Protein AF-A0A226NKY6-F1 (afdb_monomer_lite)

InterPro domains:
  IPR000241 Ribosomal RNA large subunit methyltransferase K/L-like, methyltransferase domain [PF01170] (828-969)
  IPR002044 Carbohydrate binding module family 20 [PF00686] (3-59)
  IPR002044 Carbohydrate binding module family 20 [PS51166] (1-97)
  IPR002044 Carbohydrate binding module family 20 [SM01065] (2-92)
  IPR004114 THUMP domain [PF02926] (753-811)
  IPR004114 THUMP domain [PS51165] (695-820)
  IPR004114 THUMP domain [SM00981] (722-820)
  IPR013783 Immunoglobulin-like fold [G3DSA:2.60.40.10] (1-107)
  IPR013784 Carbohydrate-binding-like fold [SSF49452] (3-95)
  IPR017946 PLC-like phosphodiesterase, TIM beta/alpha-barrel domain superfamily [G3DSA:3.20.20.190] (286-602)
  IPR017946 PLC-like phosphodiesterase, TIM beta/alpha-barrel domain superfamily [SSF51695] (305-598)
  IPR029063 S-adenosyl-L-methionine-dependent methyltransferase superfamily [G3DSA:3.40.50.150] (826-990)
  IPR029063 S-adenosyl-L-methionine-dependent methyltransferase superfamily [SSF53335] (840-967)
  IPR030395 Glycerophosphodiester phosphodiesterase domain [PF03009] (310-598)
  IPR030395 Glycerophosphodiester phosphodiesterase domain [PS51704] (305-605)
  IPR034839 Glycerophosphocholine phosphodiesterase GPCPD1, CBM20 domain [cd05814] (2-109)
  IPR051578 Glycerophosphodiester Phosphodiesterase [PTHR22958] (15-603)
  IPR057506 GPCPD1-like, C2 domain [PF25329] (174-286)

Sequence (1057 aa):
MKGEVFAICGSCSALGSWNPQAAVVLQTDDCELWKATIELPRGVPVKYRYFKGYFLEPKTIDGPCEVIVHTWETHLQPRSITPLESEMTIDDGYFGIHNGVETVDAGWLTCQTEIRLRLHYSEKSPVMISKKKFKTSRFRVKLTLEGLEKDDDDEEGQEKTSPTVPQKMANTVEFSLISNNEYKCRHSQPDCGYALQSDRWLEYTIQTMEPDNLELIFDFFEEDLSEKVVQDDEHPGHVGSACLLSSTIAESGKSAGILTLAIMGRNPRKTIGKVRVDYIIIKPIQGYTCDMKASYAKYWKPRTTLDVGHRGAGNSTTTAKLAKVQENTIASLRNAASHGAAYVEFDVHLSKDHVPIVYHDLTCCMAMKKKLDTEPLELFEIAVKELTFDQLQLLKLAHVTALKVKDHNASFKEEENSEYETQPFPSLQRVLDSVSEDVGFNIEIKWICQQKDGQWDGNLSTYFDMNLFLDIILKTVLMNAGRRRIVFSSFNADICTMVRHKQNKYPVLFLTQGESKLYPELMDLRSRTTPIAITFAQFENLLGVNVHSEDLLRNPSYIKRAISKGLVIFSWGDDANDPDNRKKLREYGVHGLIYDRIYDSNPEQPNIFQVEQLERLKKELPELKSCVCPTVSHFKSISPWKMLHEIKTLLTEEPESCLDVITTWRKLRSHEGKKDEVSQENPLPCKRKPEEEINIASKRQKTEQVREIVSEECQAGAEENCVVSKENNQNCQTESTASLEASPISSIEKPIENEKQNFSFRVSCRCSGAIAKILTSQEIGRAVGIALRKQFGWRADLRAPDLEIFLHLNDIHSVVGIPLFRLPLANREYIKTAGLRSTVAWAMASLAEISVGAFVLDPMCGLGTILLEAAKEWPEACYWGTDTSDSQLEGASMNIKTAGLNDKIELFKASVKALPLPSESFDAVISDIPFGKKFKITKDIHLLPDILQEMERVLRVGGIIVLLLNRDLRKRMDGIAKNVENESLNAIADGAGETASVKALNNGGNSSSLGTGVEEPVPSCGQMCFGSLVPDGIYEVSLGKTDAFIYKYRKISTAGN

Secondary structure (DSSP, 8-state):
-TT-EEEEEESSGGGGGG-GGGPEEPEE-SSS-EE------TTS-EEEEEEEEEEEPPSSTTPPPEEEEEEEE--SS-EEE---SSS------STTEETTEE-EEE---SS-EEEEEEEE-SSS-SEEE-SGGGSS-EEEEEEEEEE--------------S-PPPSSPPPEEEEEEEETTEEEEES---TT-EEP-TTEEEEEEEEES-TTSEEEEEEEEEE-SSS---TT--PPEEEEEEEEETHHHHHTT-SEEEEEEEEEESSTT-EEEEEEEEEEEE-PPTT-PPPSS---TT-----SPEEEETTTT--SSSSSS--SS-TTSHHHHHHHHHBT-SEEEEEEEE-TT--EEE-S-SEEEEEPPPSSTTS---EEEEEGGGS-HHHHHHHHHHHHHHHTTT--S--PPPPTT-TTTS-SS-BHHHHHHHS-TTSEEEEEE----BBTTS-BGGG-S----HHHHHHHHHHHHHHH-TT--EEEEES-HHHHHHHHHH-SSS-EEEEE--S-SSSPPBS-TTTSSHHHHHHHHHHTT-SEEEEEHHHHHH-THHHHHHHHTT-EEEEESGGGGSHHHHHHHHHHT-SEEEES-HHHH--SB--HHHHHHHHHHHHHSGGGGG---------SS--HHHHHHHHHHHTTS-HHHHHHHHHHHHHHHHHHT-S--------PPPP---------------S----------------------------------------------------TT--EEEEEEEE-SSGGGTS-HHHHHHHHHHHHHHHH-PEE-SSS-SEEEEEEE-SS-EEEE--SSSS-TT--TT-SS--S-HHHHHHHHHTTT--TT-EEEETT-TTSHHHHHHHHH-TTSEEEEEES-HHHHHHHHHHHHHHT-TTTEEEEE-BTTB-SS-TT-EEEEEEE---STTS--SSGGGGHHHHHHHHHHHEEEEEEEEEEEEHHHHHHHHHHHHHHHHHHHHHHHTTS-------------------------PPP-------SEEEEEEEEEE-SSSEEEEEEEEEPP----

Organism: Callipepla squamata (NCBI:txid9009)

Structure (mmCIF, N/CA/C/O backbone):
data_AF-A0A226NKY6-F1
#
_entry.id   AF-A0A226NKY6-F1
#
loop_
_atom_site.group_PDB
_atom_site.id
_atom_site.type_symbol
_atom_site.label_atom_id
_atom_site.label_alt_id
_atom_site.label_comp_id
_atom_site.label_asym_id
_atom_site.label_entity_id
_atom_site.label_seq_id
_atom_site.pdbx_PDB_ins_code
_atom_site.Cartn_x
_atom_site.Cartn_y
_atom_site.Cartn_z
_atom_site.occupancy
_atom_site.B_iso_or_equiv
_atom_site.auth_seq_id
_atom_site.auth_comp_id
_atom_site.auth_asym_id
_atom_site.auth_atom_id
_atom_site.pdbx_PDB_model_num
ATOM 1 N N . MET A 1 1 ? 6.068 -28.151 -2.945 1.00 40.41 1 MET A N 1
ATOM 2 C CA . MET A 1 1 ? 7.336 -28.840 -3.335 1.00 40.41 1 MET A CA 1
ATOM 3 C C . MET A 1 1 ? 7.748 -29.789 -2.200 1.00 40.41 1 MET A C 1
ATOM 5 O O . MET A 1 1 ? 6.986 -29.885 -1.245 1.00 40.41 1 MET A O 1
ATOM 9 N N . LYS A 1 2 ? 8.884 -30.514 -2.252 1.00 53.28 2 LYS A N 1
ATOM 10 C CA . LYS A 1 2 ? 9.376 -31.218 -1.041 1.00 53.28 2 LYS A CA 1
ATOM 11 C C . LYS A 1 2 ? 9.669 -30.171 0.049 1.00 53.28 2 LYS A C 1
ATOM 13 O O . LYS A 1 2 ? 10.303 -29.168 -0.258 1.00 53.28 2 LYS A O 1
ATOM 18 N N . GLY A 1 3 ? 9.205 -30.397 1.280 1.00 70.50 3 GLY A N 1
ATOM 19 C CA . GLY A 1 3 ? 9.465 -29.512 2.428 1.00 70.50 3 GLY A CA 1
ATOM 20 C C . GLY A 1 3 ? 8.519 -28.314 2.610 1.00 70.50 3 GLY A C 1
ATOM 21 O O . GLY A 1 3 ? 8.715 -27.537 3.537 1.00 70.50 3 GLY A O 1
ATOM 22 N N . GLU A 1 4 ? 7.502 -28.155 1.761 1.00 85.50 4 GLU A N 1
ATOM 23 C CA . GLU A 1 4 ? 6.451 -27.143 1.949 1.00 85.50 4 GLU A CA 1
ATOM 24 C C . GLU A 1 4 ? 5.393 -27.661 2.936 1.00 85.50 4 GLU A C 1
ATOM 26 O O . GLU A 1 4 ? 4.903 -28.782 2.779 1.00 85.50 4 GLU A O 1
ATOM 31 N N . VAL A 1 5 ? 5.032 -26.856 3.937 1.00 91.00 5 VAL A N 1
ATOM 32 C CA . VAL A 1 5 ? 4.112 -27.236 5.025 1.00 91.00 5 VAL A CA 1
ATOM 33 C C . VAL A 1 5 ? 2.949 -26.258 5.151 1.00 91.00 5 VAL A C 1
ATOM 35 O O . VAL A 1 5 ? 3.047 -25.095 4.753 1.00 91.00 5 VAL A O 1
ATOM 38 N N . PHE A 1 6 ? 1.842 -26.722 5.733 1.00 94.06 6 PHE A N 1
ATOM 39 C CA . PHE A 1 6 ? 0.767 -25.839 6.183 1.00 94.06 6 PHE A CA 1
ATOM 40 C C . PHE A 1 6 ? 1.046 -25.338 7.601 1.00 94.06 6 PHE A C 1
ATOM 42 O O . PHE A 1 6 ? 1.567 -26.071 8.440 1.00 94.06 6 PHE A O 1
ATOM 49 N N . ALA A 1 7 ? 0.642 -24.105 7.882 1.00 95.94 7 ALA A N 1
ATOM 50 C CA . ALA A 1 7 ? 0.742 -23.494 9.198 1.00 95.94 7 ALA A CA 1
ATOM 51 C C . ALA A 1 7 ? -0.476 -22.611 9.501 1.00 95.94 7 ALA A C 1
ATOM 53 O O . ALA A 1 7 ? -1.198 -22.179 8.597 1.00 95.94 7 ALA A O 1
ATOM 54 N N . ILE A 1 8 ? -0.694 -22.344 10.787 1.00 96.56 8 ILE A N 1
ATOM 55 C CA . ILE A 1 8 ? -1.767 -21.502 11.321 1.00 96.56 8 ILE A CA 1
ATOM 56 C C . ILE A 1 8 ? -1.178 -20.307 12.080 1.00 96.56 8 ILE A C 1
ATOM 58 O O . ILE A 1 8 ? -0.275 -20.450 12.904 1.00 96.56 8 ILE A O 1
ATOM 62 N N . CYS A 1 9 ? -1.707 -19.114 11.805 1.00 96.88 9 CYS A N 1
ATOM 63 C CA . CYS A 1 9 ? -1.326 -17.867 12.464 1.00 96.88 9 CYS A CA 1
ATOM 64 C C . CYS A 1 9 ? -2.582 -17.084 12.879 1.00 96.88 9 CYS A C 1
ATOM 66 O O . CYS A 1 9 ? -3.593 -17.103 12.172 1.00 96.88 9 CYS A O 1
ATOM 68 N N . GLY A 1 10 ? -2.552 -16.408 14.027 1.00 97.06 10 GLY A N 1
ATOM 69 C CA . GLY A 1 10 ? -3.757 -15.850 14.639 1.00 97.06 10 GLY A CA 1
ATOM 70 C C . GLY A 1 10 ? -3.524 -14.864 15.779 1.00 97.06 10 GLY A C 1
ATOM 71 O O . GLY A 1 10 ? -2.403 -14.495 16.100 1.00 97.06 10 GLY A O 1
ATOM 72 N N . SER A 1 11 ? -4.615 -14.399 16.384 1.00 96.56 11 SER A N 1
ATOM 73 C CA . SER A 1 11 ? -4.660 -13.195 17.221 1.00 96.56 11 SER A CA 1
ATOM 74 C C . SER A 1 11 ? -4.133 -13.331 18.649 1.00 96.56 11 SER A C 1
ATOM 76 O O . SER A 1 11 ? -4.123 -12.333 19.366 1.00 96.56 11 SER A O 1
ATOM 78 N N . CYS A 1 12 ? -3.762 -14.532 19.088 1.00 94.62 12 CYS A N 1
ATOM 79 C CA . CYS A 1 12 ? -3.210 -14.796 20.417 1.00 94.62 12 CYS A CA 1
ATOM 80 C C . CYS A 1 12 ? -1.746 -15.243 20.325 1.00 94.62 12 CYS A C 1
ATOM 82 O O . CYS A 1 12 ? -1.301 -15.714 19.278 1.00 94.62 12 CYS A O 1
ATOM 84 N N . SER A 1 13 ? -1.021 -15.162 21.443 1.00 93.62 13 SER A N 1
ATOM 85 C CA . SER A 1 13 ? 0.386 -15.576 21.550 1.00 93.62 13 SER A CA 1
ATOM 86 C C . SER A 1 13 ? 0.625 -17.019 21.095 1.00 93.62 13 SER A C 1
ATOM 88 O O . SER A 1 13 ? 1.558 -17.261 20.340 1.00 93.62 13 SER A O 1
ATOM 90 N N . ALA A 1 14 ? -0.267 -17.948 21.455 1.00 93.50 14 ALA A N 1
ATOM 91 C CA . ALA A 1 14 ? -0.220 -19.353 21.030 1.00 93.50 14 ALA A CA 1
ATOM 92 C C . ALA A 1 14 ? -0.371 -19.577 19.507 1.00 93.50 14 ALA A C 1
ATOM 94 O O . ALA A 1 14 ? -0.163 -20.685 19.028 1.00 93.50 14 ALA A O 1
ATOM 95 N N . LEU A 1 15 ? -0.738 -18.538 18.745 1.00 95.56 15 LEU A N 1
ATOM 96 C CA . LEU A 1 15 ? -0.822 -18.534 17.279 1.00 95.56 15 LEU A CA 1
ATOM 97 C C . LEU A 1 15 ? 0.067 -17.436 16.658 1.00 95.56 15 LEU A C 1
ATOM 99 O O . LEU A 1 15 ? -0.188 -16.983 15.540 1.00 95.56 15 LEU A O 1
ATOM 103 N N . GLY A 1 16 ? 1.067 -16.950 17.396 1.00 93.19 16 GLY A N 1
ATOM 104 C CA . GLY A 1 16 ? 2.049 -15.981 16.907 1.00 93.19 16 GLY A CA 1
ATOM 105 C C . GLY A 1 16 ? 1.588 -14.525 16.818 1.00 93.19 16 GLY A C 1
ATOM 106 O O . GLY A 1 16 ? 2.314 -13.702 16.267 1.00 93.19 16 GLY A O 1
ATOM 107 N N . SER A 1 17 ? 0.410 -14.164 17.339 1.00 95.88 17 SER A N 1
ATOM 108 C CA . SER A 1 17 ? -0.103 -12.778 17.337 1.00 95.88 17 SER A CA 1
ATOM 109 C C . SER A 1 17 ? -0.091 -12.097 15.950 1.00 95.88 17 SER A C 1
ATOM 111 O O . SER A 1 17 ? 0.237 -10.918 15.830 1.00 95.88 17 SER A O 1
ATOM 113 N N . TRP A 1 18 ? -0.471 -12.839 14.904 1.00 96.81 18 TRP A N 1
ATOM 114 C CA . TRP A 1 18 ? -0.418 -12.485 13.474 1.00 96.81 18 TRP A CA 1
ATOM 115 C C . TRP A 1 18 ? 0.978 -12.386 12.832 1.00 96.81 18 TRP A C 1
ATOM 117 O O . TRP A 1 18 ? 1.052 -12.084 11.639 1.00 96.81 18 TRP A O 1
ATOM 127 N N . ASN A 1 19 ? 2.066 -12.664 13.558 1.00 94.94 19 ASN A N 1
ATOM 128 C CA . ASN A 1 19 ? 3.405 -12.773 12.978 1.00 94.94 19 ASN A CA 1
ATOM 129 C C . ASN A 1 19 ? 3.619 -14.180 12.373 1.00 94.94 19 ASN A C 1
ATOM 131 O O . ASN A 1 19 ? 3.607 -15.157 13.129 1.00 94.94 19 ASN A O 1
ATOM 135 N N . PRO A 1 20 ? 3.876 -14.319 11.054 1.00 94.06 20 PRO A N 1
ATOM 136 C CA . PRO A 1 20 ? 4.133 -15.623 10.437 1.00 94.06 20 PRO A CA 1
ATOM 137 C C . PRO A 1 20 ? 5.380 -16.330 10.993 1.00 94.06 20 PRO A C 1
ATOM 139 O O . PRO A 1 20 ? 5.411 -17.555 10.999 1.00 94.06 20 PRO A O 1
ATOM 142 N N . GLN A 1 21 ? 6.373 -15.597 11.515 1.00 91.38 21 GLN A N 1
ATOM 143 C CA . GLN A 1 21 ? 7.577 -16.183 12.133 1.00 91.38 21 GLN A CA 1
ATOM 144 C C . GLN A 1 21 ? 7.291 -16.930 13.446 1.00 91.38 21 GLN A C 1
ATOM 146 O O . GLN A 1 21 ? 8.103 -17.737 13.884 1.00 91.38 21 GLN A O 1
ATOM 151 N N . ALA A 1 22 ? 6.142 -16.664 14.075 1.00 92.19 22 ALA A N 1
ATOM 152 C CA . ALA A 1 22 ? 5.687 -17.314 15.304 1.00 92.19 22 ALA A CA 1
ATOM 153 C C . ALA A 1 22 ? 4.430 -18.181 15.070 1.00 92.19 22 ALA A C 1
ATOM 155 O O . ALA A 1 22 ? 3.682 -18.472 16.003 1.00 92.19 22 ALA A O 1
ATOM 156 N N . ALA A 1 23 ? 4.163 -18.554 13.815 1.00 94.38 23 ALA A N 1
ATOM 157 C CA . ALA A 1 23 ? 3.050 -19.420 13.448 1.00 94.38 23 ALA A CA 1
ATOM 158 C C . ALA A 1 23 ? 3.286 -20.884 13.855 1.00 94.38 23 ALA A C 1
ATOM 160 O O . ALA A 1 23 ? 4.422 -21.347 13.946 1.00 94.38 23 ALA A O 1
ATOM 161 N N . VAL A 1 24 ? 2.198 -21.633 14.039 1.00 94.69 24 VAL A N 1
ATOM 162 C CA . VAL A 1 24 ? 2.250 -23.058 14.392 1.00 94.69 24 VAL A CA 1
ATOM 163 C C . VAL A 1 24 ? 2.199 -23.901 13.120 1.00 94.69 24 VAL A C 1
ATOM 165 O O . VAL A 1 24 ? 1.262 -23.780 12.330 1.00 94.69 24 VAL A O 1
ATOM 168 N N . VAL A 1 25 ? 3.194 -24.767 12.924 1.00 94.00 25 VAL A N 1
ATOM 169 C CA . VAL A 1 25 ? 3.234 -25.739 11.819 1.00 94.00 25 VAL A CA 1
ATOM 170 C C . VAL A 1 25 ? 2.232 -26.867 12.079 1.00 94.00 25 VAL A C 1
ATOM 172 O O . VAL A 1 25 ? 2.164 -27.399 13.186 1.00 94.00 25 VAL A O 1
ATOM 175 N N . LEU A 1 26 ? 1.461 -27.244 11.059 1.00 93.50 26 LEU A N 1
ATOM 176 C CA . LEU A 1 26 ? 0.563 -28.397 11.116 1.00 93.50 26 LEU A CA 1
ATOM 177 C C . LEU A 1 26 ? 1.324 -29.694 10.793 1.00 93.50 26 LEU A C 1
ATOM 179 O O . LEU A 1 26 ? 2.216 -29.714 9.947 1.00 93.50 26 LEU A O 1
ATOM 183 N N . GLN A 1 27 ? 0.931 -30.790 11.434 1.00 89.88 27 GLN A N 1
ATOM 184 C CA . GLN A 1 27 ? 1.417 -32.146 11.174 1.00 89.88 27 GLN A CA 1
ATOM 185 C C . GLN A 1 27 ? 0.464 -32.876 10.217 1.00 89.88 27 GLN A C 1
ATOM 187 O O . GLN A 1 27 ? -0.728 -32.570 10.191 1.00 89.88 27 GLN A O 1
ATOM 192 N N . THR A 1 28 ? 0.980 -33.831 9.439 1.00 83.56 28 THR A N 1
ATOM 193 C CA . THR A 1 28 ? 0.213 -34.626 8.464 1.00 83.56 28 THR A CA 1
ATOM 194 C C . THR A 1 28 ? 0.317 -36.121 8.771 1.00 83.56 28 THR A C 1
ATOM 196 O O . THR A 1 28 ? 1.412 -36.618 9.031 1.00 83.56 28 THR A O 1
ATOM 199 N N . ASP A 1 29 ? -0.815 -36.828 8.727 1.00 71.62 29 ASP A N 1
ATOM 200 C CA . ASP A 1 29 ? -0.941 -38.256 9.067 1.00 71.62 29 ASP A CA 1
ATOM 201 C C . ASP A 1 29 ? -1.181 -39.111 7.801 1.00 71.62 29 ASP A C 1
ATOM 203 O O . ASP A 1 29 ? -2.256 -39.688 7.644 1.00 71.62 29 ASP A O 1
ATOM 207 N N . ASP A 1 30 ? -0.222 -39.153 6.864 1.00 63.16 30 ASP A N 1
ATOM 208 C CA . ASP A 1 30 ? -0.178 -40.000 5.640 1.00 63.16 30 ASP A CA 1
ATOM 209 C C . ASP A 1 30 ? -1.401 -39.983 4.677 1.00 63.16 30 ASP A C 1
ATOM 211 O O . ASP A 1 30 ? -1.358 -40.575 3.599 1.00 63.16 30 ASP A O 1
ATOM 215 N N . CYS A 1 31 ? -2.481 -39.278 5.020 1.00 59.66 31 CYS A N 1
ATOM 216 C CA . CYS A 1 31 ? -3.810 -39.341 4.398 1.00 59.66 31 CYS A CA 1
ATOM 217 C C . CYS A 1 31 ? -4.321 -37.947 3.980 1.00 59.66 31 CYS A C 1
ATOM 219 O O . CYS A 1 31 ? -5.515 -37.668 4.065 1.00 59.66 31 CYS A O 1
ATOM 221 N N . GLU A 1 32 ? -3.409 -37.048 3.600 1.00 73.94 32 GLU A N 1
ATOM 222 C CA . GLU A 1 32 ? -3.655 -35.647 3.189 1.00 73.94 32 GLU A CA 1
ATOM 223 C C . GLU A 1 32 ? -4.285 -34.709 4.249 1.00 73.94 32 GLU A C 1
ATOM 225 O O . GLU A 1 32 ? -4.421 -33.510 3.999 1.00 73.94 32 GLU A O 1
ATOM 230 N N . LEU A 1 33 ? -4.611 -35.206 5.448 1.00 86.56 33 LEU A N 1
ATOM 231 C CA . LEU A 1 33 ? -5.153 -34.418 6.560 1.00 86.56 33 LEU A CA 1
ATOM 232 C C . LEU A 1 33 ? -4.040 -33.714 7.356 1.00 86.56 33 LEU A C 1
ATOM 234 O O . LEU A 1 33 ? -3.151 -34.375 7.890 1.00 86.56 33 LEU A O 1
ATOM 238 N N . TRP A 1 34 ? -4.147 -32.389 7.508 1.00 91.38 34 TRP A N 1
ATOM 239 C CA . TRP A 1 34 ? -3.229 -31.566 8.306 1.00 91.38 34 TRP A CA 1
ATOM 240 C C . TRP A 1 34 ? -3.887 -31.098 9.610 1.00 91.38 34 TRP A C 1
ATOM 242 O O . TRP A 1 34 ? -4.998 -30.572 9.584 1.00 91.38 34 TRP A O 1
ATOM 252 N N . LYS A 1 35 ? -3.204 -31.254 10.750 1.00 92.81 35 LYS A N 1
ATOM 253 C CA . LYS A 1 35 ? -3.735 -30.941 12.092 1.00 92.81 35 LYS A CA 1
ATOM 254 C C . LYS A 1 35 ? -2.660 -30.439 13.062 1.00 92.81 35 LYS A C 1
ATOM 256 O O . LYS A 1 35 ? -1.475 -30.690 12.874 1.00 92.81 35 LYS A O 1
ATOM 261 N N . ALA A 1 36 ? -3.080 -29.770 14.132 1.00 92.94 36 ALA A N 1
ATOM 262 C CA . ALA A 1 36 ? -2.240 -29.443 15.286 1.00 92.94 36 ALA A CA 1
ATOM 263 C C . ALA A 1 36 ? -3.099 -29.334 16.555 1.00 92.94 36 ALA A C 1
ATOM 265 O O . ALA A 1 36 ? -4.268 -28.958 16.478 1.00 92.94 36 ALA A O 1
ATOM 266 N N . THR A 1 37 ? -2.506 -29.619 17.715 1.00 93.38 37 THR A N 1
ATOM 267 C CA . THR A 1 37 ? -3.121 -29.398 19.034 1.00 93.38 37 THR A CA 1
ATOM 268 C C . THR A 1 37 ? -2.517 -28.140 19.645 1.00 93.38 37 THR A C 1
ATOM 270 O O . THR A 1 37 ? -1.296 -28.037 19.745 1.00 93.38 37 THR A O 1
ATOM 273 N N . ILE A 1 38 ? -3.354 -27.164 20.006 1.00 93.75 38 ILE A N 1
ATOM 274 C CA . ILE A 1 38 ? -2.921 -25.816 20.405 1.00 93.75 38 ILE A CA 1
ATOM 275 C C . ILE A 1 38 ? -3.704 -25.385 21.647 1.00 93.75 38 ILE A C 1
ATOM 277 O O . ILE A 1 38 ? -4.934 -25.441 21.662 1.00 93.75 38 ILE A O 1
ATOM 281 N N . GLU A 1 39 ? -3.001 -24.918 22.678 1.00 92.88 39 GLU A N 1
ATOM 282 C CA . GLU A 1 39 ? -3.622 -24.363 23.883 1.00 92.88 39 GLU A CA 1
ATOM 283 C C . GLU A 1 39 ? -4.125 -22.936 23.619 1.00 92.88 39 GLU A C 1
ATOM 285 O O . GLU A 1 39 ? -3.361 -22.051 23.232 1.00 92.88 39 GLU A O 1
ATOM 290 N N . LEU A 1 40 ? -5.424 -22.697 23.823 1.00 92.69 40 LEU A N 1
ATOM 291 C CA . LEU A 1 40 ? -6.075 -21.414 23.539 1.00 92.69 40 LEU A CA 1
ATOM 292 C C . LEU A 1 40 ? -6.760 -20.825 24.787 1.00 92.69 40 LEU A C 1
ATOM 294 O O . LEU A 1 40 ? -7.286 -21.571 25.616 1.00 92.69 40 LEU A O 1
ATOM 298 N N . PRO A 1 41 ? -6.817 -19.485 24.926 1.00 88.31 41 PRO A N 1
ATOM 299 C CA . PRO A 1 41 ? -7.471 -18.835 26.059 1.00 88.31 41 PRO A CA 1
ATOM 300 C C . PRO A 1 41 ? -8.986 -19.091 26.066 1.00 88.31 41 PRO A C 1
ATOM 302 O O . PRO A 1 41 ? -9.713 -18.703 25.148 1.00 88.31 41 PRO A O 1
ATOM 305 N N . ARG A 1 42 ? -9.478 -19.714 27.142 1.00 90.38 42 ARG A N 1
ATOM 306 C CA . ARG A 1 42 ? -10.900 -20.040 27.320 1.00 90.38 42 ARG A CA 1
ATOM 307 C C . ARG A 1 42 ? -11.769 -18.779 27.399 1.00 90.38 42 ARG A C 1
ATOM 309 O O . ARG A 1 42 ? -11.437 -17.824 28.094 1.00 90.38 42 ARG A O 1
ATOM 316 N N . GLY A 1 43 ? -12.911 -18.799 26.716 1.00 88.25 43 GLY A N 1
ATOM 317 C CA . GLY A 1 43 ? -13.913 -17.728 26.710 1.00 88.25 43 GLY A CA 1
ATOM 318 C C . GLY A 1 43 ? -13.561 -16.506 25.855 1.00 88.25 43 GLY A C 1
ATOM 319 O O . GLY A 1 43 ? -14.392 -15.609 25.725 1.00 88.25 43 GLY A O 1
ATOM 320 N N . VAL A 1 44 ? -12.372 -16.462 25.246 1.00 89.56 44 VAL A N 1
ATOM 321 C CA . VAL A 1 44 ? -11.923 -15.346 24.403 1.00 89.56 44 VAL A CA 1
ATOM 322 C C . VAL A 1 44 ? -12.072 -15.721 22.923 1.00 89.56 44 VAL A C 1
ATOM 324 O O . VAL A 1 44 ? -11.567 -16.768 22.519 1.00 89.56 44 VAL A O 1
ATOM 327 N N . PRO A 1 45 ? -12.718 -14.889 22.082 1.00 92.94 45 PRO A N 1
ATOM 328 C CA . PRO A 1 45 ? -12.730 -15.100 20.639 1.00 92.94 45 PRO A CA 1
ATOM 329 C C . PRO A 1 45 ? -11.320 -14.959 20.046 1.00 92.94 45 PRO A C 1
ATOM 331 O O . PRO A 1 45 ? -10.762 -13.862 19.986 1.00 92.94 45 PRO A O 1
ATOM 334 N N . VAL A 1 46 ? -10.756 -16.068 19.578 1.00 95.69 46 VAL A N 1
ATOM 335 C CA . VAL A 1 46 ? -9.488 -16.124 18.846 1.00 95.69 46 VAL A CA 1
ATOM 336 C C . VAL A 1 46 ? -9.787 -16.104 17.350 1.00 95.69 46 VAL A C 1
ATOM 338 O O . VAL A 1 46 ? -10.695 -16.785 16.874 1.00 95.69 46 VAL A O 1
ATOM 341 N N . LYS A 1 47 ? -9.024 -15.315 16.592 1.00 97.25 47 LYS A N 1
ATOM 342 C CA . LYS A 1 47 ? -9.107 -15.241 15.128 1.00 97.25 47 LYS A CA 1
ATOM 343 C C . LYS A 1 47 ? -7.832 -15.771 14.497 1.00 97.25 47 LYS A C 1
ATOM 345 O O . LYS A 1 47 ? -6.761 -15.529 15.041 1.00 97.25 47 LYS A O 1
ATOM 350 N N . TYR A 1 48 ? -7.932 -16.453 13.362 1.00 97.12 48 TYR A N 1
ATOM 351 C CA . TYR A 1 48 ? -6.792 -17.108 12.717 1.00 97.12 48 TYR A CA 1
ATOM 352 C C . TYR A 1 48 ? -6.972 -17.264 11.204 1.00 97.12 48 TYR A C 1
ATOM 354 O O . TYR A 1 48 ? -8.039 -16.991 10.648 1.00 97.12 48 TYR A O 1
ATOM 362 N N . ARG A 1 49 ? -5.883 -17.658 10.545 1.00 97.31 49 ARG A N 1
ATOM 363 C CA . ARG A 1 49 ? -5.771 -17.966 9.116 1.00 97.31 49 ARG A CA 1
ATOM 364 C C . ARG A 1 49 ? -4.771 -19.093 8.919 1.00 97.31 49 ARG A C 1
ATOM 366 O O . ARG A 1 49 ? -3.800 -19.192 9.672 1.00 97.31 49 ARG A O 1
ATOM 373 N N . TYR A 1 50 ? -4.962 -19.853 7.852 1.00 97.12 50 TYR A N 1
ATOM 374 C CA . TYR A 1 50 ? -3.963 -20.797 7.370 1.00 97.12 50 TYR A CA 1
ATOM 375 C C . TYR A 1 50 ? -3.061 -20.185 6.288 1.00 97.12 50 TYR A C 1
ATOM 377 O O . TYR A 1 50 ? -3.443 -19.252 5.570 1.00 97.12 50 TYR A O 1
ATOM 385 N N . PHE A 1 51 ? -1.862 -20.744 6.139 1.00 97.38 51 PHE A N 1
ATOM 386 C CA . PHE A 1 51 ? -0.969 -20.508 5.005 1.00 97.38 51 PHE A CA 1
ATOM 387 C C . PHE A 1 51 ? -0.135 -21.745 4.670 1.00 97.38 51 PHE A C 1
ATOM 389 O O . PHE A 1 51 ? 0.002 -22.654 5.486 1.00 97.38 51 PHE A O 1
ATOM 396 N N . LYS A 1 52 ? 0.419 -21.761 3.457 1.00 95.25 52 LYS A N 1
ATOM 397 C CA . LYS A 1 52 ? 1.466 -22.682 3.011 1.00 95.25 52 LYS A CA 1
ATOM 398 C C . LYS A 1 52 ? 2.793 -21.944 2.957 1.00 95.25 52 LYS A C 1
ATOM 400 O O . LYS A 1 52 ? 2.848 -20.801 2.485 1.00 95.25 52 LYS A O 1
ATOM 405 N N . GLY A 1 53 ? 3.854 -22.595 3.406 1.00 93.44 53 GLY A N 1
ATOM 406 C CA . GLY A 1 53 ? 5.160 -21.968 3.496 1.00 93.44 53 GLY A CA 1
ATOM 407 C C . GLY A 1 53 ? 6.300 -22.931 3.781 1.00 93.44 53 GLY A C 1
ATOM 408 O O . GLY A 1 53 ? 6.115 -24.146 3.855 1.00 93.44 53 GLY A O 1
ATOM 409 N N . TYR A 1 54 ? 7.481 -22.350 3.962 1.00 89.88 54 TYR A N 1
ATOM 410 C CA . TYR A 1 54 ? 8.680 -23.043 4.422 1.00 89.88 54 TYR A CA 1
ATOM 411 C C . TYR A 1 54 ? 9.103 -22.447 5.759 1.00 89.88 54 TYR A C 1
ATOM 413 O O . TYR A 1 54 ? 9.107 -21.228 5.919 1.00 89.88 54 TYR A O 1
ATOM 421 N N . PHE A 1 55 ? 9.465 -23.307 6.699 1.00 88.94 55 PHE A N 1
ATOM 422 C CA . PHE A 1 55 ? 10.076 -22.934 7.968 1.00 88.94 55 PHE A CA 1
ATOM 423 C C . PHE A 1 55 ? 11.535 -23.365 7.861 1.00 88.94 55 PHE A C 1
ATOM 425 O O . PHE A 1 55 ? 11.793 -24.517 7.520 1.00 88.94 55 PHE A O 1
ATOM 432 N N . LEU A 1 56 ? 12.468 -22.437 8.056 1.00 84.19 56 LEU A N 1
ATOM 433 C CA . LEU A 1 56 ? 13.902 -22.696 7.946 1.00 84.19 56 LEU A CA 1
ATOM 434 C C . LEU A 1 56 ? 14.525 -22.802 9.338 1.00 84.19 56 LEU A C 1
ATOM 436 O O . LEU A 1 56 ? 14.104 -22.103 10.266 1.00 84.19 56 LEU A O 1
ATOM 440 N N . GLU A 1 57 ? 15.539 -23.655 9.482 1.00 73.00 57 GLU A N 1
ATOM 441 C CA . GLU A 1 57 ? 16.283 -23.763 10.739 1.00 73.00 57 GLU A CA 1
ATOM 442 C C . GLU A 1 57 ? 16.933 -22.409 11.102 1.00 73.00 57 GLU A C 1
ATOM 444 O O . GLU A 1 57 ? 17.495 -21.738 10.228 1.00 73.00 57 GLU A O 1
ATOM 449 N N . PRO A 1 58 ? 16.852 -21.968 12.371 1.00 70.25 58 PRO A N 1
ATOM 450 C CA . PRO A 1 58 ? 17.541 -20.769 12.830 1.00 70.25 58 PRO A CA 1
ATOM 451 C C . PRO A 1 58 ? 19.049 -20.802 12.549 1.00 70.25 58 PRO A C 1
ATOM 453 O O . PRO A 1 58 ? 19.729 -21.789 12.820 1.00 70.25 58 PRO A O 1
ATOM 456 N N . LYS A 1 59 ? 19.604 -19.675 12.084 1.00 65.81 59 LYS A N 1
ATOM 457 C CA . LYS A 1 59 ? 21.055 -19.508 11.838 1.00 65.81 59 LYS A CA 1
ATOM 458 C C . LYS A 1 59 ? 21.911 -19.575 13.114 1.00 65.81 59 LYS A C 1
ATOM 460 O O . LYS A 1 59 ? 23.131 -19.683 13.029 1.00 65.81 59 LYS A O 1
ATOM 465 N N . THR A 1 60 ? 21.286 -19.479 14.284 1.00 66.44 60 THR A N 1
ATOM 466 C CA . THR A 1 60 ? 21.893 -19.589 15.615 1.00 66.44 60 THR A CA 1
ATOM 467 C C . THR A 1 60 ? 20.959 -20.387 16.523 1.00 66.44 60 THR A C 1
ATOM 469 O O . THR A 1 60 ? 19.750 -20.359 16.323 1.00 66.44 60 THR A O 1
ATOM 472 N N . ILE A 1 61 ? 21.501 -21.069 17.539 1.00 62.31 61 ILE A N 1
ATOM 473 C CA . ILE A 1 61 ? 20.738 -21.976 18.424 1.00 62.31 61 ILE A CA 1
ATOM 474 C C . ILE A 1 61 ? 19.535 -21.276 19.091 1.00 62.31 61 ILE A C 1
ATOM 476 O O . ILE A 1 61 ? 18.472 -21.878 19.208 1.00 62.31 61 ILE A O 1
ATOM 480 N N . ASP A 1 62 ? 19.681 -19.994 19.442 1.00 57.62 62 ASP A N 1
ATOM 481 C CA . ASP A 1 62 ? 18.632 -19.154 20.045 1.00 57.62 62 ASP A CA 1
ATOM 482 C C . ASP A 1 62 ? 17.985 -18.165 19.044 1.00 57.62 62 ASP A C 1
ATOM 484 O O . ASP A 1 62 ? 17.344 -17.188 19.434 1.00 57.62 62 ASP A O 1
ATOM 488 N N . GLY A 1 63 ? 18.199 -18.358 17.739 1.00 60.59 63 GLY A N 1
ATOM 489 C CA . GLY A 1 63 ? 17.698 -17.468 16.689 1.00 60.59 63 GLY A CA 1
ATOM 490 C C . GLY A 1 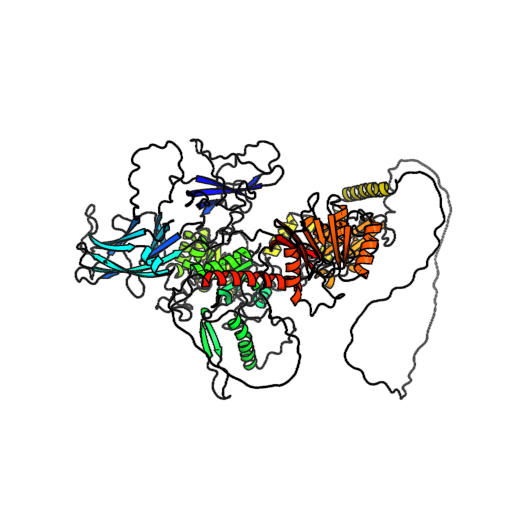63 ? 16.209 -17.674 16.366 1.00 60.59 63 GLY A C 1
ATOM 491 O O . GLY A 1 63 ? 15.674 -18.769 16.548 1.00 60.59 63 GLY A O 1
ATOM 492 N N . PRO A 1 64 ? 15.511 -16.654 15.830 1.00 68.56 64 PRO A N 1
ATOM 493 C CA . PRO A 1 64 ? 14.156 -16.829 15.319 1.00 68.56 64 PRO A CA 1
ATOM 494 C C . PRO A 1 64 ? 14.147 -17.723 14.068 1.00 68.56 64 PRO A C 1
ATOM 496 O O . PRO A 1 64 ? 15.045 -17.650 13.227 1.00 68.56 64 PRO A O 1
ATOM 499 N N . CYS A 1 65 ? 13.094 -18.528 13.913 1.00 78.12 65 CYS A N 1
ATOM 500 C CA . CYS A 1 65 ? 12.845 -19.283 12.686 1.00 78.12 65 CYS A CA 1
ATOM 501 C C . CYS A 1 65 ? 12.539 -18.322 11.524 1.00 78.12 65 CYS A C 1
ATOM 503 O O . CYS A 1 65 ? 11.669 -17.450 11.623 1.00 78.12 65 CYS A O 1
ATOM 505 N N . GLU A 1 66 ? 13.245 -18.485 10.404 1.00 88.06 66 GLU A N 1
ATOM 506 C CA . GLU A 1 66 ? 12.966 -17.742 9.176 1.00 88.06 66 GLU A CA 1
ATOM 507 C C . GLU A 1 66 ? 11.824 -18.431 8.414 1.00 88.06 66 GLU A C 1
ATOM 509 O O . GLU A 1 66 ? 11.967 -19.556 7.936 1.00 88.06 66 GLU A O 1
ATOM 514 N N . VAL A 1 67 ? 10.672 -17.758 8.310 1.00 91.50 67 VAL A N 1
ATOM 515 C CA . VAL A 1 67 ? 9.449 -18.316 7.706 1.00 91.50 67 VAL A CA 1
ATOM 516 C C . VAL A 1 67 ? 9.137 -17.652 6.371 1.00 91.50 67 VAL A C 1
ATOM 518 O O . VAL A 1 67 ? 8.965 -16.437 6.292 1.00 91.50 67 VAL A O 1
ATOM 521 N N . ILE A 1 68 ? 9.002 -18.480 5.337 1.00 93.12 68 ILE A N 1
ATOM 522 C CA . ILE A 1 68 ? 8.624 -18.110 3.973 1.00 93.12 68 ILE A CA 1
ATOM 523 C C . ILE A 1 68 ? 7.121 -18.320 3.798 1.00 93.12 68 ILE A C 1
ATOM 525 O O . ILE A 1 68 ? 6.659 -19.459 3.812 1.00 93.12 68 ILE A O 1
ATOM 529 N N . VAL A 1 69 ? 6.352 -17.254 3.574 1.00 95.06 69 VAL A N 1
ATOM 530 C CA . VAL A 1 69 ? 4.925 -17.361 3.220 1.00 95.06 69 VAL A CA 1
ATOM 531 C C . VAL A 1 69 ? 4.795 -17.474 1.701 1.00 95.06 69 VAL A C 1
ATOM 533 O O . VAL A 1 69 ? 5.092 -16.518 0.991 1.00 95.06 69 VAL A O 1
ATOM 536 N N . HIS A 1 70 ? 4.327 -18.618 1.194 1.00 92.81 70 HIS A N 1
ATOM 537 C CA . HIS A 1 70 ? 4.147 -18.844 -0.245 1.00 92.81 70 HIS A CA 1
ATOM 538 C C . HIS A 1 70 ? 2.717 -18.512 -0.699 1.00 92.81 70 HIS A C 1
ATOM 540 O O . HIS A 1 70 ? 2.530 -17.709 -1.613 1.00 92.81 70 HIS A O 1
ATOM 546 N N . THR A 1 71 ? 1.697 -19.066 -0.035 1.00 95.50 71 THR A N 1
ATOM 547 C CA . THR A 1 71 ? 0.276 -18.741 -0.282 1.00 95.50 71 THR A CA 1
ATOM 548 C C . THR A 1 71 ? -0.513 -18.721 1.023 1.00 95.50 71 THR A C 1
ATOM 550 O O . THR A 1 71 ? -0.219 -19.499 1.926 1.00 95.50 71 THR A O 1
ATOM 553 N N . TRP A 1 72 ? -1.509 -17.842 1.160 1.00 97.19 72 TRP A N 1
ATOM 554 C CA . TRP A 1 72 ? -2.233 -17.655 2.428 1.00 97.19 72 TRP A CA 1
ATOM 555 C C . TRP A 1 72 ? -3.695 -17.229 2.256 1.00 97.19 72 TRP A C 1
ATOM 557 O O . TRP A 1 72 ? -4.076 -16.687 1.220 1.00 97.19 72 TRP A O 1
ATOM 567 N N . GLU A 1 73 ? -4.518 -17.475 3.280 1.00 97.19 73 GLU A N 1
ATOM 568 C CA . GLU A 1 73 ? -5.954 -17.155 3.282 1.00 97.19 73 GLU A CA 1
ATOM 569 C C . GLU A 1 73 ? -6.227 -15.652 3.438 1.00 97.19 73 GLU A C 1
ATOM 571 O O . GLU A 1 73 ? -5.978 -15.071 4.496 1.00 97.19 73 GLU A O 1
ATOM 576 N N . THR A 1 74 ? -6.825 -15.013 2.431 1.00 95.75 74 THR A N 1
ATOM 577 C CA . THR A 1 74 ? -7.020 -13.549 2.386 1.00 95.75 74 THR A CA 1
ATOM 578 C C . THR A 1 74 ? -8.458 -13.076 2.619 1.00 95.75 74 THR A C 1
ATOM 580 O O . THR A 1 74 ? -8.772 -11.908 2.383 1.00 95.75 74 THR A O 1
ATOM 583 N N . HIS A 1 75 ? -9.337 -13.928 3.165 1.00 94.12 75 HIS A N 1
ATOM 584 C CA . HIS A 1 75 ? -10.732 -13.574 3.467 1.00 94.12 75 HIS A CA 1
ATOM 585 C C . HIS A 1 75 ? -10.821 -12.298 4.318 1.00 94.12 75 HIS A C 1
ATOM 587 O O . HIS A 1 75 ? -10.091 -12.151 5.305 1.00 94.12 75 HIS A O 1
ATOM 593 N N . LEU A 1 76 ? -11.744 -11.384 3.989 1.00 90.69 76 LEU A N 1
ATOM 594 C CA . LEU A 1 76 ? -11.911 -10.112 4.717 1.00 90.69 76 LEU A CA 1
ATOM 595 C C . LEU A 1 76 ? -12.140 -10.294 6.222 1.00 90.69 76 LEU A C 1
ATOM 597 O O . LEU A 1 76 ? -11.712 -9.462 7.020 1.00 90.69 76 LEU A O 1
ATOM 601 N N . GLN A 1 77 ? -12.859 -11.350 6.600 1.00 91.19 77 GLN A N 1
ATOM 602 C CA . GLN A 1 77 ? -12.942 -11.812 7.978 1.00 91.19 77 GLN A CA 1
ATOM 603 C C . GLN A 1 77 ? -12.063 -13.061 8.104 1.00 91.19 77 GLN A C 1
ATOM 605 O O . GLN A 1 77 ? -12.284 -13.999 7.339 1.00 91.19 77 GLN A O 1
ATOM 610 N N . PRO A 1 78 ? -11.082 -13.083 9.026 1.00 94.38 78 PRO A N 1
ATOM 611 C CA . PRO A 1 78 ? -10.388 -14.315 9.384 1.00 94.38 78 PRO A CA 1
ATOM 612 C C . PRO A 1 78 ? -11.360 -15.354 9.958 1.00 94.38 78 PRO A C 1
ATOM 614 O O . PRO A 1 78 ? -12.434 -14.990 10.452 1.00 94.38 78 PRO A O 1
ATOM 617 N N . ARG A 1 79 ? -10.927 -16.619 9.992 1.00 95.00 79 ARG A N 1
ATOM 618 C CA . ARG A 1 79 ? -11.594 -17.681 10.757 1.00 95.00 79 ARG A CA 1
ATOM 619 C C . ARG A 1 79 ? -11.633 -17.292 12.239 1.00 95.00 79 ARG A C 1
ATOM 621 O O . ARG A 1 79 ? -10.793 -16.515 12.703 1.00 95.00 79 ARG A O 1
ATOM 628 N N . SER A 1 80 ? -12.624 -17.781 12.983 1.00 94.44 80 SER A N 1
ATOM 629 C CA . SER A 1 80 ? -12.830 -17.399 14.385 1.00 94.44 80 SER A CA 1
ATOM 630 C C . SER A 1 80 ? -13.357 -18.564 15.214 1.00 94.44 80 SER A C 1
ATOM 632 O O . SER A 1 80 ? -14.262 -19.274 14.790 1.00 94.44 80 SER A O 1
ATOM 634 N N . ILE A 1 81 ? -12.823 -18.703 16.423 1.00 93.38 81 ILE A N 1
ATOM 635 C CA . ILE A 1 81 ? -13.148 -19.729 17.418 1.00 93.38 81 ILE A CA 1
ATOM 636 C C . ILE A 1 81 ? -13.334 -19.047 18.778 1.00 93.38 81 ILE A C 1
ATOM 638 O O . ILE A 1 81 ? -12.611 -18.107 19.094 1.00 93.38 81 ILE A O 1
ATOM 642 N N . THR A 1 82 ? -14.266 -19.523 19.602 1.00 93.88 82 THR A N 1
ATOM 643 C CA . THR A 1 82 ? -14.367 -19.124 21.016 1.00 93.88 82 THR A CA 1
ATOM 644 C C . THR A 1 82 ? -14.311 -20.398 21.861 1.00 93.88 82 THR A C 1
ATOM 646 O O . THR A 1 82 ? -15.323 -21.093 21.942 1.00 93.88 82 THR A O 1
ATOM 649 N N . PRO A 1 83 ? -13.159 -20.759 22.456 1.00 89.19 83 PRO A N 1
ATOM 650 C CA . PRO A 1 83 ? -13.030 -22.003 23.214 1.00 89.19 83 PRO A CA 1
ATOM 651 C C . PRO A 1 83 ? -13.866 -21.951 24.501 1.00 89.19 83 PRO A C 1
ATOM 653 O O . PRO A 1 83 ? -13.572 -21.168 25.404 1.00 89.19 83 PRO A O 1
ATOM 656 N N . LEU A 1 84 ? -14.927 -22.757 24.592 1.00 88.50 84 LEU A N 1
ATOM 657 C CA . LEU A 1 84 ? -15.801 -22.830 25.776 1.00 88.50 84 LEU A CA 1
ATOM 658 C C . LEU A 1 84 ? -15.568 -24.095 26.612 1.00 88.50 84 LEU A C 1
ATOM 660 O O . LEU A 1 84 ? -15.720 -24.060 27.837 1.00 88.50 84 LEU A O 1
ATOM 664 N N . GLU A 1 85 ? -15.175 -25.187 25.965 1.00 86.44 85 GLU A N 1
ATOM 665 C CA . GLU A 1 85 ? -14.913 -26.497 26.568 1.00 86.44 85 GLU A CA 1
ATOM 666 C C . GLU A 1 85 ? -13.417 -26.671 26.889 1.00 86.44 85 GLU A C 1
ATOM 668 O O . GLU A 1 85 ? -12.600 -25.817 26.543 1.00 86.44 85 GLU A O 1
ATOM 673 N N . SER A 1 86 ? -13.061 -27.727 27.625 1.00 81.75 86 SER A N 1
ATOM 674 C CA . SER A 1 86 ? -11.667 -28.019 28.009 1.00 81.75 86 SER A CA 1
ATOM 675 C C . SER A 1 86 ? -10.845 -28.653 26.886 1.00 81.75 86 SER A C 1
ATOM 677 O O . SER A 1 86 ? -9.632 -28.492 26.856 1.00 81.75 86 SER A O 1
ATOM 679 N N . GLU A 1 87 ? -11.507 -29.361 25.976 1.00 88.00 87 GLU A N 1
ATOM 680 C CA . GLU A 1 87 ? -10.937 -29.963 24.775 1.00 88.00 87 GLU A CA 1
ATOM 681 C C . GLU A 1 87 ? -11.990 -29.830 23.672 1.00 88.00 87 GLU A C 1
ATOM 683 O O . GLU A 1 87 ? -13.181 -29.967 23.943 1.00 88.00 87 GLU A O 1
ATOM 688 N N . MET A 1 88 ? -11.578 -29.500 22.448 1.00 87.44 88 MET A N 1
ATOM 689 C CA . MET A 1 88 ? -12.492 -29.326 21.321 1.00 87.44 88 MET A CA 1
ATOM 690 C C . MET A 1 88 ? -11.755 -29.607 20.014 1.00 87.44 88 MET A C 1
ATOM 692 O O . MET A 1 88 ? -10.687 -29.049 19.766 1.00 87.44 88 MET A O 1
ATOM 696 N N . THR A 1 89 ? -12.341 -30.445 19.163 1.00 89.12 89 THR A N 1
ATOM 697 C CA . THR A 1 89 ? -11.833 -30.731 17.816 1.00 89.12 89 THR A CA 1
ATOM 698 C C . THR A 1 89 ? -12.606 -29.903 16.796 1.00 89.12 89 THR A C 1
ATOM 700 O O . THR A 1 89 ? -13.836 -29.883 16.826 1.00 89.12 89 THR A O 1
ATOM 703 N N . ILE A 1 90 ? -11.896 -29.233 15.888 1.00 89.75 90 ILE A N 1
ATOM 704 C CA . ILE A 1 90 ? -12.484 -28.478 14.777 1.00 89.75 90 ILE A CA 1
ATOM 705 C C . ILE A 1 90 ? -11.937 -29.033 13.467 1.00 89.75 90 ILE A C 1
ATOM 707 O O . ILE A 1 90 ? -10.729 -29.199 13.316 1.00 89.75 90 ILE A O 1
ATOM 711 N N . ASP A 1 91 ? -12.847 -29.289 12.532 1.00 90.56 91 ASP A N 1
ATOM 712 C CA . ASP A 1 91 ? -12.541 -29.489 11.121 1.00 90.56 91 ASP A CA 1
ATOM 713 C C . ASP A 1 91 ? -12.865 -28.184 10.379 1.00 90.56 91 ASP A C 1
ATOM 715 O O . ASP A 1 91 ? -14.026 -27.780 10.273 1.00 90.56 91 ASP A O 1
ATOM 719 N N . ASP A 1 92 ? -11.823 -27.495 9.916 1.00 91.06 92 ASP A N 1
ATOM 720 C CA . ASP A 1 92 ? -11.925 -26.245 9.156 1.00 91.06 92 ASP A CA 1
ATOM 721 C C . ASP A 1 92 ? -12.100 -26.467 7.640 1.00 91.06 92 ASP A C 1
ATOM 723 O O . ASP A 1 92 ? -12.220 -25.498 6.874 1.00 91.06 92 ASP A O 1
ATOM 727 N N . GLY A 1 93 ? -12.134 -27.731 7.205 1.00 91.62 93 GLY A N 1
ATOM 728 C CA . GLY A 1 93 ? -12.247 -28.146 5.817 1.00 91.62 93 GLY A CA 1
ATOM 729 C C . GLY A 1 93 ? -11.005 -27.818 4.988 1.00 91.62 93 GLY A C 1
ATOM 730 O O . GLY A 1 93 ? -9.862 -27.948 5.423 1.00 91.62 93 GLY A O 1
ATOM 731 N N . TYR A 1 94 ? -11.230 -27.404 3.742 1.00 92.56 94 TYR A N 1
ATOM 732 C CA . TYR A 1 94 ? -10.155 -27.147 2.788 1.00 92.56 94 TYR A CA 1
ATOM 733 C C . TYR A 1 94 ? -9.519 -25.765 2.983 1.00 92.56 94 TYR A C 1
ATOM 735 O O . TYR A 1 94 ? -10.204 -24.740 3.037 1.00 92.56 94 TYR A O 1
ATOM 743 N N . PHE A 1 95 ? -8.184 -25.737 2.993 1.00 94.06 95 PHE A N 1
ATOM 744 C CA . PHE A 1 95 ? -7.384 -24.512 2.937 1.00 94.06 95 PHE A CA 1
ATOM 745 C C . PHE A 1 95 ? -7.861 -23.567 1.831 1.00 94.06 95 PHE A C 1
ATOM 747 O O . PHE A 1 95 ? -8.054 -23.985 0.690 1.00 94.06 95 PHE A O 1
ATOM 754 N N . GLY A 1 96 ? -8.015 -22.285 2.162 1.00 94.00 96 GLY A N 1
ATOM 755 C CA . GLY A 1 96 ? -8.464 -21.272 1.213 1.00 94.00 96 GLY A CA 1
ATOM 756 C C . GLY A 1 96 ? -9.979 -21.149 1.105 1.00 94.00 96 GLY A C 1
ATOM 757 O O . GLY A 1 96 ? -10.454 -20.079 0.728 1.00 94.00 96 GLY A O 1
ATOM 758 N N . ILE A 1 97 ? -10.746 -22.175 1.488 1.00 94.31 97 ILE A N 1
ATOM 759 C CA . ILE A 1 97 ? -12.210 -22.178 1.427 1.00 94.31 97 ILE A CA 1
ATOM 760 C C . ILE A 1 97 ? -12.781 -21.906 2.821 1.00 94.31 97 ILE A C 1
ATOM 762 O O . ILE A 1 97 ? -12.675 -22.727 3.728 1.00 94.31 97 ILE A O 1
ATOM 766 N N . HIS A 1 98 ? -13.445 -20.761 2.984 1.00 90.56 98 HIS A N 1
ATOM 767 C CA . HIS A 1 98 ? -14.138 -20.396 4.221 1.00 90.56 98 HIS A CA 1
ATOM 768 C C . HIS A 1 98 ? -15.541 -19.874 3.892 1.00 90.56 98 HIS A C 1
ATOM 770 O O . HIS A 1 98 ? -15.716 -19.049 2.996 1.00 90.56 98 HIS A O 1
ATOM 776 N N . ASN A 1 99 ? -16.563 -20.390 4.586 1.00 86.88 99 ASN A N 1
ATOM 777 C CA . ASN A 1 99 ? -17.986 -20.125 4.311 1.00 86.88 99 ASN A CA 1
ATOM 778 C C . ASN A 1 99 ? -18.388 -20.325 2.831 1.00 86.88 99 ASN A C 1
ATOM 780 O O . ASN A 1 99 ? -19.191 -19.569 2.287 1.00 86.88 99 ASN A O 1
ATOM 784 N N . GLY A 1 100 ? -17.804 -21.331 2.168 1.00 88.00 100 GLY A N 1
ATOM 785 C CA . GLY A 1 100 ? -18.058 -21.641 0.755 1.00 88.00 100 GLY A CA 1
ATOM 786 C C . GLY A 1 100 ? -17.397 -20.694 -0.254 1.00 88.00 100 GLY A C 1
ATOM 787 O O . GLY A 1 100 ? -17.677 -20.806 -1.444 1.00 88.00 100 GLY A O 1
ATOM 788 N N . VAL A 1 101 ? -16.529 -19.776 0.189 1.00 89.25 101 VAL A N 1
ATOM 789 C CA . VAL A 1 101 ? -15.782 -18.861 -0.684 1.00 89.25 101 VAL A CA 1
ATOM 790 C C . VAL A 1 101 ? -14.292 -19.184 -0.623 1.00 89.25 101 VAL A C 1
ATOM 792 O O . VAL A 1 101 ? -13.682 -19.164 0.450 1.00 89.25 101 VAL A O 1
ATOM 795 N N . GLU A 1 102 ? -13.702 -19.450 -1.786 1.00 93.88 102 GLU A N 1
ATOM 796 C CA . GLU A 1 102 ? -12.257 -19.588 -1.943 1.00 93.88 102 GLU A CA 1
ATOM 797 C C . GLU A 1 102 ? -11.603 -18.201 -2.063 1.00 93.88 102 GLU A C 1
ATOM 799 O O . GLU A 1 102 ? -11.888 -17.462 -3.006 1.00 93.88 102 GLU A O 1
ATOM 804 N N . THR A 1 103 ? -10.731 -17.831 -1.120 1.00 92.75 103 THR A N 1
ATOM 805 C CA . THR A 1 103 ? -9.826 -16.679 -1.282 1.00 92.75 103 THR A CA 1
ATOM 806 C C . THR A 1 103 ? -8.455 -16.982 -0.696 1.00 92.75 103 THR A C 1
ATOM 808 O O . THR A 1 103 ? -8.261 -16.973 0.523 1.00 92.75 103 THR A O 1
ATOM 811 N N . VAL A 1 104 ? -7.495 -17.197 -1.589 1.00 94.94 104 VAL A N 1
ATOM 812 C CA . VAL A 1 104 ? -6.065 -17.264 -1.288 1.00 94.94 104 VAL A CA 1
ATOM 813 C C . VAL A 1 104 ? -5.327 -16.213 -2.104 1.00 94.94 104 VAL A C 1
ATOM 815 O O . VAL A 1 104 ? -5.781 -15.827 -3.181 1.00 94.94 104 VAL A O 1
ATOM 818 N N . ASP A 1 105 ? -4.193 -15.745 -1.598 1.00 95.25 105 ASP A N 1
ATOM 819 C CA . ASP A 1 105 ? -3.268 -14.911 -2.364 1.00 95.25 105 ASP A CA 1
ATOM 820 C C . ASP A 1 105 ? -1.829 -15.418 -2.214 1.00 95.25 105 ASP A C 1
ATOM 822 O O . ASP A 1 105 ? -1.495 -16.118 -1.252 1.00 95.25 105 ASP A O 1
ATOM 826 N N . ALA A 1 106 ? -0.974 -15.049 -3.166 1.00 93.75 106 ALA A N 1
ATOM 827 C CA . ALA A 1 106 ? 0.464 -15.229 -3.043 1.00 93.75 106 ALA A CA 1
ATOM 828 C C . ALA A 1 106 ? 1.001 -14.421 -1.850 1.00 93.75 106 ALA A C 1
ATOM 830 O O . ALA A 1 106 ? 0.465 -13.362 -1.497 1.00 93.75 106 ALA A O 1
ATOM 831 N N . GLY A 1 107 ? 2.070 -14.917 -1.234 1.00 94.31 107 GLY A N 1
ATOM 832 C CA . GLY A 1 107 ? 2.761 -14.246 -0.141 1.00 94.31 107 GLY A CA 1
ATOM 833 C C . GLY A 1 107 ? 3.507 -12.978 -0.566 1.00 94.31 107 GLY A C 1
ATOM 834 O O . GLY A 1 107 ? 3.131 -12.272 -1.505 1.00 94.31 107 GLY A O 1
ATOM 835 N N . TRP A 1 108 ? 4.557 -12.667 0.181 1.00 95.75 108 TRP A N 1
ATOM 836 C CA . TRP A 1 108 ? 5.433 -11.515 -0.012 1.00 95.75 108 TRP A CA 1
ATOM 837 C C . TRP A 1 108 ? 6.840 -11.891 0.476 1.00 95.75 108 TRP A C 1
ATOM 839 O O . TRP A 1 108 ? 7.001 -12.891 1.184 1.00 95.75 108 TRP A O 1
ATOM 849 N N . LEU A 1 109 ? 7.853 -11.097 0.127 1.00 95.12 109 LEU A N 1
ATOM 850 C CA . LEU A 1 109 ? 9.224 -11.327 0.576 1.00 95.12 109 LEU A CA 1
ATOM 851 C C . LEU A 1 109 ? 9.304 -11.109 2.090 1.00 95.12 109 LEU A C 1
ATOM 853 O O . LEU A 1 109 ? 9.164 -9.994 2.593 1.00 95.12 109 LEU A O 1
ATOM 857 N N . THR A 1 110 ? 9.509 -12.205 2.812 1.00 93.69 110 THR A N 1
ATOM 858 C CA . THR A 1 110 ? 9.546 -12.261 4.284 1.00 93.69 110 THR A CA 1
ATOM 859 C C . THR A 1 110 ? 10.985 -12.231 4.785 1.00 93.69 110 THR A C 1
ATOM 861 O O . THR A 1 110 ? 11.329 -11.402 5.623 1.00 93.69 110 THR A O 1
ATOM 864 N N . CYS A 1 111 ? 11.837 -13.083 4.216 1.00 90.69 111 CYS A N 1
ATOM 865 C CA . CYS A 1 111 ? 13.287 -13.112 4.440 1.00 90.69 111 CYS A CA 1
ATOM 866 C C . CYS A 1 111 ? 14.103 -13.355 3.153 1.00 90.69 111 CYS A C 1
ATOM 868 O O . CYS A 1 111 ? 15.324 -13.226 3.170 1.00 90.69 111 CYS A O 1
ATOM 870 N N . GLN A 1 112 ? 13.444 -13.670 2.032 1.00 92.19 112 GLN A N 1
ATOM 871 C CA . GLN A 1 112 ? 14.086 -13.958 0.746 1.00 92.19 112 GLN A CA 1
ATOM 872 C C . GLN A 1 112 ? 14.498 -12.659 0.052 1.00 92.19 112 GLN A C 1
ATOM 874 O O . GLN A 1 112 ? 13.842 -11.627 0.198 1.00 92.19 112 GLN A O 1
ATOM 879 N N . THR A 1 113 ? 15.536 -12.731 -0.776 1.00 94.00 113 THR A N 1
ATOM 880 C CA . THR A 1 113 ? 15.856 -11.692 -1.758 1.00 94.00 113 THR A CA 1
ATOM 881 C C . THR A 1 113 ? 15.450 -12.168 -3.150 1.00 94.00 113 THR A C 1
ATOM 883 O O . THR A 1 113 ? 15.773 -13.292 -3.535 1.00 94.00 113 THR A O 1
ATOM 886 N N . GLU A 1 114 ? 14.768 -11.311 -3.911 1.00 96.00 114 GLU A N 1
ATOM 887 C CA . GLU A 1 114 ? 14.490 -11.534 -5.332 1.00 96.00 114 GLU A CA 1
ATOM 888 C C . GLU A 1 114 ? 15.484 -10.733 -6.184 1.00 96.00 114 GLU A C 1
ATOM 890 O O . GLU A 1 114 ? 15.646 -9.528 -6.000 1.00 96.00 114 GLU A O 1
ATOM 895 N N . ILE A 1 115 ? 16.154 -11.398 -7.120 1.00 95.38 115 ILE A N 1
ATOM 896 C CA . ILE A 1 115 ? 17.064 -10.798 -8.096 1.00 95.38 115 ILE A CA 1
ATOM 897 C C . ILE A 1 115 ? 16.426 -10.969 -9.472 1.00 95.38 115 ILE A C 1
ATOM 899 O O . ILE A 1 115 ? 16.167 -12.096 -9.895 1.00 95.38 115 ILE A O 1
ATOM 903 N N . ARG A 1 116 ? 16.198 -9.870 -10.195 1.00 95.75 116 ARG A N 1
ATOM 904 C CA . ARG A 1 116 ? 15.782 -9.920 -11.603 1.00 95.75 116 ARG A CA 1
ATOM 905 C C . ARG A 1 116 ? 16.916 -9.478 -12.509 1.00 95.75 116 ARG A C 1
ATOM 907 O O . ARG A 1 116 ? 17.536 -8.449 -12.257 1.00 95.75 116 ARG A O 1
ATOM 914 N N . LEU A 1 117 ? 17.168 -10.248 -13.564 1.00 95.81 117 LEU A N 1
ATOM 915 C CA . LEU A 1 117 ? 18.221 -10.024 -14.558 1.00 95.81 117 LEU A CA 1
ATOM 916 C C . LEU A 1 117 ? 17.587 -9.913 -15.944 1.00 95.81 117 LEU A C 1
ATOM 918 O O . LEU A 1 117 ? 16.788 -10.765 -16.326 1.00 95.81 117 LEU A O 1
ATOM 922 N N . ARG A 1 118 ? 17.939 -8.890 -16.721 1.00 94.56 118 ARG A N 1
ATOM 923 C CA . ARG A 1 118 ? 17.283 -8.564 -17.993 1.00 94.56 118 ARG A CA 1
ATOM 924 C C . ARG A 1 118 ? 18.276 -8.441 -19.134 1.00 94.56 118 ARG A C 1
ATOM 926 O O . ARG A 1 118 ? 19.246 -7.684 -19.078 1.00 94.56 118 ARG A O 1
ATOM 933 N N . LEU A 1 119 ? 17.963 -9.138 -20.220 1.00 94.44 119 LEU A N 1
ATOM 934 C CA . LEU A 1 119 ? 18.617 -9.010 -21.514 1.00 94.44 119 LEU A CA 1
ATOM 935 C C . LEU A 1 119 ? 17.634 -8.358 -22.483 1.00 94.44 119 LEU A C 1
ATOM 937 O O . LEU A 1 119 ? 16.651 -8.970 -22.907 1.00 94.44 119 LEU A O 1
ATOM 941 N N . HIS A 1 120 ? 17.900 -7.101 -22.831 1.00 90.44 120 HIS A N 1
ATOM 942 C CA . HIS A 1 120 ? 17.037 -6.336 -23.718 1.00 90.44 120 HIS A CA 1
ATOM 943 C C . HIS A 1 120 ? 17.787 -5.345 -24.605 1.00 90.44 120 HIS A C 1
ATOM 945 O O . HIS A 1 120 ? 18.896 -4.894 -24.310 1.00 90.44 120 HIS A O 1
ATOM 951 N N . TYR A 1 121 ? 17.140 -4.981 -25.708 1.00 84.75 121 TYR A N 1
ATOM 952 C CA . TYR A 1 121 ? 17.611 -3.931 -26.595 1.00 84.75 121 TYR A CA 1
ATOM 953 C C . TYR A 1 121 ? 17.229 -2.561 -26.018 1.00 84.75 121 TYR A C 1
ATOM 955 O O . TYR A 1 121 ? 16.107 -2.337 -25.565 1.00 84.75 121 TYR A O 1
ATOM 963 N N . SER A 1 122 ? 18.209 -1.662 -26.013 1.00 77.38 122 SER A N 1
ATOM 964 C CA . SER A 1 122 ? 18.098 -0.229 -25.693 1.00 77.38 122 SER A CA 1
ATOM 965 C C . SER A 1 122 ? 18.717 0.550 -26.863 1.00 77.38 122 SER A C 1
ATOM 967 O O . SER A 1 122 ? 18.723 0.030 -27.979 1.00 77.38 122 SER A O 1
ATOM 969 N N . GLU A 1 123 ? 19.325 1.723 -26.651 1.00 71.50 123 GLU A N 1
ATOM 970 C CA . GLU A 1 123 ? 20.214 2.344 -27.658 1.00 71.50 123 GLU A CA 1
ATOM 971 C C . GLU A 1 123 ? 21.274 1.369 -28.209 1.00 71.50 123 GLU A C 1
ATOM 973 O O . GLU A 1 123 ? 21.782 1.522 -29.319 1.00 71.50 123 GLU A O 1
ATOM 978 N N . LYS A 1 124 ? 21.655 0.374 -27.397 1.00 79.19 124 LYS A N 1
ATOM 979 C CA . LYS A 1 124 ? 22.674 -0.630 -27.704 1.00 79.19 124 LYS A CA 1
ATOM 980 C C . LYS A 1 124 ? 22.077 -2.023 -27.521 1.00 79.19 124 LYS A C 1
ATOM 982 O O . LYS A 1 124 ? 21.326 -2.267 -26.574 1.00 79.19 124 LYS A O 1
ATOM 987 N N . SER A 1 125 ? 22.471 -2.941 -28.402 1.00 86.75 125 SER A N 1
ATOM 988 C CA . SER A 1 125 ? 22.201 -4.380 -28.274 1.00 86.75 125 SER A CA 1
ATOM 989 C C . SER A 1 125 ? 22.649 -4.906 -26.897 1.00 86.75 125 SER A C 1
ATOM 991 O O . SER A 1 125 ? 23.696 -4.461 -26.407 1.00 86.75 125 SER A O 1
ATOM 993 N N . PRO A 1 126 ? 21.924 -5.863 -26.282 1.00 91.25 126 PRO A N 1
ATOM 994 C CA . PRO A 1 126 ? 22.376 -6.512 -25.054 1.00 91.25 126 PRO A CA 1
ATOM 995 C C . PRO A 1 126 ? 23.662 -7.312 -25.291 1.00 91.25 126 PRO A C 1
ATOM 997 O O . PRO A 1 126 ? 24.494 -7.400 -24.399 1.00 91.25 126 PRO A O 1
ATOM 1000 N N . VAL A 1 127 ? 23.880 -7.837 -26.502 1.00 91.38 127 VAL A N 1
ATOM 1001 C CA . VAL A 1 127 ? 25.100 -8.567 -26.881 1.00 91.38 127 VAL A CA 1
ATOM 1002 C C . VAL A 1 127 ? 25.885 -7.784 -27.930 1.00 91.38 127 VAL A C 1
ATOM 1004 O O . VAL A 1 127 ? 25.346 -7.388 -28.965 1.00 91.38 127 VAL A O 1
ATOM 1007 N N . MET A 1 128 ? 27.179 -7.582 -27.679 1.00 90.25 128 MET A N 1
ATOM 1008 C CA . MET A 1 128 ? 28.113 -6.894 -28.574 1.00 90.25 128 MET A CA 1
ATOM 1009 C C . MET A 1 128 ? 29.295 -7.806 -28.909 1.00 90.25 128 MET A C 1
ATOM 1011 O O . MET A 1 128 ? 30.162 -8.052 -28.070 1.00 90.25 128 MET A O 1
ATOM 1015 N N . ILE A 1 129 ? 29.355 -8.290 -30.149 1.00 88.81 129 ILE A N 1
ATOM 1016 C CA . ILE A 1 129 ? 30.403 -9.202 -30.624 1.00 88.81 129 ILE A CA 1
ATOM 1017 C C . ILE A 1 129 ? 31.588 -8.434 -31.217 1.00 88.81 129 ILE A C 1
ATOM 1019 O O . ILE A 1 129 ? 31.421 -7.574 -32.082 1.00 88.81 129 ILE A O 1
ATOM 1023 N N . SER A 1 130 ? 32.806 -8.794 -30.802 1.00 85.50 130 SER A N 1
ATOM 1024 C CA . SER A 1 130 ? 34.055 -8.244 -31.349 1.00 85.50 130 SER A CA 1
ATOM 1025 C C . SER A 1 130 ? 34.703 -9.148 -32.407 1.00 85.50 130 SER A C 1
ATOM 1027 O O . SER A 1 130 ? 35.398 -8.659 -33.301 1.00 85.50 130 SER A O 1
ATOM 1029 N N . LYS A 1 131 ? 34.475 -10.470 -32.356 1.00 79.56 131 LYS A N 1
ATOM 1030 C CA . LYS A 1 131 ? 35.034 -11.416 -33.337 1.00 79.56 131 LYS A CA 1
ATOM 1031 C C . LYS A 1 131 ? 34.288 -11.369 -34.671 1.00 79.56 131 LYS A C 1
ATOM 1033 O O . LYS A 1 131 ? 33.102 -11.669 -34.733 1.00 79.56 131 LYS A O 1
ATOM 1038 N N . LYS A 1 132 ? 35.029 -11.122 -35.761 1.00 78.44 132 LYS A N 1
ATOM 1039 C CA . LYS A 1 132 ? 34.501 -11.056 -37.139 1.00 78.44 132 LYS A CA 1
ATOM 1040 C C . LYS A 1 132 ? 33.621 -12.252 -37.537 1.00 78.44 132 LYS A C 1
ATOM 1042 O O . LYS A 1 132 ? 32.625 -12.007 -38.202 1.00 78.44 132 LYS A O 1
ATOM 1047 N N . LYS A 1 133 ? 33.954 -13.490 -37.120 1.00 77.12 133 LYS A N 1
ATOM 1048 C CA . LYS A 1 133 ? 33.162 -14.700 -37.444 1.00 77.12 133 LYS A CA 1
ATOM 1049 C C . LYS A 1 133 ? 31.688 -14.521 -37.068 1.00 77.12 133 LYS A C 1
ATOM 1051 O O . LYS A 1 133 ? 30.830 -14.763 -37.897 1.00 77.12 133 LYS A O 1
ATOM 1056 N N . PHE A 1 134 ? 31.422 -14.075 -35.842 1.00 78.12 134 PHE A N 1
ATOM 1057 C CA . PHE A 1 134 ? 30.076 -14.077 -35.269 1.00 78.12 134 PHE A CA 1
ATOM 1058 C C . PHE A 1 134 ? 29.374 -12.710 -35.371 1.00 78.12 134 PHE A C 1
ATOM 1060 O O . PHE A 1 134 ? 28.437 -12.428 -34.630 1.00 78.12 134 PHE A O 1
ATOM 1067 N N . LYS A 1 135 ? 29.872 -11.798 -36.223 1.00 76.31 135 LYS A N 1
ATOM 1068 C CA . LYS A 1 135 ? 29.410 -10.397 -36.258 1.00 76.31 135 LYS A CA 1
ATOM 1069 C C . LYS A 1 135 ? 28.012 -10.236 -36.879 1.00 76.31 135 LYS A C 1
ATOM 1071 O O . LYS A 1 135 ? 27.353 -9.233 -36.623 1.00 76.31 135 LYS A O 1
ATOM 1076 N N . THR A 1 136 ? 27.584 -11.200 -37.689 1.00 74.38 136 THR A N 1
ATOM 1077 C CA . THR A 1 136 ? 26.261 -11.256 -38.338 1.00 74.38 136 THR A CA 1
ATOM 1078 C C . THR A 1 136 ? 25.343 -12.326 -37.743 1.00 74.38 136 THR A C 1
ATOM 1080 O O . THR A 1 136 ? 24.194 -12.430 -38.162 1.00 74.38 136 THR A O 1
ATOM 1083 N N . SER A 1 137 ? 25.840 -13.123 -36.795 1.00 77.00 137 SER A N 1
ATOM 1084 C CA . SER A 1 137 ? 25.109 -14.231 -36.180 1.00 77.00 137 SER A CA 1
ATOM 1085 C C . SER A 1 137 ? 24.039 -13.725 -35.213 1.00 77.00 137 SER A C 1
ATOM 1087 O O . SER A 1 137 ? 24.213 -12.690 -34.562 1.00 77.00 137 SER A O 1
ATOM 1089 N N . ARG A 1 138 ? 22.944 -14.479 -35.079 1.00 82.12 138 ARG A N 1
ATOM 1090 C CA . ARG A 1 138 ? 21.984 -14.305 -33.981 1.00 82.12 138 ARG A CA 1
ATOM 1091 C C . ARG A 1 138 ? 22.344 -15.241 -32.834 1.00 82.12 138 ARG A C 1
ATOM 1093 O O . ARG A 1 138 ? 22.977 -16.275 -33.050 1.00 82.12 138 ARG A O 1
ATOM 1100 N N . PHE A 1 139 ? 21.933 -14.871 -31.625 1.00 87.06 139 PHE A N 1
ATOM 1101 C CA . PHE A 1 139 ? 22.258 -15.618 -30.415 1.00 87.06 139 PHE A CA 1
ATOM 1102 C C . PHE A 1 139 ? 21.012 -16.018 -29.647 1.00 87.06 139 PHE A C 1
ATOM 1104 O O . PHE A 1 139 ? 20.072 -15.233 -29.493 1.00 87.06 139 PHE A O 1
ATOM 1111 N N . ARG A 1 140 ? 21.065 -17.229 -29.105 1.00 90.69 140 ARG A N 1
ATOM 1112 C CA . ARG A 1 140 ? 20.179 -17.697 -28.045 1.00 90.69 140 ARG A CA 1
ATOM 1113 C C . ARG A 1 140 ? 20.939 -17.686 -26.728 1.00 90.69 140 ARG A C 1
ATOM 1115 O O . ARG A 1 140 ? 22.144 -17.942 -26.737 1.00 90.69 140 ARG A O 1
ATOM 1122 N N . VAL A 1 141 ? 20.254 -17.379 -25.630 1.00 92.38 141 VAL A N 1
ATOM 1123 C CA . VAL A 1 141 ? 20.848 -17.324 -24.291 1.00 92.38 141 VAL A CA 1
ATOM 1124 C C . VAL A 1 141 ? 20.110 -18.244 -23.336 1.00 92.38 141 VAL A C 1
ATOM 1126 O O . VAL A 1 141 ? 18.884 -18.175 -23.208 1.00 92.38 141 VAL A O 1
ATOM 1129 N N . LYS A 1 142 ? 20.885 -19.090 -22.662 1.00 92.56 142 LYS A N 1
ATOM 1130 C CA . LYS A 1 142 ? 20.478 -19.906 -21.518 1.00 92.56 142 LYS A CA 1
ATOM 1131 C C . LYS A 1 142 ? 21.122 -19.314 -20.266 1.00 92.56 142 LYS A C 1
ATOM 1133 O O . LYS A 1 142 ? 22.296 -18.962 -20.321 1.00 92.56 142 LYS A O 1
ATOM 1138 N N . LEU A 1 143 ? 20.380 -19.217 -19.165 1.00 94.19 143 LEU A N 1
ATOM 1139 C CA . LEU A 1 143 ? 20.960 -18.930 -17.847 1.00 94.19 143 LEU A CA 1
ATOM 1140 C C . LEU A 1 143 ? 20.994 -20.215 -17.023 1.00 94.19 143 LEU A C 1
ATOM 1142 O O . LEU A 1 143 ? 19.941 -20.800 -16.777 1.00 94.19 143 LEU A O 1
ATOM 1146 N N . THR A 1 144 ? 22.174 -20.630 -16.588 1.00 91.88 144 THR A N 1
ATOM 1147 C CA . THR A 1 144 ? 22.353 -21.689 -15.592 1.00 91.88 144 THR A CA 1
ATOM 1148 C C . THR A 1 144 ? 22.658 -21.027 -14.248 1.00 91.88 144 THR A C 1
ATOM 1150 O O . THR A 1 144 ? 23.444 -20.081 -14.193 1.00 91.88 144 THR A O 1
ATOM 1153 N N . LEU A 1 145 ? 21.996 -21.488 -13.187 1.00 89.06 145 LEU A N 1
ATOM 1154 C CA . LEU A 1 145 ? 22.277 -21.089 -11.810 1.00 89.06 145 LEU A CA 1
ATOM 1155 C C . LEU A 1 145 ? 23.023 -22.237 -11.136 1.00 89.06 145 LEU A C 1
ATOM 1157 O O . LEU A 1 145 ? 22.470 -23.330 -11.019 1.00 89.06 145 LEU A O 1
ATOM 1161 N N . GLU A 1 146 ? 24.238 -21.967 -10.683 1.00 81.25 146 GLU A N 1
ATOM 1162 C CA . GLU A 1 146 ? 25.048 -22.887 -9.892 1.00 81.25 146 GLU A CA 1
ATOM 1163 C C . GLU A 1 146 ? 25.201 -22.296 -8.483 1.00 81.25 146 GLU A C 1
ATOM 1165 O O . GLU A 1 146 ? 25.359 -21.085 -8.292 1.00 81.25 146 GLU A O 1
ATOM 1170 N N . GLY A 1 147 ? 25.043 -23.146 -7.470 1.00 64.06 147 GLY A N 1
ATOM 1171 C CA . GLY A 1 147 ? 25.348 -22.769 -6.096 1.00 64.06 147 GLY A CA 1
ATOM 1172 C C . GLY A 1 147 ? 26.843 -22.925 -5.874 1.00 64.06 147 GLY A C 1
ATOM 1173 O O . GLY A 1 147 ? 27.409 -23.927 -6.301 1.00 64.06 147 GLY A O 1
ATOM 1174 N N . LEU A 1 148 ? 27.467 -21.974 -5.181 1.00 54.91 148 LEU A N 1
ATOM 1175 C CA . LEU A 1 148 ? 28.790 -22.216 -4.618 1.00 54.91 148 LEU A CA 1
ATOM 1176 C C . LEU A 1 148 ? 28.624 -23.279 -3.528 1.00 54.91 148 LEU A C 1
ATOM 1178 O O . LEU A 1 148 ? 28.105 -22.988 -2.444 1.00 54.91 148 LEU A O 1
ATOM 1182 N N . GLU A 1 149 ? 28.986 -24.519 -3.863 1.00 48.09 149 GLU A N 1
ATOM 1183 C CA . GLU A 1 149 ? 29.072 -25.619 -2.907 1.00 48.09 149 GLU A CA 1
ATOM 1184 C C . GLU A 1 149 ? 30.005 -25.176 -1.776 1.00 48.09 149 GLU A C 1
ATOM 1186 O O . GLU A 1 149 ? 31.124 -24.714 -2.008 1.00 48.09 149 GLU A O 1
ATOM 1191 N N . LYS A 1 150 ? 29.508 -25.253 -0.540 1.00 45.97 150 LYS A N 1
ATOM 1192 C CA . LYS A 1 150 ? 30.403 -25.294 0.610 1.00 45.97 150 LYS A CA 1
ATOM 1193 C C . LYS A 1 150 ? 30.944 -26.713 0.646 1.00 45.97 150 LYS A C 1
ATOM 1195 O O . LYS A 1 150 ? 30.157 -27.648 0.503 1.00 45.97 150 LYS A O 1
ATOM 1200 N N . ASP A 1 151 ? 32.251 -26.843 0.837 1.00 35.44 151 ASP A N 1
ATOM 1201 C CA . ASP A 1 151 ? 32.900 -28.115 1.144 1.00 35.44 151 ASP A CA 1
ATOM 1202 C C . ASP A 1 151 ? 32.434 -28.582 2.541 1.00 35.44 151 ASP A C 1
ATOM 1204 O O . ASP A 1 151 ? 33.146 -28.448 3.536 1.00 35.44 151 ASP A O 1
ATOM 1208 N N . ASP A 1 152 ? 31.192 -29.062 2.633 1.00 38.31 152 ASP A N 1
ATOM 1209 C CA . ASP A 1 152 ? 30.675 -29.779 3.795 1.00 38.31 152 ASP A CA 1
ATOM 1210 C C . ASP A 1 152 ? 31.228 -31.215 3.718 1.00 38.31 152 ASP A C 1
ATOM 1212 O O . ASP A 1 152 ? 30.569 -32.138 3.234 1.00 38.31 152 ASP A O 1
ATOM 1216 N N . ASP A 1 153 ? 32.489 -31.366 4.141 1.00 38.75 153 ASP A N 1
ATOM 1217 C CA . ASP A 1 153 ? 33.184 -32.651 4.261 1.00 38.75 153 ASP A CA 1
ATOM 1218 C C . ASP A 1 153 ? 32.352 -33.659 5.094 1.00 38.75 153 ASP A C 1
ATOM 1220 O O . ASP A 1 153 ? 32.005 -33.403 6.248 1.00 38.75 153 ASP A O 1
ATOM 1224 N N . ASP A 1 154 ? 32.117 -34.844 4.519 1.00 44.38 154 ASP A N 1
ATOM 1225 C CA . ASP A 1 154 ? 31.797 -36.116 5.191 1.00 44.38 154 ASP A CA 1
ATOM 1226 C C . ASP A 1 154 ? 30.574 -36.213 6.152 1.00 44.38 154 ASP A C 1
ATOM 1228 O O . ASP A 1 154 ? 30.733 -36.443 7.351 1.00 44.38 154 ASP A O 1
ATOM 1232 N N . GLU A 1 155 ? 29.342 -36.294 5.619 1.00 39.50 155 GLU A N 1
ATOM 1233 C CA . GLU A 1 155 ? 28.260 -37.122 6.224 1.00 39.50 155 GLU A CA 1
ATOM 1234 C C . GLU A 1 155 ? 27.478 -37.977 5.186 1.00 39.50 155 GLU A C 1
ATOM 1236 O O . GLU A 1 155 ? 26.245 -38.056 5.187 1.00 39.50 155 GLU A O 1
ATOM 1241 N N . GLU A 1 156 ? 28.179 -38.720 4.315 1.00 38.91 156 GLU A N 1
ATOM 1242 C CA . GLU A 1 156 ? 27.554 -39.875 3.641 1.00 38.91 156 GLU A CA 1
ATOM 1243 C C . GLU A 1 156 ? 27.295 -41.013 4.650 1.00 38.91 156 GLU A C 1
ATOM 1245 O O . GLU A 1 156 ? 28.171 -41.835 4.924 1.00 38.91 156 GLU A O 1
ATOM 1250 N N . GLY A 1 157 ? 26.061 -41.122 5.162 1.00 40.97 157 GLY A N 1
ATOM 1251 C CA . GLY A 1 157 ? 25.570 -42.397 5.707 1.00 40.97 157 GLY A CA 1
ATOM 1252 C C . GLY A 1 157 ? 24.721 -42.368 6.977 1.00 40.97 157 GLY A C 1
ATOM 1253 O O . GLY A 1 157 ? 25.058 -43.051 7.944 1.00 40.97 157 GLY A O 1
ATOM 1254 N N . GLN A 1 158 ? 23.561 -41.702 6.963 1.00 33.00 158 GLN A N 1
ATOM 1255 C CA . GLN A 1 158 ? 22.477 -42.024 7.904 1.00 33.00 158 GLN A CA 1
ATOM 1256 C C . GLN A 1 158 ? 21.084 -41.748 7.311 1.00 33.00 158 GLN A C 1
ATOM 1258 O O . GLN A 1 158 ? 20.682 -40.600 7.130 1.00 33.00 158 GLN A O 1
ATOM 1263 N N . GLU A 1 159 ? 20.308 -42.810 7.060 1.00 39.81 159 GLU A N 1
ATOM 1264 C CA . GLU A 1 159 ? 18.872 -42.707 6.764 1.00 39.81 159 GLU A CA 1
ATOM 1265 C C . GLU A 1 159 ? 18.116 -42.210 8.010 1.00 39.81 159 GLU A C 1
ATOM 1267 O O . GLU A 1 159 ? 17.684 -42.994 8.857 1.00 39.81 159 GLU A O 1
ATOM 1272 N N . LYS A 1 160 ? 17.942 -40.890 8.144 1.00 33.09 160 LYS A N 1
ATOM 1273 C CA . LYS A 1 160 ? 17.091 -40.300 9.188 1.00 33.09 160 LYS A CA 1
ATOM 1274 C C . LYS A 1 160 ? 15.616 -40.426 8.797 1.00 33.09 160 LYS A C 1
ATOM 1276 O O . LYS A 1 160 ? 15.077 -39.611 8.053 1.00 33.09 160 LYS A O 1
ATOM 1281 N N . THR A 1 161 ? 14.951 -41.452 9.326 1.00 31.41 161 THR A N 1
ATOM 1282 C CA . THR A 1 161 ? 13.498 -41.654 9.220 1.00 31.41 161 THR A CA 1
ATOM 1283 C C . THR A 1 161 ? 12.734 -40.685 10.132 1.00 31.41 161 THR A C 1
ATOM 1285 O O . THR A 1 161 ? 12.266 -41.055 11.209 1.00 31.41 161 THR A O 1
ATOM 1288 N N . SER A 1 162 ? 12.617 -39.432 9.699 1.00 32.22 162 SER A N 1
ATOM 1289 C CA . SER A 1 162 ? 11.802 -38.376 10.315 1.00 32.22 162 SER A CA 1
ATOM 1290 C C . SER A 1 162 ? 11.542 -37.264 9.289 1.00 32.22 162 SER A C 1
ATOM 1292 O O . SER A 1 162 ? 12.390 -37.062 8.419 1.00 32.22 162 SER A O 1
ATOM 1294 N N . PRO A 1 163 ? 10.429 -36.508 9.362 1.00 37.69 163 PRO A N 1
ATOM 1295 C CA . PRO A 1 163 ? 10.217 -35.338 8.511 1.00 37.69 163 PRO A CA 1
ATOM 1296 C C . PRO A 1 163 ? 11.114 -34.179 8.975 1.00 37.69 163 PRO A C 1
ATOM 1298 O O . PRO A 1 163 ? 10.673 -33.262 9.664 1.00 37.69 163 PRO A O 1
ATOM 1301 N N . THR A 1 164 ? 12.401 -34.254 8.638 1.00 40.94 164 THR A N 1
ATOM 1302 C CA . THR A 1 164 ? 13.396 -33.232 8.977 1.00 40.94 164 THR A CA 1
ATOM 1303 C C . THR A 1 164 ? 13.063 -31.928 8.253 1.00 40.94 164 THR A C 1
ATOM 1305 O O . THR A 1 164 ? 12.783 -31.929 7.050 1.00 40.94 164 THR A O 1
ATOM 1308 N N . VAL A 1 165 ? 13.085 -30.816 8.989 1.00 46.97 165 VAL A N 1
ATOM 1309 C CA . VAL A 1 165 ? 12.871 -29.471 8.442 1.00 46.97 165 VAL A CA 1
ATOM 1310 C C . VAL A 1 165 ? 13.933 -29.194 7.363 1.00 46.97 165 VAL A C 1
ATOM 1312 O O . VAL A 1 165 ? 15.101 -29.524 7.576 1.00 46.97 165 VAL A O 1
ATOM 1315 N N . PRO A 1 166 ? 13.584 -28.622 6.193 1.00 50.09 166 PRO A N 1
ATOM 1316 C CA . PRO A 1 166 ? 14.585 -28.288 5.186 1.00 50.09 166 PRO A CA 1
ATOM 1317 C C . PRO A 1 166 ? 15.560 -27.238 5.726 1.00 50.09 166 PRO A C 1
ATOM 1319 O O . PRO A 1 166 ? 15.168 -26.105 6.000 1.00 50.09 166 PRO A O 1
ATOM 1322 N N . GLN A 1 167 ? 16.845 -27.585 5.813 1.00 51.50 167 GLN A N 1
ATOM 1323 C CA . GLN A 1 167 ? 17.887 -26.673 6.309 1.00 51.50 167 GLN A CA 1
ATOM 1324 C C . GLN A 1 167 ? 18.072 -25.426 5.425 1.00 51.50 167 GLN A C 1
ATOM 1326 O O . GLN A 1 167 ? 18.650 -24.430 5.854 1.00 51.50 167 GLN A O 1
ATOM 1331 N N . LYS A 1 168 ? 17.590 -25.462 4.173 1.00 59.31 168 LYS A N 1
ATOM 1332 C CA . LYS A 1 168 ? 17.741 -24.379 3.197 1.00 59.31 168 LYS A CA 1
ATOM 1333 C C . LYS A 1 168 ? 16.617 -24.403 2.158 1.00 59.31 168 LYS A C 1
ATOM 1335 O O . LYS A 1 168 ? 16.232 -25.467 1.674 1.00 59.31 168 LYS A O 1
ATOM 1340 N N . MET A 1 169 ? 16.119 -23.227 1.774 1.00 71.56 169 MET A N 1
ATOM 1341 C CA . MET A 1 169 ? 15.262 -23.078 0.593 1.00 71.56 169 MET A CA 1
ATOM 1342 C C . MET A 1 169 ? 16.099 -23.324 -0.672 1.00 71.56 169 MET A C 1
ATOM 1344 O O . MET A 1 169 ? 17.166 -22.729 -0.829 1.00 71.56 169 MET A O 1
ATOM 1348 N N . ALA A 1 170 ? 15.610 -24.154 -1.594 1.00 74.25 170 ALA A N 1
ATOM 1349 C CA . ALA A 1 170 ? 16.208 -24.265 -2.922 1.00 74.25 170 ALA A CA 1
ATOM 1350 C C . ALA A 1 170 ? 15.984 -22.966 -3.714 1.00 74.25 170 ALA A C 1
ATOM 1352 O O . ALA A 1 170 ? 14.862 -22.458 -3.760 1.00 74.25 170 ALA A O 1
ATOM 1353 N N . ASN A 1 171 ? 17.033 -22.449 -4.359 1.00 83.44 171 ASN A N 1
ATOM 1354 C CA . ASN A 1 171 ? 16.917 -21.268 -5.214 1.00 83.44 171 ASN A CA 1
ATOM 1355 C C . ASN A 1 171 ? 15.926 -21.537 -6.359 1.00 83.44 171 ASN A C 1
ATOM 1357 O O . ASN A 1 171 ? 16.028 -22.559 -7.042 1.00 83.44 171 ASN A O 1
ATOM 1361 N N . THR A 1 172 ? 14.995 -20.616 -6.601 1.00 86.38 172 THR A N 1
ATOM 1362 C CA . THR A 1 172 ? 14.067 -20.701 -7.740 1.00 86.38 172 THR A CA 1
ATOM 1363 C C . THR A 1 172 ? 14.576 -19.860 -8.905 1.00 86.38 172 THR A C 1
ATOM 1365 O O . THR A 1 172 ? 15.248 -18.852 -8.695 1.00 86.38 172 THR A O 1
ATOM 1368 N N . VAL A 1 173 ? 14.264 -20.269 -10.140 1.00 89.12 173 VAL A N 1
ATOM 1369 C CA . VAL A 1 173 ? 14.545 -19.489 -11.356 1.00 89.12 173 VAL A CA 1
ATOM 1370 C C . VAL A 1 173 ? 13.337 -19.545 -12.287 1.00 89.12 173 VAL A C 1
ATOM 1372 O O . VAL A 1 173 ? 12.925 -20.620 -12.726 1.00 89.12 173 VAL A O 1
ATOM 1375 N N . GLU A 1 174 ? 12.792 -18.380 -12.611 1.00 91.56 174 GLU A N 1
ATOM 1376 C CA . GLU A 1 174 ? 11.698 -18.188 -13.562 1.00 91.56 174 GLU A CA 1
ATOM 1377 C C . GLU A 1 174 ? 12.156 -17.394 -14.792 1.00 91.56 174 GLU A C 1
ATOM 1379 O O . GLU A 1 174 ? 13.057 -16.557 -14.718 1.00 91.56 174 GLU A O 1
ATOM 1384 N N . PHE A 1 175 ? 11.525 -17.661 -15.938 1.00 90.88 175 PHE A N 1
ATOM 1385 C CA . PHE A 1 175 ? 11.915 -17.141 -17.249 1.00 90.88 175 PHE A CA 1
ATOM 1386 C C . PHE A 1 175 ? 10.757 -16.379 -17.900 1.00 90.88 175 PHE A C 1
ATOM 1388 O O . PHE A 1 175 ? 9.789 -16.989 -18.363 1.00 90.88 175 PHE A O 1
ATOM 1395 N N . SER A 1 176 ? 10.883 -15.058 -18.008 1.00 93.06 176 SER A N 1
ATOM 1396 C CA . SER A 1 176 ? 9.866 -14.168 -18.568 1.00 93.06 176 SER A CA 1
ATOM 1397 C C . SER A 1 176 ? 10.251 -13.618 -19.942 1.00 93.06 176 SER A C 1
ATOM 1399 O O . SER A 1 176 ? 11.286 -12.981 -20.129 1.00 93.06 176 SER A O 1
ATOM 1401 N N . LEU A 1 177 ? 9.371 -13.831 -20.924 1.00 91.88 177 LEU A N 1
ATOM 1402 C CA . LEU A 1 177 ? 9.442 -13.247 -22.264 1.00 91.88 177 LEU A CA 1
ATOM 1403 C C . LEU A 1 177 ? 8.438 -12.098 -22.377 1.00 91.88 177 LEU A C 1
ATOM 1405 O O . LEU A 1 177 ? 7.226 -12.326 -22.422 1.00 91.88 177 LEU A O 1
ATOM 1409 N N . ILE A 1 178 ? 8.947 -10.871 -22.470 1.00 92.75 178 ILE A N 1
ATOM 1410 C CA . ILE A 1 178 ? 8.153 -9.634 -22.457 1.00 92.75 178 ILE A CA 1
ATOM 1411 C C . ILE A 1 178 ? 8.216 -8.976 -23.838 1.00 92.75 178 ILE A C 1
ATOM 1413 O O . ILE A 1 178 ? 9.253 -8.990 -24.490 1.00 92.75 178 ILE A O 1
ATOM 1417 N N . SER A 1 179 ? 7.105 -8.424 -24.315 1.00 90.94 179 SER A N 1
ATOM 1418 C CA . SER A 1 179 ? 6.964 -7.748 -25.614 1.00 90.94 179 SER A CA 1
ATOM 1419 C C . SER A 1 179 ? 5.794 -6.761 -25.563 1.00 90.94 179 SER A C 1
ATOM 1421 O O . SER A 1 179 ? 4.958 -6.872 -24.670 1.00 90.94 179 SER A O 1
ATOM 1423 N N . ASN A 1 180 ? 5.648 -5.870 -26.552 1.00 84.25 180 ASN A N 1
ATOM 1424 C CA . ASN A 1 180 ? 4.546 -4.886 -26.614 1.00 84.25 180 ASN A CA 1
ATOM 1425 C C . ASN A 1 180 ? 3.116 -5.467 -26.503 1.00 84.25 180 ASN A C 1
ATOM 1427 O O . ASN A 1 180 ? 2.182 -4.712 -26.239 1.00 84.25 180 ASN A O 1
ATOM 1431 N N . ASN A 1 181 ? 2.926 -6.774 -26.733 1.00 80.19 181 ASN A N 1
ATOM 1432 C CA . ASN A 1 181 ? 1.612 -7.431 -26.770 1.00 80.19 181 ASN A CA 1
ATOM 1433 C C . ASN A 1 181 ? 1.457 -8.598 -25.779 1.00 80.19 181 ASN A C 1
ATOM 1435 O O . ASN A 1 181 ? 0.337 -9.066 -25.555 1.00 80.19 181 ASN A O 1
ATOM 1439 N N . GLU A 1 182 ? 2.560 -9.097 -25.219 1.00 82.56 182 GLU A N 1
ATOM 1440 C CA . GLU A 1 182 ? 2.621 -10.382 -24.522 1.00 82.56 182 GLU A CA 1
ATOM 1441 C C . GLU A 1 182 ? 3.705 -10.383 -23.435 1.00 82.56 182 GLU A C 1
ATOM 1443 O O . GLU A 1 182 ? 4.870 -10.107 -23.724 1.00 82.56 182 GLU A O 1
ATOM 1448 N N . TYR A 1 183 ? 3.306 -10.763 -22.217 1.00 88.69 183 TYR A N 1
ATOM 1449 C CA . TYR A 1 183 ? 4.172 -11.170 -21.109 1.00 88.69 183 TYR A CA 1
ATOM 1450 C C . TYR A 1 183 ? 3.917 -12.670 -20.875 1.00 88.69 183 TYR A C 1
ATOM 1452 O O . TYR A 1 183 ? 2.765 -13.067 -20.687 1.00 88.69 183 TYR A O 1
ATOM 1460 N N . LYS A 1 184 ? 4.959 -13.507 -20.918 1.00 86.44 184 LYS A N 1
ATOM 1461 C CA . LYS A 1 184 ? 4.884 -14.959 -20.663 1.00 86.44 184 LYS A CA 1
ATOM 1462 C C . LYS A 1 184 ? 5.995 -15.393 -19.712 1.00 86.44 184 LYS A C 1
ATOM 1464 O O . LYS A 1 184 ? 7.143 -15.424 -20.145 1.00 86.44 184 LYS A O 1
ATOM 1469 N N . CYS A 1 185 ? 5.646 -15.806 -18.495 1.00 85.12 185 CYS A N 1
ATOM 1470 C CA . CYS A 1 185 ? 6.559 -16.540 -17.617 1.00 85.12 185 CYS A CA 1
ATOM 1471 C C . CYS A 1 185 ? 6.519 -18.051 -17.902 1.00 85.12 185 CYS A C 1
ATOM 1473 O O . CYS A 1 185 ? 5.506 -18.590 -18.368 1.00 85.12 185 CYS A O 1
ATOM 1475 N N . ARG A 1 186 ? 7.637 -18.728 -17.640 1.00 82.44 186 ARG A N 1
ATOM 1476 C CA . ARG A 1 186 ? 7.830 -20.177 -17.680 1.00 82.44 186 ARG A CA 1
ATOM 1477 C C . ARG A 1 186 ? 8.793 -20.590 -16.568 1.00 82.44 186 ARG A C 1
ATOM 1479 O O . ARG A 1 186 ? 9.794 -19.921 -16.351 1.00 82.44 186 ARG A O 1
ATOM 1486 N N . HIS A 1 187 ? 8.561 -21.753 -15.968 1.00 80.56 187 HIS A N 1
ATOM 1487 C CA . HIS A 1 187 ? 9.478 -22.379 -14.999 1.00 80.56 187 HIS A CA 1
ATOM 1488 C C . HIS A 1 187 ? 10.627 -23.161 -15.671 1.00 80.56 187 HIS A C 1
ATOM 1490 O O . HIS A 1 187 ? 11.402 -23.838 -15.004 1.00 80.56 187 HIS A O 1
ATOM 1496 N N . SER A 1 188 ? 10.715 -23.129 -17.005 1.00 81.62 188 SER A N 1
ATOM 1497 C CA . SER A 1 188 ? 11.771 -23.791 -17.771 1.00 81.62 188 SER A CA 1
ATOM 1498 C C . SER A 1 188 ? 12.103 -23.054 -19.072 1.00 81.62 188 SER A C 1
ATOM 1500 O O . SER A 1 188 ? 11.294 -22.320 -19.660 1.00 81.62 188 SER A O 1
ATOM 1502 N N . GLN A 1 189 ? 13.331 -23.271 -19.532 1.00 84.31 189 GLN A N 1
ATOM 1503 C CA . GLN A 1 189 ? 13.881 -22.778 -20.793 1.00 84.31 189 GLN A CA 1
ATOM 1504 C C . GLN A 1 189 ? 14.287 -23.966 -21.686 1.00 84.31 189 GLN A C 1
ATOM 1506 O O . GLN A 1 189 ? 14.535 -25.048 -21.156 1.00 84.31 189 GLN A O 1
ATOM 1511 N N . PRO A 1 190 ? 14.369 -23.794 -23.020 1.00 85.75 190 PRO A N 1
ATOM 1512 C CA . PRO A 1 190 ? 14.943 -24.803 -23.910 1.00 85.75 190 PRO A CA 1
ATOM 1513 C C . PRO A 1 190 ? 16.407 -25.107 -23.564 1.00 85.75 190 PRO A C 1
ATOM 1515 O O . PRO A 1 190 ? 17.095 -24.252 -23.004 1.00 85.75 190 PRO A O 1
ATOM 1518 N N . ASP A 1 191 ? 16.922 -26.257 -23.999 1.00 82.06 191 ASP A N 1
ATOM 1519 C CA . ASP A 1 191 ? 18.308 -26.678 -23.724 1.00 82.06 191 ASP A CA 1
ATOM 1520 C C . ASP A 1 191 ? 19.364 -25.688 -24.241 1.00 82.06 191 ASP A C 1
ATOM 1522 O O . ASP A 1 191 ? 20.397 -25.488 -23.600 1.00 82.06 191 ASP A O 1
ATOM 1526 N N . CYS A 1 192 ? 19.061 -25.002 -25.349 1.00 85.19 192 CYS A N 1
ATOM 1527 C CA . CYS A 1 192 ? 19.853 -23.908 -25.926 1.00 85.19 192 CYS A CA 1
ATOM 1528 C C . CYS A 1 192 ? 19.246 -22.514 -25.663 1.00 85.19 192 CYS A C 1
ATOM 1530 O O . CYS A 1 192 ? 19.472 -21.574 -26.428 1.00 85.19 192 CYS A O 1
ATOM 1532 N N . GLY A 1 193 ? 18.411 -22.381 -24.630 1.00 87.62 193 GLY A N 1
ATOM 1533 C CA . GLY A 1 193 ? 17.822 -21.120 -24.189 1.00 87.62 193 GLY A CA 1
ATOM 1534 C C . GLY A 1 193 ? 16.891 -20.431 -25.197 1.00 87.62 193 GLY A C 1
ATOM 1535 O O . GLY A 1 193 ? 16.380 -21.035 -26.152 1.00 87.62 193 GLY A O 1
ATOM 1536 N N . TYR A 1 194 ? 16.656 -19.137 -24.974 1.00 89.00 194 TYR A N 1
ATOM 1537 C CA . TYR A 1 194 ? 15.757 -18.297 -25.774 1.00 89.00 194 TYR A CA 1
ATOM 1538 C C . TYR A 1 194 ? 16.524 -17.380 -26.732 1.00 89.00 194 TYR A C 1
ATOM 1540 O O . TYR A 1 194 ? 17.568 -16.837 -26.382 1.00 89.00 194 TYR A O 1
ATOM 1548 N N . ALA A 1 195 ? 15.999 -17.188 -27.946 1.00 87.75 195 ALA A N 1
ATOM 1549 C CA . ALA A 1 195 ? 16.570 -16.262 -28.924 1.00 87.75 195 ALA A CA 1
ATOM 1550 C C . ALA A 1 195 ? 16.460 -14.803 -28.445 1.00 87.75 195 ALA A C 1
ATOM 1552 O O . ALA A 1 195 ? 15.392 -14.374 -28.006 1.00 87.75 195 ALA A O 1
ATOM 1553 N N . LEU A 1 196 ? 17.540 -14.030 -28.580 1.00 88.56 196 LEU A N 1
ATOM 1554 C CA . LEU A 1 196 ? 17.512 -12.584 -28.356 1.00 88.56 196 LEU A CA 1
ATOM 1555 C C . LEU A 1 196 ? 16.856 -11.889 -29.556 1.00 88.56 196 LEU A C 1
ATOM 1557 O O . LEU A 1 196 ? 17.296 -12.051 -30.695 1.00 88.56 196 LEU A O 1
ATOM 1561 N N . GLN A 1 197 ? 15.806 -11.108 -29.298 1.00 86.88 197 GLN A N 1
ATOM 1562 C CA . GLN A 1 197 ? 15.015 -10.413 -30.318 1.00 86.88 197 GLN A CA 1
ATOM 1563 C C . GLN A 1 197 ? 14.884 -8.927 -29.965 1.00 86.88 197 GLN A C 1
ATOM 1565 O O . GLN A 1 197 ? 14.764 -8.576 -28.795 1.00 86.88 197 GLN A O 1
ATOM 1570 N N . SER A 1 198 ? 14.911 -8.042 -30.965 1.00 85.56 198 SER A N 1
ATOM 1571 C CA . SER A 1 198 ? 14.918 -6.583 -30.758 1.00 85.56 198 SER A CA 1
ATOM 1572 C C . SER A 1 198 ? 13.608 -6.004 -30.217 1.00 85.56 198 SER A C 1
ATOM 1574 O O . SER A 1 198 ? 13.598 -4.900 -29.682 1.00 85.56 198 SER A O 1
ATOM 1576 N N . ASP A 1 199 ? 12.509 -6.736 -30.373 1.00 86.31 199 ASP A N 1
ATOM 1577 C CA . ASP A 1 199 ? 11.148 -6.393 -29.956 1.00 86.31 199 ASP A CA 1
ATOM 1578 C C . ASP A 1 199 ? 10.732 -7.051 -28.626 1.00 86.31 199 ASP A C 1
ATOM 1580 O O . ASP A 1 199 ? 9.592 -6.878 -28.181 1.00 86.31 199 ASP A O 1
ATOM 1584 N N . ARG A 1 200 ? 11.642 -7.800 -27.983 1.00 89.06 200 ARG A N 1
ATOM 1585 C CA . ARG A 1 200 ? 11.372 -8.538 -26.743 1.00 89.06 200 ARG A CA 1
ATOM 1586 C C . ARG A 1 200 ? 12.450 -8.327 -25.683 1.00 89.06 200 ARG A C 1
ATOM 1588 O O . ARG A 1 200 ? 13.607 -8.049 -25.990 1.00 89.06 200 ARG A O 1
ATOM 1595 N N . TRP A 1 201 ? 12.063 -8.486 -24.423 1.00 92.00 201 TRP A N 1
ATOM 1596 C CA . TRP A 1 201 ? 12.983 -8.641 -23.297 1.00 92.00 201 TRP A CA 1
ATOM 1597 C C . TRP A 1 201 ? 12.961 -10.093 -22.829 1.00 92.00 201 TRP A C 1
ATOM 1599 O O . TRP A 1 201 ? 11.904 -10.732 -22.826 1.00 92.00 201 TRP A O 1
ATOM 1609 N N . LEU A 1 202 ? 14.125 -10.579 -22.409 1.00 93.12 202 LEU A N 1
ATOM 1610 C CA . LEU A 1 202 ? 14.279 -11.818 -21.660 1.00 93.12 202 LEU A CA 1
ATOM 1611 C C . LEU A 1 202 ? 14.641 -11.440 -20.220 1.00 93.12 202 LEU A C 1
ATOM 1613 O O . LEU A 1 202 ? 15.712 -10.884 -19.982 1.00 93.12 202 LEU A O 1
ATOM 1617 N N . GLU A 1 203 ? 13.717 -11.683 -19.296 1.00 94.69 203 GLU A N 1
ATOM 1618 C CA . GLU A 1 203 ? 13.868 -11.461 -17.857 1.00 94.69 203 GLU A CA 1
ATOM 1619 C C . GLU A 1 203 ? 14.023 -12.818 -17.157 1.00 94.69 203 GLU A C 1
ATOM 1621 O O . GLU A 1 203 ? 13.299 -13.767 -17.459 1.00 94.69 203 GLU A O 1
ATOM 1626 N N . TYR A 1 204 ? 14.977 -12.907 -16.237 1.00 94.94 204 TYR A N 1
ATOM 1627 C CA . TYR A 1 204 ? 15.170 -14.031 -15.330 1.00 94.94 204 TYR A CA 1
ATOM 1628 C C . TYR A 1 204 ? 14.864 -13.545 -13.916 1.00 94.94 204 TYR A C 1
ATOM 1630 O O . TYR A 1 204 ? 15.468 -12.563 -13.486 1.00 94.94 204 TYR A O 1
ATOM 1638 N N . THR A 1 205 ? 13.968 -14.220 -13.203 1.00 95.12 205 THR A N 1
ATOM 1639 C CA . THR A 1 205 ? 13.627 -13.907 -11.807 1.00 95.12 205 THR A CA 1
ATOM 1640 C C . THR A 1 205 ? 14.156 -15.019 -10.916 1.00 95.12 205 THR A C 1
ATOM 1642 O O . THR A 1 205 ? 13.842 -16.184 -11.143 1.00 95.12 205 THR A O 1
ATOM 1645 N N . ILE A 1 206 ? 14.973 -14.669 -9.926 1.00 94.06 206 ILE A N 1
ATOM 1646 C CA . ILE A 1 206 ? 15.643 -15.607 -9.022 1.00 94.06 206 ILE A CA 1
ATOM 1647 C C . ILE A 1 206 ? 15.253 -15.252 -7.591 1.00 94.06 206 ILE A C 1
ATOM 1649 O O . ILE A 1 206 ? 15.472 -14.112 -7.185 1.00 94.06 206 ILE A O 1
ATOM 1653 N N . GLN A 1 207 ? 14.729 -16.196 -6.807 1.00 92.75 207 GLN A N 1
ATOM 1654 C CA . GLN A 1 207 ? 14.558 -16.001 -5.360 1.00 92.75 207 GLN A CA 1
ATOM 1655 C C . GLN A 1 207 ? 15.549 -16.869 -4.587 1.00 92.75 207 GLN A C 1
ATOM 1657 O O . GLN A 1 207 ? 15.754 -18.042 -4.907 1.00 92.75 207 GLN A O 1
ATOM 1662 N N . THR A 1 208 ? 16.182 -16.274 -3.575 1.00 90.44 208 THR A N 1
ATOM 1663 C CA . THR A 1 208 ? 17.246 -16.913 -2.795 1.00 90.44 208 THR A CA 1
ATOM 1664 C C . THR A 1 208 ? 17.316 -16.389 -1.358 1.00 90.44 208 THR A C 1
ATOM 1666 O O . THR A 1 208 ? 16.898 -15.268 -1.058 1.00 90.44 208 THR A O 1
ATOM 1669 N N . MET A 1 209 ? 17.899 -17.206 -0.480 1.00 86.88 209 MET A N 1
ATOM 1670 C CA . MET A 1 209 ? 18.296 -16.838 0.884 1.00 86.88 209 MET A CA 1
ATOM 1671 C C . MET A 1 209 ? 19.748 -16.336 0.976 1.00 86.88 209 MET A C 1
ATOM 1673 O O . MET A 1 209 ? 20.131 -15.771 1.997 1.00 86.88 209 MET A O 1
ATOM 1677 N N . GLU A 1 210 ? 20.554 -16.524 -0.074 1.00 86.75 210 GLU A N 1
ATOM 1678 C CA . GLU A 1 210 ? 21.974 -16.152 -0.124 1.00 86.75 210 GLU A CA 1
ATOM 1679 C C . GLU A 1 210 ? 22.260 -15.309 -1.386 1.00 86.75 210 GLU A C 1
ATOM 1681 O O . GLU A 1 210 ? 22.928 -15.777 -2.311 1.00 86.75 210 GLU A O 1
ATOM 1686 N N . PRO A 1 211 ? 21.756 -14.060 -1.465 1.00 88.56 211 PRO A N 1
ATOM 1687 C CA . PRO A 1 211 ? 21.872 -13.227 -2.667 1.00 88.56 211 PRO A CA 1
ATOM 1688 C C . PRO A 1 211 ? 23.310 -12.949 -3.105 1.00 88.56 211 PRO A C 1
ATOM 1690 O O . PRO A 1 211 ? 23.527 -12.666 -4.279 1.00 88.56 211 PRO A O 1
ATOM 1693 N N . ASP A 1 212 ? 24.285 -13.084 -2.208 1.00 87.94 212 ASP A N 1
ATOM 1694 C CA . ASP A 1 212 ? 25.688 -12.747 -2.452 1.00 87.94 212 ASP A CA 1
ATOM 1695 C C . ASP A 1 212 ? 26.555 -13.994 -2.775 1.00 87.94 212 ASP A C 1
ATOM 1697 O O . ASP A 1 212 ? 27.754 -13.857 -3.008 1.00 87.94 212 ASP A O 1
ATOM 1701 N N . ASN A 1 213 ? 25.956 -15.200 -2.811 1.00 88.19 213 ASN A N 1
ATOM 1702 C CA . ASN A 1 213 ? 26.636 -16.503 -2.945 1.00 88.19 213 ASN A CA 1
ATOM 1703 C C . ASN A 1 213 ? 26.141 -17.341 -4.153 1.00 88.19 213 ASN A C 1
ATOM 1705 O O . ASN A 1 213 ? 25.987 -18.560 -4.054 1.00 88.19 213 ASN A O 1
ATOM 1709 N N . LEU A 1 214 ? 25.834 -16.701 -5.287 1.00 90.38 214 LEU A N 1
ATOM 1710 C CA . LEU A 1 214 ? 25.353 -17.373 -6.504 1.00 90.38 214 LEU A CA 1
ATOM 1711 C C . LEU A 1 214 ? 26.354 -17.249 -7.661 1.00 90.38 214 LEU A C 1
ATOM 1713 O O . LEU A 1 214 ? 26.858 -16.152 -7.925 1.00 90.38 214 LEU A O 1
ATOM 1717 N N . GLU A 1 215 ? 26.547 -18.333 -8.416 1.00 92.75 215 GLU A N 1
ATOM 1718 C CA . GLU A 1 215 ? 27.199 -18.304 -9.728 1.00 92.75 215 GLU A CA 1
ATOM 1719 C C . GLU A 1 215 ? 26.149 -18.391 -10.850 1.00 92.75 215 GLU A C 1
ATOM 1721 O O . GLU A 1 215 ? 25.305 -19.286 -10.904 1.00 92.75 215 GLU A O 1
ATOM 1726 N N . LEU A 1 216 ? 26.169 -17.403 -11.746 1.00 94.19 216 LEU A N 1
ATOM 1727 C CA . LEU A 1 216 ? 25.178 -17.212 -12.805 1.00 94.19 216 LEU A CA 1
ATOM 1728 C C . LEU A 1 216 ? 25.865 -17.272 -14.170 1.00 94.19 216 LEU A C 1
ATOM 1730 O O . LEU A 1 216 ? 26.563 -16.337 -14.572 1.00 94.19 216 LEU A O 1
ATOM 1734 N N . ILE A 1 217 ? 25.652 -18.363 -14.904 1.00 94.75 217 ILE A N 1
ATOM 1735 C CA . ILE A 1 217 ? 26.328 -18.636 -16.176 1.00 94.75 217 ILE A CA 1
ATOM 1736 C C . ILE A 1 217 ? 25.365 -18.398 -17.341 1.00 94.75 217 ILE A C 1
ATOM 1738 O O . ILE A 1 217 ? 24.406 -19.139 -17.550 1.00 94.75 217 ILE A O 1
ATOM 1742 N N . PHE A 1 218 ? 25.642 -17.368 -18.139 1.00 95.31 218 PHE A N 1
ATOM 1743 C CA . PHE A 1 218 ? 24.944 -17.094 -19.393 1.00 95.31 218 PHE A CA 1
ATOM 1744 C C . PHE A 1 218 ? 25.649 -17.807 -20.554 1.00 95.31 218 PHE A C 1
ATOM 1746 O O . PHE A 1 218 ? 26.712 -17.363 -20.993 1.00 95.31 218 PHE A O 1
ATOM 1753 N N . ASP A 1 219 ? 25.057 -18.876 -21.083 1.00 92.94 219 ASP A N 1
ATOM 1754 C CA . ASP A 1 219 ? 25.548 -19.590 -22.267 1.00 92.94 219 ASP A CA 1
ATOM 1755 C C . ASP A 1 219 ? 24.943 -19.033 -23.557 1.00 92.94 219 ASP A C 1
ATOM 1757 O O . ASP A 1 219 ? 23.725 -18.882 -23.673 1.00 92.94 219 ASP A O 1
ATOM 1761 N N . PHE A 1 220 ? 25.796 -18.780 -24.555 1.00 91.19 220 PHE A N 1
ATOM 1762 C CA . PHE A 1 220 ? 25.415 -18.225 -25.853 1.00 91.19 220 PHE A CA 1
ATOM 1763 C C . PHE A 1 220 ? 25.529 -19.278 -26.960 1.00 91.19 220 PHE A C 1
ATOM 1765 O O . PHE A 1 220 ? 26.606 -19.835 -27.191 1.00 91.19 220 PHE A O 1
ATOM 1772 N N . PHE A 1 221 ? 24.442 -19.491 -27.702 1.00 88.00 221 PHE A N 1
ATOM 1773 C CA . PHE A 1 221 ? 24.359 -20.430 -28.829 1.00 88.00 221 PHE A CA 1
ATOM 1774 C C . PHE A 1 221 ? 24.138 -19.671 -30.147 1.00 88.00 221 PHE A C 1
ATOM 1776 O O . PHE A 1 221 ? 23.335 -18.739 -30.191 1.00 88.00 221 PHE A O 1
ATOM 1783 N N . GLU A 1 222 ? 24.861 -20.047 -31.206 1.00 83.81 222 GLU A N 1
ATOM 1784 C CA . GLU A 1 222 ? 24.774 -19.456 -32.550 1.00 83.81 222 GLU A CA 1
ATOM 1785 C C . GLU A 1 222 ? 23.579 -20.052 -33.303 1.00 83.81 222 GLU A C 1
ATOM 1787 O O . GLU A 1 222 ? 23.465 -21.268 -33.443 1.00 83.81 222 GLU A O 1
ATOM 1792 N N . GLU A 1 223 ? 22.683 -19.187 -33.775 1.00 74.00 223 GLU A N 1
ATOM 1793 C CA . GLU A 1 223 ? 21.514 -19.565 -34.571 1.00 74.00 223 GLU A CA 1
ATOM 1794 C C . GLU A 1 223 ? 21.767 -19.200 -36.040 1.00 74.00 223 GLU A C 1
ATOM 1796 O O . GLU A 1 223 ? 21.769 -18.017 -36.401 1.00 74.00 223 GLU A O 1
ATOM 1801 N N . ASP A 1 224 ? 22.014 -20.214 -36.874 1.00 58.19 224 ASP A N 1
ATOM 1802 C CA . ASP A 1 224 ? 22.189 -20.055 -38.319 1.00 58.19 224 ASP A CA 1
ATOM 1803 C C . ASP A 1 224 ? 20.822 -19.955 -39.025 1.00 58.19 224 ASP A C 1
ATOM 1805 O O . ASP A 1 224 ? 19.849 -20.611 -38.653 1.00 58.19 224 ASP A O 1
ATOM 1809 N N . LEU A 1 225 ? 20.747 -19.096 -40.039 1.00 52.09 225 LEU A N 1
ATOM 1810 C CA . LEU A 1 225 ? 19.565 -18.857 -40.874 1.00 52.09 225 LEU A CA 1
ATOM 1811 C C . LEU A 1 225 ? 19.716 -19.416 -42.299 1.00 52.09 225 LEU A C 1
ATOM 1813 O O . LEU A 1 225 ? 18.792 -19.278 -43.102 1.00 52.09 225 LEU A O 1
ATOM 1817 N N . SER A 1 226 ? 20.886 -19.957 -42.647 1.00 48.22 226 SER A N 1
ATOM 1818 C CA . SER A 1 226 ? 21.248 -20.294 -44.027 1.00 48.22 226 SER A CA 1
ATOM 1819 C C . SER A 1 226 ? 20.893 -21.722 -44.449 1.00 48.22 226 SER A C 1
ATOM 1821 O O . SER A 1 226 ? 20.736 -21.964 -45.648 1.00 48.22 226 SER A O 1
ATOM 1823 N N . GLU A 1 227 ? 20.669 -22.636 -43.502 1.00 41.19 227 GLU A N 1
ATOM 1824 C CA . GLU A 1 227 ? 20.235 -24.007 -43.785 1.00 41.19 227 GLU A CA 1
ATOM 1825 C C . GLU A 1 227 ? 18.764 -24.234 -43.409 1.00 41.19 227 GLU A C 1
ATOM 1827 O O . GLU A 1 227 ? 18.246 -23.717 -42.417 1.00 41.19 227 GLU A O 1
ATOM 1832 N N . LYS A 1 228 ? 18.051 -25.008 -44.238 1.00 32.75 228 LYS A N 1
ATOM 1833 C CA . LYS A 1 228 ? 16.680 -25.421 -43.927 1.00 32.75 228 LYS A CA 1
ATOM 1834 C C . LYS A 1 228 ? 16.732 -26.459 -42.815 1.00 32.75 228 LYS A C 1
ATOM 1836 O O . LYS A 1 228 ? 17.223 -27.556 -43.058 1.00 32.75 228 LYS A O 1
ATOM 1841 N N . VAL A 1 229 ? 16.123 -26.154 -41.671 1.00 39.03 229 VAL A N 1
ATOM 1842 C CA . VAL A 1 229 ? 15.793 -27.161 -40.655 1.00 39.03 229 VAL A CA 1
ATOM 1843 C C . VAL A 1 229 ? 14.867 -28.201 -41.295 1.00 39.03 229 VAL A C 1
ATOM 1845 O O . VAL A 1 229 ? 13.679 -27.951 -41.513 1.00 39.03 229 VAL A O 1
ATOM 1848 N N . VAL A 1 230 ? 15.440 -29.345 -41.661 1.00 33.22 230 VAL A N 1
ATOM 1849 C CA . VAL A 1 230 ? 14.698 -30.573 -41.957 1.00 33.22 230 VAL A CA 1
ATOM 1850 C C . VAL A 1 230 ? 14.216 -31.133 -40.615 1.00 33.22 230 VAL A C 1
ATOM 1852 O O . VAL A 1 230 ? 14.826 -30.864 -39.581 1.00 33.22 230 VAL A O 1
ATOM 1855 N N . GLN A 1 231 ? 13.098 -31.862 -40.597 1.00 35.06 231 GLN A N 1
ATOM 1856 C CA . GLN A 1 231 ? 12.714 -32.578 -39.380 1.00 35.06 231 GLN A CA 1
ATOM 1857 C C . GLN A 1 231 ? 13.834 -33.558 -38.996 1.00 35.06 231 GLN A C 1
ATOM 1859 O O . GLN A 1 231 ? 14.284 -34.323 -39.846 1.00 35.06 231 GLN A O 1
ATOM 1864 N N . ASP A 1 232 ? 14.215 -33.505 -37.718 1.00 42.34 232 ASP A N 1
ATOM 1865 C CA . ASP A 1 232 ? 15.103 -34.434 -37.008 1.00 42.34 232 ASP A CA 1
ATOM 1866 C C . ASP A 1 232 ? 16.635 -34.217 -37.112 1.00 42.34 232 ASP A C 1
ATOM 1868 O O . ASP A 1 232 ? 17.366 -35.204 -37.092 1.00 42.34 232 ASP A O 1
ATOM 1872 N N . ASP A 1 233 ? 17.151 -32.970 -37.128 1.00 41.16 233 ASP A N 1
ATOM 1873 C CA . ASP A 1 233 ? 18.609 -32.739 -36.959 1.00 41.16 233 ASP A CA 1
ATOM 1874 C C . ASP A 1 233 ? 19.061 -31.546 -36.066 1.00 41.16 233 ASP A C 1
ATOM 1876 O O . ASP A 1 233 ? 18.287 -30.643 -35.744 1.00 41.16 233 ASP A O 1
ATOM 1880 N N . GLU A 1 234 ? 20.332 -31.631 -35.646 1.00 46.16 234 GLU A N 1
ATOM 1881 C CA . GLU A 1 234 ? 21.079 -31.058 -34.496 1.00 46.16 234 GLU A CA 1
ATOM 1882 C C . GLU A 1 234 ? 20.796 -29.650 -33.885 1.00 46.16 234 GLU A C 1
ATOM 1884 O O . GLU A 1 234 ? 20.370 -28.677 -34.505 1.00 46.16 234 GLU A O 1
ATOM 1889 N N . HIS A 1 235 ? 21.149 -29.537 -32.591 1.00 54.34 235 HIS A N 1
ATOM 1890 C CA . HIS A 1 235 ? 21.043 -28.343 -31.736 1.00 54.34 235 HIS A CA 1
ATOM 1891 C C . HIS A 1 235 ? 21.972 -27.178 -32.166 1.00 54.34 235 HIS A C 1
ATOM 1893 O O . HIS A 1 235 ? 23.113 -27.421 -32.566 1.00 54.34 235 HIS A O 1
ATOM 1899 N N . PRO A 1 236 ? 21.571 -25.898 -31.982 1.00 65.56 236 PRO A N 1
ATOM 1900 C CA . PRO A 1 236 ? 22.408 -24.741 -32.316 1.00 65.56 236 PRO A CA 1
ATOM 1901 C C . PRO A 1 236 ? 23.728 -24.712 -31.527 1.00 65.56 236 PRO A C 1
ATOM 1903 O O . PRO A 1 236 ? 23.778 -24.993 -30.329 1.00 65.56 236 PRO A O 1
ATOM 1906 N N . GLY A 1 237 ? 24.822 -24.343 -32.197 1.00 74.69 237 GLY A N 1
ATOM 1907 C CA . GLY A 1 237 ? 26.178 -24.528 -31.675 1.00 74.69 237 GLY A CA 1
ATOM 1908 C C . GLY A 1 237 ? 26.572 -23.557 -30.553 1.00 74.69 237 GLY A C 1
ATOM 1909 O O . GLY A 1 237 ? 26.537 -22.340 -30.729 1.00 74.69 237 GLY A O 1
ATOM 1910 N N . HIS A 1 238 ? 27.050 -24.084 -29.419 1.00 83.19 238 HIS A N 1
ATOM 1911 C CA . HIS A 1 238 ? 27.588 -23.278 -28.307 1.00 83.19 238 HIS A CA 1
ATOM 1912 C C . HIS A 1 238 ? 28.806 -22.440 -28.726 1.00 83.19 238 HIS A C 1
ATOM 1914 O O . HIS A 1 238 ? 29.772 -22.965 -29.294 1.00 83.19 238 HIS A O 1
ATOM 1920 N N . VAL A 1 239 ? 28.777 -21.141 -28.432 1.00 84.38 239 VAL A N 1
ATOM 1921 C CA . VAL A 1 239 ? 29.776 -20.151 -28.868 1.00 84.38 239 VAL A CA 1
ATOM 1922 C C . VAL A 1 239 ? 30.733 -19.779 -27.737 1.00 84.38 239 VAL A C 1
ATOM 1924 O O . VAL A 1 239 ? 31.939 -19.602 -27.957 1.00 84.38 239 VAL A O 1
ATOM 1927 N N . GLY A 1 240 ? 30.188 -19.639 -26.532 1.00 88.56 240 GLY A N 1
ATOM 1928 C CA . GLY A 1 240 ? 30.876 -19.157 -25.345 1.00 88.56 240 GLY A CA 1
ATOM 1929 C C . GLY A 1 240 ? 29.901 -18.779 -24.235 1.00 88.56 240 GLY A C 1
ATOM 1930 O O . GLY A 1 240 ? 28.690 -18.772 -24.448 1.00 88.56 240 GLY A O 1
ATOM 1931 N N . SER A 1 241 ? 30.452 -18.421 -23.081 1.00 93.00 241 SER A N 1
ATOM 1932 C CA . SER A 1 241 ? 29.701 -18.201 -21.842 1.00 93.00 241 SER A CA 1
ATOM 1933 C C . SER A 1 241 ? 30.152 -16.909 -21.156 1.00 93.00 241 SER A C 1
ATOM 1935 O O . SER A 1 241 ? 31.285 -16.461 -21.351 1.00 93.00 241 SER A O 1
ATOM 1937 N N . ALA A 1 242 ? 29.286 -16.294 -20.356 1.00 95.12 242 ALA A N 1
ATOM 1938 C CA . ALA A 1 242 ? 29.634 -15.194 -19.460 1.00 95.12 242 ALA A CA 1
ATOM 1939 C C . ALA A 1 242 ? 29.177 -15.542 -18.039 1.00 95.12 242 ALA A C 1
ATOM 1941 O O . ALA A 1 242 ? 27.996 -15.801 -17.835 1.00 95.12 242 ALA A O 1
ATOM 1942 N N . CYS A 1 243 ? 30.103 -15.544 -17.081 1.00 94.50 243 CYS A N 1
ATOM 1943 C CA . CYS A 1 243 ? 29.802 -15.756 -15.666 1.00 94.50 243 CYS A CA 1
ATOM 1944 C C . CYS A 1 243 ? 29.549 -14.411 -14.962 1.00 94.50 243 CYS A C 1
ATOM 1946 O O . CYS A 1 243 ? 30.199 -13.403 -15.266 1.00 94.50 243 CYS A O 1
ATOM 1948 N N . LEU A 1 244 ? 28.594 -14.417 -14.036 1.00 94.31 244 LEU A N 1
ATOM 1949 C CA . LEU A 1 244 ? 28.302 -13.378 -13.060 1.00 94.31 244 LEU A CA 1
ATOM 1950 C C . LEU A 1 244 ? 28.307 -14.018 -11.667 1.00 94.31 244 LEU A C 1
ATOM 1952 O O . LEU A 1 244 ? 27.442 -14.830 -11.358 1.00 94.31 244 LEU A O 1
ATOM 1956 N N . LEU A 1 245 ? 29.251 -13.612 -10.822 1.00 92.50 245 LEU A N 1
ATOM 1957 C CA . LEU A 1 245 ? 29.198 -13.893 -9.389 1.00 92.50 245 LEU A CA 1
ATOM 1958 C C . LEU A 1 245 ? 28.305 -12.843 -8.729 1.00 92.50 245 LEU A C 1
ATOM 1960 O O . LEU A 1 245 ? 28.520 -11.643 -8.922 1.00 92.50 245 LEU A O 1
ATOM 1964 N N . SER A 1 246 ? 27.295 -13.257 -7.967 1.00 88.75 246 SER A N 1
ATOM 1965 C CA . SER A 1 246 ? 26.342 -12.303 -7.387 1.00 88.75 246 SER A CA 1
ATOM 1966 C C . SER A 1 246 ? 26.966 -11.397 -6.315 1.00 88.75 246 SER A C 1
ATOM 1968 O O . SER A 1 246 ? 26.528 -10.256 -6.151 1.00 88.75 246 SER A O 1
ATOM 1970 N N . SER A 1 247 ? 28.077 -11.821 -5.703 1.00 87.88 247 SER A N 1
ATOM 1971 C CA . SER A 1 247 ? 28.958 -10.982 -4.878 1.00 87.88 247 SER A CA 1
ATOM 1972 C C . SER A 1 247 ? 29.410 -9.696 -5.584 1.00 87.88 247 SER A C 1
ATOM 1974 O O . SER A 1 247 ? 29.465 -8.644 -4.955 1.00 87.88 247 SER A O 1
ATOM 1976 N N . THR A 1 248 ? 29.621 -9.715 -6.908 1.00 88.25 248 THR A N 1
ATOM 1977 C CA . THR A 1 248 ? 29.946 -8.506 -7.697 1.00 88.25 248 THR A CA 1
ATOM 1978 C C . THR A 1 248 ? 28.819 -7.465 -7.648 1.00 88.25 248 THR A C 1
ATOM 1980 O O . THR A 1 248 ? 29.062 -6.264 -7.784 1.00 88.25 248 THR A O 1
ATOM 1983 N N . ILE A 1 249 ? 27.570 -7.902 -7.453 1.00 88.12 249 ILE A N 1
ATOM 1984 C CA . ILE A 1 249 ? 26.428 -7.002 -7.276 1.00 88.12 249 ILE A CA 1
ATOM 1985 C C . ILE A 1 249 ? 26.418 -6.438 -5.852 1.00 88.12 249 ILE A C 1
ATOM 1987 O O . ILE A 1 249 ? 26.256 -5.228 -5.686 1.00 88.12 249 ILE A O 1
ATOM 1991 N N . ALA A 1 250 ? 26.673 -7.279 -4.845 1.00 82.50 250 ALA A N 1
ATOM 1992 C CA . ALA A 1 250 ? 26.789 -6.875 -3.443 1.00 82.50 250 ALA A CA 1
ATOM 1993 C C . ALA A 1 250 ? 27.891 -5.819 -3.231 1.00 82.50 250 ALA A C 1
ATOM 1995 O O . ALA A 1 250 ? 27.630 -4.748 -2.682 1.00 82.50 250 ALA A O 1
ATOM 1996 N N . GLU A 1 251 ? 29.090 -6.069 -3.767 1.00 85.56 251 GLU A N 1
ATOM 1997 C CA . GLU A 1 251 ? 30.243 -5.154 -3.756 1.00 85.56 251 GLU A CA 1
ATOM 1998 C C . GLU A 1 251 ? 29.947 -3.796 -4.412 1.00 85.56 251 GLU A C 1
ATOM 2000 O O . GLU A 1 251 ? 30.548 -2.783 -4.055 1.00 85.56 251 GLU A O 1
ATOM 2005 N N . SER A 1 252 ? 29.006 -3.744 -5.364 1.00 83.06 252 SER A N 1
ATOM 2006 C CA . SER A 1 252 ? 28.626 -2.492 -6.025 1.00 83.06 252 SER A CA 1
ATOM 2007 C C . SER A 1 252 ? 27.838 -1.534 -5.122 1.00 83.06 252 SER A C 1
ATOM 2009 O O . SER A 1 252 ? 27.729 -0.348 -5.447 1.00 83.06 252 SER A O 1
ATOM 2011 N N . GLY A 1 253 ? 27.261 -2.042 -4.024 1.00 81.19 253 GLY A N 1
ATOM 2012 C CA . GLY A 1 253 ? 26.427 -1.288 -3.085 1.00 81.19 253 GLY A CA 1
ATOM 2013 C C . GLY A 1 253 ? 25.101 -0.769 -3.660 1.00 81.19 253 GLY A C 1
ATOM 2014 O O . GLY A 1 253 ? 24.453 0.056 -3.020 1.00 81.19 253 GLY A O 1
ATOM 2015 N N . LYS A 1 254 ? 24.696 -1.200 -4.864 1.00 86.12 254 LYS A N 1
ATOM 2016 C CA . LYS A 1 254 ? 23.498 -0.709 -5.565 1.00 86.12 254 LYS A CA 1
ATOM 2017 C C . LYS A 1 254 ? 22.444 -1.797 -5.704 1.00 86.12 254 LYS A C 1
ATOM 2019 O O . LYS A 1 254 ? 22.740 -2.886 -6.186 1.00 86.12 254 LYS A O 1
ATOM 2024 N N . SER A 1 255 ? 21.188 -1.472 -5.396 1.00 90.38 255 SER A N 1
ATOM 2025 C CA . SER A 1 255 ? 20.076 -2.402 -5.633 1.00 90.38 255 SER A CA 1
ATOM 2026 C C . SER A 1 255 ? 19.665 -2.524 -7.103 1.00 90.38 255 SER A C 1
ATOM 2028 O O . SER A 1 255 ? 18.878 -3.407 -7.415 1.00 90.38 255 SER A O 1
ATOM 2030 N N . ALA A 1 256 ? 20.132 -1.659 -8.008 1.00 92.06 256 ALA A N 1
ATOM 2031 C CA . ALA A 1 256 ? 19.796 -1.730 -9.431 1.00 92.06 256 ALA A CA 1
ATOM 2032 C C . ALA A 1 256 ? 20.890 -1.120 -10.321 1.00 92.06 256 ALA A C 1
ATOM 2034 O O . ALA A 1 256 ? 21.611 -0.204 -9.906 1.00 92.06 256 ALA A O 1
ATOM 2035 N N . GLY A 1 257 ? 20.993 -1.589 -11.567 1.00 90.19 257 GLY A N 1
ATOM 2036 C CA . GLY A 1 257 ? 21.918 -1.034 -12.554 1.00 90.19 257 GLY A CA 1
ATOM 2037 C C . GLY A 1 257 ? 22.206 -1.960 -13.735 1.00 90.19 257 GLY A C 1
ATOM 2038 O O . GLY A 1 257 ? 21.535 -2.959 -13.946 1.00 90.19 257 GLY A O 1
ATOM 2039 N N . ILE A 1 258 ? 23.246 -1.635 -14.511 1.00 91.12 258 ILE A N 1
ATOM 2040 C CA . ILE A 1 258 ? 23.629 -2.398 -15.709 1.00 91.12 258 ILE A CA 1
ATOM 2041 C C . ILE A 1 258 ? 25.059 -2.920 -15.562 1.00 91.12 258 ILE A C 1
ATOM 2043 O O . ILE A 1 258 ? 26.018 -2.146 -15.535 1.00 91.12 258 ILE A O 1
ATOM 2047 N N . LEU A 1 259 ? 25.206 -4.242 -15.539 1.00 93.06 259 LEU A N 1
ATOM 2048 C CA . LEU A 1 259 ? 26.486 -4.949 -15.553 1.00 93.06 259 LEU A CA 1
ATOM 2049 C C . LEU A 1 259 ? 26.942 -5.182 -16.996 1.00 93.06 259 LEU A C 1
ATOM 2051 O O . LEU A 1 259 ? 26.130 -5.291 -17.916 1.00 93.06 259 LEU A O 1
ATOM 2055 N N . THR A 1 260 ? 28.254 -5.260 -17.221 1.00 94.62 260 THR A N 1
ATOM 2056 C CA . THR A 1 260 ? 28.825 -5.605 -18.534 1.00 94.62 260 THR A CA 1
ATOM 2057 C C . THR A 1 260 ? 29.838 -6.731 -18.386 1.00 94.62 260 THR A C 1
ATOM 2059 O O . THR A 1 260 ? 30.977 -6.500 -17.987 1.00 94.62 260 THR A O 1
ATOM 2062 N N . LEU A 1 261 ? 29.426 -7.943 -18.749 1.00 95.19 261 LEU A N 1
ATOM 2063 C CA . LEU A 1 261 ? 30.210 -9.167 -18.602 1.00 95.19 261 LEU A CA 1
ATOM 2064 C C . LEU A 1 261 ? 30.960 -9.483 -19.902 1.00 95.19 261 LEU A C 1
ATOM 2066 O O . LEU A 1 261 ? 30.478 -9.205 -21.006 1.00 95.19 261 LEU A O 1
ATOM 2070 N N . ALA A 1 262 ? 32.147 -10.074 -19.791 1.00 94.38 262 ALA A N 1
ATOM 2071 C CA . ALA A 1 262 ? 32.902 -10.554 -20.944 1.00 94.38 262 ALA A CA 1
ATOM 2072 C C . ALA A 1 262 ? 32.379 -11.930 -21.377 1.00 94.38 262 ALA A C 1
ATOM 2074 O O . ALA A 1 262 ? 32.330 -12.850 -20.569 1.00 94.38 262 ALA A O 1
ATOM 2075 N N . ILE A 1 263 ? 32.038 -12.092 -22.659 1.00 93.50 263 ILE A N 1
ATOM 2076 C CA . ILE A 1 263 ? 31.661 -13.405 -23.194 1.00 93.50 263 ILE A CA 1
ATOM 2077 C C . ILE A 1 263 ? 32.946 -14.127 -23.600 1.00 93.50 263 ILE A C 1
ATOM 2079 O O . ILE A 1 263 ? 33.687 -13.664 -24.476 1.00 93.50 263 ILE A O 1
ATOM 2083 N N . MET A 1 264 ? 33.217 -15.257 -22.964 1.00 91.25 264 MET A N 1
ATOM 2084 C CA . MET A 1 264 ? 34.421 -16.063 -23.120 1.00 91.25 264 MET A CA 1
ATOM 2085 C C . MET A 1 264 ? 34.127 -17.228 -24.063 1.00 91.25 264 MET A C 1
ATOM 2087 O O . MET A 1 264 ? 33.198 -17.993 -23.845 1.00 91.25 264 MET A O 1
ATOM 2091 N N . GLY A 1 265 ? 34.886 -17.354 -25.153 1.00 82.44 265 GLY A N 1
ATOM 2092 C CA . GLY A 1 265 ? 34.703 -18.479 -26.080 1.00 82.44 265 GLY A CA 1
ATOM 2093 C C . GLY A 1 265 ? 35.293 -19.776 -25.524 1.00 82.44 265 GLY A C 1
ATOM 2094 O O . GLY A 1 265 ? 36.110 -19.723 -24.609 1.00 82.44 265 GLY A O 1
ATOM 2095 N N . ARG A 1 266 ? 34.989 -20.915 -26.169 1.00 71.19 266 ARG A N 1
ATOM 2096 C CA . ARG A 1 266 ? 35.475 -22.270 -25.798 1.00 71.19 266 ARG A CA 1
ATOM 2097 C C . ARG A 1 266 ? 36.974 -22.379 -25.450 1.00 71.19 266 ARG A C 1
ATOM 2099 O O . ARG A 1 266 ? 37.363 -23.259 -24.697 1.00 71.19 266 ARG A O 1
ATOM 2106 N N . ASN A 1 267 ? 37.817 -21.482 -25.973 1.00 70.00 267 ASN A N 1
ATOM 2107 C CA . ASN A 1 267 ? 39.182 -21.291 -25.477 1.00 70.00 267 ASN A CA 1
ATOM 2108 C C . ASN A 1 267 ? 39.197 -20.123 -24.464 1.00 70.00 267 ASN A C 1
ATOM 2110 O O . ASN A 1 267 ? 39.196 -18.967 -24.914 1.00 70.00 267 ASN A O 1
ATOM 2114 N N . PRO A 1 268 ? 39.311 -20.373 -23.141 1.00 62.12 268 PRO A N 1
ATOM 2115 C CA . PRO A 1 268 ? 39.078 -19.374 -22.081 1.00 62.12 268 PRO A CA 1
ATOM 2116 C C . PRO A 1 268 ? 40.082 -18.207 -22.039 1.00 62.12 268 PRO A C 1
ATOM 2118 O O . PRO A 1 268 ? 39.938 -17.284 -21.251 1.00 62.12 268 PRO A O 1
ATOM 2121 N N . ARG A 1 269 ? 41.084 -18.181 -22.925 1.00 68.44 269 ARG A N 1
ATOM 2122 C CA . ARG A 1 269 ? 42.007 -17.045 -23.115 1.00 68.44 269 ARG A CA 1
ATOM 2123 C C . ARG A 1 269 ? 41.582 -16.068 -24.229 1.00 68.44 269 ARG A C 1
ATOM 2125 O O . ARG A 1 269 ? 42.384 -15.226 -24.626 1.00 68.44 269 ARG A O 1
ATOM 2132 N N . LYS A 1 270 ? 40.372 -16.186 -24.805 1.00 77.56 270 LYS A N 1
ATOM 2133 C CA . LYS A 1 270 ? 39.907 -15.318 -25.914 1.00 77.56 270 LYS A CA 1
ATOM 2134 C C . LYS A 1 270 ? 38.428 -14.918 -25.821 1.00 77.56 270 LYS A C 1
ATOM 2136 O O . LYS A 1 270 ? 37.572 -15.591 -26.408 1.00 77.56 270 LYS A O 1
ATOM 2141 N N . THR A 1 271 ? 38.165 -13.748 -25.239 1.00 87.88 271 THR A N 1
ATOM 2142 C CA . THR A 1 271 ? 36.874 -13.034 -25.283 1.00 87.88 271 THR A CA 1
ATOM 2143 C C . THR A 1 271 ? 36.318 -12.938 -26.714 1.00 87.88 271 THR A C 1
ATOM 2145 O O . THR A 1 271 ? 37.065 -12.673 -27.661 1.00 87.88 271 THR A O 1
ATOM 2148 N N . ILE A 1 272 ? 35.015 -13.176 -26.894 1.00 88.00 272 ILE A N 1
ATOM 2149 C CA . ILE A 1 272 ? 34.304 -13.095 -28.188 1.00 88.00 272 ILE A CA 1
ATOM 2150 C C . ILE A 1 272 ? 33.476 -11.817 -28.346 1.00 88.00 272 ILE A C 1
ATOM 2152 O O . ILE A 1 272 ? 33.198 -11.393 -29.470 1.00 88.00 272 ILE A O 1
ATOM 2156 N N . GLY A 1 273 ? 33.099 -11.213 -27.222 1.00 91.06 273 GLY A N 1
ATOM 2157 C CA . GLY A 1 273 ? 32.197 -10.077 -27.131 1.00 91.06 273 GLY A CA 1
ATOM 2158 C C . GLY A 1 273 ? 31.928 -9.705 -25.675 1.00 91.06 273 GLY A C 1
ATOM 2159 O O . GLY A 1 273 ? 32.643 -10.142 -24.773 1.00 91.06 273 GLY A O 1
ATOM 2160 N N . LYS A 1 274 ? 30.892 -8.903 -25.453 1.00 94.12 274 LYS A N 1
ATOM 2161 C CA . LYS A 1 274 ? 30.383 -8.535 -24.128 1.00 94.12 274 LYS A CA 1
ATOM 2162 C C . LYS A 1 274 ? 28.862 -8.652 -24.107 1.00 94.12 274 LYS A C 1
ATOM 2164 O O . LYS A 1 274 ? 28.229 -8.373 -25.127 1.00 94.12 274 LYS A O 1
ATOM 2169 N N . VAL A 1 275 ? 28.298 -9.012 -22.958 1.00 95.06 275 VAL A N 1
ATOM 2170 C CA . VAL A 1 275 ? 26.856 -8.939 -22.687 1.00 95.06 275 VAL A CA 1
ATOM 2171 C C . VAL A 1 275 ? 26.586 -7.847 -21.654 1.00 95.06 275 VAL A C 1
ATOM 2173 O O . VAL A 1 275 ? 27.360 -7.671 -20.715 1.00 95.06 275 VAL A O 1
ATOM 2176 N N . ARG A 1 276 ? 25.512 -7.085 -21.855 1.00 95.19 276 ARG A N 1
ATOM 2177 C CA . ARG A 1 276 ? 24.951 -6.131 -20.899 1.00 95.19 276 ARG A CA 1
ATOM 2178 C C . ARG A 1 276 ? 23.760 -6.787 -20.216 1.00 95.19 276 ARG A C 1
ATOM 2180 O O . ARG A 1 276 ? 22.849 -7.230 -20.912 1.00 95.19 276 ARG A O 1
ATOM 2187 N N . VAL A 1 277 ? 23.785 -6.821 -18.890 1.00 94.94 277 VAL A N 1
ATOM 2188 C CA . VAL A 1 277 ? 22.716 -7.369 -18.049 1.00 94.94 277 VAL A CA 1
ATOM 2189 C C . VAL A 1 277 ? 22.195 -6.223 -17.193 1.00 94.94 277 VAL A C 1
ATOM 2191 O O . VAL A 1 277 ? 22.945 -5.686 -16.381 1.00 94.94 277 VAL A O 1
ATOM 2194 N N . ASP A 1 278 ? 20.954 -5.807 -17.421 1.00 93.94 278 ASP A N 1
ATOM 2195 C CA . ASP A 1 278 ? 20.241 -4.918 -16.497 1.00 93.94 278 ASP A CA 1
ATOM 2196 C C . ASP A 1 278 ? 19.759 -5.746 -15.296 1.00 93.94 278 ASP A C 1
ATOM 2198 O O . ASP A 1 278 ? 19.414 -6.917 -15.468 1.00 93.94 278 ASP A O 1
ATOM 2202 N N . TYR A 1 279 ? 19.800 -5.194 -14.086 1.00 94.38 279 TYR A N 1
ATOM 2203 C CA . TYR A 1 279 ? 19.439 -5.922 -12.871 1.00 94.38 279 TYR A CA 1
ATOM 2204 C C . TYR A 1 279 ? 18.712 -5.060 -11.844 1.00 94.38 279 TYR A C 1
ATOM 2206 O O . TYR A 1 279 ? 18.943 -3.855 -11.731 1.00 94.38 279 TYR A O 1
ATOM 2214 N N . ILE A 1 280 ? 17.900 -5.732 -11.029 1.00 95.56 280 ILE A N 1
ATOM 2215 C CA . ILE A 1 280 ? 17.313 -5.191 -9.804 1.00 95.56 280 ILE A CA 1
ATOM 2216 C C . ILE A 1 280 ? 17.296 -6.257 -8.699 1.00 95.56 280 ILE A C 1
ATOM 2218 O O . ILE A 1 280 ? 17.019 -7.428 -8.951 1.00 95.56 280 ILE A O 1
ATOM 2222 N N . ILE A 1 281 ? 17.599 -5.835 -7.474 1.00 96.00 281 ILE A N 1
ATOM 2223 C CA . ILE A 1 281 ? 17.535 -6.609 -6.236 1.00 96.00 281 ILE A CA 1
ATOM 2224 C C . ILE A 1 281 ? 16.380 -6.063 -5.395 1.00 96.00 281 ILE A C 1
ATOM 2226 O O . ILE A 1 281 ? 16.344 -4.878 -5.062 1.00 96.00 281 ILE A O 1
ATOM 2230 N N . ILE A 1 282 ? 15.464 -6.937 -4.995 1.00 97.12 282 ILE A N 1
ATOM 2231 C CA . ILE A 1 282 ? 14.312 -6.626 -4.153 1.00 97.12 282 ILE A CA 1
ATOM 2232 C C . ILE A 1 282 ? 14.482 -7.362 -2.826 1.00 97.12 282 ILE A C 1
ATOM 2234 O O . ILE A 1 282 ? 14.583 -8.588 -2.792 1.00 97.12 282 ILE A O 1
ATOM 2238 N N . LYS A 1 283 ? 14.517 -6.605 -1.728 1.00 95.69 283 LYS A N 1
ATOM 2239 C CA . LYS A 1 283 ? 14.629 -7.132 -0.359 1.00 95.69 283 LYS A CA 1
ATOM 2240 C C . LYS A 1 283 ? 13.319 -6.894 0.417 1.00 95.69 283 LYS A C 1
ATOM 2242 O O . LYS A 1 283 ? 12.560 -5.997 0.030 1.00 95.69 283 LYS A O 1
ATOM 2247 N N . PRO A 1 284 ? 13.042 -7.624 1.515 1.00 95.75 284 PRO A N 1
ATOM 2248 C CA . PRO A 1 284 ? 11.966 -7.287 2.452 1.00 95.75 284 PRO A CA 1
ATOM 2249 C C . PRO A 1 284 ? 12.124 -5.860 3.008 1.00 95.75 284 PRO A C 1
ATOM 2251 O O . PRO A 1 284 ? 13.182 -5.247 2.852 1.00 95.75 284 PRO A O 1
ATOM 2254 N N . ILE A 1 285 ? 11.092 -5.317 3.662 1.00 96.62 285 ILE A N 1
ATOM 2255 C CA . ILE A 1 285 ? 11.198 -3.999 4.311 1.00 96.62 285 ILE A CA 1
ATOM 2256 C C . ILE A 1 285 ? 12.107 -4.118 5.543 1.00 96.62 285 ILE A C 1
ATOM 2258 O O . ILE A 1 285 ? 11.784 -4.823 6.500 1.00 96.62 285 ILE A O 1
ATOM 2262 N N . GLN A 1 286 ? 13.232 -3.403 5.560 1.00 92.25 286 GLN A N 1
ATOM 2263 C CA . GLN A 1 286 ? 14.195 -3.480 6.659 1.00 92.25 286 GLN A CA 1
ATOM 2264 C C . GLN A 1 286 ? 13.569 -2.966 7.964 1.00 92.25 286 GLN A C 1
ATOM 2266 O O . GLN A 1 286 ? 13.189 -1.801 8.049 1.00 92.25 286 GLN A O 1
ATOM 2271 N N . GLY A 1 287 ? 13.487 -3.793 9.009 1.00 90.38 287 GLY A N 1
ATOM 2272 C CA . GLY A 1 287 ? 12.950 -3.369 10.311 1.00 90.38 287 GLY A CA 1
ATOM 2273 C C . GLY A 1 287 ? 11.436 -3.104 10.329 1.00 90.38 287 GLY A C 1
ATOM 2274 O O . GLY A 1 287 ? 10.967 -2.334 11.163 1.00 90.38 287 GLY A O 1
ATOM 2275 N N . TYR A 1 288 ? 10.666 -3.707 9.416 1.00 93.94 288 TYR A N 1
ATOM 2276 C CA . TYR A 1 288 ? 9.205 -3.766 9.513 1.00 93.94 288 TYR A CA 1
ATOM 2277 C C . TYR A 1 288 ? 8.691 -5.136 9.053 1.00 93.94 288 TYR A C 1
ATOM 2279 O O . TYR A 1 288 ? 8.846 -5.505 7.891 1.00 93.94 288 TYR A O 1
ATOM 2287 N N . THR A 1 289 ? 8.027 -5.867 9.949 1.00 91.50 289 THR A N 1
ATOM 2288 C CA . THR A 1 289 ? 7.420 -7.170 9.642 1.00 91.50 289 THR A CA 1
ATOM 2289 C C . THR A 1 289 ? 5.940 -6.989 9.309 1.00 91.50 289 THR A C 1
ATOM 2291 O O . THR A 1 289 ? 5.182 -6.456 10.118 1.00 91.50 289 THR A O 1
ATOM 2294 N N . CYS A 1 290 ? 5.509 -7.445 8.129 1.00 95.44 290 CYS A N 1
ATOM 2295 C CA . CYS A 1 290 ? 4.085 -7.471 7.778 1.00 95.44 290 CYS A CA 1
ATOM 2296 C C . CYS A 1 290 ? 3.353 -8.590 8.540 1.00 95.44 290 CYS A C 1
ATOM 2298 O O . CYS A 1 290 ? 3.846 -9.716 8.613 1.00 95.44 290 CYS A O 1
ATOM 2300 N N . ASP A 1 291 ? 2.166 -8.284 9.070 1.00 95.00 291 ASP A N 1
ATOM 2301 C CA . ASP A 1 291 ? 1.309 -9.247 9.770 1.00 95.00 291 ASP A CA 1
ATOM 2302 C C . ASP A 1 291 ? 0.336 -9.974 8.817 1.00 95.00 291 ASP A C 1
ATOM 2304 O O . ASP A 1 291 ? 0.147 -9.585 7.663 1.00 95.00 291 ASP A O 1
ATOM 2308 N N . MET A 1 292 ? -0.299 -11.046 9.297 1.00 96.44 292 MET A N 1
ATOM 2309 C CA . MET A 1 292 ? -1.335 -11.794 8.567 1.00 96.44 292 MET A CA 1
ATOM 2310 C C . MET A 1 292 ? -2.771 -11.359 8.916 1.00 96.44 292 MET A C 1
ATOM 2312 O O . MET A 1 292 ? -3.739 -12.041 8.582 1.00 96.44 292 MET A O 1
ATOM 2316 N N . LYS A 1 293 ? -2.973 -10.241 9.617 1.00 95.44 293 LYS A N 1
ATOM 2317 C CA . LYS A 1 293 ? -4.275 -9.878 10.202 1.00 95.44 293 LYS A CA 1
ATOM 2318 C C . LYS A 1 293 ? -5.319 -9.553 9.133 1.00 95.44 293 LYS A C 1
ATOM 2320 O O . LYS A 1 293 ? -6.450 -10.054 9.179 1.00 95.44 293 LYS A O 1
ATOM 2325 N N . ALA A 1 294 ? -4.951 -8.723 8.160 1.00 93.75 294 ALA A N 1
ATOM 2326 C CA . ALA A 1 294 ? -5.840 -8.283 7.089 1.00 93.75 294 ALA A CA 1
ATOM 2327 C C . ALA A 1 294 ? -5.078 -7.949 5.802 1.00 93.75 294 ALA A C 1
ATOM 2329 O O . ALA A 1 294 ? -4.092 -7.217 5.838 1.00 93.75 294 ALA A O 1
ATOM 2330 N N . SER A 1 295 ? -5.612 -8.395 4.664 1.00 95.00 295 SER A N 1
ATOM 2331 C CA . SER A 1 295 ? -5.180 -7.958 3.337 1.00 95.00 295 SER A CA 1
ATOM 2332 C C . SER A 1 295 ? -6.340 -7.366 2.550 1.00 95.00 295 SER A C 1
ATOM 2334 O O . SER A 1 295 ? -7.475 -7.838 2.615 1.00 95.00 295 SER A O 1
ATOM 2336 N N . TYR A 1 296 ? -6.017 -6.339 1.774 1.00 95.38 296 TYR A N 1
ATOM 2337 C CA . TYR A 1 296 ? -6.852 -5.765 0.730 1.00 95.38 296 TYR A CA 1
ATOM 2338 C C . TYR A 1 296 ? -6.148 -5.807 -0.638 1.00 95.38 296 TYR A C 1
ATOM 2340 O O . TYR A 1 296 ? -6.660 -5.224 -1.590 1.00 95.38 296 TYR A O 1
ATOM 2348 N N . ALA A 1 297 ? -4.999 -6.489 -0.758 1.00 94.19 297 ALA A N 1
ATOM 2349 C CA . ALA A 1 297 ? -4.121 -6.446 -1.935 1.00 94.19 297 ALA A CA 1
ATOM 2350 C C . ALA A 1 297 ? -4.830 -6.831 -3.247 1.00 94.19 297 ALA A C 1
ATOM 2352 O O . ALA A 1 297 ? -4.593 -6.221 -4.290 1.00 94.19 297 ALA A O 1
ATOM 2353 N N . LYS A 1 298 ? -5.757 -7.793 -3.169 1.00 93.38 298 LYS A N 1
ATOM 2354 C CA . LYS A 1 298 ? -6.621 -8.249 -4.272 1.00 93.38 298 LYS A CA 1
ATOM 2355 C C . LYS A 1 298 ? -8.103 -7.921 -4.065 1.00 93.38 298 LYS A C 1
ATOM 2357 O O . LYS A 1 298 ? -8.943 -8.332 -4.862 1.00 93.38 298 LYS A O 1
ATOM 2362 N N . TYR A 1 299 ? -8.454 -7.202 -2.998 1.00 91.56 299 TYR A N 1
ATOM 2363 C CA . TYR A 1 299 ? -9.851 -6.944 -2.666 1.00 91.56 299 TYR A CA 1
ATOM 2364 C C . TYR A 1 299 ? -10.415 -5.764 -3.457 1.00 91.56 299 TYR A C 1
ATOM 2366 O O . TYR A 1 299 ? -10.042 -4.608 -3.249 1.00 91.56 299 TYR A O 1
ATOM 2374 N N . TRP A 1 300 ? -11.421 -6.049 -4.282 1.00 91.56 300 TRP A N 1
ATOM 2375 C CA . TRP A 1 300 ? -12.295 -5.037 -4.857 1.00 91.56 300 TRP A CA 1
ATOM 2376 C C . TRP A 1 300 ? -13.759 -5.406 -4.637 1.00 91.56 300 TRP A C 1
ATOM 2378 O O . TRP A 1 300 ? -14.194 -6.506 -4.970 1.00 91.56 300 TRP A O 1
ATOM 2388 N N . LYS A 1 301 ? -14.544 -4.472 -4.094 1.00 89.25 301 LYS A N 1
ATOM 2389 C CA . LYS A 1 301 ? -16.000 -4.623 -3.987 1.00 89.25 301 LYS A CA 1
ATOM 2390 C C . LYS A 1 301 ? -16.646 -4.140 -5.290 1.00 89.25 301 LYS A C 1
ATOM 2392 O O . LYS A 1 301 ? -16.452 -2.968 -5.611 1.00 89.25 301 LYS A O 1
ATOM 2397 N N . PRO A 1 302 ? -17.442 -4.962 -6.000 1.00 85.12 302 PRO A N 1
ATOM 2398 C CA . PRO A 1 302 ? -18.223 -4.506 -7.148 1.00 85.12 302 PRO A CA 1
ATOM 2399 C C . PRO A 1 302 ? -19.172 -3.362 -6.762 1.00 85.12 302 PRO A C 1
ATOM 2401 O O . PRO A 1 302 ? -19.898 -3.455 -5.769 1.00 85.12 302 PRO A O 1
ATOM 2404 N N . ARG A 1 303 ? -19.135 -2.270 -7.531 1.00 88.62 303 ARG A N 1
ATOM 2405 C CA . ARG A 1 303 ? -19.902 -1.031 -7.314 1.00 88.62 303 ARG A CA 1
ATOM 2406 C C . ARG A 1 303 ? -19.904 -0.171 -8.583 1.00 88.62 303 ARG A C 1
ATOM 2408 O O . ARG A 1 303 ? -19.215 -0.496 -9.547 1.00 88.62 303 ARG A O 1
ATOM 2415 N N . THR A 1 304 ? -20.636 0.940 -8.561 1.00 89.88 304 THR A N 1
ATOM 2416 C CA . THR A 1 304 ? -20.519 2.008 -9.566 1.00 89.88 304 THR A CA 1
ATOM 2417 C C . THR A 1 304 ? -19.120 2.626 -9.569 1.00 89.88 304 THR A C 1
ATOM 2419 O O . THR A 1 304 ? -18.441 2.626 -8.541 1.00 89.88 304 THR A O 1
ATOM 2422 N N . THR A 1 305 ? -18.715 3.195 -10.708 1.00 95.00 305 THR A N 1
ATOM 2423 C CA . THR A 1 305 ? -17.440 3.906 -10.877 1.00 95.00 305 THR A CA 1
ATOM 2424 C C . THR A 1 305 ? -17.177 4.897 -9.745 1.00 95.00 305 THR A C 1
ATOM 2426 O O . THR A 1 305 ? -18.036 5.722 -9.4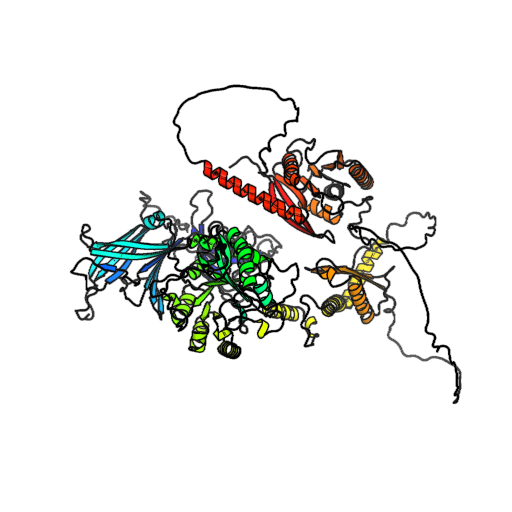33 1.00 95.00 305 THR A O 1
ATOM 2429 N N . LEU A 1 306 ? -15.986 4.828 -9.151 1.00 95.81 306 LEU A N 1
ATOM 2430 C CA . LEU A 1 306 ? -15.541 5.765 -8.124 1.00 95.81 306 LEU A CA 1
ATOM 2431 C C . LEU A 1 306 ? -15.055 7.083 -8.728 1.00 95.81 306 LEU A C 1
ATOM 2433 O O . LEU A 1 306 ? -14.278 7.075 -9.678 1.00 95.81 306 LEU A O 1
ATOM 2437 N N . ASP A 1 307 ? -15.434 8.200 -8.114 1.00 95.44 307 ASP A N 1
ATOM 2438 C CA . ASP A 1 307 ? -14.814 9.501 -8.364 1.00 95.44 307 ASP A CA 1
ATOM 2439 C C . ASP A 1 307 ? -13.574 9.679 -7.476 1.00 95.44 307 ASP A C 1
ATOM 2441 O O . ASP A 1 307 ? -13.624 9.438 -6.262 1.00 95.44 307 ASP A O 1
ATOM 2445 N N . VAL A 1 308 ? -12.462 10.096 -8.084 1.00 97.25 308 VAL A N 1
ATOM 2446 C CA . VAL A 1 308 ? -11.156 10.269 -7.440 1.00 97.25 308 VAL A CA 1
ATOM 2447 C C . VAL A 1 308 ? -10.596 11.650 -7.775 1.00 97.25 308 VAL A C 1
ATOM 2449 O O . VAL A 1 308 ? -10.487 12.010 -8.945 1.00 97.25 308 VAL A O 1
ATOM 2452 N N . GLY A 1 309 ? -10.253 12.434 -6.753 1.00 96.25 309 GLY A N 1
ATOM 2453 C CA . GLY A 1 309 ? -9.723 13.788 -6.946 1.00 96.25 309 GLY A CA 1
ATOM 2454 C C . GLY A 1 309 ? -8.241 13.772 -7.298 1.00 96.25 309 GLY A C 1
ATOM 2455 O O . GLY A 1 309 ? -7.439 13.434 -6.430 1.00 96.25 309 GLY A O 1
ATOM 2456 N N . HIS A 1 310 ? -7.895 14.129 -8.537 1.00 95.56 310 HIS A N 1
ATOM 2457 C CA . HIS A 1 310 ? -6.510 14.227 -9.017 1.00 95.56 310 HIS A CA 1
ATOM 2458 C C . HIS A 1 310 ? -5.758 15.332 -8.262 1.00 95.56 310 HIS A C 1
ATOM 2460 O O . HIS A 1 310 ? -6.215 16.477 -8.217 1.00 95.56 310 HIS A O 1
ATOM 2466 N N . ARG A 1 311 ? -4.640 14.990 -7.607 1.00 93.06 311 ARG A N 1
ATOM 2467 C CA . ARG A 1 311 ? -3.858 15.883 -6.720 1.00 93.06 311 ARG A CA 1
ATOM 2468 C C . ARG A 1 311 ? -4.726 16.623 -5.690 1.00 93.06 311 ARG A C 1
ATOM 2470 O O . ARG A 1 311 ? -4.442 17.765 -5.296 1.00 93.06 311 ARG A O 1
ATOM 2477 N N . GLY A 1 312 ? -5.842 15.997 -5.306 1.00 90.94 312 GLY A N 1
ATOM 2478 C CA . GLY A 1 312 ? -7.006 16.630 -4.687 1.00 90.94 312 GLY A CA 1
ATOM 2479 C C . GLY A 1 312 ? -7.937 17.317 -5.695 1.00 90.94 312 GLY A C 1
ATOM 2480 O O . GLY A 1 312 ? -8.753 16.670 -6.348 1.00 90.94 312 GLY A O 1
ATOM 2481 N N . ALA A 1 313 ? -7.896 18.646 -5.739 1.00 85.56 313 ALA A N 1
ATOM 2482 C CA . ALA A 1 313 ? -8.811 19.526 -6.462 1.00 85.56 313 ALA A CA 1
ATOM 2483 C C . ALA A 1 313 ? -8.457 19.733 -7.952 1.00 85.56 313 ALA A C 1
ATOM 2485 O O . ALA A 1 313 ? -9.212 20.402 -8.665 1.00 85.56 313 ALA A O 1
ATOM 2486 N N . GLY A 1 314 ? -7.357 19.146 -8.428 1.00 80.56 314 GLY A N 1
ATOM 2487 C CA . GLY A 1 314 ? -6.881 19.215 -9.808 1.00 80.56 314 GLY A CA 1
ATOM 2488 C C . GLY A 1 314 ? -5.665 20.111 -10.038 1.00 80.56 314 GLY A C 1
ATOM 2489 O O . GLY A 1 314 ? -5.207 20.821 -9.140 1.00 80.56 314 GLY A O 1
ATOM 2490 N N . ASN A 1 315 ? -5.146 20.085 -11.267 1.00 72.06 315 ASN A N 1
ATOM 2491 C CA . ASN A 1 315 ? -3.936 20.809 -11.640 1.00 72.06 315 ASN A CA 1
ATOM 2492 C C . ASN A 1 315 ? -4.138 22.343 -11.594 1.00 72.06 315 ASN A C 1
ATOM 2494 O O . ASN A 1 315 ? -5.139 22.900 -12.060 1.00 72.06 315 ASN A O 1
ATOM 2498 N N . SER A 1 316 ? -3.159 23.034 -11.010 1.00 58.84 316 SER A N 1
ATOM 2499 C CA . SER A 1 316 ? -3.167 24.475 -10.725 1.00 58.84 316 SER A CA 1
ATOM 2500 C C . SER A 1 316 ? -2.206 25.288 -11.604 1.00 58.84 316 SER A C 1
ATOM 2502 O O . SER A 1 316 ? -2.043 26.483 -11.371 1.00 58.84 316 SER A O 1
ATOM 2504 N N . THR A 1 317 ? -1.545 24.661 -12.582 1.00 50.03 317 THR A N 1
ATOM 2505 C CA . THR A 1 317 ? -0.380 25.224 -13.291 1.00 50.03 317 THR A CA 1
ATOM 2506 C C . THR A 1 317 ? -0.446 25.149 -14.822 1.00 50.03 317 THR A C 1
ATOM 2508 O O . THR A 1 317 ? 0.081 26.048 -15.476 1.00 50.03 317 THR A O 1
ATOM 2511 N N . THR A 1 318 ? -1.087 24.134 -15.414 1.00 43.41 318 THR A N 1
ATOM 2512 C CA . THR A 1 318 ? -0.990 23.842 -16.863 1.00 43.41 318 THR A CA 1
ATOM 2513 C C . THR A 1 318 ? -2.317 23.828 -17.628 1.00 43.41 318 THR A C 1
ATOM 2515 O O . THR A 1 318 ? -2.305 23.910 -18.856 1.00 43.41 318 THR A O 1
ATOM 2518 N N . THR A 1 319 ? -3.470 23.746 -16.956 1.00 47.56 319 THR A N 1
ATOM 2519 C CA . THR A 1 319 ? -4.772 23.612 -17.638 1.00 47.56 319 THR A CA 1
ATOM 2520 C C . THR A 1 319 ? -5.397 24.961 -18.016 1.00 47.56 319 THR A C 1
ATOM 2522 O O . THR A 1 319 ? -5.233 25.970 -17.334 1.00 47.56 319 THR A O 1
ATOM 2525 N N . ALA A 1 320 ? -6.211 24.990 -19.080 1.00 38.94 320 ALA A N 1
ATOM 2526 C CA . ALA A 1 320 ? -6.873 26.217 -19.559 1.00 38.94 320 ALA A CA 1
ATOM 2527 C C . ALA A 1 320 ? -7.911 26.819 -18.574 1.00 38.94 320 ALA A C 1
ATOM 2529 O O . ALA A 1 320 ? -8.464 27.891 -18.824 1.00 38.94 320 ALA A O 1
ATOM 2530 N N . LYS A 1 321 ? -8.201 26.115 -17.470 1.00 50.31 321 LYS A N 1
ATOM 2531 C CA . LYS A 1 321 ? -9.023 26.552 -16.332 1.00 50.31 321 LYS A CA 1
ATOM 2532 C C . LYS A 1 321 ? -8.395 26.024 -15.038 1.00 50.31 321 LYS A C 1
ATOM 2534 O O . LYS A 1 321 ? -8.769 24.949 -14.565 1.00 50.31 321 LYS A O 1
ATOM 2539 N N . LEU A 1 322 ? -7.447 26.783 -14.493 1.00 59.66 322 LEU A N 1
ATOM 2540 C CA . LEU A 1 322 ? -6.689 26.427 -13.289 1.00 59.66 322 LEU A CA 1
ATOM 2541 C C . LEU A 1 322 ? -7.609 26.092 -12.100 1.00 59.66 322 LEU A C 1
ATOM 2543 O O . LEU A 1 322 ? -8.662 26.715 -11.915 1.00 59.66 322 LEU A O 1
ATOM 2547 N N . ALA A 1 323 ? -7.211 25.115 -11.283 1.00 57.12 323 ALA A N 1
ATOM 2548 C CA . ALA A 1 323 ? -7.894 24.811 -10.029 1.00 57.12 323 ALA A CA 1
ATOM 2549 C C . ALA A 1 323 ? -7.816 25.989 -9.035 1.00 57.12 323 ALA A C 1
ATOM 2551 O O . ALA A 1 323 ? -6.831 26.723 -8.978 1.00 57.12 323 ALA A O 1
ATOM 2552 N N . LYS A 1 324 ? -8.864 26.170 -8.218 1.00 59.84 324 LYS A N 1
ATOM 2553 C CA . LYS A 1 324 ? -8.963 27.279 -7.240 1.00 59.84 324 LYS A CA 1
ATOM 2554 C C . LYS A 1 324 ? -8.060 27.116 -6.009 1.00 59.84 324 LYS A C 1
ATOM 2556 O O . LYS A 1 324 ? -7.920 28.056 -5.232 1.00 59.84 324 LYS A O 1
ATOM 2561 N N . VAL A 1 325 ? -7.526 25.918 -5.787 1.00 72.19 325 VAL A N 1
ATOM 2562 C CA . VAL A 1 325 ? -6.705 25.552 -4.629 1.00 72.19 325 VAL A CA 1
ATOM 2563 C C . VAL A 1 325 ? -5.488 24.813 -5.155 1.00 72.19 325 VAL A C 1
ATOM 2565 O O . VAL A 1 325 ? -5.652 23.903 -5.961 1.00 72.19 325 VAL A O 1
ATOM 2568 N N . GLN A 1 326 ? -4.299 25.196 -4.686 1.00 80.44 326 GLN A N 1
ATOM 2569 C CA . GLN A 1 326 ? -3.034 24.627 -5.145 1.00 80.44 326 GLN A CA 1
ATOM 2570 C C . GLN A 1 326 ? -3.006 23.099 -4.982 1.00 80.44 326 GLN A C 1
ATOM 2572 O O . GLN A 1 326 ? -3.228 22.581 -3.885 1.00 80.44 326 GLN A O 1
ATOM 2577 N N . GLU A 1 327 ? -2.707 22.402 -6.073 1.00 84.50 327 GLU A N 1
ATOM 2578 C CA . GLU A 1 327 ? -2.562 20.946 -6.156 1.00 84.50 327 GLU A CA 1
ATOM 2579 C C . GLU A 1 327 ? -1.605 20.364 -5.100 1.00 84.50 327 GLU A C 1
ATOM 2581 O O . GLU A 1 327 ? -0.691 21.043 -4.631 1.00 84.50 327 GLU A O 1
ATOM 2586 N N . ASN A 1 328 ? -1.810 19.098 -4.715 1.00 90.44 328 ASN A N 1
ATOM 2587 C CA . ASN A 1 328 ? -0.947 18.375 -3.768 1.00 90.44 328 ASN A CA 1
ATOM 2588 C C . ASN A 1 328 ? -0.791 19.052 -2.376 1.00 90.44 328 ASN A C 1
ATOM 2590 O O . ASN A 1 328 ? 0.115 18.737 -1.606 1.00 90.44 328 ASN A O 1
ATOM 2594 N N . THR A 1 329 ? -1.731 19.933 -2.000 1.00 91.38 329 THR A N 1
ATOM 2595 C CA . THR A 1 329 ? -1.849 20.530 -0.655 1.00 91.38 329 THR A CA 1
ATOM 2596 C C . THR A 1 329 ? -2.954 19.876 0.185 1.00 91.38 329 THR A C 1
ATOM 2598 O O . THR A 1 329 ? -3.929 19.336 -0.341 1.00 91.38 329 THR A O 1
ATOM 2601 N N . ILE A 1 330 ? -2.867 19.980 1.517 1.00 92.56 330 ILE A N 1
ATOM 2602 C CA . ILE A 1 330 ? -3.896 19.456 2.440 1.00 92.56 330 ILE A CA 1
ATOM 2603 C C . ILE A 1 330 ? -5.264 20.105 2.167 1.00 92.56 330 ILE A C 1
ATOM 2605 O O . ILE A 1 330 ? -6.288 19.420 2.202 1.00 92.56 330 ILE A O 1
ATOM 2609 N N . ALA A 1 331 ? -5.281 21.402 1.843 1.00 90.44 331 ALA A N 1
ATOM 2610 C CA . ALA A 1 331 ? -6.487 22.126 1.452 1.00 90.44 331 ALA A CA 1
ATOM 2611 C C . ALA A 1 331 ? -7.116 21.553 0.167 1.00 90.44 331 ALA A C 1
ATOM 2613 O O . ALA A 1 331 ? -8.325 21.324 0.130 1.00 90.44 331 ALA A O 1
ATOM 2614 N N . SER A 1 332 ? -6.304 21.259 -0.855 1.00 92.56 332 SER A N 1
ATOM 2615 C CA . SER A 1 332 ? -6.747 20.645 -2.117 1.00 92.56 332 SER A CA 1
ATOM 2616 C C . SER A 1 332 ? -7.366 19.258 -1.896 1.00 92.56 332 SER A C 1
ATOM 2618 O O . SER A 1 332 ? -8.483 18.982 -2.344 1.00 92.56 332 SER A O 1
ATOM 2620 N N . LEU A 1 333 ? -6.694 18.407 -1.115 1.00 95.19 333 LEU A N 1
ATOM 2621 C CA . LEU A 1 333 ? -7.172 17.063 -0.772 1.00 95.19 333 LEU A CA 1
ATOM 2622 C C . LEU A 1 333 ? -8.488 17.111 0.026 1.00 95.19 333 LEU A C 1
ATOM 2624 O O . LEU A 1 333 ? -9.439 16.388 -0.276 1.00 95.19 333 LEU A O 1
ATOM 2628 N N . ARG A 1 334 ? -8.588 18.000 1.022 1.00 93.00 334 ARG A N 1
ATOM 2629 C CA . ARG A 1 334 ? -9.825 18.196 1.796 1.00 93.00 334 ARG A CA 1
ATOM 2630 C C . ARG A 1 334 ? -10.970 18.747 0.948 1.00 93.00 334 ARG A C 1
ATOM 2632 O O . ARG A 1 334 ? -12.109 18.336 1.163 1.00 93.00 334 ARG A O 1
ATOM 2639 N N . ASN A 1 335 ? -10.682 19.631 -0.008 1.00 91.44 335 ASN A N 1
ATOM 2640 C CA . ASN A 1 335 ? -11.680 20.185 -0.918 1.00 91.44 335 ASN A CA 1
ATOM 2641 C C . ASN A 1 335 ? -12.291 19.093 -1.810 1.00 91.44 335 ASN A C 1
ATOM 2643 O O . ASN A 1 335 ? -13.510 18.939 -1.826 1.00 91.44 335 ASN A O 1
ATOM 2647 N N . ALA A 1 336 ? -11.485 18.260 -2.470 1.00 92.25 336 ALA A N 1
ATOM 2648 C CA . ALA A 1 336 ? -12.022 17.143 -3.254 1.00 92.25 336 ALA A CA 1
ATOM 2649 C C . ALA A 1 336 ? -12.848 16.169 -2.391 1.00 92.25 336 ALA A C 1
ATOM 2651 O O . ALA A 1 336 ? -13.951 15.766 -2.766 1.00 92.25 336 ALA A O 1
ATOM 2652 N N . ALA A 1 337 ? -12.369 15.871 -1.180 1.00 92.19 337 ALA A N 1
ATOM 2653 C CA . ALA A 1 337 ? -13.073 15.033 -0.213 1.00 92.19 337 ALA A CA 1
ATOM 2654 C C . ALA A 1 337 ? -14.384 15.635 0.346 1.00 92.19 337 ALA A C 1
ATOM 2656 O O . ALA A 1 337 ? -15.214 14.893 0.883 1.00 92.19 337 ALA A O 1
ATOM 2657 N N . SER A 1 338 ? -14.603 16.955 0.274 1.00 89.56 338 SER A N 1
ATOM 2658 C CA . SER A 1 338 ? -15.899 17.561 0.625 1.00 89.56 338 SER A CA 1
ATOM 2659 C C . SER A 1 338 ? -16.912 17.522 -0.523 1.00 89.56 338 SER A C 1
ATOM 2661 O O . SER A 1 338 ? -18.109 17.540 -0.250 1.00 89.56 338 SER A O 1
ATOM 2663 N N . HIS A 1 339 ? -16.460 17.348 -1.769 1.00 90.12 339 HIS A N 1
ATOM 2664 C CA . HIS A 1 339 ? -17.294 17.285 -2.980 1.00 90.12 339 HIS A CA 1
ATOM 2665 C C . HIS A 1 339 ? -17.511 15.841 -3.488 1.00 90.12 339 HIS A C 1
ATOM 2667 O O . HIS A 1 339 ? -17.723 15.596 -4.675 1.00 90.12 339 HIS A O 1
ATOM 2673 N N . GLY A 1 340 ? -17.482 14.862 -2.577 1.00 88.62 340 GLY A N 1
ATOM 2674 C CA . GLY A 1 340 ? -17.860 13.470 -2.849 1.00 88.62 340 GLY A CA 1
ATOM 2675 C C . GLY A 1 340 ? -16.749 12.532 -3.333 1.00 88.62 340 GLY A C 1
ATOM 2676 O O . GLY A 1 340 ? -17.041 11.357 -3.559 1.00 88.62 340 GLY A O 1
ATOM 2677 N N . ALA A 1 341 ? -15.494 12.985 -3.450 1.00 94.62 341 ALA A N 1
ATOM 2678 C CA . ALA A 1 341 ? -14.388 12.121 -3.871 1.00 94.62 341 ALA A CA 1
ATOM 2679 C C . ALA A 1 341 ? -14.217 10.915 -2.921 1.00 94.62 341 ALA A C 1
ATOM 2681 O O . ALA A 1 341 ? -14.067 11.064 -1.702 1.00 94.62 341 ALA A O 1
ATOM 2682 N N . ALA A 1 342 ? -14.263 9.704 -3.481 1.00 94.88 342 ALA A N 1
ATOM 2683 C CA . ALA A 1 342 ? -14.113 8.449 -2.742 1.00 94.88 342 ALA A CA 1
ATOM 2684 C C . ALA A 1 342 ? -12.653 8.220 -2.343 1.00 94.88 342 ALA A C 1
ATOM 2686 O O . ALA A 1 342 ? -12.355 7.850 -1.203 1.00 94.88 342 ALA A O 1
ATOM 2687 N N . TYR A 1 343 ? -11.760 8.502 -3.290 1.00 97.81 343 TYR A N 1
ATOM 2688 C CA . TYR A 1 343 ? -10.332 8.627 -3.065 1.00 97.81 343 TYR A CA 1
ATOM 2689 C C . TYR A 1 343 ? -9.877 10.050 -3.395 1.00 97.81 343 TYR A C 1
ATOM 2691 O O . TYR A 1 343 ? -10.467 10.721 -4.240 1.00 97.81 343 TYR A O 1
ATOM 2699 N N . VAL A 1 344 ? -8.791 10.486 -2.773 1.00 97.88 344 VAL A N 1
ATOM 2700 C CA . VAL A 1 344 ? -7.941 11.544 -3.322 1.00 97.88 344 VAL A CA 1
ATOM 2701 C C . VAL A 1 344 ? -6.650 10.911 -3.807 1.00 97.88 344 VAL A C 1
ATOM 2703 O O . VAL A 1 344 ? -6.105 10.022 -3.154 1.00 97.88 344 VAL A O 1
ATOM 2706 N N . GLU A 1 345 ? -6.222 11.318 -4.988 1.00 98.38 345 GLU A N 1
ATOM 2707 C CA . GLU A 1 345 ? -4.959 10.934 -5.593 1.00 98.38 345 GLU A CA 1
ATOM 2708 C C . GLU A 1 345 ? -3.925 12.035 -5.308 1.00 98.38 345 GLU A C 1
ATOM 2710 O O . GLU A 1 345 ? -4.300 13.204 -5.165 1.00 98.38 345 GLU A O 1
ATOM 2715 N N . PHE A 1 346 ? -2.663 11.641 -5.124 1.00 98.12 346 PHE A N 1
ATOM 2716 C CA . PHE A 1 346 ? -1.515 12.542 -5.056 1.00 98.12 346 PHE A CA 1
ATOM 2717 C C . PHE A 1 346 ? -0.179 11.796 -5.219 1.00 98.12 346 PHE A C 1
ATOM 2719 O O . PHE A 1 346 ? -0.030 10.639 -4.810 1.00 98.12 346 PHE A O 1
ATOM 2726 N N . ASP A 1 347 ? 0.819 12.519 -5.721 1.00 97.56 347 ASP A N 1
ATOM 2727 C CA . ASP A 1 347 ? 2.194 12.059 -5.919 1.00 97.56 347 ASP A CA 1
ATOM 2728 C C . ASP A 1 347 ? 3.033 12.070 -4.633 1.00 97.56 347 ASP A C 1
ATOM 2730 O O . ASP A 1 347 ? 2.946 13.004 -3.835 1.00 97.56 347 ASP A O 1
ATOM 2734 N N . VAL A 1 348 ? 3.916 11.083 -4.462 1.00 98.31 348 VAL A N 1
ATOM 2735 C CA . VAL A 1 348 ? 4.890 10.991 -3.366 1.00 98.31 348 VAL A CA 1
ATOM 2736 C C . VAL A 1 348 ? 6.282 10.642 -3.878 1.00 98.31 348 VAL A C 1
ATOM 2738 O O . VAL A 1 348 ? 6.470 9.678 -4.620 1.00 98.31 348 VAL A O 1
ATOM 2741 N N . HIS A 1 349 ? 7.275 11.364 -3.362 1.00 95.94 349 HIS A N 1
ATOM 2742 C CA . HIS A 1 349 ? 8.700 11.038 -3.455 1.00 95.94 349 HIS A CA 1
ATOM 2743 C C . HIS A 1 349 ? 9.471 11.596 -2.244 1.00 95.94 349 HIS A C 1
ATOM 2745 O O . HIS A 1 349 ? 8.853 12.081 -1.294 1.00 95.94 349 HIS A O 1
ATOM 2751 N N . LEU A 1 350 ? 10.805 11.490 -2.228 1.00 97.44 350 LEU A N 1
ATOM 2752 C CA . LEU A 1 350 ? 11.638 11.879 -1.082 1.00 97.44 350 LEU A CA 1
ATOM 2753 C C . LEU A 1 350 ? 12.400 13.194 -1.305 1.00 97.44 350 LEU A C 1
ATOM 2755 O O . LEU A 1 350 ? 12.931 13.450 -2.389 1.00 97.44 350 LEU A O 1
ATOM 2759 N N . SER A 1 351 ? 12.524 13.973 -0.229 1.00 96.56 351 SER A N 1
ATOM 2760 C CA . SER A 1 351 ? 13.545 15.015 -0.075 1.00 96.56 351 SER A CA 1
ATOM 2761 C C . SER A 1 351 ? 14.942 14.413 0.160 1.00 96.56 351 SER A C 1
ATOM 2763 O O . SER A 1 351 ? 15.094 13.216 0.413 1.00 96.56 351 SER A O 1
ATOM 2765 N N . LYS A 1 352 ? 15.986 15.250 0.120 1.00 96.19 352 LYS A N 1
ATOM 2766 C CA . LYS A 1 352 ? 17.394 14.864 0.350 1.00 96.19 352 LYS A CA 1
ATOM 2767 C C . LYS A 1 352 ? 17.656 14.172 1.688 1.00 96.19 352 LYS A C 1
ATOM 2769 O O . LYS A 1 352 ? 18.483 13.273 1.785 1.00 96.19 352 LYS A O 1
ATOM 2774 N N . ASP A 1 353 ? 16.963 14.629 2.720 1.00 97.38 353 ASP A N 1
ATOM 2775 C CA . ASP A 1 353 ? 16.960 14.117 4.091 1.00 97.38 353 ASP A CA 1
ATOM 2776 C C . ASP A 1 353 ? 15.919 13.001 4.298 1.00 97.38 353 ASP A C 1
ATOM 2778 O O . ASP A 1 353 ? 15.537 12.708 5.427 1.00 97.38 353 ASP A O 1
ATOM 2782 N N . HIS A 1 354 ? 15.492 12.346 3.212 1.00 97.38 354 HIS A N 1
ATOM 2783 C CA . HIS A 1 354 ? 14.659 11.143 3.223 1.00 97.38 354 HIS A CA 1
ATOM 2784 C C . HIS A 1 354 ? 13.252 11.322 3.825 1.00 97.38 354 HIS A C 1
ATOM 2786 O O . HIS A 1 354 ? 12.626 10.347 4.239 1.00 97.38 354 HIS A O 1
ATOM 2792 N N . VAL A 1 355 ? 12.701 12.541 3.828 1.00 98.19 355 VAL A N 1
ATOM 2793 C CA . VAL A 1 355 ? 11.308 12.782 4.234 1.00 98.19 355 VAL A CA 1
ATOM 2794 C C . VAL A 1 355 ? 10.382 12.554 3.032 1.00 98.19 355 VAL A C 1
ATOM 2796 O O . VAL A 1 355 ? 10.575 13.192 1.995 1.00 98.19 355 VAL A O 1
ATOM 2799 N N . PRO A 1 356 ? 9.345 11.697 3.135 1.00 98.31 356 PRO A N 1
ATOM 2800 C CA . PRO A 1 356 ? 8.330 11.586 2.095 1.00 98.31 356 PRO A CA 1
ATOM 2801 C C . PRO A 1 356 ? 7.511 12.867 1.992 1.00 98.31 356 PRO A C 1
ATOM 2803 O O . PRO A 1 356 ? 6.821 13.246 2.945 1.00 98.31 356 PRO A O 1
ATOM 2806 N N . ILE A 1 357 ? 7.558 13.509 0.830 1.00 97.00 357 ILE A N 1
ATOM 2807 C CA . ILE A 1 357 ? 6.792 14.712 0.505 1.00 97.00 357 ILE A CA 1
ATOM 2808 C C . ILE A 1 357 ? 5.720 14.405 -0.534 1.00 97.00 357 ILE A C 1
ATOM 2810 O O . ILE A 1 357 ? 5.884 13.505 -1.357 1.00 97.00 357 ILE A O 1
ATOM 2814 N N . VAL A 1 358 ? 4.644 15.187 -0.506 1.00 96.88 358 VAL A N 1
ATOM 2815 C CA . VAL A 1 358 ? 3.574 15.140 -1.501 1.00 96.88 358 VAL A CA 1
ATOM 2816 C C . VAL A 1 358 ? 3.795 16.250 -2.533 1.00 96.88 358 VAL A C 1
ATOM 2818 O O . VAL A 1 358 ? 3.623 17.431 -2.219 1.00 96.88 358 VAL A O 1
ATOM 2821 N N . TYR A 1 359 ? 4.254 15.881 -3.732 1.00 92.75 359 TYR A N 1
ATOM 2822 C CA . TYR A 1 359 ? 4.599 16.796 -4.831 1.00 92.75 359 TYR A CA 1
ATOM 2823 C C . TYR A 1 359 ? 4.813 16.024 -6.147 1.00 92.75 359 TYR A C 1
ATOM 2825 O O . TYR A 1 359 ? 5.320 14.905 -6.121 1.00 92.75 359 TYR A O 1
ATOM 2833 N N . HIS A 1 360 ? 4.423 16.617 -7.283 1.00 90.25 360 HIS A N 1
ATOM 2834 C CA . HIS A 1 360 ? 4.373 15.932 -8.584 1.00 90.25 360 HIS A CA 1
ATOM 2835 C C . HIS A 1 360 ? 5.714 15.895 -9.326 1.00 90.25 360 HIS A C 1
ATOM 2837 O O . HIS A 1 360 ? 6.134 14.841 -9.806 1.00 90.25 360 HIS A O 1
ATOM 2843 N N . ASP A 1 361 ? 6.361 17.050 -9.482 1.00 87.00 361 ASP A N 1
ATOM 2844 C CA . ASP A 1 361 ? 7.539 17.167 -10.340 1.00 87.00 361 ASP A CA 1
ATOM 2845 C C . ASP A 1 361 ? 8.795 16.661 -9.621 1.00 87.00 361 ASP A C 1
ATOM 2847 O O . ASP A 1 361 ? 8.971 16.826 -8.418 1.00 87.00 361 ASP A O 1
ATOM 2851 N N . LEU A 1 362 ? 9.740 16.078 -10.358 1.00 89.12 362 LEU A N 1
ATOM 2852 C CA . LEU A 1 362 ? 11.024 15.654 -9.780 1.00 89.12 362 LEU A CA 1
ATOM 2853 C C . LEU A 1 362 ? 11.975 16.836 -9.504 1.00 89.12 362 LEU A C 1
ATOM 2855 O O . LEU A 1 362 ? 13.023 16.676 -8.867 1.00 89.12 362 LEU A O 1
ATOM 2859 N N . THR A 1 363 ? 11.593 18.025 -9.963 1.00 86.12 363 THR A N 1
ATOM 2860 C CA . THR A 1 363 ? 12.340 19.280 -9.932 1.00 86.12 363 THR A CA 1
ATOM 2861 C C . THR A 1 363 ? 11.448 20.438 -9.468 1.00 86.12 363 THR A C 1
ATOM 2863 O O . THR A 1 363 ? 10.220 20.363 -9.468 1.00 86.12 363 THR A O 1
ATOM 2866 N N . CYS A 1 364 ? 12.066 21.536 -9.036 1.00 80.62 364 CYS A N 1
ATOM 2867 C CA . CYS A 1 364 ? 11.375 22.774 -8.690 1.00 80.62 364 CYS A CA 1
ATOM 2868 C C . CYS A 1 364 ? 12.190 23.998 -9.133 1.00 80.62 364 CYS A C 1
ATOM 2870 O O . CYS A 1 364 ? 13.422 23.982 -9.100 1.00 80.62 364 CYS A O 1
ATOM 2872 N N . CYS A 1 365 ? 11.511 25.074 -9.534 1.00 70.44 365 CYS A N 1
ATOM 2873 C CA . CYS A 1 365 ? 12.165 26.304 -9.983 1.00 70.44 365 CYS A CA 1
ATOM 2874 C C . CYS A 1 365 ? 12.432 27.271 -8.819 1.00 70.44 365 CYS A C 1
ATOM 2876 O O . CYS A 1 365 ? 11.512 27.688 -8.114 1.00 70.44 365 CYS A O 1
ATOM 2878 N N . MET A 1 366 ? 13.684 27.704 -8.676 1.00 65.31 366 MET A N 1
ATOM 2879 C CA . MET A 1 366 ? 14.116 28.731 -7.730 1.00 65.31 366 MET A CA 1
ATOM 2880 C C . MET A 1 366 ? 14.453 30.042 -8.445 1.00 65.31 366 MET A C 1
ATOM 2882 O O . MET A 1 366 ? 15.133 30.043 -9.467 1.00 65.31 366 MET A O 1
ATOM 2886 N N . ALA A 1 367 ? 14.022 31.171 -7.879 1.00 57.88 367 ALA A N 1
ATOM 2887 C CA . ALA A 1 367 ? 14.391 32.505 -8.351 1.00 57.88 367 ALA A CA 1
ATOM 2888 C C . ALA A 1 367 ? 15.578 33.063 -7.551 1.00 57.88 367 ALA A C 1
ATOM 2890 O O . ALA A 1 367 ? 15.542 33.095 -6.317 1.00 57.88 367 ALA A O 1
ATOM 2891 N N . MET A 1 368 ? 16.603 33.566 -8.243 1.00 51.97 368 MET A N 1
ATOM 2892 C CA . MET A 1 368 ? 17.676 34.344 -7.612 1.00 51.97 368 MET A CA 1
ATOM 2893 C C . MET A 1 368 ? 17.142 35.699 -7.117 1.00 51.97 368 MET A C 1
ATOM 2895 O O . MET A 1 368 ? 16.308 36.341 -7.759 1.00 51.97 368 MET A O 1
ATOM 2899 N N . LYS A 1 369 ? 17.641 36.178 -5.972 1.00 47.41 369 LYS A N 1
ATOM 2900 C CA . LYS A 1 369 ? 17.241 37.480 -5.413 1.00 47.41 369 LYS A CA 1
ATOM 2901 C C . LYS A 1 369 ? 17.850 38.613 -6.258 1.00 47.41 369 LYS A C 1
ATOM 2903 O O . LYS A 1 369 ? 19.071 38.685 -6.380 1.00 47.41 369 LYS A O 1
ATOM 2908 N N . LYS A 1 370 ? 17.007 39.489 -6.826 1.00 50.84 370 LYS A N 1
ATOM 2909 C CA . LYS A 1 370 ? 17.417 40.625 -7.681 1.00 50.84 370 LYS A CA 1
ATOM 2910 C C . LYS A 1 370 ? 18.560 41.448 -7.064 1.00 50.84 370 LYS A C 1
ATOM 2912 O O . LYS A 1 370 ? 18.504 41.788 -5.882 1.00 50.84 370 LYS A O 1
ATOM 2917 N N . LYS A 1 371 ? 19.528 41.862 -7.895 1.00 44.84 371 LYS A N 1
ATOM 2918 C CA . LYS A 1 371 ? 20.457 42.970 -7.583 1.00 44.84 371 LYS A CA 1
ATOM 2919 C C . LYS A 1 371 ? 19.983 44.325 -8.119 1.00 44.84 371 LYS A C 1
ATOM 2921 O O . LYS A 1 371 ? 20.237 45.327 -7.464 1.00 44.84 371 LYS A O 1
ATOM 2926 N N . LEU A 1 372 ? 19.288 44.357 -9.260 1.00 48.34 372 LEU A N 1
ATOM 2927 C CA . LEU A 1 372 ? 18.657 45.544 -9.854 1.00 48.34 372 LEU A CA 1
ATOM 2928 C C . LEU A 1 372 ? 17.289 45.167 -10.454 1.00 48.34 372 LEU A C 1
ATOM 2930 O O . LEU A 1 372 ? 17.035 43.996 -10.735 1.00 48.34 372 LEU A O 1
ATOM 2934 N N . ASP A 1 373 ? 16.404 46.147 -10.650 1.00 49.09 373 ASP A N 1
ATOM 2935 C CA . ASP A 1 373 ? 14.993 45.881 -10.974 1.00 49.09 373 ASP A CA 1
ATOM 2936 C C . ASP A 1 373 ? 14.674 45.558 -12.444 1.00 49.09 373 ASP A C 1
ATOM 2938 O O . ASP A 1 373 ? 13.561 45.107 -12.721 1.00 49.09 373 ASP A O 1
ATOM 2942 N N . THR A 1 374 ? 15.626 45.747 -13.361 1.00 45.56 374 THR A N 1
ATOM 2943 C CA . THR A 1 374 ? 15.398 45.799 -14.819 1.00 45.56 374 THR A CA 1
ATOM 2944 C C . THR A 1 374 ? 15.793 44.553 -15.620 1.00 45.56 374 THR A C 1
ATOM 2946 O O . THR A 1 374 ? 15.609 44.557 -16.834 1.00 45.56 374 THR A O 1
ATOM 2949 N N . GLU A 1 375 ? 16.314 43.497 -14.992 1.00 48.09 375 GLU A N 1
ATOM 2950 C CA . GLU A 1 375 ? 16.627 42.232 -15.683 1.00 48.09 375 GLU A CA 1
ATOM 2951 C C . GLU A 1 375 ? 15.534 41.168 -15.461 1.00 48.09 375 GLU A C 1
ATOM 2953 O O . GLU A 1 375 ? 14.878 41.166 -14.409 1.00 48.09 375 GLU A O 1
ATOM 2958 N N . PRO A 1 376 ? 15.289 40.278 -16.447 1.00 48.38 376 PRO A N 1
ATOM 2959 C CA . PRO A 1 376 ? 14.331 39.188 -16.298 1.00 48.38 376 PRO A CA 1
ATOM 2960 C C . PRO A 1 376 ? 14.740 38.249 -15.155 1.00 48.38 376 PRO A C 1
ATOM 2962 O O . PRO A 1 376 ? 15.919 37.996 -14.925 1.00 48.38 376 PRO A O 1
ATOM 2965 N N . LEU A 1 377 ? 13.748 37.717 -14.438 1.00 54.53 377 LEU A N 1
ATOM 2966 C CA . LEU A 1 377 ? 13.967 36.743 -13.368 1.00 54.53 377 LEU A CA 1
ATOM 2967 C C . LEU A 1 377 ? 14.534 35.440 -13.948 1.00 54.53 377 LEU A C 1
ATOM 2969 O O . LEU A 1 377 ? 13.778 34.636 -14.494 1.00 54.53 377 LEU A O 1
ATOM 2973 N N . GLU A 1 378 ? 15.839 35.216 -13.789 1.00 51.59 378 GLU A N 1
ATOM 2974 C CA . GLU A 1 378 ? 16.437 33.902 -14.023 1.00 51.59 378 GLU A CA 1
ATOM 2975 C C . GLU A 1 378 ? 15.894 32.900 -12.994 1.00 51.59 378 GLU A C 1
ATOM 2977 O O . GLU A 1 378 ? 16.083 33.038 -11.778 1.00 51.59 378 GLU A O 1
ATOM 2982 N N . LEU A 1 379 ? 15.178 31.901 -13.511 1.00 60.59 379 LEU A N 1
ATOM 2983 C CA . LEU A 1 379 ? 14.698 30.744 -12.769 1.00 60.59 379 LEU A CA 1
ATOM 2984 C C . LEU A 1 379 ? 15.661 29.585 -13.017 1.00 60.59 379 LEU A C 1
ATOM 2986 O O . LEU A 1 379 ? 15.871 29.194 -14.163 1.00 60.59 379 LEU A O 1
ATOM 2990 N N . PHE A 1 380 ? 16.208 29.025 -11.943 1.00 69.88 380 PHE A N 1
ATOM 2991 C CA . PHE A 1 380 ? 17.053 27.837 -11.990 1.00 69.88 380 PHE A CA 1
ATOM 2992 C C . PHE A 1 380 ? 16.261 26.633 -11.490 1.00 69.88 380 PHE A C 1
ATOM 2994 O O . PHE A 1 380 ? 15.639 26.680 -10.429 1.00 69.88 380 PHE A O 1
ATOM 3001 N N . GLU A 1 381 ? 16.268 25.559 -12.268 1.00 77.75 381 GLU A N 1
ATOM 3002 C CA . GLU A 1 381 ? 15.616 24.300 -11.925 1.00 77.75 381 GLU A CA 1
ATOM 3003 C C . GLU A 1 381 ? 16.537 23.458 -11.031 1.00 77.75 381 GLU A C 1
ATOM 3005 O O . GLU A 1 381 ? 17.705 23.242 -11.358 1.00 77.75 381 GLU A O 1
ATOM 3010 N N . ILE A 1 382 ? 16.027 23.003 -9.884 1.00 85.62 382 ILE A N 1
ATOM 3011 C CA . ILE A 1 382 ? 16.763 22.167 -8.928 1.00 85.62 382 ILE A CA 1
ATOM 3012 C C . ILE A 1 382 ? 15.963 20.897 -8.654 1.00 85.62 382 ILE A C 1
ATOM 3014 O O . ILE A 1 382 ? 14.761 20.951 -8.398 1.00 85.62 382 ILE A O 1
ATOM 3018 N N . ALA A 1 383 ? 16.636 19.747 -8.692 1.00 89.88 383 ALA A N 1
ATOM 3019 C CA . ALA A 1 383 ? 16.037 18.460 -8.365 1.00 89.88 383 ALA A CA 1
ATOM 3020 C C . ALA A 1 383 ? 15.607 18.413 -6.892 1.00 89.88 383 ALA A C 1
ATOM 3022 O O . ALA A 1 383 ? 16.401 18.710 -6.000 1.00 89.88 383 ALA A O 1
ATOM 3023 N N . VAL A 1 384 ? 14.378 17.968 -6.625 1.00 90.75 384 VAL A N 1
ATOM 3024 C CA . VAL A 1 384 ? 13.815 17.904 -5.263 1.00 90.75 384 VAL A CA 1
ATOM 3025 C C . VAL A 1 384 ? 14.667 17.027 -4.336 1.00 90.75 384 VAL A C 1
ATOM 3027 O O . VAL A 1 384 ? 14.862 17.360 -3.169 1.00 90.75 384 VAL A O 1
ATOM 3030 N N . LYS A 1 385 ? 15.280 15.967 -4.883 1.00 92.69 385 LYS A N 1
ATOM 3031 C CA . LYS A 1 385 ? 16.219 15.078 -4.175 1.00 92.69 385 LYS A CA 1
ATOM 3032 C C . LYS A 1 385 ? 17.474 15.775 -3.626 1.00 92.69 385 LYS A C 1
ATOM 3034 O O . LYS A 1 385 ? 18.188 15.184 -2.827 1.00 92.69 385 LYS A O 1
ATOM 3039 N N . GLU A 1 386 ? 17.779 16.993 -4.082 1.00 92.31 386 GLU A N 1
ATOM 3040 C CA . GLU A 1 386 ? 18.927 17.785 -3.622 1.00 92.31 386 GLU A CA 1
ATOM 3041 C C . GLU A 1 386 ? 18.572 18.803 -2.529 1.00 92.31 386 GLU A C 1
ATOM 3043 O O . GLU A 1 386 ? 19.473 19.441 -1.977 1.00 92.31 386 GLU A O 1
ATOM 3048 N N . LEU A 1 387 ? 17.287 18.924 -2.184 1.00 92.44 387 LEU A N 1
ATOM 3049 C CA . LEU A 1 387 ? 16.772 19.842 -1.174 1.00 92.44 387 LEU A CA 1
ATOM 3050 C C . LEU A 1 387 ? 16.279 19.071 0.053 1.00 92.44 387 LEU A C 1
ATOM 3052 O O . LEU A 1 387 ? 15.577 18.068 -0.074 1.00 92.44 387 LEU A O 1
ATOM 3056 N N . THR A 1 388 ? 16.637 19.533 1.251 1.00 95.00 388 THR A N 1
ATOM 3057 C CA . THR A 1 388 ? 16.081 18.986 2.499 1.00 95.00 388 THR A CA 1
ATOM 3058 C C . THR A 1 388 ? 14.619 19.393 2.673 1.00 95.00 388 THR A C 1
ATOM 3060 O O . THR A 1 388 ? 14.151 20.357 2.058 1.00 95.00 388 THR A O 1
ATOM 3063 N N . PHE A 1 389 ? 13.883 18.695 3.536 1.00 93.94 389 PHE A N 1
ATOM 3064 C CA . PHE A 1 389 ? 12.487 19.007 3.816 1.00 93.94 389 PHE A CA 1
ATOM 3065 C C . PHE A 1 389 ? 12.317 20.457 4.279 1.00 93.94 389 PHE A C 1
ATOM 3067 O O . PHE A 1 389 ? 11.480 21.180 3.738 1.00 93.94 389 PHE A O 1
ATOM 3074 N N . ASP A 1 390 ? 13.172 20.919 5.195 1.00 89.31 390 ASP A N 1
ATOM 3075 C CA . ASP A 1 390 ? 13.171 22.305 5.672 1.00 89.31 390 ASP A CA 1
ATOM 3076 C C . ASP A 1 390 ? 13.461 23.315 4.549 1.00 89.31 390 ASP A C 1
ATOM 3078 O O . ASP A 1 390 ? 12.814 24.360 4.477 1.00 89.31 390 ASP A O 1
ATOM 3082 N N . GLN A 1 391 ? 14.371 23.002 3.617 1.00 88.88 391 GLN A N 1
ATOM 3083 C CA . GLN A 1 391 ? 14.621 23.852 2.446 1.00 88.88 391 GLN A CA 1
ATOM 3084 C C . GLN A 1 391 ? 13.383 23.949 1.543 1.00 88.88 391 GLN A C 1
ATOM 3086 O O . GLN A 1 391 ? 13.024 25.048 1.118 1.00 88.88 391 GLN A O 1
ATOM 3091 N N . LEU A 1 392 ? 12.675 22.838 1.314 1.00 88.00 392 LEU A N 1
ATOM 3092 C CA . LEU A 1 392 ? 11.408 22.821 0.573 1.00 88.00 392 LEU A CA 1
ATOM 3093 C C . LEU A 1 392 ? 10.314 23.629 1.297 1.00 88.00 392 LEU A C 1
ATOM 3095 O O . LEU A 1 392 ? 9.591 24.399 0.659 1.00 88.00 392 LEU A O 1
ATOM 3099 N N . GLN A 1 393 ? 10.233 23.548 2.633 1.00 85.31 393 GLN A N 1
ATOM 3100 C CA . GLN A 1 393 ? 9.310 24.383 3.414 1.00 85.31 393 GLN A CA 1
ATOM 3101 C C . GLN A 1 393 ? 9.658 25.883 3.321 1.00 85.31 393 GLN A C 1
ATOM 3103 O O . GLN A 1 393 ? 8.752 26.717 3.355 1.00 85.31 393 GLN A O 1
ATOM 3108 N N . LEU A 1 394 ? 10.937 26.248 3.160 1.00 78.38 394 LEU A N 1
ATOM 3109 C CA . LEU A 1 394 ? 11.367 27.637 2.943 1.00 78.38 394 LEU A CA 1
ATOM 3110 C C . LEU A 1 394 ? 11.041 28.151 1.529 1.00 78.38 394 LEU A C 1
ATOM 3112 O O . LEU A 1 394 ? 10.690 29.325 1.384 1.00 78.38 394 LEU A O 1
ATOM 3116 N N . LEU A 1 395 ? 11.083 27.299 0.494 1.00 70.50 395 LEU A N 1
ATOM 3117 C CA . LEU A 1 395 ? 10.724 27.695 -0.878 1.00 70.50 395 LEU A CA 1
ATOM 3118 C C . LEU A 1 395 ? 9.290 28.223 -0.989 1.00 70.50 395 LEU A C 1
ATOM 3120 O O . LEU A 1 395 ? 9.048 29.154 -1.761 1.00 70.50 395 LEU A O 1
ATOM 3124 N N . LYS A 1 396 ? 8.360 27.720 -0.165 1.00 60.78 396 LYS A N 1
ATOM 3125 C CA . LYS A 1 396 ? 6.995 28.259 -0.035 1.00 60.78 396 LYS A CA 1
ATOM 3126 C C . LYS A 1 396 ? 6.986 29.779 0.161 1.00 60.78 396 LYS A C 1
ATOM 3128 O O . LYS A 1 396 ? 6.254 30.476 -0.538 1.00 60.78 396 LYS A O 1
ATOM 3133 N N . LEU A 1 397 ? 7.787 30.297 1.097 1.00 48.56 397 LEU A N 1
ATOM 3134 C CA . LEU A 1 397 ? 7.802 31.725 1.445 1.00 48.56 397 LEU A CA 1
ATOM 3135 C C . LEU A 1 397 ? 8.249 32.585 0.253 1.00 48.56 397 LEU A C 1
ATOM 3137 O O . LEU A 1 397 ? 7.678 33.647 -0.001 1.00 48.56 397 LEU A O 1
ATOM 3141 N N . ALA A 1 398 ? 9.227 32.105 -0.519 1.00 47.84 398 ALA A N 1
ATOM 3142 C CA . ALA A 1 398 ? 9.712 32.788 -1.714 1.00 47.84 398 ALA A CA 1
ATOM 3143 C C . ALA A 1 398 ? 8.728 32.684 -2.893 1.00 47.84 398 ALA A C 1
ATOM 3145 O O . ALA A 1 398 ? 8.446 33.691 -3.543 1.00 47.84 398 ALA A O 1
ATOM 3146 N N . HIS A 1 399 ? 8.168 31.499 -3.153 1.00 49.69 399 HIS A N 1
ATOM 3147 C CA . HIS A 1 399 ? 7.280 31.263 -4.294 1.00 49.69 399 HIS A CA 1
ATOM 3148 C C . HIS A 1 399 ? 5.927 31.976 -4.140 1.00 49.69 399 HIS A C 1
ATOM 3150 O O . HIS A 1 399 ? 5.478 32.632 -5.078 1.00 49.69 399 HIS A O 1
ATOM 3156 N N . VAL A 1 400 ? 5.328 31.966 -2.941 1.00 42.25 400 VAL A N 1
ATOM 3157 C CA . VAL A 1 400 ? 4.110 32.748 -2.641 1.00 42.25 400 VAL A CA 1
ATOM 3158 C C . VAL A 1 400 ? 4.360 34.249 -2.829 1.00 42.25 400 VAL A C 1
ATOM 3160 O O . VAL A 1 400 ? 3.523 34.948 -3.400 1.00 42.25 400 VAL A O 1
ATOM 3163 N N . THR A 1 401 ? 5.533 34.746 -2.423 1.00 37.38 401 THR A N 1
ATOM 3164 C CA . THR A 1 401 ? 5.921 36.150 -2.642 1.00 37.38 401 THR A CA 1
ATOM 3165 C C . THR A 1 401 ? 6.095 36.467 -4.133 1.00 37.38 401 THR A C 1
ATOM 3167 O O . THR A 1 401 ? 5.663 37.523 -4.583 1.00 37.38 401 THR A O 1
ATOM 3170 N N . ALA A 1 402 ? 6.672 35.555 -4.922 1.00 39.72 402 ALA A N 1
ATOM 3171 C CA . ALA A 1 402 ? 6.863 35.737 -6.363 1.00 39.72 402 ALA A CA 1
ATOM 3172 C C . ALA A 1 402 ? 5.548 35.670 -7.167 1.00 39.72 402 ALA A C 1
ATOM 3174 O O . ALA A 1 402 ? 5.374 36.435 -8.117 1.00 39.72 402 ALA A O 1
ATOM 3175 N N . LEU A 1 403 ? 4.606 34.803 -6.779 1.00 40.38 403 LEU A N 1
ATOM 3176 C CA . LEU A 1 403 ? 3.272 34.721 -7.388 1.00 40.38 403 LEU A CA 1
ATOM 3177 C C . LEU A 1 403 ? 2.435 35.978 -7.097 1.00 40.38 403 LEU A C 1
ATOM 3179 O O . LEU A 1 403 ? 1.853 36.543 -8.023 1.00 40.38 403 LEU A O 1
ATOM 3183 N N . LYS A 1 404 ? 2.474 36.501 -5.857 1.00 42.44 404 LYS A N 1
ATOM 3184 C CA . LYS A 1 404 ? 1.817 37.773 -5.480 1.00 42.44 404 LYS A CA 1
ATOM 3185 C C . LYS A 1 404 ? 2.321 38.998 -6.282 1.00 42.44 404 LYS A C 1
ATOM 3187 O O . LYS A 1 404 ? 1.674 40.038 -6.241 1.00 42.44 404 LYS A O 1
ATOM 3192 N N . VAL A 1 405 ? 3.431 38.892 -7.027 1.00 40.66 405 VAL A N 1
ATOM 3193 C CA . VAL A 1 405 ? 3.964 39.953 -7.914 1.00 40.66 405 VAL A CA 1
ATOM 3194 C C . VAL A 1 405 ? 3.461 39.840 -9.366 1.00 40.66 405 VAL A C 1
ATOM 3196 O O . VAL A 1 405 ? 3.588 40.802 -10.122 1.00 40.66 405 VAL A O 1
ATOM 3199 N N . LYS A 1 406 ? 2.868 38.709 -9.781 1.00 37.53 406 LYS A N 1
ATOM 3200 C CA . LYS A 1 406 ? 2.327 38.533 -11.145 1.00 37.53 406 LYS A CA 1
ATOM 3201 C C . LYS A 1 406 ? 0.815 38.764 -11.263 1.00 37.53 406 LYS A C 1
ATOM 3203 O O . LYS A 1 406 ? 0.383 39.226 -12.315 1.00 37.53 406 LYS A O 1
ATOM 3208 N N . ASP A 1 407 ? 0.034 38.522 -10.209 1.00 35.31 407 ASP A N 1
ATOM 3209 C CA . ASP A 1 407 ? -1.428 38.701 -10.235 1.00 35.31 407 ASP A CA 1
ATOM 3210 C C . ASP A 1 407 ? -1.896 40.069 -9.711 1.00 35.31 407 ASP A C 1
ATOM 3212 O O . ASP A 1 407 ? -2.404 40.220 -8.597 1.00 35.31 407 ASP A O 1
ATOM 3216 N N . HIS A 1 408 ? -1.841 41.081 -10.578 1.00 37.22 408 HIS A N 1
ATOM 3217 C CA . HIS A 1 408 ? -2.725 42.240 -10.442 1.00 37.22 408 HIS A CA 1
ATOM 3218 C C . HIS A 1 408 ? -4.133 41.892 -10.958 1.00 37.22 408 HIS A C 1
ATOM 3220 O O . HIS A 1 408 ? -4.453 42.242 -12.092 1.00 37.22 408 HIS A O 1
ATOM 3226 N N . ASN A 1 409 ? -4.944 41.200 -10.134 1.00 35.47 409 ASN A N 1
ATOM 3227 C CA . ASN A 1 409 ? -6.418 41.340 -9.987 1.00 35.47 409 ASN A CA 1
ATOM 3228 C C . ASN A 1 409 ? -7.117 40.079 -9.414 1.00 35.47 409 ASN A C 1
ATOM 3230 O O . ASN A 1 409 ? -7.922 39.444 -10.094 1.00 35.47 409 ASN A O 1
ATOM 3234 N N . ALA A 1 410 ? -6.913 39.763 -8.129 1.00 31.47 410 ALA A N 1
ATOM 3235 C CA . ALA A 1 410 ? -7.839 38.903 -7.376 1.00 31.47 410 ALA A CA 1
ATOM 3236 C C . ALA A 1 410 ? -7.816 39.226 -5.869 1.00 31.47 410 ALA A C 1
ATOM 3238 O O . ALA A 1 410 ? -6.922 38.801 -5.142 1.00 31.47 410 ALA A O 1
ATOM 3239 N N . SER A 1 411 ? -8.807 39.976 -5.376 1.00 29.69 411 SER A N 1
ATOM 3240 C CA . SER A 1 411 ? -8.956 40.260 -3.944 1.00 29.69 411 SER A CA 1
ATOM 3241 C C . SER A 1 411 ? -9.761 39.167 -3.234 1.00 29.69 411 SER A C 1
ATOM 3243 O O . SER A 1 411 ? -10.991 39.205 -3.195 1.00 29.69 411 SER A O 1
ATOM 3245 N N . PHE A 1 412 ? -9.069 38.217 -2.605 1.00 32.97 412 PHE A N 1
ATOM 3246 C CA . PHE A 1 412 ? -9.676 37.305 -1.632 1.00 32.97 412 PHE A CA 1
ATOM 3247 C C . PHE A 1 412 ? -9.354 37.754 -0.204 1.00 32.97 412 PHE A C 1
ATOM 3249 O O . PHE A 1 412 ? -8.246 38.198 0.086 1.00 32.97 412 PHE A O 1
ATOM 3256 N N . LYS A 1 413 ? -10.352 37.681 0.684 1.00 32.50 413 LYS A N 1
ATOM 3257 C CA . LYS A 1 413 ? -10.197 38.016 2.105 1.00 32.50 413 LYS A CA 1
ATOM 3258 C C . LYS A 1 413 ? -9.460 36.873 2.803 1.00 32.50 413 LYS A C 1
ATOM 3260 O O . LYS A 1 413 ? -9.926 35.739 2.750 1.00 32.50 413 LYS A O 1
ATOM 3265 N N . GLU A 1 414 ? -8.335 37.178 3.438 1.00 31.64 414 GLU A N 1
ATOM 3266 C CA . GLU A 1 414 ? -7.538 36.205 4.191 1.00 31.64 414 GLU A CA 1
ATOM 3267 C C . GLU A 1 414 ? -8.247 35.867 5.524 1.00 31.64 414 GLU A C 1
ATOM 3269 O O . GLU A 1 414 ? -8.531 36.756 6.326 1.00 31.64 414 GLU A O 1
ATOM 3274 N N . GLU A 1 415 ? -8.550 34.584 5.762 1.00 33.75 415 GLU A N 1
ATOM 3275 C CA . GLU A 1 415 ? -8.898 34.067 7.094 1.00 33.75 415 GLU A CA 1
ATOM 3276 C C . GLU A 1 415 ? -7.625 33.526 7.762 1.00 33.75 415 GLU A C 1
ATOM 3278 O O . GLU A 1 415 ? -6.964 32.636 7.228 1.00 33.75 415 GLU A O 1
ATOM 3283 N N . GLU A 1 416 ? -7.295 34.023 8.957 1.00 37.75 416 GLU A N 1
ATOM 3284 C CA . GLU A 1 416 ? -5.989 33.860 9.634 1.00 37.75 416 GLU A CA 1
ATOM 3285 C C . GLU A 1 416 ? -5.580 32.411 10.010 1.00 37.75 416 GLU A C 1
ATOM 3287 O O . GLU A 1 416 ? -4.530 32.201 10.612 1.00 37.75 416 GLU A O 1
ATOM 3292 N N . ASN A 1 417 ? -6.369 31.391 9.653 1.00 35.00 417 ASN A N 1
ATOM 3293 C CA . ASN A 1 417 ? -6.052 29.973 9.881 1.00 35.00 417 ASN A CA 1
ATOM 3294 C C . ASN A 1 417 ? -5.523 29.233 8.629 1.00 35.00 417 ASN A C 1
ATOM 3296 O O . ASN A 1 417 ? -5.156 28.062 8.734 1.00 35.00 417 ASN A O 1
ATOM 3300 N N . SER A 1 418 ? -5.496 29.856 7.442 1.00 50.56 418 SER A N 1
ATOM 3301 C CA . SER A 1 418 ? -5.336 29.125 6.170 1.00 50.56 418 SER A CA 1
ATOM 3302 C C . SER A 1 418 ? -3.900 28.782 5.747 1.00 50.56 418 SER A C 1
ATOM 3304 O O . SER A 1 418 ? -3.716 27.867 4.945 1.00 50.56 418 SER A O 1
ATOM 3306 N N . GLU A 1 419 ? -2.872 29.477 6.252 1.00 57.12 419 GLU A N 1
ATOM 3307 C CA . GLU A 1 419 ? -1.502 29.390 5.704 1.00 57.12 419 GLU A CA 1
ATOM 3308 C C . GLU A 1 419 ? -0.870 27.990 5.761 1.00 57.12 419 GLU A C 1
ATOM 3310 O O . GLU A 1 419 ? -0.001 27.664 4.951 1.00 57.12 419 GLU A O 1
ATOM 3315 N N . TYR A 1 420 ? -1.255 27.162 6.732 1.00 62.09 420 TYR A N 1
ATOM 3316 C CA . TYR A 1 420 ? -0.625 25.862 6.969 1.00 62.09 420 TYR A CA 1
ATOM 3317 C C . TYR A 1 420 ? -1.177 24.729 6.099 1.00 62.09 420 TYR A C 1
ATOM 3319 O O . TYR A 1 420 ? -0.479 23.729 5.931 1.00 62.09 420 TYR A O 1
ATOM 3327 N N . GLU A 1 421 ? -2.400 24.850 5.577 1.00 74.88 421 GLU A N 1
ATOM 3328 C CA . GLU A 1 421 ? -3.061 23.789 4.798 1.00 74.88 421 GLU A CA 1
ATOM 3329 C C . GLU A 1 421 ? -2.903 23.974 3.288 1.00 74.88 421 GLU A C 1
ATOM 3331 O O . GLU A 1 421 ? -2.924 22.994 2.547 1.00 74.88 421 GLU A O 1
ATOM 3336 N N . THR A 1 422 ? -2.672 25.213 2.848 1.00 76.75 422 THR A N 1
ATOM 3337 C CA . THR A 1 422 ? -2.305 25.595 1.473 1.00 76.75 422 THR A CA 1
ATOM 3338 C C . THR A 1 422 ? -0.795 25.499 1.210 1.00 76.75 422 THR A C 1
ATOM 3340 O O . THR A 1 422 ? -0.301 25.958 0.187 1.00 76.75 422 THR A O 1
ATOM 3343 N N . GLN A 1 423 ? -0.038 24.918 2.145 1.00 79.62 423 GLN A N 1
ATOM 3344 C CA . GLN A 1 423 ? 1.405 24.718 2.048 1.00 79.62 423 GLN A CA 1
ATOM 3345 C C . GLN A 1 423 ? 1.749 23.660 0.980 1.00 79.62 423 GLN A C 1
ATOM 3347 O O . GLN A 1 423 ? 1.303 22.520 1.139 1.00 79.62 423 GLN A O 1
ATOM 3352 N N . PRO A 1 424 ? 2.556 23.985 -0.052 1.00 84.06 424 PRO A N 1
ATOM 3353 C CA . PRO A 1 424 ? 3.141 22.983 -0.941 1.00 84.06 424 PRO A CA 1
ATOM 3354 C C . PRO A 1 424 ? 4.174 22.131 -0.195 1.00 84.06 424 PRO A C 1
ATOM 3356 O O . PRO A 1 424 ? 4.661 22.517 0.871 1.00 84.06 424 PRO A O 1
ATOM 3359 N N . PHE A 1 425 ? 4.517 20.979 -0.773 1.00 90.12 425 PHE A N 1
ATOM 3360 C CA . PHE A 1 425 ? 5.424 19.990 -0.181 1.00 90.12 425 PHE A CA 1
ATOM 3361 C C . PHE A 1 425 ? 5.026 19.540 1.247 1.00 90.12 425 PHE A C 1
ATOM 3363 O O . PHE A 1 425 ? 5.902 19.461 2.118 1.00 90.12 425 PHE A O 1
ATOM 3370 N N . PRO A 1 426 ? 3.741 19.267 1.571 1.00 94.50 426 PRO A N 1
ATOM 3371 C CA . PRO A 1 426 ? 3.418 18.685 2.868 1.00 94.50 426 PRO A CA 1
ATOM 3372 C C . PRO A 1 426 ? 4.013 17.271 2.946 1.00 94.50 426 PRO A C 1
ATOM 3374 O O . PRO A 1 426 ? 4.042 16.546 1.952 1.00 94.50 426 PRO A O 1
ATOM 3377 N N . SER A 1 427 ? 4.488 16.854 4.122 1.00 97.12 427 SER A N 1
ATOM 3378 C CA . SER A 1 427 ? 4.963 15.478 4.286 1.00 97.12 427 SER A CA 1
ATOM 3379 C C . SER A 1 427 ? 3.803 14.481 4.214 1.00 97.12 427 SER A C 1
ATOM 3381 O O . SER A 1 427 ? 2.685 14.778 4.649 1.00 97.12 427 SER A O 1
ATOM 3383 N N . LEU A 1 428 ? 4.067 13.274 3.708 1.00 98.50 428 LEU A N 1
ATOM 3384 C CA . LEU A 1 428 ? 3.064 12.209 3.589 1.00 98.50 428 LEU A CA 1
ATOM 3385 C C . LEU A 1 428 ? 2.410 11.888 4.936 1.00 98.50 428 LEU A C 1
ATOM 3387 O O . LEU A 1 428 ? 1.190 11.763 5.019 1.00 98.50 428 LEU A O 1
ATOM 3391 N N . GLN A 1 429 ? 3.221 11.832 5.997 1.00 97.00 429 GLN A N 1
ATOM 3392 C CA . GLN A 1 429 ? 2.759 11.697 7.378 1.00 97.00 429 GLN A CA 1
ATOM 3393 C C . GLN A 1 429 ? 1.680 12.734 7.705 1.00 97.00 429 GLN A C 1
ATOM 3395 O O . GLN A 1 429 ? 0.570 12.400 8.111 1.00 97.00 429 GLN A O 1
ATOM 3400 N N . ARG A 1 430 ? 1.978 14.010 7.448 1.00 95.25 430 ARG A N 1
ATOM 3401 C CA . ARG A 1 430 ? 1.069 15.113 7.747 1.00 95.25 430 ARG A CA 1
ATOM 3402 C C . ARG A 1 430 ? -0.219 15.028 6.930 1.00 95.25 430 ARG A C 1
ATOM 3404 O O . ARG A 1 430 ? -1.269 15.415 7.436 1.00 95.25 430 ARG A O 1
ATOM 3411 N N . VAL A 1 431 ? -0.167 14.521 5.699 1.00 97.38 431 VAL A N 1
ATOM 3412 C CA . VAL A 1 431 ? -1.359 14.276 4.871 1.00 97.38 431 VAL A CA 1
ATOM 3413 C C . VAL A 1 431 ? -2.207 13.124 5.430 1.00 97.38 431 VAL A C 1
ATOM 3415 O O . VAL A 1 431 ? -3.424 13.285 5.549 1.00 97.38 431 VAL A O 1
ATOM 3418 N N . LEU A 1 432 ? -1.582 12.016 5.853 1.00 97.12 432 LEU A N 1
ATOM 3419 C CA . LEU A 1 432 ? -2.248 10.893 6.533 1.00 97.12 432 LEU A CA 1
ATOM 3420 C C . LEU A 1 432 ? -2.958 11.339 7.821 1.00 97.12 432 LEU A C 1
ATOM 3422 O O . LEU A 1 432 ? -4.107 10.946 8.025 1.00 97.12 432 LEU A O 1
ATOM 3426 N N . ASP A 1 433 ? -2.320 12.208 8.611 1.00 94.25 433 ASP A N 1
ATOM 3427 C CA . ASP A 1 433 ? -2.858 12.763 9.860 1.00 94.25 433 ASP A CA 1
ATOM 3428 C C . ASP A 1 433 ? -3.960 13.821 9.637 1.00 94.25 433 ASP A C 1
ATOM 3430 O O . ASP A 1 433 ? -4.866 13.974 10.458 1.00 94.25 433 ASP A O 1
ATOM 3434 N N . SER A 1 434 ? -3.882 14.602 8.549 1.00 92.62 434 SER A N 1
ATOM 3435 C CA . SER A 1 434 ? -4.713 15.809 8.372 1.00 92.62 434 SER A CA 1
ATOM 3436 C C . SER A 1 434 ? -5.991 15.605 7.558 1.00 92.62 434 SER A C 1
ATOM 3438 O O . SER A 1 434 ? -6.921 16.405 7.693 1.00 92.62 434 SER A O 1
ATOM 3440 N N . VAL A 1 435 ? -6.073 14.601 6.683 1.00 92.75 435 VAL A N 1
ATOM 3441 C CA . VAL A 1 435 ? -7.306 14.300 5.927 1.00 92.75 435 VAL A CA 1
ATOM 3442 C C . VAL A 1 4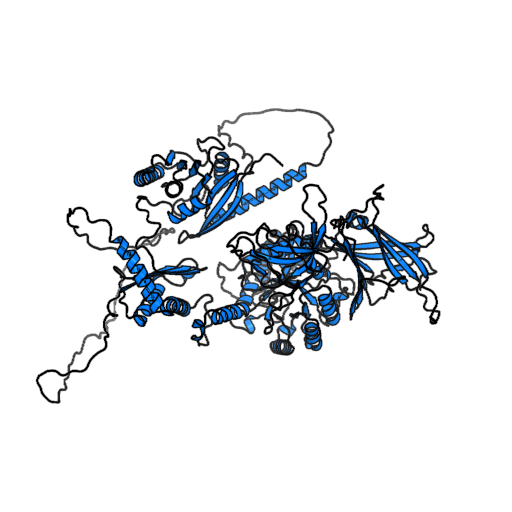35 ? -8.156 13.297 6.718 1.00 92.75 435 VAL A C 1
ATOM 3444 O O . VAL A 1 435 ? -7.618 12.428 7.391 1.00 92.75 435 VAL A O 1
ATOM 3447 N N . SER A 1 436 ? -9.489 13.360 6.642 1.00 89.50 436 SER A N 1
ATOM 3448 C CA . SER A 1 436 ? -10.369 12.393 7.330 1.00 89.50 436 SER A CA 1
ATOM 3449 C C . SER A 1 436 ? -10.100 10.947 6.883 1.00 89.50 436 SER A C 1
ATOM 3451 O O . SER A 1 436 ? -10.003 10.692 5.685 1.00 89.50 436 SER A O 1
ATOM 3453 N N . GLU A 1 437 ? -10.000 10.008 7.830 1.00 90.31 437 GLU A N 1
ATOM 3454 C CA . GLU A 1 437 ? -9.713 8.573 7.612 1.00 90.31 437 GLU A CA 1
ATOM 3455 C C . GLU A 1 437 ? -10.741 7.856 6.706 1.00 90.31 437 GLU A C 1
ATOM 3457 O O . GLU A 1 437 ? -10.410 6.871 6.046 1.00 90.31 437 GLU A O 1
ATOM 3462 N N . ASP A 1 438 ? -11.967 8.386 6.603 1.00 87.81 438 ASP A N 1
ATOM 3463 C CA . ASP A 1 438 ? -13.025 7.871 5.719 1.00 87.81 438 ASP A CA 1
ATOM 3464 C C . ASP A 1 438 ? -12.698 8.021 4.221 1.00 87.81 438 ASP A C 1
ATOM 3466 O O . ASP A 1 438 ? -13.275 7.319 3.381 1.00 87.81 438 ASP A O 1
ATOM 3470 N N . VAL A 1 439 ? -11.803 8.954 3.883 1.00 94.31 439 VAL A N 1
ATOM 3471 C CA . VAL A 1 439 ? -11.368 9.272 2.518 1.00 94.31 439 VAL A CA 1
ATOM 3472 C C . VAL A 1 439 ? -10.218 8.348 2.143 1.00 94.31 439 VAL A C 1
ATOM 3474 O O . VAL A 1 439 ? -9.187 8.326 2.822 1.00 94.31 439 VAL A O 1
ATOM 3477 N N . GLY A 1 440 ? -10.374 7.589 1.059 1.00 97.38 440 GLY A N 1
ATOM 3478 C CA . GLY A 1 440 ? -9.289 6.748 0.567 1.00 97.38 440 GLY A CA 1
ATOM 3479 C C . GLY A 1 440 ? -8.153 7.574 -0.045 1.00 97.38 440 GLY A C 1
ATOM 3480 O O . GLY A 1 440 ? -8.391 8.667 -0.552 1.00 97.38 440 GLY A O 1
ATOM 3481 N N . PHE A 1 441 ? -6.930 7.050 -0.042 1.00 98.62 441 PHE A N 1
ATOM 3482 C CA . PHE A 1 441 ? -5.799 7.631 -0.778 1.00 98.62 441 PHE A CA 1
ATOM 3483 C C . PHE A 1 441 ? -5.383 6.725 -1.938 1.00 98.62 441 PHE A C 1
ATOM 3485 O O . PHE A 1 441 ? -5.235 5.520 -1.741 1.00 98.62 441 PHE A O 1
ATOM 3492 N N . ASN A 1 442 ? -5.204 7.304 -3.125 1.00 98.69 442 ASN A N 1
ATOM 3493 C CA . ASN A 1 442 ? -4.400 6.716 -4.190 1.00 98.69 442 ASN A CA 1
ATOM 3494 C C . ASN A 1 442 ? -3.036 7.414 -4.164 1.00 98.69 442 ASN A C 1
ATOM 3496 O O . ASN A 1 442 ? -2.954 8.598 -4.467 1.00 98.69 442 ASN A O 1
ATOM 3500 N N . ILE A 1 443 ? -1.998 6.707 -3.739 1.00 98.81 443 ILE A N 1
ATOM 3501 C CA . ILE A 1 443 ? -0.656 7.263 -3.569 1.00 98.81 443 ILE A CA 1
ATOM 3502 C C . ILE A 1 443 ? 0.151 6.897 -4.814 1.00 98.81 443 ILE A C 1
ATOM 3504 O O . ILE A 1 443 ? 0.540 5.733 -4.957 1.00 98.81 443 ILE A O 1
ATOM 3508 N N . GLU A 1 444 ? 0.388 7.856 -5.713 1.00 98.69 444 GLU A N 1
ATOM 3509 C CA . GLU A 1 444 ? 1.329 7.663 -6.820 1.00 98.69 444 GLU A CA 1
ATOM 3510 C C . GLU A 1 444 ? 2.758 7.747 -6.270 1.00 98.69 444 GLU A C 1
ATOM 3512 O O . GLU A 1 444 ? 3.204 8.788 -5.799 1.00 98.69 444 GLU A O 1
ATOM 3517 N N . ILE A 1 445 ? 3.501 6.645 -6.315 1.00 98.62 445 ILE A N 1
ATOM 3518 C CA . ILE A 1 445 ? 4.921 6.619 -5.967 1.00 98.62 445 ILE A CA 1
ATOM 3519 C C . ILE A 1 445 ? 5.704 7.076 -7.200 1.00 98.62 445 ILE A C 1
ATOM 3521 O O . ILE A 1 445 ? 5.834 6.328 -8.179 1.00 98.62 445 ILE A O 1
ATOM 3525 N N . LYS A 1 446 ? 6.216 8.310 -7.152 1.00 96.25 446 LYS A N 1
ATOM 3526 C CA . LYS A 1 446 ? 6.924 8.941 -8.267 1.00 96.25 446 LYS A CA 1
ATOM 3527 C C . LYS A 1 446 ? 8.342 8.399 -8.379 1.00 96.25 446 LYS A C 1
ATOM 3529 O O . LYS A 1 446 ? 9.104 8.408 -7.414 1.00 96.25 446 LYS A O 1
ATOM 3534 N N . TRP A 1 447 ? 8.707 7.952 -9.574 1.00 94.94 447 TRP A N 1
ATOM 3535 C CA . TRP A 1 447 ? 10.038 7.434 -9.869 1.00 94.94 447 TRP A CA 1
ATOM 3536 C C . TRP A 1 447 ? 10.458 7.805 -11.291 1.00 94.94 447 TRP A C 1
ATOM 3538 O O . TRP A 1 447 ? 9.615 7.840 -12.187 1.00 94.94 447 TRP A O 1
ATOM 3548 N N . ILE A 1 448 ? 11.755 8.056 -11.497 1.00 92.50 448 ILE A N 1
ATOM 3549 C CA . ILE A 1 448 ? 12.317 8.399 -12.810 1.00 92.50 448 ILE A CA 1
ATOM 3550 C C . ILE A 1 448 ? 12.049 7.298 -13.842 1.00 92.50 448 ILE A C 1
ATOM 3552 O O . ILE A 1 448 ? 12.454 6.146 -13.665 1.00 92.50 448 ILE A O 1
ATOM 3556 N N . CYS A 1 449 ? 11.407 7.647 -14.951 1.00 91.12 449 CYS A N 1
ATOM 3557 C CA . CYS A 1 449 ? 11.302 6.783 -16.115 1.00 91.12 449 CYS A CA 1
ATOM 3558 C C . CYS A 1 449 ? 12.228 7.284 -17.233 1.00 91.12 449 CYS A C 1
ATOM 3560 O O . CYS A 1 449 ? 12.608 8.456 -17.289 1.00 91.12 449 CYS A O 1
ATOM 3562 N N . GLN A 1 450 ? 12.623 6.361 -18.111 1.00 89.12 450 GLN A N 1
ATOM 3563 C CA . GLN A 1 450 ? 13.360 6.683 -19.329 1.00 89.12 450 GLN A CA 1
ATOM 3564 C C . GLN A 1 450 ? 12.403 6.646 -20.520 1.00 89.12 450 GLN A C 1
ATOM 3566 O O . GLN A 1 450 ? 11.592 5.725 -20.650 1.00 89.12 450 GLN A O 1
ATOM 3571 N N . GLN A 1 451 ? 12.519 7.624 -21.406 1.00 89.56 451 GLN A N 1
ATOM 3572 C CA . GLN A 1 451 ? 11.803 7.717 -22.672 1.00 89.56 451 GLN A CA 1
ATOM 3573 C C . GLN A 1 451 ? 12.551 6.930 -23.761 1.00 89.56 451 GLN A C 1
ATOM 3575 O O . GLN A 1 451 ? 13.742 6.632 -23.643 1.00 89.56 451 GLN A O 1
ATOM 3580 N N . LYS A 1 452 ? 11.856 6.551 -24.838 1.00 85.62 452 LYS A N 1
ATOM 3581 C CA . LYS A 1 452 ? 12.401 5.724 -25.935 1.00 85.62 452 LYS A CA 1
ATOM 3582 C C . LYS A 1 452 ? 13.618 6.346 -26.637 1.00 85.62 452 LYS A C 1
ATOM 3584 O O . LYS A 1 452 ? 14.412 5.617 -27.228 1.00 85.62 452 LYS A O 1
ATOM 3589 N N . ASP A 1 453 ? 13.749 7.669 -26.602 1.00 83.62 453 ASP A N 1
ATOM 3590 C CA . ASP A 1 453 ? 14.876 8.421 -27.166 1.00 83.62 453 ASP A CA 1
ATOM 3591 C C . ASP A 1 453 ? 16.115 8.466 -26.248 1.00 83.62 453 ASP A C 1
ATOM 3593 O O . ASP A 1 453 ? 17.148 8.996 -26.648 1.00 83.62 453 ASP A O 1
ATOM 3597 N N . GLY A 1 454 ? 16.021 7.888 -25.046 1.00 84.19 454 GLY A N 1
ATOM 3598 C CA . GLY A 1 454 ? 17.088 7.827 -24.052 1.00 84.19 454 GLY A CA 1
ATOM 3599 C C . GLY A 1 454 ? 17.003 8.892 -22.954 1.00 84.19 454 GLY A C 1
ATOM 3600 O O . GLY A 1 454 ? 17.741 8.775 -21.971 1.00 84.19 454 GLY A O 1
ATOM 3601 N N . GLN A 1 455 ? 16.111 9.884 -23.063 1.00 87.00 455 GLN A N 1
ATOM 3602 C CA . GLN A 1 455 ? 15.964 10.929 -22.045 1.00 87.00 455 GLN A CA 1
ATOM 3603 C C . GLN A 1 455 ? 15.330 10.399 -20.756 1.00 87.00 455 GLN A C 1
ATOM 3605 O O . GLN A 1 455 ? 14.507 9.486 -20.782 1.00 87.00 455 GLN A O 1
ATOM 3610 N N . TRP A 1 456 ? 15.711 10.985 -19.620 1.00 87.88 456 TRP A N 1
ATOM 3611 C CA . TRP A 1 456 ? 15.173 10.655 -18.297 1.00 87.88 456 TRP A CA 1
ATOM 3612 C C . TRP A 1 456 ? 14.311 11.794 -17.759 1.00 87.88 456 TRP A C 1
ATOM 3614 O O . TRP A 1 456 ? 14.629 12.967 -17.970 1.00 87.88 456 TRP A O 1
ATOM 3624 N N . ASP A 1 457 ? 13.258 11.456 -17.017 1.00 85.75 457 ASP A N 1
ATOM 3625 C CA . ASP A 1 457 ? 12.381 12.448 -16.390 1.00 85.75 457 ASP A CA 1
ATOM 3626 C C . ASP A 1 457 ? 13.162 13.423 -15.489 1.00 85.75 457 ASP A C 1
ATOM 3628 O O . ASP A 1 457 ? 14.064 13.038 -14.739 1.00 85.75 457 ASP A O 1
ATOM 3632 N N . GLY A 1 458 ? 12.844 14.718 -15.592 1.00 77.50 458 GLY A N 1
ATOM 3633 C CA . GLY A 1 458 ? 13.571 15.792 -14.900 1.00 77.50 458 GLY A CA 1
ATOM 3634 C C . GLY A 1 458 ? 15.053 15.919 -15.293 1.00 77.50 458 GLY A C 1
ATOM 3635 O O . GLY A 1 458 ? 15.822 16.531 -14.556 1.00 77.50 458 GLY A O 1
ATOM 3636 N N . ASN A 1 459 ? 15.476 15.308 -16.409 1.00 81.56 459 ASN A N 1
ATOM 3637 C CA . ASN A 1 459 ? 16.879 15.131 -16.810 1.00 81.56 459 ASN A CA 1
ATOM 3638 C C . ASN A 1 459 ? 17.739 14.390 -15.757 1.00 81.56 459 ASN A C 1
ATOM 3640 O O . ASN A 1 459 ? 18.963 14.547 -15.710 1.00 81.56 459 ASN A O 1
ATOM 3644 N N . LEU A 1 460 ? 17.116 13.567 -14.904 1.00 83.69 460 LEU A N 1
ATOM 3645 C CA . LEU A 1 460 ? 17.781 12.871 -13.801 1.00 83.69 460 LEU A CA 1
ATOM 3646 C C . LEU A 1 460 ? 18.292 11.489 -14.228 1.00 83.69 460 LEU A C 1
ATOM 3648 O O . LEU A 1 460 ? 17.560 10.505 -14.215 1.00 83.69 460 LEU A O 1
ATOM 3652 N N . SER A 1 461 ? 19.587 11.390 -14.533 1.00 77.81 461 SER A N 1
ATOM 3653 C CA . SER A 1 461 ? 20.246 10.108 -14.841 1.00 77.81 461 SER A CA 1
ATOM 3654 C C . SER A 1 461 ? 20.557 9.242 -13.609 1.00 77.81 461 SER A C 1
ATOM 3656 O O . SER A 1 461 ? 20.954 8.085 -13.755 1.00 77.81 461 SER A O 1
ATOM 3658 N N . THR A 1 462 ? 20.393 9.781 -12.396 1.00 83.06 462 THR A N 1
ATOM 3659 C CA . THR A 1 462 ? 20.517 9.057 -11.121 1.00 83.06 462 THR A CA 1
ATOM 3660 C C . THR A 1 462 ? 19.477 9.539 -10.110 1.00 83.06 462 THR A C 1
ATOM 3662 O O . THR A 1 462 ? 19.105 10.716 -10.077 1.00 83.06 462 THR A O 1
ATOM 3665 N N . TYR A 1 463 ? 19.023 8.624 -9.254 1.00 91.12 463 TYR A N 1
ATOM 3666 C CA . TYR A 1 463 ? 18.046 8.886 -8.195 1.00 91.12 463 TYR A CA 1
ATOM 3667 C C . TYR A 1 463 ? 18.458 8.162 -6.899 1.00 91.12 463 TYR A C 1
ATOM 3669 O O . TYR A 1 463 ? 19.634 7.834 -6.737 1.00 91.12 463 TYR A O 1
ATOM 3677 N N . PHE A 1 464 ? 17.530 7.960 -5.962 1.00 94.12 464 PHE A N 1
ATOM 3678 C CA . PHE A 1 464 ? 17.778 7.200 -4.730 1.00 94.12 464 PHE A CA 1
ATOM 3679 C C . PHE A 1 464 ? 18.019 5.700 -5.001 1.00 94.12 464 PHE A C 1
ATOM 3681 O O . PHE A 1 464 ? 17.830 5.217 -6.117 1.00 94.12 464 PHE A O 1
ATOM 3688 N N . ASP A 1 465 ? 18.400 4.942 -3.970 1.00 94.56 465 ASP A N 1
ATOM 3689 C CA . ASP A 1 465 ? 18.283 3.480 -3.999 1.00 94.56 465 ASP A CA 1
ATOM 3690 C C . ASP A 1 465 ? 16.804 3.068 -3.863 1.00 94.56 465 ASP A C 1
ATOM 3692 O O . ASP A 1 465 ? 16.093 3.576 -2.994 1.00 94.56 465 ASP A O 1
ATOM 3696 N N . MET A 1 466 ? 16.334 2.153 -4.719 1.00 95.25 466 MET A N 1
ATOM 3697 C CA . MET A 1 466 ? 14.921 1.749 -4.768 1.00 95.25 466 MET A CA 1
ATOM 3698 C C . MET A 1 466 ? 14.433 1.050 -3.491 1.00 95.25 466 MET A C 1
ATOM 3700 O O . MET A 1 466 ? 13.278 1.244 -3.109 1.00 95.25 466 MET A O 1
ATOM 3704 N N . ASN A 1 467 ? 15.271 0.246 -2.819 1.00 96.88 467 ASN A N 1
ATOM 3705 C CA . ASN A 1 467 ? 14.866 -0.421 -1.580 1.00 96.88 467 ASN A CA 1
ATOM 3706 C C . ASN A 1 467 ? 14.719 0.603 -0.459 1.00 96.88 467 ASN A C 1
ATOM 3708 O O . ASN A 1 467 ? 13.664 0.649 0.166 1.00 96.88 467 ASN A O 1
ATOM 3712 N N . LEU A 1 468 ? 15.728 1.458 -0.257 1.00 96.69 468 LEU A N 1
ATOM 3713 C CA . LEU A 1 468 ? 15.676 2.516 0.755 1.00 96.69 468 LEU A CA 1
ATOM 3714 C C . LEU A 1 468 ? 14.467 3.438 0.535 1.00 96.69 468 LEU A C 1
ATOM 3716 O O . LEU A 1 468 ? 13.684 3.672 1.455 1.00 96.69 468 LEU A O 1
ATOM 3720 N N . PHE A 1 469 ? 14.286 3.916 -0.699 1.00 97.69 469 PHE A N 1
ATOM 3721 C CA . PHE A 1 469 ? 13.205 4.825 -1.075 1.00 97.69 469 PHE A CA 1
ATOM 3722 C C . PHE A 1 469 ? 11.817 4.244 -0.773 1.00 97.69 469 PHE A C 1
ATOM 3724 O O . PHE A 1 469 ? 10.986 4.904 -0.141 1.00 97.69 469 PHE A O 1
ATOM 3731 N N . LEU A 1 470 ? 11.572 2.995 -1.184 1.00 98.25 470 LEU A N 1
ATOM 3732 C CA . LEU A 1 470 ? 10.296 2.330 -0.937 1.00 98.25 470 LEU A CA 1
ATOM 3733 C C . LEU A 1 470 ? 10.093 1.973 0.529 1.00 98.25 470 LEU A C 1
ATOM 3735 O O . LEU A 1 470 ? 8.986 2.153 1.026 1.00 98.25 470 LEU A O 1
ATOM 3739 N N . ASP A 1 471 ? 11.122 1.519 1.241 1.00 98.44 471 ASP A N 1
ATOM 3740 C CA . ASP A 1 471 ? 10.997 1.152 2.652 1.00 98.44 471 ASP A CA 1
ATOM 3741 C C . ASP A 1 471 ? 10.537 2.341 3.501 1.00 98.44 471 ASP A C 1
ATOM 3743 O O . ASP A 1 471 ? 9.667 2.183 4.357 1.00 98.44 471 ASP A O 1
ATOM 3747 N N . ILE A 1 472 ? 11.056 3.543 3.238 1.00 98.62 472 ILE A N 1
ATOM 3748 C CA . ILE A 1 472 ? 10.644 4.766 3.939 1.00 98.62 472 ILE A CA 1
ATOM 3749 C C . ILE A 1 472 ? 9.164 5.087 3.658 1.00 98.62 472 ILE A C 1
ATOM 3751 O O . ILE A 1 472 ? 8.382 5.304 4.592 1.00 98.62 472 ILE A O 1
ATOM 3755 N N . ILE A 1 473 ? 8.753 5.099 2.383 1.00 98.75 473 ILE A N 1
ATOM 3756 C CA . ILE A 1 473 ? 7.372 5.422 1.980 1.00 98.75 473 ILE A CA 1
ATOM 3757 C C . ILE A 1 473 ? 6.391 4.369 2.517 1.00 98.75 473 ILE A C 1
ATOM 3759 O O . ILE A 1 473 ? 5.377 4.719 3.127 1.00 98.75 473 ILE A O 1
ATOM 3763 N N . LEU A 1 474 ? 6.704 3.082 2.349 1.00 98.69 474 LEU A N 1
ATOM 3764 C CA . LEU A 1 474 ? 5.852 1.977 2.782 1.00 98.69 474 LEU A CA 1
ATOM 3765 C C . LEU A 1 474 ? 5.708 1.941 4.304 1.00 98.69 474 LEU A C 1
ATOM 3767 O O . LEU A 1 474 ? 4.574 1.862 4.769 1.00 98.69 474 LEU A O 1
ATOM 3771 N N . LYS A 1 475 ? 6.788 2.093 5.088 1.00 98.25 475 LYS A N 1
ATOM 3772 C CA . LYS A 1 475 ? 6.694 2.222 6.558 1.00 98.25 475 LYS A CA 1
ATOM 3773 C C . LYS A 1 475 ? 5.796 3.386 6.966 1.00 98.25 475 LYS A C 1
ATOM 3775 O O . LYS A 1 475 ? 4.888 3.196 7.773 1.00 98.25 475 LYS A O 1
ATOM 3780 N N . THR A 1 476 ? 6.002 4.564 6.368 1.00 98.50 476 THR A N 1
ATOM 3781 C CA . THR A 1 476 ? 5.208 5.771 6.658 1.00 98.50 476 THR A CA 1
ATOM 3782 C C . THR A 1 476 ? 3.713 5.493 6.492 1.00 98.50 476 THR A C 1
ATOM 3784 O O . THR A 1 476 ? 2.925 5.811 7.380 1.00 98.50 476 THR A O 1
ATOM 3787 N N . VAL A 1 477 ? 3.312 4.822 5.408 1.00 98.50 477 VAL A N 1
ATOM 3788 C CA . VAL A 1 477 ? 1.904 4.472 5.158 1.00 98.50 477 VAL A CA 1
ATOM 3789 C C . VAL A 1 477 ? 1.416 3.318 6.040 1.00 98.50 477 VAL A C 1
ATOM 3791 O O . VAL A 1 477 ? 0.325 3.396 6.605 1.00 98.50 477 VAL A O 1
ATOM 3794 N N . LEU A 1 478 ? 2.188 2.239 6.177 1.00 97.25 478 LEU A N 1
ATOM 3795 C CA . LEU A 1 478 ? 1.796 1.037 6.921 1.00 97.25 478 LEU A CA 1
ATOM 3796 C C . LEU A 1 478 ? 1.589 1.321 8.415 1.00 97.25 478 LEU A C 1
ATOM 3798 O O . LEU A 1 478 ? 0.645 0.786 8.999 1.00 97.25 478 LEU A O 1
ATOM 3802 N N . MET A 1 479 ? 2.412 2.198 8.999 1.00 95.81 479 MET A N 1
ATOM 3803 C CA . MET A 1 479 ? 2.328 2.594 10.407 1.00 95.81 479 MET A CA 1
ATOM 3804 C C . MET A 1 479 ? 1.244 3.653 10.676 1.00 95.81 479 MET A C 1
ATOM 3806 O O . MET A 1 479 ? 0.620 3.609 11.732 1.00 95.81 479 MET A O 1
ATOM 3810 N N . ASN A 1 480 ? 0.973 4.572 9.736 1.00 96.25 480 ASN A N 1
ATOM 3811 C CA . ASN A 1 480 ? 0.172 5.779 10.017 1.00 96.25 480 ASN A CA 1
ATOM 3812 C C . ASN A 1 480 ? -1.171 5.871 9.269 1.00 96.25 480 ASN A C 1
ATOM 3814 O O . ASN A 1 480 ? -1.989 6.730 9.580 1.00 96.25 480 ASN A O 1
ATOM 3818 N N . ALA A 1 481 ? -1.463 4.985 8.310 1.00 95.00 481 ALA A N 1
ATOM 3819 C CA . ALA A 1 481 ? -2.747 5.008 7.597 1.00 95.00 481 ALA A CA 1
ATOM 3820 C C . ALA A 1 481 ? -3.949 4.479 8.409 1.00 95.00 481 ALA A C 1
ATOM 3822 O O . ALA A 1 481 ? -5.088 4.655 7.980 1.00 95.00 481 ALA A O 1
ATOM 3823 N N . GLY A 1 482 ? -3.733 3.817 9.551 1.00 91.31 482 GLY A N 1
ATOM 3824 C CA . GLY A 1 482 ? -4.814 3.301 10.399 1.00 91.31 482 GLY A CA 1
ATOM 3825 C C . GLY A 1 482 ? -5.757 2.334 9.663 1.00 91.31 482 GLY A C 1
ATOM 3826 O O . GLY A 1 482 ? -5.338 1.278 9.175 1.00 91.31 482 GLY A O 1
ATOM 3827 N N . ARG A 1 483 ? -7.043 2.699 9.602 1.00 90.88 483 ARG A N 1
ATOM 3828 C CA . ARG A 1 483 ? -8.137 2.019 8.880 1.00 90.88 483 ARG A CA 1
ATOM 3829 C C . ARG A 1 483 ? -8.437 2.650 7.511 1.00 90.88 483 ARG A C 1
ATOM 3831 O O . ARG A 1 483 ? -9.389 2.221 6.854 1.00 90.88 483 ARG A O 1
ATOM 3838 N N . ARG A 1 484 ? -7.668 3.657 7.073 1.00 94.69 484 ARG A N 1
ATOM 3839 C CA . ARG A 1 484 ? -7.839 4.319 5.770 1.00 94.69 484 ARG A CA 1
ATOM 3840 C C . ARG A 1 484 ? -7.715 3.306 4.630 1.00 94.69 484 ARG A C 1
ATOM 3842 O O . ARG A 1 484 ? -6.878 2.405 4.652 1.00 94.69 484 ARG A O 1
ATOM 3849 N N . ARG A 1 485 ? -8.523 3.490 3.586 1.00 95.88 485 ARG A N 1
ATOM 3850 C CA . ARG A 1 485 ? -8.397 2.734 2.331 1.00 95.88 485 ARG A CA 1
ATOM 3851 C C . ARG A 1 485 ? -7.224 3.305 1.533 1.00 95.88 485 ARG A C 1
ATOM 3853 O O . ARG A 1 485 ? -7.318 4.434 1.065 1.00 95.88 485 ARG A O 1
ATOM 3860 N N . ILE A 1 486 ? -6.149 2.545 1.371 1.00 98.38 486 ILE A N 1
ATOM 3861 C CA . ILE A 1 486 ? -5.003 2.925 0.534 1.00 98.38 486 ILE A CA 1
ATOM 3862 C C . ILE A 1 486 ? -5.038 2.125 -0.769 1.00 98.38 486 ILE A C 1
ATOM 3864 O O . ILE A 1 486 ? -5.428 0.958 -0.772 1.00 98.38 486 ILE A O 1
ATOM 3868 N N . VAL A 1 487 ? -4.614 2.759 -1.855 1.00 98.56 487 VAL A N 1
ATOM 3869 C CA . VAL A 1 487 ? -4.169 2.144 -3.106 1.00 98.56 487 VAL A CA 1
ATOM 3870 C C . VAL A 1 487 ? -2.811 2.766 -3.426 1.00 98.56 487 VAL A C 1
ATOM 3872 O O . VAL A 1 487 ? -2.665 3.980 -3.306 1.00 98.56 487 VAL A O 1
ATOM 3875 N N . PHE A 1 488 ? -1.820 1.966 -3.804 1.00 98.88 488 PHE A N 1
ATOM 3876 C CA . PHE A 1 488 ? -0.579 2.479 -4.388 1.00 98.88 488 PHE A CA 1
ATOM 3877 C C . PHE A 1 488 ? -0.676 2.470 -5.911 1.00 98.88 488 PHE A C 1
ATOM 3879 O O . PHE A 1 488 ? -1.296 1.576 -6.488 1.00 98.88 488 PHE A O 1
ATOM 3886 N N . SER A 1 489 ? -0.023 3.417 -6.575 1.00 98.69 489 SER A N 1
ATOM 3887 C CA . SER A 1 489 ? 0.181 3.369 -8.022 1.00 98.69 489 SER A CA 1
ATOM 3888 C C . SER A 1 489 ? 1.565 3.875 -8.422 1.00 98.69 489 SER A C 1
ATOM 3890 O O . SER A 1 489 ? 2.227 4.553 -7.646 1.00 98.69 489 SER A O 1
ATOM 3892 N N . SER A 1 490 ? 2.055 3.489 -9.600 1.00 98.50 490 SER A N 1
ATOM 3893 C CA . SER A 1 490 ? 3.261 4.069 -10.211 1.00 98.50 490 SER A CA 1
ATOM 3894 C C . SER A 1 490 ? 3.293 3.777 -11.711 1.00 98.50 490 SER A C 1
ATOM 3896 O O . SER A 1 490 ? 2.780 2.741 -12.146 1.00 98.50 490 SER A O 1
ATOM 3898 N N . PHE A 1 491 ? 3.901 4.669 -12.499 1.00 96.69 491 PHE A N 1
ATOM 3899 C CA . PHE A 1 491 ? 4.236 4.417 -13.911 1.00 96.69 491 PHE A CA 1
ATOM 3900 C C . PHE A 1 491 ? 5.418 3.458 -14.063 1.00 96.69 491 PHE A C 1
ATOM 3902 O O . PHE A 1 491 ? 5.591 2.834 -15.111 1.00 96.69 491 PHE A O 1
ATOM 3909 N N . ASN A 1 492 ? 6.241 3.329 -13.021 1.00 96.69 492 ASN A N 1
ATOM 3910 C CA . ASN A 1 492 ? 7.383 2.441 -13.041 1.00 96.69 492 ASN A CA 1
ATOM 3911 C C . ASN A 1 492 ? 6.950 1.013 -12.660 1.00 96.69 492 ASN A C 1
ATOM 3913 O O . ASN A 1 492 ? 6.394 0.763 -11.585 1.00 96.69 492 ASN A O 1
ATOM 3917 N N . ALA A 1 493 ? 7.202 0.069 -13.567 1.00 95.81 493 ALA A N 1
ATOM 3918 C CA . ALA A 1 493 ? 6.825 -1.329 -13.394 1.00 95.81 493 ALA A CA 1
ATOM 3919 C C . ALA A 1 493 ? 7.587 -1.997 -12.234 1.00 95.81 493 ALA A C 1
ATOM 3921 O O . ALA A 1 493 ? 6.983 -2.741 -11.464 1.00 95.81 493 ALA A O 1
ATOM 3922 N N . ASP A 1 494 ? 8.869 -1.671 -12.043 1.00 96.38 494 ASP A N 1
ATOM 3923 C CA . ASP A 1 494 ? 9.669 -2.222 -10.944 1.00 96.38 494 ASP A CA 1
ATOM 3924 C C . ASP A 1 494 ? 9.187 -1.724 -9.586 1.00 96.38 494 ASP A C 1
ATOM 3926 O O . ASP A 1 494 ? 9.065 -2.521 -8.662 1.00 96.38 494 ASP A O 1
ATOM 3930 N N . ILE A 1 495 ? 8.791 -0.453 -9.476 1.00 98.06 495 ILE A N 1
ATOM 3931 C CA . ILE A 1 495 ? 8.135 0.070 -8.270 1.00 98.06 495 ILE A CA 1
ATOM 3932 C C . ILE A 1 495 ? 6.859 -0.722 -7.948 1.00 98.06 495 ILE A C 1
ATOM 3934 O O . ILE A 1 495 ? 6.658 -1.114 -6.799 1.00 98.06 495 ILE A O 1
ATOM 3938 N N . CYS A 1 496 ? 6.013 -1.020 -8.940 1.00 98.56 496 CYS A N 1
ATOM 3939 C CA . CYS A 1 496 ? 4.788 -1.796 -8.715 1.00 98.56 496 CYS A CA 1
ATOM 3940 C C . CYS A 1 496 ? 5.079 -3.230 -8.239 1.00 98.56 496 CYS A C 1
ATOM 3942 O O . CYS A 1 496 ? 4.477 -3.685 -7.263 1.00 98.56 496 CYS A O 1
ATOM 3944 N N . THR A 1 497 ? 6.034 -3.906 -8.882 1.00 97.38 497 THR A N 1
ATOM 3945 C CA . THR A 1 497 ? 6.553 -5.224 -8.484 1.00 97.38 497 THR A CA 1
ATOM 3946 C C . THR A 1 497 ? 7.113 -5.196 -7.058 1.00 97.38 497 THR A C 1
ATOM 3948 O O . THR A 1 497 ? 6.687 -5.976 -6.206 1.00 97.38 497 THR A O 1
ATOM 3951 N N . MET A 1 498 ? 8.011 -4.257 -6.745 1.00 98.19 498 MET A N 1
ATOM 3952 C CA . MET A 1 498 ? 8.619 -4.130 -5.419 1.00 98.19 498 MET A CA 1
ATOM 3953 C C . MET A 1 498 ? 7.579 -3.856 -4.331 1.00 98.19 498 MET A C 1
ATOM 3955 O O . MET A 1 498 ? 7.664 -4.446 -3.261 1.00 98.19 498 MET A O 1
ATOM 3959 N N . VAL A 1 499 ? 6.572 -3.013 -4.583 1.00 98.50 499 VAL A N 1
ATOM 3960 C CA . VAL A 1 499 ? 5.493 -2.748 -3.614 1.00 98.50 499 VAL A CA 1
ATOM 3961 C C . VAL A 1 499 ? 4.593 -3.971 -3.410 1.00 98.50 499 VAL A C 1
ATOM 3963 O O . VAL A 1 499 ? 4.126 -4.187 -2.290 1.00 98.50 499 VAL A O 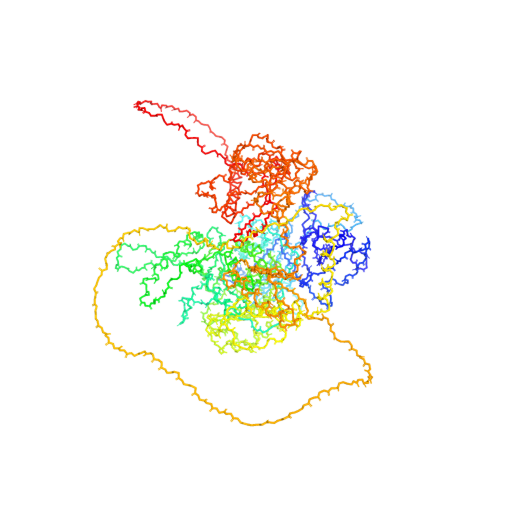1
ATOM 3966 N N . ARG A 1 500 ? 4.364 -4.808 -4.434 1.00 97.25 500 ARG A N 1
ATOM 3967 C CA . ARG A 1 500 ? 3.638 -6.079 -4.255 1.00 97.25 500 ARG A CA 1
ATOM 3968 C C . ARG A 1 500 ? 4.451 -7.117 -3.476 1.00 97.25 500 ARG A C 1
ATOM 3970 O O . ARG A 1 500 ? 3.855 -7.918 -2.759 1.00 97.25 500 ARG A O 1
ATOM 3977 N N . HIS A 1 501 ? 5.777 -7.093 -3.586 1.00 96.88 501 HIS A N 1
ATOM 3978 C CA . HIS A 1 501 ? 6.672 -8.029 -2.894 1.00 96.88 501 HIS A CA 1
ATOM 3979 C C . HIS A 1 501 ? 7.093 -7.581 -1.492 1.00 96.88 501 HIS A C 1
ATOM 3981 O O . HIS A 1 501 ? 7.372 -8.427 -0.651 1.00 96.88 501 HIS A O 1
ATOM 3987 N N . LYS A 1 502 ? 7.117 -6.276 -1.201 1.00 97.62 502 LYS A N 1
ATOM 3988 C CA . LYS A 1 502 ? 7.507 -5.728 0.111 1.00 97.62 502 LYS A CA 1
ATOM 3989 C C . LYS A 1 502 ? 6.379 -5.709 1.145 1.00 97.62 502 LYS A C 1
ATOM 3991 O O . LYS A 1 502 ? 6.665 -5.662 2.338 1.00 97.62 502 LYS A O 1
ATOM 3996 N N . GLN A 1 503 ? 5.112 -5.719 0.723 1.00 96.56 503 GLN A N 1
ATOM 3997 C CA . GLN A 1 503 ? 3.966 -5.701 1.638 1.00 96.56 503 GLN A CA 1
ATOM 3998 C C . GLN A 1 503 ? 2.768 -6.491 1.106 1.00 96.56 503 GLN A C 1
ATOM 4000 O O . GLN A 1 503 ? 2.626 -6.709 -0.093 1.00 96.56 503 GLN A O 1
ATOM 4005 N N . ASN A 1 504 ? 1.879 -6.885 2.016 1.00 96.69 504 ASN A N 1
ATOM 4006 C CA . ASN A 1 504 ? 0.753 -7.786 1.754 1.00 96.69 504 ASN A CA 1
ATOM 4007 C C . ASN A 1 504 ? -0.633 -7.159 2.016 1.00 96.69 504 ASN A C 1
ATOM 4009 O O . ASN A 1 504 ? -1.650 -7.841 1.874 1.00 96.69 504 ASN A O 1
ATOM 4013 N N . LYS A 1 505 ? -0.696 -5.887 2.432 1.00 96.81 505 LYS A N 1
ATOM 4014 C CA . LYS A 1 505 ? -1.890 -5.260 3.020 1.00 96.81 505 LYS A CA 1
ATOM 4015 C C . LYS A 1 505 ? -2.689 -4.425 2.025 1.00 96.81 505 LYS A C 1
ATOM 4017 O O . LYS A 1 505 ? -3.916 -4.501 2.026 1.00 96.81 505 LYS A O 1
ATOM 4022 N N . TYR A 1 506 ? -2.027 -3.615 1.204 1.00 98.19 506 TYR A N 1
ATOM 4023 C CA . TYR A 1 506 ? -2.661 -2.639 0.321 1.00 98.19 506 TYR A CA 1
ATOM 4024 C C . TYR A 1 506 ? -2.503 -3.014 -1.162 1.00 98.19 506 TYR A C 1
ATOM 4026 O O . TYR A 1 506 ? -1.462 -3.545 -1.559 1.00 98.19 506 TYR A O 1
ATOM 4034 N N . PRO A 1 507 ? -3.529 -2.748 -1.990 1.00 97.81 507 PRO A N 1
ATOM 4035 C CA . PRO A 1 507 ? -3.502 -3.004 -3.425 1.00 97.81 507 PRO A CA 1
ATOM 4036 C C . PRO A 1 507 ? -2.592 -2.043 -4.194 1.00 97.81 507 PRO A C 1
ATOM 4038 O O . PRO A 1 507 ? -2.354 -0.908 -3.776 1.00 97.81 507 PRO A O 1
ATOM 4041 N N . VAL A 1 508 ? -2.170 -2.498 -5.375 1.00 98.69 508 VAL A N 1
ATOM 4042 C CA . VAL A 1 508 ? -1.342 -1.749 -6.329 1.00 98.69 508 VAL A CA 1
ATOM 4043 C C . VAL A 1 508 ? -2.066 -1.644 -7.676 1.00 98.69 508 VAL A C 1
ATOM 4045 O O . VAL A 1 508 ? -2.593 -2.645 -8.170 1.00 98.69 508 VAL A O 1
ATOM 4048 N N . LEU A 1 509 ? -2.081 -0.451 -8.276 1.00 98.62 509 LEU A N 1
ATOM 4049 C CA . LEU A 1 509 ? -2.528 -0.192 -9.648 1.00 98.62 509 LEU A CA 1
ATOM 4050 C C . LEU A 1 509 ? -1.348 0.277 -10.505 1.00 98.62 509 LEU A C 1
ATOM 4052 O O . LEU A 1 509 ? -0.721 1.288 -10.202 1.00 98.62 509 LEU A O 1
ATOM 4056 N N . PHE A 1 510 ? -1.073 -0.409 -11.610 1.00 98.62 510 PHE A N 1
ATOM 4057 C CA . PHE A 1 510 ? -0.018 0.012 -12.533 1.00 98.62 510 PHE A CA 1
ATOM 4058 C C . PHE A 1 510 ? -0.507 1.145 -13.449 1.00 98.62 510 PHE A C 1
ATOM 4060 O O . PHE A 1 510 ? -1.498 0.974 -14.165 1.00 98.62 510 PHE A O 1
ATOM 4067 N N . LEU A 1 511 ? 0.162 2.301 -13.421 1.00 97.75 511 LEU A N 1
ATOM 4068 C CA . LEU A 1 511 ? -0.149 3.432 -14.299 1.00 97.75 511 LEU A CA 1
ATOM 4069 C C . LEU A 1 511 ? 0.423 3.196 -15.700 1.00 97.75 511 LEU A C 1
ATOM 4071 O O . LEU A 1 511 ? 1.565 2.776 -15.867 1.00 97.75 511 LEU A O 1
ATOM 4075 N N . THR A 1 512 ? -0.364 3.512 -16.724 1.00 95.69 512 THR A N 1
ATOM 4076 C CA . THR A 1 512 ? 0.108 3.546 -18.111 1.00 95.69 512 THR A CA 1
ATOM 4077 C C . THR A 1 512 ? -0.555 4.681 -18.885 1.00 95.69 512 THR A C 1
ATOM 4079 O O . THR A 1 512 ? -1.750 4.958 -18.747 1.00 95.69 512 THR A O 1
ATOM 4082 N N . GLN A 1 513 ? 0.242 5.328 -19.731 1.00 93.38 513 GLN A N 1
ATOM 4083 C CA . GLN A 1 513 ? -0.217 6.281 -20.741 1.00 93.38 513 GLN A CA 1
ATOM 4084 C C . GLN A 1 513 ? -0.793 5.600 -21.997 1.00 93.38 513 GLN A C 1
ATOM 4086 O O . GLN A 1 513 ? -1.446 6.257 -22.806 1.00 93.38 513 GLN A O 1
ATOM 4091 N N . GLY A 1 514 ? -0.558 4.292 -22.166 1.00 91.69 514 GLY A N 1
ATOM 4092 C CA . GLY A 1 514 ? -0.844 3.571 -23.402 1.00 91.69 514 GLY A CA 1
ATOM 4093 C C . GLY A 1 514 ? -0.146 4.195 -24.617 1.00 91.69 514 GLY A C 1
ATOM 4094 O O . GLY A 1 514 ? 0.897 4.843 -24.510 1.00 91.69 514 GLY A O 1
ATOM 4095 N N . GLU A 1 515 ? -0.749 4.030 -25.792 1.00 90.00 515 GLU A N 1
ATOM 4096 C CA . GLU A 1 515 ? -0.303 4.729 -27.001 1.00 90.00 515 GLU A CA 1
ATOM 4097 C C . GLU A 1 515 ? -0.851 6.169 -27.005 1.00 90.00 515 GLU A C 1
ATOM 4099 O O . GLU A 1 515 ? -1.993 6.402 -27.400 1.00 90.00 515 GLU A O 1
ATOM 4104 N N . SER A 1 516 ? -0.061 7.155 -26.585 1.00 87.56 516 SER A N 1
ATOM 4105 C CA . SER A 1 516 ? -0.485 8.564 -26.575 1.00 87.56 516 SER A CA 1
ATOM 4106 C C . SER A 1 516 ? 0.138 9.373 -27.715 1.00 87.56 516 SER A C 1
ATOM 4108 O O . SER A 1 516 ? 1.234 9.072 -28.187 1.00 87.56 516 SER A O 1
ATOM 4110 N N . LYS A 1 517 ? -0.562 10.426 -28.155 1.00 84.31 517 LYS A N 1
ATOM 4111 C CA . LYS A 1 517 ? 0.019 11.499 -28.986 1.00 84.31 517 LYS A CA 1
ATOM 4112 C C . LYS A 1 517 ? 0.579 12.666 -28.168 1.00 84.31 517 LYS A C 1
ATOM 4114 O O . LYS A 1 517 ? 1.280 13.502 -28.730 1.00 84.31 517 LYS A O 1
ATOM 4119 N N . LEU A 1 518 ? 0.219 12.745 -26.888 1.00 81.94 518 LEU A N 1
ATOM 4120 C CA . LEU A 1 518 ? 0.603 13.814 -25.965 1.00 81.94 518 LEU A CA 1
ATOM 4121 C C . LEU A 1 518 ? 1.913 13.482 -25.243 1.00 81.94 518 LEU A C 1
ATOM 4123 O O . LEU A 1 518 ? 2.746 14.363 -25.052 1.00 81.94 518 LEU A O 1
ATOM 4127 N N . TYR A 1 519 ? 2.095 12.210 -24.877 1.00 86.38 519 TYR A N 1
ATOM 4128 C CA . TYR A 1 519 ? 3.234 11.741 -24.088 1.00 86.38 519 TYR A CA 1
ATOM 4129 C C . TYR A 1 519 ? 4.218 10.903 -24.925 1.00 86.38 519 TYR A C 1
ATOM 4131 O O . TYR A 1 519 ? 3.783 10.070 -25.726 1.00 86.38 519 TYR A O 1
ATOM 4139 N N . PRO A 1 520 ? 5.542 11.081 -24.745 1.00 88.38 520 PRO A N 1
ATOM 4140 C CA . PRO A 1 520 ? 6.564 10.296 -25.436 1.00 88.38 520 PRO A CA 1
ATOM 4141 C C . PRO A 1 520 ? 6.517 8.823 -25.007 1.00 88.38 520 PRO A C 1
ATOM 4143 O O . PRO A 1 520 ? 6.244 8.516 -23.850 1.00 88.38 520 PRO A O 1
ATOM 4146 N N . GLU A 1 521 ? 6.784 7.888 -25.926 1.00 89.38 521 GLU A N 1
ATOM 4147 C CA . GLU A 1 521 ? 6.784 6.450 -25.609 1.00 89.38 521 GLU A CA 1
ATOM 4148 C C . GLU A 1 521 ? 7.868 6.125 -24.564 1.00 89.38 521 GLU A C 1
ATOM 4150 O O . GLU A 1 521 ? 9.032 6.499 -24.727 1.00 89.38 521 GLU A O 1
ATOM 4155 N N . LEU A 1 522 ? 7.499 5.396 -23.509 1.00 90.44 522 LEU A N 1
ATOM 4156 C CA . LEU A 1 522 ? 8.426 4.967 -22.460 1.00 90.44 522 LEU A CA 1
ATOM 4157 C C . LEU A 1 522 ? 9.359 3.845 -22.940 1.00 90.44 522 LEU A C 1
ATOM 4159 O O . LEU A 1 522 ? 8.992 2.982 -23.739 1.00 90.44 522 LEU A O 1
ATOM 4163 N N . MET A 1 523 ? 10.581 3.815 -22.414 1.00 88.31 523 MET A N 1
ATOM 4164 C CA . MET A 1 523 ? 11.585 2.814 -22.772 1.00 88.31 523 MET A CA 1
ATOM 4165 C C . MET A 1 523 ? 11.202 1.402 -22.292 1.00 88.31 523 MET A C 1
ATOM 4167 O O . MET A 1 523 ? 11.511 0.427 -22.980 1.00 88.31 523 MET A O 1
ATOM 4171 N N . ASP A 1 524 ? 10.483 1.277 -21.174 1.00 90.94 524 ASP A N 1
ATOM 4172 C CA . ASP A 1 524 ? 10.069 -0.007 -20.596 1.00 90.94 524 ASP A CA 1
ATOM 4173 C C . ASP A 1 524 ? 8.904 -0.653 -21.365 1.00 90.94 524 ASP A C 1
ATOM 4175 O O . ASP A 1 524 ? 7.785 -0.128 -21.357 1.00 90.94 524 ASP A O 1
ATOM 4179 N N . LEU A 1 525 ? 9.136 -1.829 -21.973 1.00 91.38 525 LEU A N 1
ATOM 4180 C CA . LEU A 1 525 ? 8.114 -2.560 -22.740 1.00 91.38 525 LEU A CA 1
ATOM 4181 C C . LEU A 1 525 ? 6.846 -2.858 -21.933 1.00 91.38 525 LEU A C 1
ATOM 4183 O O . LEU A 1 525 ? 5.775 -2.931 -22.527 1.00 91.38 525 LEU A O 1
ATOM 4187 N N . ARG A 1 526 ? 6.936 -3.015 -20.607 1.00 92.94 526 ARG A N 1
ATOM 4188 C CA . ARG A 1 526 ? 5.792 -3.333 -19.736 1.00 92.94 526 ARG A CA 1
ATOM 4189 C C . ARG A 1 526 ? 4.772 -2.193 -19.684 1.00 92.94 526 ARG A C 1
ATOM 4191 O O . ARG A 1 526 ? 3.590 -2.452 -19.479 1.00 92.94 526 ARG A O 1
ATOM 4198 N N . SER A 1 527 ? 5.218 -0.956 -19.915 1.00 91.12 527 SER A N 1
ATOM 4199 C CA . SER A 1 527 ? 4.416 0.273 -19.801 1.00 91.12 527 SER A CA 1
ATOM 4200 C C . SER A 1 527 ? 3.864 0.818 -21.129 1.00 91.12 527 SER A C 1
ATOM 4202 O O . SER A 1 527 ? 2.891 1.572 -21.105 1.00 91.12 527 SER A O 1
ATOM 4204 N N . ARG A 1 528 ? 4.450 0.433 -22.279 1.00 89.38 528 ARG A N 1
ATOM 4205 C CA . ARG A 1 528 ? 4.231 1.082 -23.594 1.00 89.38 528 ARG A CA 1
ATOM 4206 C C . ARG A 1 528 ? 2.809 1.025 -24.142 1.00 89.38 528 ARG A C 1
ATOM 4208 O O . ARG A 1 528 ? 2.399 1.951 -24.830 1.00 89.38 528 ARG A O 1
ATOM 4215 N N . THR A 1 529 ? 2.077 -0.062 -23.908 1.00 93.56 529 THR A N 1
ATOM 4216 C CA . THR A 1 529 ? 0.711 -0.227 -24.432 1.00 93.56 529 THR A CA 1
ATOM 4217 C C . THR A 1 529 ? -0.229 -0.722 -23.338 1.00 93.56 529 THR A C 1
ATOM 4219 O O . THR A 1 529 ? 0.151 -1.500 -22.459 1.00 93.56 529 THR A O 1
ATOM 4222 N N . THR A 1 530 ? -1.497 -0.323 -23.405 1.00 95.50 530 THR A N 1
ATOM 4223 C CA . THR A 1 530 ? -2.527 -0.818 -22.484 1.00 95.50 530 THR A CA 1
ATOM 4224 C C . THR A 1 530 ? -2.654 -2.362 -22.505 1.00 95.50 530 THR A C 1
ATOM 4226 O O . THR A 1 530 ? -2.729 -2.969 -21.432 1.00 95.50 530 THR A O 1
ATOM 4229 N N . PRO A 1 531 ? -2.602 -3.058 -23.666 1.00 95.19 531 PRO A N 1
ATOM 4230 C CA . PRO A 1 531 ? -2.528 -4.522 -23.747 1.00 95.19 531 PRO A CA 1
ATOM 4231 C C . PRO A 1 531 ? -1.420 -5.212 -22.935 1.00 95.19 531 PRO A C 1
ATOM 4233 O O . PRO A 1 531 ? -1.699 -6.260 -22.327 1.00 95.19 531 PRO A O 1
ATOM 4236 N N . ILE A 1 532 ? -0.190 -4.677 -22.935 1.00 94.75 532 ILE A N 1
ATOM 4237 C CA . ILE A 1 532 ? 0.920 -5.245 -22.154 1.00 94.75 532 ILE A CA 1
ATOM 4238 C C . ILE A 1 532 ? 0.811 -4.858 -20.682 1.00 94.75 532 ILE A C 1
ATOM 4240 O O . ILE A 1 532 ? 0.921 -5.752 -19.850 1.00 94.75 532 ILE A O 1
ATOM 4244 N N . ALA A 1 533 ? 0.445 -3.615 -20.356 1.00 96.38 533 ALA A N 1
ATOM 4245 C CA . ALA A 1 533 ? 0.219 -3.173 -18.978 1.00 96.38 533 ALA A CA 1
ATOM 4246 C C . ALA A 1 533 ? -0.825 -4.039 -18.245 1.00 96.38 533 ALA A C 1
ATOM 4248 O O . ALA A 1 533 ? -0.591 -4.494 -17.127 1.00 96.38 533 ALA A O 1
ATOM 4249 N N . ILE A 1 534 ? -1.939 -4.368 -18.913 1.00 96.31 534 ILE A N 1
ATOM 4250 C CA . ILE A 1 534 ? -2.961 -5.311 -18.419 1.00 96.31 534 ILE A CA 1
ATOM 4251 C C . ILE A 1 534 ? -2.385 -6.717 -18.177 1.00 96.31 534 ILE A C 1
ATOM 4253 O O . ILE A 1 534 ? -2.831 -7.435 -17.287 1.00 96.31 534 ILE A O 1
ATOM 4257 N N . THR A 1 535 ? -1.433 -7.164 -18.995 1.00 95.31 535 THR A N 1
ATOM 4258 C CA . THR A 1 535 ? -0.883 -8.527 -18.900 1.00 95.31 535 THR A CA 1
ATOM 4259 C C . THR A 1 535 ? 0.229 -8.612 -17.853 1.00 95.31 535 THR A C 1
ATOM 4261 O O . THR A 1 535 ? 0.270 -9.585 -17.109 1.00 95.31 535 THR A O 1
ATOM 4264 N N . PHE A 1 536 ? 1.043 -7.564 -17.728 1.00 95.81 536 PHE A N 1
ATOM 4265 C CA . PHE A 1 536 ? 1.996 -7.354 -16.642 1.00 95.81 536 PHE A CA 1
ATOM 4266 C C . PHE A 1 536 ? 1.292 -7.290 -15.278 1.00 95.81 536 PHE A C 1
ATOM 4268 O O . PHE A 1 536 ? 1.617 -8.074 -14.395 1.00 95.81 536 PHE A O 1
ATOM 4275 N N . ALA A 1 537 ? 0.258 -6.453 -15.129 1.00 96.94 537 ALA A N 1
ATOM 4276 C CA . ALA A 1 537 ? -0.486 -6.329 -13.872 1.00 96.94 537 ALA A CA 1
ATOM 4277 C C . ALA A 1 537 ? -1.193 -7.632 -13.451 1.00 96.94 537 ALA A C 1
ATOM 4279 O O . ALA A 1 537 ? -1.335 -7.899 -12.259 1.00 96.94 537 ALA A O 1
ATOM 4280 N N . GLN A 1 538 ? -1.611 -8.459 -14.417 1.00 94.81 538 GLN A N 1
ATOM 4281 C CA . GLN A 1 538 ? -2.120 -9.803 -14.142 1.00 94.81 538 GLN A CA 1
ATOM 4282 C C . GLN A 1 538 ? -1.009 -10.745 -13.655 1.00 94.81 538 GLN A C 1
ATOM 4284 O O . GLN A 1 538 ? -1.246 -11.512 -12.727 1.00 94.81 538 GLN A O 1
ATOM 4289 N N . PHE A 1 539 ? 0.173 -10.699 -14.279 1.00 91.81 539 PHE A N 1
ATOM 4290 C CA . PHE A 1 539 ? 1.293 -11.582 -13.953 1.00 91.81 539 PHE A CA 1
ATOM 4291 C C . PHE A 1 539 ? 1.925 -11.262 -12.591 1.00 91.81 539 PHE A C 1
ATOM 4293 O O . PHE A 1 539 ? 1.985 -12.135 -11.735 1.00 91.81 539 PHE A O 1
ATOM 4300 N N . GLU A 1 540 ? 2.278 -9.999 -12.337 1.00 93.19 540 GLU A N 1
ATOM 4301 C CA . GLU A 1 540 ? 2.794 -9.529 -11.037 1.00 93.19 540 GLU A CA 1
ATOM 4302 C C . GLU A 1 540 ? 1.715 -9.496 -9.939 1.00 93.19 540 GLU A C 1
ATOM 4304 O O . GLU A 1 540 ? 1.920 -8.929 -8.869 1.00 93.19 540 GLU A O 1
ATOM 4309 N N . ASN A 1 541 ? 0.535 -10.067 -10.200 1.00 94.44 541 ASN A N 1
ATOM 4310 C CA . ASN A 1 541 ? -0.548 -10.211 -9.240 1.00 94.44 541 ASN A CA 1
ATOM 4311 C C . ASN A 1 541 ? -0.987 -8.883 -8.573 1.00 94.44 541 ASN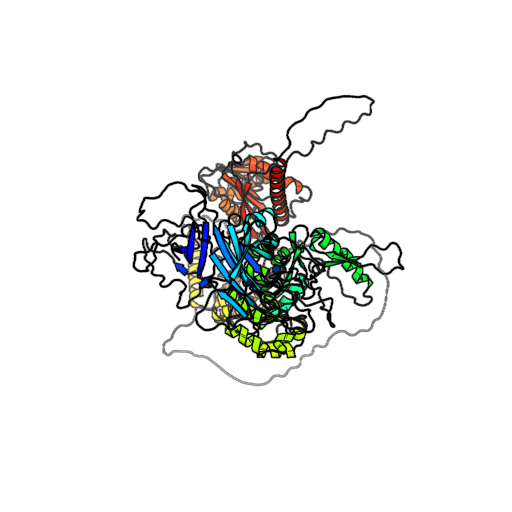 A C 1
ATOM 4313 O O . ASN A 1 541 ? -1.349 -8.835 -7.395 1.00 94.44 541 ASN A O 1
ATOM 4317 N N . LEU A 1 542 ? -1.007 -7.794 -9.346 1.00 97.81 542 LEU A N 1
ATOM 4318 C CA . LEU A 1 542 ? -1.486 -6.478 -8.910 1.00 97.81 542 LEU A CA 1
ATOM 4319 C C . LEU A 1 542 ? -3.026 -6.453 -8.843 1.00 97.81 542 LEU A C 1
ATOM 4321 O O . LEU A 1 542 ? -3.699 -7.369 -9.328 1.00 97.81 542 LEU A O 1
ATOM 4325 N N . LEU A 1 543 ? -3.621 -5.404 -8.263 1.00 97.81 543 LEU A N 1
ATOM 4326 C CA . LEU A 1 543 ? -5.084 -5.251 -8.260 1.00 97.81 543 LEU A CA 1
ATOM 4327 C C . LEU A 1 543 ? -5.609 -4.895 -9.661 1.00 97.81 543 LEU A C 1
ATOM 4329 O O . LEU A 1 543 ? -6.714 -5.290 -10.040 1.00 97.81 543 LEU A O 1
ATOM 4333 N N . GLY A 1 544 ? -4.838 -4.122 -10.426 1.00 98.12 544 GLY A N 1
ATOM 4334 C CA . GLY A 1 544 ? -5.321 -3.564 -11.678 1.00 98.12 544 GLY A CA 1
ATOM 4335 C C . GLY A 1 544 ? -4.380 -2.584 -12.364 1.00 98.12 544 GLY A C 1
ATOM 4336 O O . GLY A 1 544 ? -3.189 -2.511 -12.064 1.00 98.12 544 GLY A O 1
ATOM 4337 N N . VAL A 1 545 ? -4.953 -1.823 -13.294 1.00 98.44 545 VAL A N 1
ATOM 4338 C CA . VAL A 1 545 ? -4.266 -0.794 -14.086 1.00 98.44 545 VAL A CA 1
ATOM 4339 C C . VAL A 1 545 ? -4.981 0.553 -13.993 1.00 98.44 545 VAL A C 1
ATOM 4341 O O . VAL A 1 545 ? -6.192 0.617 -13.773 1.00 98.44 545 VAL A O 1
ATOM 4344 N N . ASN A 1 546 ? -4.239 1.636 -14.196 1.00 97.75 546 ASN A N 1
ATOM 4345 C CA . ASN A 1 546 ? -4.755 2.995 -14.273 1.00 97.75 546 ASN A CA 1
ATOM 4346 C C . ASN A 1 546 ? -4.328 3.617 -15.612 1.00 97.75 546 ASN A C 1
ATOM 4348 O O . ASN A 1 546 ? -3.150 3.893 -15.832 1.00 97.75 546 ASN A O 1
ATOM 4352 N N . VAL A 1 547 ? -5.275 3.762 -16.540 1.00 97.50 547 VAL A N 1
ATOM 4353 C CA . VAL A 1 547 ? -4.988 3.968 -17.971 1.00 97.50 547 VAL A CA 1
ATOM 4354 C C . VAL A 1 547 ? -5.406 5.361 -18.431 1.00 97.50 547 VAL A C 1
ATOM 4356 O O . VAL A 1 547 ? -6.512 5.817 -18.123 1.00 97.50 547 VAL A O 1
ATOM 4359 N N . HIS A 1 548 ? -4.549 6.021 -19.209 1.00 96.81 548 HIS A N 1
ATOM 4360 C CA . HIS A 1 548 ? -4.853 7.344 -19.745 1.00 96.81 548 HIS A CA 1
ATOM 4361 C C . HIS A 1 548 ? -6.143 7.351 -20.582 1.00 96.81 548 HIS A C 1
ATOM 4363 O O . HIS A 1 548 ? -6.412 6.455 -21.390 1.00 96.81 548 HIS A O 1
ATOM 4369 N N . SER A 1 549 ? -6.957 8.377 -20.359 1.00 95.62 549 SER A N 1
ATOM 4370 C CA . SER A 1 549 ? -8.311 8.496 -20.898 1.00 95.62 549 SER A CA 1
ATOM 4371 C C . SER A 1 549 ? -8.344 8.620 -22.426 1.00 95.62 549 SER A C 1
ATOM 4373 O O . SER A 1 549 ? -9.238 8.026 -23.030 1.00 95.62 549 SER A O 1
ATOM 4375 N N . GLU A 1 550 ? -7.337 9.239 -23.060 1.00 95.06 550 GLU A N 1
ATOM 4376 C CA . GLU A 1 550 ? -7.154 9.250 -24.527 1.00 95.06 550 GLU A CA 1
ATOM 4377 C C . GLU A 1 550 ? -7.229 7.828 -25.121 1.00 95.06 550 GLU A C 1
ATOM 4379 O O . GLU A 1 550 ? -7.990 7.571 -26.061 1.00 95.06 550 GLU A O 1
ATOM 4384 N N . ASP A 1 551 ? -6.461 6.880 -24.565 1.00 95.38 551 ASP A N 1
ATOM 4385 C CA . ASP A 1 551 ? -6.367 5.522 -25.111 1.00 95.38 551 ASP A CA 1
ATOM 4386 C C . ASP A 1 551 ? -7.631 4.707 -24.809 1.00 95.38 551 ASP A C 1
ATOM 4388 O O . ASP A 1 551 ? -8.094 3.966 -25.672 1.00 95.38 551 ASP A O 1
ATOM 4392 N N . LEU A 1 552 ? -8.265 4.884 -23.642 1.00 96.31 552 LEU A N 1
ATOM 4393 C CA . LEU A 1 552 ? -9.530 4.199 -23.335 1.00 96.31 552 LEU A CA 1
ATOM 4394 C C . LEU A 1 552 ? -10.722 4.716 -24.149 1.00 96.31 552 LEU A C 1
ATOM 4396 O O . LEU A 1 552 ? -11.583 3.923 -24.535 1.00 96.31 552 LEU A O 1
ATOM 4400 N N . LEU A 1 553 ? -10.788 6.022 -24.427 1.00 96.00 553 LEU A N 1
ATOM 4401 C CA . LEU A 1 553 ? -11.830 6.606 -25.277 1.00 96.00 553 LEU A CA 1
ATOM 4402 C C . LEU A 1 553 ? -11.682 6.146 -26.733 1.00 96.00 553 LEU A C 1
ATOM 4404 O O . LEU A 1 553 ? -12.688 5.886 -27.396 1.00 96.00 553 LEU A O 1
ATOM 4408 N N . ARG A 1 554 ? -10.439 5.996 -27.209 1.00 96.00 554 ARG A N 1
ATOM 4409 C CA . ARG A 1 554 ? -10.114 5.464 -28.539 1.00 96.00 554 ARG A CA 1
ATOM 4410 C C . ARG A 1 554 ? -10.294 3.944 -28.636 1.00 96.00 554 ARG A C 1
ATOM 4412 O O . ARG A 1 554 ? -10.771 3.461 -29.659 1.00 96.00 554 ARG A O 1
ATOM 4419 N N . ASN A 1 555 ? -9.958 3.202 -27.579 1.00 96.31 555 ASN A N 1
ATOM 4420 C CA . ASN A 1 555 ? -9.964 1.737 -27.527 1.00 96.31 555 ASN A CA 1
ATOM 4421 C C . ASN A 1 555 ? -10.810 1.168 -26.353 1.00 96.31 555 ASN A C 1
ATOM 4423 O O . ASN A 1 555 ? -10.271 0.500 -25.463 1.00 96.31 555 ASN A O 1
ATOM 4427 N N . PRO A 1 556 ? -12.155 1.316 -26.351 1.00 95.81 556 PRO A N 1
ATOM 4428 C CA . PRO A 1 556 ? -13.009 0.863 -25.238 1.00 95.81 556 PRO A CA 1
ATOM 4429 C C . PRO A 1 556 ? -12.964 -0.649 -24.951 1.00 95.81 556 PRO A C 1
ATOM 4431 O O . PRO A 1 556 ? -13.356 -1.108 -23.876 1.00 95.81 556 PRO A O 1
ATOM 4434 N N . SER A 1 557 ? -12.483 -1.457 -25.902 1.00 97.06 557 SER A N 1
ATOM 4435 C CA . SER A 1 557 ? -12.291 -2.903 -25.732 1.00 97.06 557 SER A CA 1
ATOM 4436 C C . SER A 1 557 ? -11.257 -3.250 -24.653 1.00 97.06 557 SER A C 1
ATOM 4438 O O . SER A 1 557 ? -11.349 -4.323 -24.052 1.00 97.06 557 SER A O 1
ATOM 4440 N N . TYR A 1 558 ? -10.314 -2.350 -24.352 1.00 97.00 558 TYR A N 1
ATOM 4441 C CA . TYR A 1 558 ? -9.299 -2.558 -23.316 1.00 97.00 558 TYR A CA 1
ATOM 4442 C C . TYR A 1 558 ? -9.900 -2.635 -21.907 1.00 97.00 558 TYR A C 1
ATOM 4444 O O . TYR A 1 558 ? -9.434 -3.434 -21.095 1.00 97.00 558 TYR A O 1
ATOM 4452 N N . ILE A 1 559 ? -10.996 -1.914 -21.650 1.00 97.44 559 ILE A N 1
ATOM 4453 C CA . ILE A 1 559 ? -11.745 -1.978 -20.384 1.00 97.44 559 ILE A CA 1
ATOM 4454 C C . ILE A 1 559 ? -12.293 -3.395 -20.177 1.00 97.44 559 ILE A C 1
ATOM 4456 O O . ILE A 1 559 ? -12.031 -4.032 -19.157 1.00 97.44 559 ILE A O 1
ATOM 4460 N N . LYS A 1 560 ? -12.953 -3.950 -21.201 1.00 96.31 560 LYS A N 1
ATOM 4461 C CA . LYS A 1 560 ? -13.460 -5.333 -21.182 1.00 96.31 560 LYS A CA 1
ATOM 4462 C C . LYS A 1 560 ? -12.330 -6.361 -21.047 1.00 96.31 560 LYS A C 1
ATOM 4464 O O . LYS A 1 560 ? -12.485 -7.329 -20.308 1.00 96.31 560 LYS A O 1
ATOM 4469 N N . ARG A 1 561 ? -11.184 -6.138 -21.708 1.00 96.25 561 ARG A N 1
ATOM 4470 C CA . ARG A 1 561 ? -9.991 -7.001 -21.612 1.00 96.25 561 ARG A CA 1
ATOM 4471 C C . ARG A 1 561 ? -9.417 -7.033 -20.190 1.00 96.25 561 ARG A C 1
ATOM 4473 O O . ARG A 1 561 ? -9.111 -8.121 -19.709 1.00 96.25 561 ARG A O 1
ATOM 4480 N N . ALA A 1 562 ? -9.310 -5.889 -19.511 1.00 96.94 562 ALA A N 1
ATOM 4481 C CA . ALA A 1 562 ? -8.858 -5.822 -18.118 1.00 96.94 562 ALA A CA 1
ATOM 4482 C C . ALA A 1 562 ? -9.818 -6.578 -17.182 1.00 96.94 562 ALA A C 1
ATOM 4484 O O . ALA A 1 562 ? -9.395 -7.482 -16.462 1.00 96.94 562 ALA A O 1
ATOM 4485 N N . ILE A 1 563 ? -11.122 -6.296 -17.286 1.00 96.06 563 ILE A N 1
ATOM 4486 C CA . ILE A 1 563 ? -12.166 -6.949 -16.479 1.00 96.06 563 ILE A CA 1
ATOM 4487 C C . ILE A 1 563 ? -12.163 -8.472 -16.694 1.00 96.06 563 ILE A C 1
ATOM 4489 O O . ILE A 1 563 ? -12.195 -9.226 -15.726 1.00 96.06 563 ILE A O 1
ATOM 4493 N N . SER A 1 564 ? -12.035 -8.949 -17.940 1.00 96.06 564 SER A N 1
ATOM 4494 C CA . SER A 1 564 ? -11.969 -10.393 -18.246 1.00 96.06 564 SER A CA 1
ATOM 4495 C C . SER A 1 564 ? -10.746 -11.114 -17.664 1.00 96.06 564 SER A C 1
ATOM 4497 O O . SER A 1 564 ? -10.745 -12.338 -17.577 1.00 96.06 564 SER A O 1
ATOM 4499 N N . LYS A 1 565 ? -9.712 -10.366 -17.259 1.00 95.12 565 LYS A N 1
ATOM 4500 C CA . LYS A 1 565 ? -8.507 -10.871 -16.587 1.00 95.12 565 LYS A CA 1
ATOM 4501 C C . LYS A 1 565 ? -8.577 -10.743 -15.058 1.00 95.12 565 LYS A C 1
ATOM 4503 O O . LYS A 1 565 ? -7.575 -10.977 -14.390 1.00 95.12 565 LYS A O 1
ATOM 4508 N N . GLY A 1 566 ? -9.739 -10.375 -14.509 1.00 94.94 566 GLY A N 1
ATOM 4509 C CA . GLY A 1 566 ? -9.945 -10.178 -13.072 1.00 94.94 566 GLY A CA 1
ATOM 4510 C C . GLY A 1 566 ? -9.322 -8.893 -12.522 1.00 94.94 566 GLY A C 1
ATOM 4511 O O . GLY A 1 566 ? -9.130 -8.789 -11.314 1.00 94.94 566 GLY A O 1
ATOM 4512 N N . LEU A 1 567 ? -8.984 -7.929 -13.385 1.00 97.69 567 LEU A N 1
ATOM 4513 C CA . LEU A 1 567 ? -8.323 -6.688 -12.987 1.00 97.69 567 LEU A CA 1
ATOM 4514 C C . LEU A 1 567 ? -9.303 -5.526 -12.817 1.00 97.69 567 LEU A C 1
ATOM 4516 O O . LEU A 1 567 ? -10.222 -5.318 -13.616 1.00 97.69 567 LEU A O 1
ATOM 4520 N N . VAL A 1 568 ? -9.024 -4.703 -11.810 1.00 97.88 568 VAL A N 1
ATOM 4521 C CA . VAL A 1 568 ? -9.602 -3.365 -11.675 1.00 97.88 568 VAL A CA 1
ATOM 4522 C C . VAL A 1 568 ? -9.008 -2.453 -12.757 1.00 97.88 568 VAL A C 1
ATOM 4524 O O . VAL A 1 568 ? -7.859 -2.614 -13.170 1.00 97.88 568 VAL A O 1
ATOM 4527 N N . ILE A 1 569 ? -9.793 -1.488 -13.237 1.00 98.00 569 ILE A N 1
ATOM 4528 C CA . ILE A 1 569 ? -9.325 -0.499 -14.215 1.00 98.00 569 ILE A CA 1
ATOM 4529 C C . ILE A 1 569 ? -9.825 0.892 -13.851 1.00 98.00 569 ILE A C 1
ATOM 4531 O O . ILE A 1 569 ? -11.031 1.129 -13.767 1.00 98.00 569 ILE A O 1
ATOM 4535 N N . PHE A 1 570 ? -8.880 1.791 -13.606 1.00 98.38 570 PHE A N 1
ATOM 4536 C CA . PHE A 1 570 ? -9.117 3.217 -13.411 1.00 98.38 570 PHE A CA 1
ATOM 4537 C C . PHE A 1 570 ? -8.738 3.973 -14.690 1.00 98.38 570 PHE A C 1
ATOM 4539 O O . PHE A 1 570 ? -8.011 3.446 -15.538 1.00 98.38 570 PHE A O 1
ATOM 4546 N N . SER A 1 571 ? -9.234 5.201 -14.829 1.00 98.00 571 SER A N 1
ATOM 4547 C CA . SER A 1 571 ? -8.810 6.110 -15.890 1.00 98.00 571 SER A CA 1
ATOM 4548 C C . SER A 1 571 ? -8.481 7.498 -15.360 1.00 98.00 571 SER A C 1
ATOM 4550 O O . SER A 1 571 ? -9.156 7.982 -14.452 1.00 98.00 571 SER A O 1
ATOM 4552 N N . TRP A 1 572 ? -7.455 8.117 -15.940 1.00 96.19 572 TRP A N 1
ATOM 4553 C CA . TRP A 1 572 ? -6.900 9.420 -15.563 1.00 96.19 572 TRP A CA 1
ATOM 4554 C C . TRP A 1 572 ? -6.604 10.271 -16.810 1.00 96.19 572 TRP A C 1
ATOM 4556 O O . TRP A 1 572 ? -6.660 9.769 -17.936 1.00 96.19 572 TRP A O 1
ATOM 4566 N N . GLY A 1 573 ? -6.271 11.548 -16.626 1.00 91.88 573 GLY A N 1
ATOM 4567 C CA . GLY A 1 573 ? -5.853 12.455 -17.703 1.00 91.88 573 GLY A CA 1
ATOM 4568 C C . GLY A 1 573 ? -6.918 13.466 -18.129 1.00 91.88 573 GLY A C 1
ATOM 4569 O O . GLY A 1 573 ? -8.072 13.398 -17.705 1.00 91.88 573 GLY A O 1
ATOM 4570 N N . ASP A 1 574 ? -6.518 14.423 -18.967 1.00 89.81 574 ASP A N 1
ATOM 4571 C CA . ASP A 1 574 ? -7.308 15.631 -19.234 1.00 89.81 574 ASP A CA 1
ATOM 4572 C C . ASP A 1 574 ? -8.656 15.373 -19.918 1.00 89.81 574 ASP A C 1
ATOM 4574 O O . ASP A 1 574 ? -9.614 16.104 -19.661 1.00 89.81 574 ASP A O 1
ATOM 4578 N N . ASP A 1 575 ? -8.796 14.315 -20.722 1.00 91.69 575 ASP A N 1
ATOM 4579 C CA . ASP A 1 575 ? -10.087 13.970 -21.330 1.00 91.69 575 ASP A CA 1
ATOM 4580 C C . ASP A 1 575 ? -11.151 13.616 -20.276 1.00 91.69 575 ASP A C 1
ATOM 4582 O O . ASP A 1 575 ? -12.345 13.811 -20.520 1.00 91.69 575 ASP A O 1
ATOM 4586 N N . ALA A 1 576 ? -10.745 13.146 -19.089 1.00 90.81 576 ALA A N 1
ATOM 4587 C CA . ALA A 1 576 ? -11.640 12.894 -17.960 1.00 90.81 576 ALA A CA 1
ATOM 4588 C C . ALA A 1 576 ? -12.121 14.186 -17.268 1.00 90.81 576 ALA A C 1
ATOM 4590 O O . ALA A 1 576 ? -13.049 14.135 -16.459 1.00 90.81 576 ALA A O 1
ATOM 4591 N N . ASN A 1 577 ? -11.575 15.358 -17.611 1.00 90.62 577 ASN A N 1
ATOM 4592 C CA . ASN A 1 577 ? -12.082 16.651 -17.145 1.00 90.62 577 ASN A CA 1
ATOM 4593 C C . ASN A 1 577 ? -13.365 17.084 -17.885 1.00 90.62 577 ASN A C 1
ATOM 4595 O O . ASN A 1 577 ? -14.131 17.897 -17.354 1.00 90.62 577 ASN A O 1
ATOM 4599 N N . ASP A 1 578 ? -13.683 16.474 -19.031 1.00 91.31 578 ASP A N 1
ATOM 4600 C CA . ASP A 1 578 ? -14.937 16.682 -19.762 1.00 91.31 578 ASP A CA 1
ATOM 4601 C C . ASP A 1 578 ? -16.100 15.799 -19.221 1.00 91.31 578 ASP A C 1
ATOM 4603 O O . ASP A 1 578 ? -15.934 14.582 -19.065 1.00 91.31 578 ASP A O 1
ATOM 4607 N N . PRO A 1 579 ? -17.291 16.365 -18.918 1.00 91.56 579 PRO A N 1
ATOM 4608 C CA . PRO A 1 579 ? -18.424 15.603 -18.378 1.00 91.56 579 PRO A CA 1
ATOM 4609 C C . PRO A 1 579 ? -18.963 14.493 -19.294 1.00 91.56 579 PRO A C 1
ATOM 4611 O O . PRO A 1 579 ? -19.342 13.428 -18.792 1.00 91.56 579 PRO A O 1
ATOM 4614 N N . ASP A 1 580 ? -18.993 14.705 -20.613 1.00 95.06 580 ASP A N 1
ATOM 4615 C CA . ASP A 1 580 ? -19.511 13.729 -21.576 1.00 95.06 580 ASP A CA 1
ATOM 4616 C C . ASP A 1 580 ? -18.530 12.566 -21.754 1.00 95.06 580 ASP A C 1
ATOM 4618 O O . ASP A 1 580 ? -18.940 11.407 -21.856 1.00 95.06 580 ASP A O 1
ATOM 4622 N N . ASN A 1 581 ? -17.225 12.836 -21.715 1.00 96.19 581 ASN A N 1
ATOM 4623 C CA . ASN A 1 581 ? -16.206 11.791 -21.672 1.00 96.19 581 ASN A CA 1
ATOM 4624 C C . ASN A 1 581 ? -16.266 10.982 -20.369 1.00 96.19 581 ASN A C 1
ATOM 4626 O O . ASN A 1 581 ? -16.255 9.749 -20.431 1.00 96.19 581 ASN A O 1
ATOM 4630 N N . ARG A 1 582 ? -16.437 11.625 -19.199 1.00 94.69 582 ARG A N 1
ATOM 4631 C CA . ARG A 1 582 ? -16.690 10.893 -17.940 1.00 94.69 582 ARG A CA 1
ATOM 4632 C C . ARG A 1 582 ? -17.926 10.004 -18.044 1.00 94.69 582 ARG A C 1
ATOM 4634 O O . ARG A 1 582 ? -17.906 8.883 -17.542 1.00 94.69 582 ARG A O 1
ATOM 4641 N N . LYS A 1 583 ? -19.001 10.471 -18.685 1.00 95.50 583 LYS A N 1
ATOM 4642 C CA . LYS A 1 583 ? -20.211 9.668 -18.908 1.00 95.50 583 LYS A CA 1
ATOM 4643 C C . LYS A 1 583 ? -19.914 8.424 -19.757 1.00 95.50 583 LYS A C 1
ATOM 4645 O O . LYS A 1 583 ? -20.200 7.321 -19.295 1.00 95.50 583 LYS A O 1
ATOM 4650 N N . LYS A 1 584 ? -19.257 8.576 -20.916 1.00 97.19 584 LYS A N 1
ATOM 4651 C CA . LYS A 1 584 ? -18.848 7.450 -21.786 1.00 97.19 584 LYS A CA 1
ATOM 4652 C C . LYS A 1 584 ? -17.979 6.430 -21.045 1.00 97.19 584 LYS A C 1
ATOM 4654 O O . LYS A 1 584 ? -18.226 5.234 -21.136 1.00 97.19 584 LYS A O 1
ATOM 4659 N N . LEU A 1 585 ? -16.986 6.884 -20.275 1.00 97.06 585 LEU A N 1
ATOM 4660 C CA . LEU A 1 585 ? -16.095 5.993 -19.523 1.00 97.06 585 LEU A CA 1
ATOM 4661 C C . LEU A 1 585 ? -16.851 5.186 -18.451 1.00 97.06 585 LEU A C 1
ATOM 4663 O O . LEU A 1 585 ? -16.590 3.990 -18.294 1.00 97.06 585 LEU A O 1
ATOM 4667 N N . ARG A 1 586 ? -17.837 5.789 -17.765 1.00 96.31 586 ARG A N 1
ATOM 4668 C CA . ARG A 1 586 ? -18.739 5.055 -16.853 1.00 96.31 586 ARG A CA 1
ATOM 4669 C C . ARG A 1 586 ? -19.611 4.043 -17.603 1.00 96.31 586 ARG A C 1
ATOM 4671 O O . ARG A 1 586 ? -19.734 2.912 -17.146 1.00 96.31 586 ARG A O 1
ATOM 4678 N N . GLU A 1 587 ? -20.159 4.406 -18.763 1.00 95.94 587 GLU A N 1
ATOM 4679 C CA . GLU A 1 587 ? -20.949 3.501 -19.621 1.00 95.94 587 GLU A CA 1
ATOM 4680 C C . GLU A 1 587 ? -20.123 2.321 -20.165 1.00 95.94 587 GLU A C 1
ATOM 4682 O O . GLU A 1 587 ? -20.640 1.213 -20.307 1.00 95.94 587 GLU A O 1
ATOM 4687 N N . TYR A 1 588 ? -18.824 2.516 -20.412 1.00 95.81 588 TYR A N 1
ATOM 4688 C CA . TYR A 1 588 ? -17.896 1.439 -20.771 1.00 95.81 588 TYR A CA 1
ATOM 4689 C C . TYR A 1 588 ? -17.502 0.538 -19.587 1.00 95.81 588 TYR A C 1
ATOM 4691 O O . TYR A 1 588 ? -16.981 -0.556 -19.815 1.00 95.81 588 TYR A O 1
ATOM 4699 N N . GLY A 1 589 ? -17.767 0.962 -18.347 1.00 95.44 589 GLY A N 1
ATOM 4700 C CA . GLY A 1 589 ? -17.564 0.165 -17.137 1.00 95.44 589 GLY A CA 1
ATOM 4701 C C . GLY A 1 589 ? -16.213 0.348 -16.440 1.00 95.44 589 GLY A C 1
ATOM 4702 O O . GLY A 1 589 ? -15.735 -0.600 -15.819 1.00 95.44 589 GLY A O 1
ATOM 4703 N N . VAL A 1 590 ? -15.574 1.526 -16.516 1.00 97.12 590 VAL A N 1
ATOM 4704 C CA . VAL A 1 590 ? -14.378 1.785 -15.685 1.00 97.12 590 VAL A CA 1
ATOM 4705 C C . VAL A 1 590 ? -14.733 1.783 -14.192 1.00 97.12 590 VAL A C 1
ATOM 4707 O O . VAL A 1 590 ? -15.803 2.240 -13.784 1.00 97.12 590 VAL A O 1
ATOM 4710 N N . HIS A 1 591 ? -13.825 1.286 -13.355 1.00 97.94 591 HIS A N 1
ATOM 4711 C CA . HIS A 1 591 ? -14.037 1.150 -11.911 1.00 97.94 591 HIS A CA 1
ATOM 4712 C C . HIS A 1 591 ? -13.725 2.431 -11.125 1.00 97.94 591 HIS A C 1
ATOM 4714 O O . HIS A 1 591 ? -14.290 2.640 -10.051 1.00 97.94 591 HIS A O 1
ATOM 4720 N N . GLY A 1 592 ? -12.861 3.296 -11.660 1.00 97.44 592 GLY A N 1
ATOM 4721 C CA . GLY A 1 592 ? -12.517 4.593 -11.080 1.00 97.44 592 GLY A CA 1
ATOM 4722 C C . GLY A 1 592 ? -12.202 5.636 -12.152 1.00 97.44 592 GLY A C 1
ATOM 4723 O O . GLY A 1 592 ? -11.706 5.295 -13.225 1.00 97.44 592 GLY A O 1
ATOM 4724 N N . LEU A 1 593 ? -12.501 6.898 -11.855 1.00 97.44 593 LEU A N 1
ATOM 4725 C CA . LEU A 1 593 ? -12.187 8.072 -12.665 1.00 97.44 593 LEU A CA 1
ATOM 4726 C C . LEU A 1 593 ? -11.408 9.072 -11.812 1.00 97.44 593 LEU A C 1
ATOM 4728 O O . LEU A 1 593 ? -11.933 9.562 -10.814 1.00 97.44 593 LEU A O 1
ATOM 4732 N N . ILE A 1 594 ? -10.184 9.377 -12.231 1.00 97.44 594 ILE A N 1
ATOM 4733 C CA . ILE A 1 594 ? -9.296 10.385 -11.651 1.00 97.44 594 ILE A CA 1
ATOM 4734 C C . ILE A 1 594 ? -9.380 11.636 -12.524 1.00 97.44 594 ILE A C 1
ATOM 4736 O O . ILE A 1 594 ? -9.075 11.571 -13.715 1.00 97.44 594 ILE A O 1
ATOM 4740 N N . TYR A 1 595 ? -9.840 12.750 -11.955 1.00 94.50 595 TYR A N 1
ATOM 4741 C CA . TYR A 1 595 ? -10.025 14.006 -12.687 1.00 94.50 595 TYR A CA 1
ATOM 4742 C C . TYR A 1 595 ? -9.950 15.238 -11.779 1.00 94.50 595 TYR A C 1
ATOM 4744 O O . TYR A 1 595 ? -10.077 15.152 -10.553 1.00 94.50 595 TYR A O 1
ATOM 4752 N N . ASP A 1 596 ? -9.743 16.391 -12.410 1.00 91.19 596 ASP A N 1
ATOM 4753 C CA . ASP A 1 596 ? -9.656 17.702 -11.778 1.00 91.19 596 ASP A CA 1
ATOM 4754 C C . ASP A 1 596 ? -11.043 18.275 -11.457 1.00 91.19 596 ASP A C 1
ATOM 4756 O O . ASP A 1 596 ? -12.052 17.929 -12.077 1.00 91.19 596 ASP A O 1
ATOM 4760 N N . ARG A 1 597 ? -11.082 19.258 -10.548 1.00 85.81 597 ARG A N 1
ATOM 4761 C CA . ARG A 1 597 ? -12.244 20.128 -10.304 1.00 85.81 597 ARG A CA 1
ATOM 4762 C C . ARG A 1 597 ? -13.553 19.362 -10.066 1.00 85.81 597 ARG A C 1
ATOM 4764 O O . ARG A 1 597 ? -14.605 19.734 -10.582 1.00 85.81 597 ARG A O 1
ATOM 4771 N N . ILE A 1 598 ? -13.520 18.322 -9.226 1.00 87.62 598 ILE A N 1
ATOM 4772 C CA . ILE A 1 598 ? -14.723 17.564 -8.811 1.00 87.62 598 ILE A CA 1
ATOM 4773 C C . ILE A 1 598 ? -15.845 18.502 -8.319 1.00 87.62 598 ILE A C 1
ATOM 4775 O O . ILE A 1 598 ? -17.019 18.276 -8.619 1.00 87.62 598 ILE A O 1
ATOM 4779 N N . TYR A 1 599 ? -15.474 19.600 -7.652 1.00 82.31 599 TYR A N 1
ATOM 4780 C CA . TYR A 1 599 ? -16.372 20.659 -7.183 1.00 82.31 599 TYR A CA 1
ATOM 4781 C C . TYR A 1 599 ? -17.157 21.398 -8.288 1.00 82.31 599 TYR A C 1
ATOM 4783 O O . TYR A 1 599 ? -18.168 22.023 -7.985 1.00 82.31 599 TYR A O 1
ATOM 4791 N N . ASP A 1 600 ? -16.729 21.355 -9.558 1.00 81.44 600 ASP A N 1
ATOM 4792 C CA . ASP A 1 600 ? -17.482 21.951 -10.677 1.00 81.44 600 ASP A CA 1
ATOM 4793 C C . ASP A 1 600 ? -18.712 21.100 -11.045 1.00 81.44 600 ASP A C 1
ATOM 4795 O O . ASP A 1 600 ? -19.691 21.617 -11.578 1.00 81.44 600 ASP A O 1
ATOM 4799 N N . SER A 1 601 ? -18.654 19.783 -10.802 1.00 70.50 601 SER A N 1
ATOM 4800 C CA . SER A 1 601 ? -19.714 18.826 -11.169 1.00 70.50 601 SER A CA 1
ATOM 4801 C C . SER A 1 601 ? -20.578 18.386 -9.990 1.00 70.50 601 SER A C 1
ATOM 4803 O O . SER A 1 601 ? -21.715 17.970 -10.197 1.00 70.50 601 SER A O 1
ATOM 4805 N N . ASN A 1 602 ? -20.040 18.452 -8.772 1.00 74.56 602 ASN A N 1
ATOM 4806 C CA . ASN A 1 602 ? -20.672 17.946 -7.562 1.00 74.56 602 ASN A CA 1
ATOM 4807 C C . ASN A 1 602 ? -20.763 19.056 -6.505 1.00 74.56 602 ASN A C 1
ATOM 4809 O O . ASN A 1 602 ? -19.735 19.666 -6.208 1.00 74.56 602 ASN A O 1
ATOM 4813 N N . PRO A 1 603 ? -21.933 19.297 -5.882 1.00 77.94 603 PRO A N 1
ATOM 4814 C CA . PRO A 1 603 ? -22.012 20.099 -4.661 1.00 77.94 603 PRO A CA 1
ATOM 4815 C C . PRO A 1 603 ? -21.327 19.374 -3.488 1.00 77.94 603 PRO A C 1
ATOM 4817 O O . PRO A 1 603 ? -20.959 18.202 -3.598 1.00 77.94 603 PRO A O 1
ATOM 4820 N N . GLU A 1 604 ? -21.183 20.044 -2.339 1.00 81.06 604 GLU A N 1
ATOM 4821 C CA . GLU A 1 604 ? -20.687 19.384 -1.126 1.00 81.06 604 GLU A CA 1
ATOM 4822 C C . GLU A 1 604 ? -21.571 18.184 -0.751 1.00 81.06 604 GLU A C 1
ATOM 4824 O O . GLU A 1 604 ? -22.752 18.334 -0.424 1.00 81.06 604 GLU A O 1
ATOM 4829 N N . GLN A 1 605 ? -20.991 16.985 -0.788 1.00 75.06 605 GLN A N 1
ATOM 4830 C CA . GLN A 1 605 ? -21.702 15.726 -0.584 1.00 75.06 605 GLN A CA 1
ATOM 4831 C C . GLN A 1 605 ? -20.785 14.666 0.052 1.00 75.06 605 GLN A C 1
ATOM 4833 O O . GLN A 1 605 ? -19.568 14.688 -0.162 1.00 75.06 605 GLN A O 1
ATOM 4838 N N . PRO A 1 606 ? -21.330 13.736 0.860 1.00 76.38 606 PRO A N 1
ATOM 4839 C CA . PRO A 1 606 ? -20.558 12.612 1.381 1.00 76.38 606 PRO A CA 1
ATOM 4840 C C . PRO A 1 606 ? -20.080 11.719 0.235 1.00 76.38 606 PRO A C 1
ATOM 4842 O O . PRO A 1 606 ? -20.786 11.533 -0.757 1.00 76.38 606 PRO A O 1
ATOM 4845 N N . ASN A 1 607 ? -18.894 11.130 0.382 1.00 85.56 607 ASN A N 1
ATOM 4846 C CA . ASN A 1 607 ? -18.403 10.184 -0.613 1.00 85.56 607 ASN A CA 1
ATOM 4847 C C . ASN A 1 607 ? -19.154 8.842 -0.540 1.00 85.56 607 ASN A C 1
ATOM 4849 O O . ASN A 1 607 ? -19.794 8.511 0.463 1.00 85.56 607 ASN A O 1
ATOM 4853 N N . ILE A 1 608 ? -19.046 8.037 -1.598 1.00 84.75 608 ILE A N 1
ATOM 4854 C CA . ILE A 1 608 ? -19.748 6.748 -1.703 1.00 84.75 608 ILE A CA 1
ATOM 4855 C C . ILE A 1 608 ? -19.448 5.781 -0.549 1.00 84.75 608 ILE A C 1
ATOM 4857 O O . ILE A 1 608 ? -20.314 4.993 -0.192 1.00 84.75 608 ILE A O 1
ATOM 4861 N N . PHE A 1 609 ? -18.278 5.845 0.094 1.00 85.19 609 PHE A N 1
ATOM 4862 C CA . PHE A 1 609 ? -17.984 4.987 1.245 1.00 85.19 609 PHE A CA 1
ATOM 4863 C C . PHE A 1 609 ? -18.760 5.398 2.491 1.00 85.19 609 PHE A C 1
ATOM 4865 O O . PHE A 1 609 ? -19.257 4.533 3.210 1.00 85.19 609 PHE A O 1
ATOM 4872 N N . GLN A 1 610 ? -18.906 6.703 2.718 1.00 79.88 610 GLN A N 1
ATOM 4873 C CA . GLN A 1 610 ? -19.744 7.241 3.788 1.00 79.88 610 GLN A CA 1
ATOM 4874 C C . GLN A 1 610 ? -21.229 6.947 3.520 1.00 79.88 610 GLN A C 1
ATOM 4876 O O . GLN A 1 610 ? -21.965 6.622 4.451 1.00 79.88 610 GLN A O 1
ATOM 4881 N N . VAL A 1 611 ? -21.662 6.972 2.251 1.00 77.50 611 VAL A N 1
ATOM 4882 C CA . VAL A 1 611 ? -23.015 6.551 1.844 1.00 77.50 611 VAL A CA 1
ATOM 4883 C C . VAL A 1 611 ? -23.222 5.044 2.048 1.00 77.50 611 VAL A C 1
ATOM 4885 O O . VAL A 1 611 ? -24.177 4.665 2.717 1.00 77.50 611 VAL A O 1
ATOM 4888 N N . GLU A 1 612 ? -22.319 4.181 1.564 1.00 76.88 612 GLU A N 1
ATOM 4889 C CA . GLU A 1 612 ? -22.374 2.720 1.757 1.00 76.88 612 GLU A CA 1
ATOM 4890 C C . GLU A 1 612 ? -22.390 2.338 3.246 1.00 76.88 612 GLU A C 1
ATOM 4892 O O . GLU A 1 612 ? -23.142 1.453 3.652 1.00 76.88 612 GLU A O 1
ATOM 4897 N N . GLN A 1 613 ? -21.566 2.995 4.068 1.00 71.06 613 GLN A N 1
ATOM 4898 C CA . GLN A 1 613 ? -21.521 2.772 5.513 1.00 71.06 613 GLN A CA 1
ATOM 4899 C C . GLN A 1 613 ? -22.818 3.224 6.183 1.00 71.06 613 GLN A C 1
ATOM 4901 O O . GLN A 1 613 ? -23.359 2.494 7.013 1.00 71.06 613 GLN A O 1
ATOM 4906 N N . LEU A 1 614 ? -23.361 4.379 5.789 1.00 65.38 614 LEU A N 1
ATOM 4907 C CA . LEU A 1 614 ? -24.656 4.835 6.276 1.00 65.38 614 LEU A CA 1
ATOM 4908 C C . LEU A 1 614 ? -25.769 3.858 5.876 1.00 65.38 614 LEU A C 1
ATOM 4910 O O . LEU A 1 614 ? -26.561 3.484 6.730 1.00 65.38 614 LEU A O 1
ATOM 4914 N N . GLU A 1 615 ? -25.831 3.410 4.620 1.00 66.62 615 GLU A N 1
ATOM 4915 C CA . GLU A 1 615 ? -26.810 2.420 4.150 1.00 66.62 615 GLU A CA 1
ATOM 4916 C C . GLU A 1 615 ? -26.690 1.071 4.853 1.00 66.62 615 GLU A C 1
ATOM 4918 O O . GLU A 1 615 ? -27.711 0.453 5.156 1.00 66.62 615 GLU A O 1
ATOM 4923 N N . ARG A 1 616 ? -25.463 0.614 5.127 1.00 64.06 616 ARG A N 1
ATOM 4924 C CA . ARG A 1 616 ? -25.219 -0.582 5.932 1.00 64.06 616 ARG A CA 1
ATOM 4925 C C . ARG A 1 616 ? -25.818 -0.411 7.327 1.00 64.06 616 ARG A C 1
ATOM 4927 O O . ARG A 1 616 ? -26.610 -1.255 7.734 1.00 64.06 616 ARG A O 1
ATOM 4934 N N . LEU A 1 617 ? -25.548 0.717 7.987 1.00 54.56 617 LEU A N 1
ATOM 4935 C CA . LEU A 1 617 ? -26.170 1.051 9.269 1.00 54.56 617 LEU A CA 1
ATOM 4936 C C . LEU A 1 617 ? -27.705 1.121 9.152 1.00 54.56 617 LEU A C 1
ATOM 4938 O O . LEU A 1 617 ? -28.376 0.584 10.016 1.00 54.56 617 LEU A O 1
ATOM 4942 N N . LYS A 1 618 ? -28.291 1.644 8.059 1.00 52.09 618 LYS A N 1
ATOM 4943 C CA . LYS A 1 618 ? -29.761 1.604 7.835 1.00 52.09 618 LYS A CA 1
ATOM 4944 C C . LYS A 1 618 ? -30.342 0.195 7.625 1.00 52.09 618 LYS A C 1
ATOM 4946 O O . LYS A 1 618 ? -31.562 0.028 7.670 1.00 52.09 618 LYS A O 1
ATOM 4951 N N . LYS A 1 619 ? -29.514 -0.798 7.284 1.00 48.88 619 LYS A N 1
ATOM 4952 C CA . LYS A 1 619 ? -29.925 -2.204 7.114 1.00 48.88 619 LYS A CA 1
ATOM 4953 C C . LYS A 1 619 ? -29.762 -2.993 8.409 1.00 48.88 619 LYS A C 1
ATOM 4955 O O . LYS A 1 619 ? -30.632 -3.797 8.717 1.00 48.88 619 LYS A O 1
ATOM 4960 N N . GLU A 1 620 ? -28.681 -2.740 9.141 1.00 43.34 620 GLU A N 1
ATOM 4961 C CA . GLU A 1 620 ? -28.406 -3.320 10.462 1.00 43.34 620 GLU A CA 1
ATOM 4962 C C . GLU A 1 620 ? -29.304 -2.695 11.555 1.00 43.34 620 GLU A C 1
ATOM 4964 O O . GLU A 1 620 ? -29.645 -3.374 12.516 1.00 43.34 620 GLU A O 1
ATOM 4969 N N . LEU A 1 621 ? -29.763 -1.450 11.364 1.00 42.84 621 LEU A N 1
ATOM 4970 C CA . LEU A 1 621 ? -30.727 -0.723 12.203 1.00 42.84 621 LEU A CA 1
ATOM 4971 C C . LEU A 1 621 ? -31.939 -0.292 11.337 1.00 42.84 621 LEU A C 1
ATOM 4973 O O . LEU A 1 621 ? -31.919 0.788 10.730 1.00 42.84 621 LEU A O 1
ATOM 4977 N N . PRO A 1 622 ? -32.995 -1.126 11.214 1.00 39.25 622 PRO A N 1
ATOM 4978 C CA . PRO A 1 622 ? -34.107 -0.910 10.271 1.00 39.25 622 PRO A CA 1
ATOM 4979 C C . PRO A 1 622 ? -34.960 0.347 10.543 1.00 39.25 622 PRO A C 1
ATOM 4981 O O . PRO A 1 622 ? -35.701 0.793 9.662 1.00 39.25 622 PRO A O 1
ATOM 4984 N N . GLU A 1 623 ? -34.807 0.934 11.726 1.00 41.97 623 GLU A N 1
ATOM 4985 C CA . GLU A 1 623 ? -35.427 2.157 12.256 1.00 41.97 623 GLU A CA 1
ATOM 4986 C C . GLU A 1 623 ? -35.150 3.402 11.379 1.00 41.97 623 GLU A C 1
ATOM 4988 O O . GLU A 1 623 ? -35.957 4.328 11.283 1.00 41.97 623 GLU A O 1
ATOM 4993 N N . LEU A 1 624 ? -34.016 3.408 10.664 1.00 32.66 624 LEU A N 1
ATOM 4994 C CA . LEU A 1 624 ? -33.548 4.505 9.803 1.00 32.66 624 LEU A CA 1
ATOM 4995 C C . LEU A 1 624 ? -34.325 4.675 8.478 1.00 32.66 624 LEU A C 1
ATOM 4997 O O . LEU A 1 624 ? -34.011 5.579 7.694 1.00 32.66 624 LEU A O 1
ATOM 5001 N N . LYS A 1 625 ? -35.310 3.815 8.186 1.00 34.66 625 LYS A N 1
ATOM 5002 C CA . LYS A 1 625 ? -36.065 3.815 6.915 1.00 34.66 625 LYS A CA 1
ATOM 5003 C C . LYS A 1 625 ? -37.103 4.939 6.779 1.00 34.66 625 LYS A C 1
ATOM 5005 O O . LYS A 1 625 ? -37.536 5.207 5.663 1.00 34.66 625 LYS A O 1
ATOM 5010 N N . SER A 1 626 ? -37.502 5.596 7.868 1.00 34.47 626 SER A N 1
ATOM 5011 C CA . SER A 1 626 ? -38.603 6.579 7.886 1.00 34.47 626 SER A CA 1
ATOM 5012 C C . SER A 1 626 ? -38.233 7.990 7.393 1.00 34.47 626 SER A C 1
ATOM 5014 O O . SER A 1 626 ? -39.118 8.799 7.115 1.00 34.47 626 SER A O 1
ATOM 5016 N N . CYS A 1 627 ? -36.942 8.305 7.253 1.00 30.72 627 CYS A N 1
ATOM 5017 C CA . CYS A 1 627 ? -36.472 9.635 6.858 1.00 30.72 627 CYS A CA 1
ATOM 5018 C C . CYS A 1 627 ? -36.385 9.809 5.331 1.00 30.72 627 CYS A C 1
ATOM 5020 O O . CYS A 1 627 ? -35.357 9.501 4.723 1.00 30.72 627 CYS A O 1
ATOM 5022 N N . VAL A 1 628 ? -37.429 10.390 4.727 1.00 31.11 628 VAL A N 1
ATOM 5023 C CA . VAL A 1 628 ? -37.417 10.889 3.340 1.00 31.11 628 VAL A CA 1
ATOM 5024 C C . VAL A 1 628 ? -37.458 12.418 3.337 1.00 31.11 628 VAL A C 1
ATOM 5026 O O . VAL A 1 628 ? -38.475 13.007 3.690 1.00 31.11 628 VAL A O 1
ATOM 5029 N N . CYS A 1 629 ? -36.376 13.066 2.897 1.00 24.66 629 CYS A N 1
ATOM 5030 C CA . CYS A 1 629 ? -36.423 14.444 2.398 1.00 24.66 629 CYS A CA 1
ATOM 5031 C C . CYS A 1 629 ? -35.203 14.735 1.496 1.00 24.66 629 CYS A C 1
ATOM 5033 O O . CYS A 1 629 ? -34.073 14.524 1.945 1.00 24.66 629 CYS A O 1
ATOM 5035 N N . PRO A 1 630 ? -35.387 15.198 0.246 1.00 31.23 630 PRO A N 1
ATOM 5036 C CA . PRO A 1 630 ? -34.309 15.768 -0.560 1.00 31.23 630 PRO A CA 1
ATOM 5037 C C . PRO A 1 630 ? -33.982 17.207 -0.106 1.00 31.23 630 PRO A C 1
ATOM 5039 O O . PRO A 1 630 ? -34.768 17.842 0.593 1.00 31.23 630 PRO A O 1
ATOM 5042 N N . THR A 1 631 ? -32.844 17.756 -0.552 1.00 28.34 631 THR A N 1
ATOM 5043 C CA . THR A 1 631 ? -32.378 19.139 -0.268 1.00 28.34 631 THR A CA 1
ATOM 5044 C C . THR A 1 631 ? -32.108 19.488 1.209 1.00 28.34 631 THR A C 1
ATOM 5046 O O . THR A 1 631 ? -32.810 20.297 1.805 1.00 28.34 631 THR A O 1
ATOM 5049 N N . VAL A 1 632 ? -30.999 18.976 1.767 1.00 26.06 632 VAL A N 1
ATOM 5050 C CA . VAL A 1 632 ? -30.229 19.662 2.833 1.00 26.06 632 VAL A CA 1
ATOM 5051 C C . VAL A 1 632 ? -28.726 19.420 2.623 1.00 26.06 632 VAL A C 1
ATOM 5053 O O . VAL A 1 632 ? -28.168 18.445 3.120 1.00 26.06 632 VAL A O 1
ATOM 5056 N N . SER A 1 633 ? -28.063 20.310 1.883 1.00 28.56 633 SER A N 1
ATOM 5057 C CA . SER A 1 633 ? -26.601 20.345 1.735 1.00 28.56 633 SER A CA 1
ATOM 5058 C C . SER A 1 633 ? -26.021 21.502 2.553 1.00 28.56 633 SER A C 1
ATOM 5060 O O . SER A 1 633 ? -25.891 22.605 2.038 1.00 28.56 633 SER A O 1
ATOM 5062 N N . HIS A 1 634 ? -25.761 21.250 3.837 1.00 28.19 634 HIS A N 1
ATOM 5063 C CA . HIS A 1 634 ? -24.742 21.866 4.707 1.00 28.19 634 HIS A CA 1
ATOM 5064 C C . HIS A 1 634 ? -24.878 21.224 6.106 1.00 28.19 634 HIS A C 1
ATOM 5066 O O . HIS A 1 634 ? -25.970 20.802 6.483 1.00 28.19 634 HIS A O 1
ATOM 5072 N N . PHE A 1 635 ? -23.772 21.155 6.859 1.00 24.44 635 PHE A N 1
ATOM 5073 C CA . PHE A 1 635 ? -23.532 20.313 8.054 1.00 24.44 635 PHE A CA 1
ATOM 5074 C C . PHE A 1 635 ? -23.252 18.819 7.787 1.00 24.44 635 PHE A C 1
ATOM 5076 O O . PHE A 1 635 ? -24.138 17.963 7.789 1.00 24.44 635 PHE A O 1
ATOM 5083 N N . LYS A 1 636 ? -21.950 18.499 7.688 1.00 30.39 636 LYS A N 1
ATOM 5084 C CA . LYS A 1 636 ? -21.408 17.189 8.094 1.00 30.39 636 LYS A CA 1
ATOM 5085 C C . LYS A 1 636 ? -21.637 16.970 9.603 1.00 30.39 636 LYS A C 1
ATOM 5087 O O . LYS A 1 636 ? -21.790 17.926 10.356 1.00 30.39 636 LYS A O 1
ATOM 5092 N N . SER A 1 637 ? -21.643 15.693 10.002 1.00 33.16 637 SER A N 1
ATOM 5093 C CA . SER A 1 637 ? -21.874 15.169 11.363 1.00 33.16 637 SER A CA 1
ATOM 5094 C C . SER A 1 637 ? -23.160 15.648 12.053 1.00 33.16 637 SER A C 1
ATOM 5096 O O . SER A 1 637 ? -23.160 16.599 12.824 1.00 33.16 637 SER A O 1
ATOM 5098 N N . ILE A 1 638 ? -24.220 14.861 11.834 1.00 30.78 638 ILE A N 1
ATOM 5099 C CA . ILE A 1 638 ? -25.476 14.817 12.596 1.00 30.78 638 ILE A CA 1
ATOM 5100 C C . ILE A 1 638 ? -26.280 16.131 12.577 1.00 30.78 638 ILE A C 1
ATOM 5102 O O . ILE A 1 638 ? -26.084 17.027 13.395 1.00 30.78 638 ILE A O 1
ATOM 5106 N N . SER A 1 639 ? -27.298 16.202 11.707 1.00 34.69 639 SER A N 1
ATOM 5107 C CA . SER A 1 639 ? -28.334 17.227 11.863 1.00 34.69 639 SER A CA 1
ATOM 5108 C C . SER A 1 639 ? -28.975 17.079 13.254 1.00 34.69 639 SER A C 1
ATOM 5110 O O . SER A 1 639 ? -29.263 15.946 13.658 1.00 34.69 639 SER A O 1
ATOM 5112 N N . PRO A 1 640 ? -29.241 18.171 14.000 1.00 35.34 640 PRO A N 1
ATOM 5113 C CA . PRO A 1 640 ? -29.769 18.070 15.365 1.00 35.34 640 PRO A CA 1
ATOM 5114 C C . PRO A 1 640 ? -31.041 17.217 15.423 1.00 35.34 640 PRO A C 1
ATOM 5116 O O . PRO A 1 640 ? -31.214 16.394 16.314 1.00 35.34 640 PRO A O 1
ATOM 5119 N N . TRP A 1 641 ? -31.880 17.331 14.392 1.00 34.53 641 TRP A N 1
ATOM 5120 C CA . TRP A 1 641 ? -33.087 16.536 14.186 1.00 34.53 641 TRP A CA 1
ATOM 5121 C C . TRP A 1 641 ? -32.850 15.030 14.063 1.00 34.53 641 TRP A C 1
ATOM 5123 O O . TRP A 1 641 ? -33.687 14.266 14.530 1.00 34.53 641 TRP A O 1
ATOM 5133 N N . LYS A 1 642 ? -31.727 14.589 13.483 1.00 37.47 642 LYS A N 1
ATOM 5134 C CA . LYS A 1 642 ? -31.385 13.167 13.368 1.00 37.47 642 LYS A CA 1
ATOM 5135 C C . LYS A 1 642 ? -30.791 12.614 14.666 1.00 37.47 642 LYS A C 1
ATOM 5137 O O . LYS A 1 642 ? -31.170 11.516 15.051 1.00 37.47 642 LYS A O 1
ATOM 5142 N N . MET A 1 643 ? -29.992 13.400 15.397 1.00 37.06 643 MET A N 1
ATOM 5143 C CA . MET A 1 643 ? -29.575 13.046 16.767 1.00 37.06 643 MET A CA 1
ATOM 5144 C C . MET A 1 643 ? -30.790 12.884 17.683 1.00 37.06 643 MET A C 1
ATOM 5146 O O . MET A 1 643 ? -30.918 11.909 18.413 1.00 37.06 643 MET A O 1
ATOM 5150 N N . LEU A 1 644 ? -31.715 13.844 17.611 1.00 39.72 644 LEU A N 1
ATOM 5151 C CA . LEU A 1 644 ? -32.964 13.826 18.363 1.00 39.72 644 LEU A CA 1
ATOM 5152 C C . LEU A 1 644 ? -33.884 12.687 17.923 1.00 39.72 644 LEU A C 1
ATOM 5154 O O . LEU A 1 644 ? -34.636 12.189 18.754 1.00 39.72 644 LEU A O 1
ATOM 5158 N N . HIS A 1 645 ? -33.819 12.261 16.659 1.00 44.19 645 HIS A N 1
ATOM 5159 C CA . HIS A 1 645 ? -34.523 11.073 16.191 1.00 44.19 645 HIS A CA 1
ATOM 5160 C C . HIS A 1 645 ? -33.890 9.797 16.751 1.00 44.19 645 HIS A C 1
ATOM 5162 O O . HIS A 1 645 ? -34.613 9.013 17.339 1.00 44.19 645 HIS A O 1
ATOM 5168 N N . GLU A 1 646 ? -32.575 9.599 16.644 1.00 39.69 646 GLU A N 1
ATOM 5169 C CA . GLU A 1 646 ? -31.886 8.400 17.152 1.00 39.69 646 GLU A CA 1
ATOM 5170 C C . GLU A 1 646 ? -31.993 8.287 18.689 1.00 39.69 646 GLU A C 1
ATOM 5172 O O . GLU A 1 646 ? -32.303 7.216 19.203 1.00 39.69 646 GLU A O 1
ATOM 5177 N N . ILE A 1 647 ? -31.877 9.396 19.435 1.00 43.44 647 ILE A N 1
ATOM 5178 C CA . ILE A 1 647 ? -32.119 9.425 20.893 1.00 43.44 647 ILE A CA 1
ATOM 5179 C C . ILE A 1 647 ? -33.594 9.143 21.222 1.00 43.44 647 ILE A C 1
ATOM 5181 O O . ILE A 1 647 ? -33.882 8.448 22.193 1.00 43.44 647 ILE A O 1
ATOM 5185 N N . LYS A 1 648 ? -34.543 9.660 20.429 1.00 45.88 648 LYS A N 1
ATOM 5186 C CA . LYS A 1 648 ? -35.968 9.332 20.583 1.00 45.88 648 LYS A CA 1
ATOM 5187 C C . LYS A 1 648 ? -36.194 7.839 20.338 1.00 45.88 648 LYS A C 1
ATOM 5189 O O . LYS A 1 648 ? -36.842 7.202 21.156 1.00 45.88 648 LYS A O 1
ATOM 5194 N N . THR A 1 649 ? -35.646 7.285 19.262 1.00 44.41 649 THR A N 1
ATOM 5195 C CA . THR A 1 649 ? -35.741 5.873 18.876 1.00 44.41 649 THR A CA 1
ATOM 5196 C C . THR A 1 649 ? -35.190 4.954 19.976 1.00 44.41 649 THR A C 1
ATOM 5198 O O . THR A 1 649 ? -35.943 4.149 20.516 1.00 44.41 649 THR A O 1
ATOM 5201 N N . LEU A 1 650 ? -33.961 5.191 20.453 1.00 44.97 650 LEU A N 1
ATOM 5202 C CA . LEU A 1 650 ? -33.347 4.471 21.587 1.00 44.97 650 LEU A CA 1
ATOM 5203 C C . LEU A 1 650 ? -34.172 4.498 22.885 1.00 44.97 650 LEU A C 1
ATOM 5205 O O . LEU A 1 650 ? -34.064 3.593 23.706 1.00 44.97 650 LEU A O 1
ATOM 5209 N N . LEU A 1 651 ? -34.978 5.540 23.094 1.00 49.59 651 LEU A N 1
ATOM 5210 C CA . LEU A 1 651 ? -35.855 5.667 24.259 1.00 49.59 651 LEU A CA 1
ATOM 5211 C C . LEU A 1 651 ? -37.261 5.085 24.024 1.00 49.59 651 LEU A C 1
ATOM 5213 O O . LEU A 1 651 ? -38.079 5.163 24.938 1.00 49.59 651 LEU A O 1
ATOM 5217 N N . THR A 1 652 ? -37.591 4.584 22.822 1.00 49.38 652 THR A N 1
ATOM 5218 C CA . THR A 1 652 ? -38.988 4.315 22.422 1.00 49.38 652 THR A CA 1
ATOM 5219 C C . THR A 1 652 ? -39.273 3.033 21.630 1.00 49.38 652 THR A C 1
ATOM 5221 O O . THR A 1 652 ? -40.448 2.677 21.559 1.00 49.38 652 THR A O 1
ATOM 5224 N N . GLU A 1 653 ? -38.277 2.331 21.074 1.00 43.59 653 GLU A N 1
ATOM 5225 C CA . GLU A 1 653 ? -38.502 1.106 20.270 1.00 43.59 653 GLU A CA 1
ATOM 5226 C C . GLU A 1 653 ? -39.127 -0.056 21.078 1.00 43.59 653 GLU A C 1
ATOM 5228 O O . GLU A 1 653 ? -39.975 -0.771 20.551 1.00 43.59 653 GLU A O 1
ATOM 5233 N N . GLU A 1 654 ? -38.822 -0.195 22.378 1.00 46.91 654 GLU A N 1
ATOM 5234 C CA . GLU A 1 654 ? -39.480 -1.171 23.270 1.00 46.91 654 GLU A CA 1
ATOM 5235 C C . GLU A 1 654 ? -40.104 -0.512 24.522 1.00 46.91 654 GLU A C 1
ATOM 5237 O O . GLU A 1 654 ? -39.452 -0.384 25.566 1.00 46.91 654 GLU A O 1
ATOM 5242 N N . PRO A 1 655 ? -41.393 -0.114 24.476 1.00 47.47 655 PRO A N 1
ATOM 5243 C CA . PRO A 1 655 ? -42.079 0.503 25.616 1.00 47.47 655 PRO A CA 1
ATOM 5244 C C . PRO A 1 655 ? -42.190 -0.401 26.854 1.00 47.47 655 PRO A C 1
ATOM 5246 O O . PRO A 1 655 ? -42.124 0.096 27.978 1.00 47.47 655 PRO A O 1
ATOM 5249 N N . GLU A 1 656 ? -42.348 -1.714 26.657 1.00 46.00 656 GLU A N 1
ATOM 5250 C CA . GLU A 1 656 ? -42.464 -2.713 27.734 1.00 46.00 656 GLU A CA 1
ATOM 5251 C C . GLU A 1 656 ? -41.114 -2.874 28.461 1.00 46.00 656 GLU A C 1
ATOM 5253 O O . GLU A 1 656 ? -41.028 -2.677 29.672 1.00 46.00 656 GLU A O 1
ATOM 5258 N N . SER A 1 657 ? -40.031 -3.079 27.701 1.00 47.78 657 SER A N 1
ATOM 5259 C CA . SER A 1 657 ? -38.649 -3.153 28.199 1.00 47.78 657 SER A CA 1
ATOM 5260 C C . SER A 1 657 ? -38.228 -1.876 28.938 1.00 47.78 657 SER A C 1
ATOM 5262 O O . SER A 1 657 ? -37.644 -1.933 30.020 1.00 47.78 657 SER A O 1
ATOM 5264 N N . CYS A 1 658 ? -38.616 -0.696 28.437 1.00 51.41 658 CYS A N 1
ATOM 5265 C CA . CYS A 1 658 ? -38.378 0.568 29.135 1.00 51.41 658 CYS A CA 1
ATOM 5266 C C . CYS A 1 658 ? -39.104 0.631 30.496 1.00 51.41 658 CYS A C 1
ATOM 5268 O O . CYS A 1 658 ? -38.524 1.078 31.488 1.00 51.41 658 CYS A O 1
ATOM 5270 N N . LEU A 1 659 ? -40.348 0.143 30.583 1.00 56.59 659 LEU A N 1
ATOM 5271 C CA . LEU A 1 659 ? -41.094 0.069 31.844 1.00 56.59 659 LEU A CA 1
ATOM 5272 C C . LEU A 1 659 ? -40.489 -0.947 32.824 1.00 56.59 659 LEU A C 1
ATOM 5274 O O . LEU A 1 659 ? -40.454 -0.660 34.024 1.00 56.59 659 LEU A O 1
ATOM 5278 N N . ASP A 1 660 ? -39.953 -2.068 32.345 1.00 55.62 660 ASP A N 1
ATOM 5279 C CA . ASP A 1 660 ? -39.238 -3.052 33.167 1.00 55.62 660 ASP A CA 1
ATOM 5280 C C . ASP A 1 660 ? -37.881 -2.537 33.660 1.00 55.62 660 ASP A C 1
ATOM 5282 O O . ASP A 1 660 ? -37.545 -2.713 34.837 1.00 55.62 660 ASP A O 1
ATOM 5286 N N . VAL A 1 661 ? -37.131 -1.811 32.826 1.00 57.09 661 VAL A N 1
ATOM 5287 C CA . VAL A 1 661 ? -35.906 -1.103 33.230 1.00 57.09 661 VAL A CA 1
ATOM 5288 C C . VAL A 1 661 ? -36.227 -0.039 34.279 1.00 57.09 661 VAL A C 1
ATOM 5290 O O . VAL A 1 661 ? -35.580 -0.006 35.325 1.00 57.09 661 VAL A O 1
ATOM 5293 N N . ILE A 1 662 ? -37.262 0.784 34.077 1.00 61.41 662 ILE A N 1
ATOM 5294 C CA . ILE A 1 662 ? -37.699 1.790 35.059 1.00 61.41 662 ILE A CA 1
ATOM 5295 C C . ILE A 1 662 ? -38.198 1.124 36.352 1.00 61.41 662 ILE A C 1
ATOM 5297 O O . ILE A 1 662 ? -37.978 1.660 37.439 1.00 61.41 662 ILE A O 1
ATOM 5301 N N . THR A 1 663 ? -38.847 -0.039 36.273 1.00 60.88 663 THR A N 1
ATOM 5302 C CA . THR A 1 663 ? -39.331 -0.789 37.444 1.00 60.88 663 THR A CA 1
ATOM 5303 C C . THR A 1 663 ? -38.179 -1.437 38.212 1.00 60.88 663 THR A C 1
ATOM 5305 O O . THR A 1 663 ? -38.143 -1.369 39.440 1.00 60.88 663 THR A O 1
ATOM 5308 N N . THR A 1 664 ? -37.190 -1.990 37.513 1.00 60.78 664 THR A N 1
ATOM 5309 C CA . THR A 1 664 ? -35.957 -2.543 38.094 1.00 60.78 664 THR A CA 1
ATOM 5310 C C . THR A 1 664 ? -35.105 -1.442 38.723 1.00 60.78 664 THR A C 1
ATOM 5312 O O . THR A 1 664 ? -34.658 -1.570 39.859 1.00 60.78 664 THR A O 1
ATOM 5315 N N . TRP A 1 665 ? -34.978 -0.301 38.051 1.00 61.38 665 TRP A N 1
ATOM 5316 C CA . TRP A 1 665 ? -34.331 0.896 38.580 1.00 61.38 665 TRP A CA 1
ATOM 5317 C C . TRP A 1 665 ? -35.073 1.477 39.797 1.00 61.38 665 TRP A C 1
ATOM 5319 O O . TRP A 1 665 ? -34.441 1.836 40.791 1.00 61.38 665 TRP A O 1
ATOM 5329 N N . ARG A 1 666 ? -36.417 1.478 39.793 1.00 63.50 666 ARG A N 1
ATOM 5330 C CA . ARG A 1 666 ? -37.225 1.803 40.983 1.00 63.50 666 ARG A CA 1
ATOM 5331 C C . ARG A 1 666 ? -36.959 0.833 42.133 1.00 63.50 666 ARG A C 1
ATOM 5333 O O . ARG A 1 666 ? -36.827 1.301 43.260 1.00 63.50 666 ARG A O 1
ATOM 5340 N N . LYS A 1 667 ? -36.836 -0.479 41.886 1.00 63.03 667 LYS A N 1
ATOM 5341 C CA . LYS A 1 667 ? -36.446 -1.463 42.918 1.00 63.03 667 LYS A CA 1
ATOM 5342 C C . LYS A 1 667 ? -35.054 -1.150 43.484 1.00 63.03 667 LYS A C 1
ATOM 5344 O O . LYS A 1 667 ? -34.916 -1.095 44.701 1.00 63.03 667 LYS A O 1
ATOM 5349 N N . LEU A 1 668 ? -34.068 -0.849 42.633 1.00 55.56 668 LEU A N 1
ATOM 5350 C CA . LEU A 1 668 ? -32.715 -0.461 43.060 1.00 55.56 668 LEU A CA 1
ATOM 5351 C C . LEU A 1 668 ? -32.725 0.796 43.952 1.00 55.56 668 LEU A C 1
ATOM 5353 O O . LEU A 1 668 ? -32.151 0.766 45.036 1.00 55.56 668 LEU A O 1
ATOM 5357 N N . ARG A 1 669 ? -33.466 1.853 43.583 1.00 59.34 669 ARG A N 1
ATOM 5358 C CA . ARG A 1 669 ? -33.668 3.027 44.463 1.00 59.34 669 ARG A CA 1
ATOM 5359 C C . ARG A 1 669 ? -34.485 2.736 45.725 1.00 59.34 669 ARG A C 1
ATOM 5361 O O . ARG A 1 669 ? -34.229 3.334 46.762 1.00 59.34 669 ARG A O 1
ATOM 5368 N N . SER A 1 670 ? -35.455 1.823 45.674 1.00 51.25 670 SER A N 1
ATOM 5369 C CA . SER A 1 670 ? -36.257 1.448 46.854 1.00 51.25 670 SER A CA 1
ATOM 5370 C C . SER A 1 670 ? -35.400 0.797 47.946 1.00 51.25 670 SER A C 1
ATOM 5372 O O . SER A 1 670 ? -35.738 0.889 49.124 1.00 51.25 670 SER A O 1
ATOM 5374 N N . HIS A 1 671 ? -34.271 0.187 47.571 1.00 47.00 671 HIS A N 1
ATOM 5375 C CA . HIS A 1 671 ? -33.297 -0.357 48.513 1.00 47.00 671 HIS A CA 1
ATOM 5376 C C . HIS A 1 671 ? -32.395 0.706 49.170 1.00 47.00 671 HIS A C 1
ATOM 5378 O O . HIS A 1 671 ? -31.913 0.449 50.269 1.00 47.00 671 HIS A O 1
ATOM 5384 N N . GLU A 1 672 ? -32.246 1.919 48.615 1.00 46.31 672 GLU A N 1
ATOM 5385 C CA . GLU A 1 672 ? -31.585 3.033 49.333 1.00 46.31 672 GLU A CA 1
ATOM 5386 C C . GLU A 1 672 ? -32.405 3.499 50.556 1.00 46.31 672 GLU A C 1
ATOM 5388 O O . GLU A 1 672 ? -31.857 4.089 51.485 1.00 46.31 672 GLU A O 1
ATOM 5393 N N . GLY A 1 673 ? -33.715 3.213 50.579 1.00 37.47 673 GLY A N 1
ATOM 5394 C CA . GLY A 1 673 ? -34.632 3.577 51.665 1.00 37.47 673 GLY A CA 1
ATOM 5395 C C . GLY A 1 673 ? -34.694 2.594 52.841 1.00 37.47 673 GLY A C 1
ATOM 5396 O O . GLY A 1 673 ? -35.345 2.904 53.834 1.00 37.47 673 GLY A O 1
ATOM 5397 N N . LYS A 1 674 ? -34.038 1.427 52.758 1.00 33.41 674 LYS A N 1
ATOM 5398 C CA . LYS A 1 674 ? -33.954 0.449 53.858 1.00 33.41 674 LYS A CA 1
ATOM 5399 C C . LYS A 1 674 ? -32.543 0.394 54.445 1.00 33.41 674 LYS A C 1
ATOM 5401 O O . LYS A 1 674 ? -31.830 -0.591 54.283 1.00 33.41 674 LYS A O 1
ATOM 5406 N N . LYS A 1 675 ? -32.177 1.457 55.164 1.00 33.94 675 LYS A N 1
ATOM 5407 C CA . LYS A 1 675 ? -31.316 1.322 56.349 1.00 33.94 675 LYS A CA 1
ATOM 5408 C C . LYS A 1 675 ? -32.214 1.074 57.561 1.00 33.94 675 LYS A C 1
ATOM 5410 O O . LYS A 1 675 ? -33.351 1.537 57.580 1.00 33.94 675 LYS A O 1
ATOM 5415 N N . ASP A 1 676 ? -31.712 0.291 58.504 1.00 29.98 676 ASP A N 1
ATOM 5416 C CA . ASP A 1 676 ? -32.502 -0.381 59.535 1.00 29.98 676 ASP A CA 1
ATOM 5417 C C . ASP A 1 676 ? -33.314 0.559 60.442 1.00 29.98 676 ASP A C 1
ATOM 5419 O O . ASP A 1 676 ? -32.844 1.616 60.867 1.00 29.98 676 ASP A O 1
ATOM 5423 N N . GLU A 1 677 ? -34.529 0.131 60.798 1.00 29.08 677 GLU A N 1
ATOM 5424 C CA . GLU A 1 677 ? -35.327 0.765 61.849 1.00 29.08 677 GLU A CA 1
ATOM 5425 C C . GLU A 1 677 ? -34.717 0.483 63.233 1.00 29.08 677 GLU A C 1
ATOM 5427 O O . GLU A 1 677 ? -35.085 -0.491 63.890 1.00 29.08 677 GLU A O 1
ATOM 5432 N N . VAL A 1 678 ? -33.842 1.365 63.729 1.00 27.55 678 VAL A N 1
ATOM 5433 C CA . VAL A 1 678 ? -33.578 1.478 65.176 1.00 27.55 678 VAL A CA 1
ATOM 5434 C C . VAL A 1 678 ? -33.483 2.945 65.612 1.00 27.55 678 VAL A C 1
ATOM 5436 O O . VAL A 1 678 ? -32.602 3.684 65.185 1.00 27.55 678 VAL A O 1
ATOM 5439 N N . SER A 1 679 ? -34.369 3.312 66.545 1.00 27.73 679 SER A N 1
ATOM 5440 C CA . SER A 1 679 ? -34.411 4.541 67.366 1.00 27.73 679 SER A CA 1
ATOM 5441 C C . SER A 1 679 ? -34.493 5.909 66.664 1.00 27.73 679 SER A C 1
ATOM 5443 O O . SER A 1 679 ? -33.590 6.368 65.974 1.00 27.73 679 SER A O 1
ATOM 5445 N N . GLN A 1 680 ? -35.590 6.611 66.958 1.00 26.47 680 GLN A N 1
ATOM 5446 C CA . GLN A 1 680 ? -35.819 8.020 66.639 1.00 26.47 680 GLN A CA 1
ATOM 5447 C C . GLN A 1 680 ? -34.967 8.946 67.521 1.00 26.47 680 GLN A C 1
ATOM 5449 O O . GLN A 1 680 ? -34.952 8.762 68.733 1.00 26.47 680 GLN A O 1
ATOM 5454 N N . GLU A 1 681 ? -34.446 10.036 66.951 1.00 26.56 681 GLU A N 1
ATOM 5455 C CA . GLU A 1 681 ? -34.539 11.365 67.578 1.00 26.56 681 GLU A CA 1
ATOM 5456 C C . GLU A 1 681 ? -34.430 12.473 66.509 1.00 26.56 681 GLU A C 1
ATOM 5458 O O . GLU A 1 681 ? -33.455 12.558 65.766 1.00 26.56 681 GLU A O 1
ATOM 5463 N N . ASN A 1 682 ? -35.465 13.314 66.398 1.00 22.95 682 ASN A N 1
ATOM 5464 C CA . ASN A 1 682 ? -35.484 14.501 65.529 1.00 22.95 682 ASN A CA 1
ATOM 5465 C C . ASN A 1 682 ? -34.995 15.726 66.315 1.00 22.95 682 ASN A C 1
ATOM 5467 O O . ASN A 1 682 ? -35.425 15.925 67.452 1.00 22.95 682 ASN A O 1
ATOM 5471 N N . PRO A 1 683 ? -34.263 16.649 65.668 1.00 27.34 683 PRO A N 1
ATOM 5472 C CA . PRO A 1 683 ? -34.787 18.021 65.593 1.00 27.34 683 PRO A CA 1
ATOM 5473 C C . PRO A 1 683 ? -34.966 18.554 64.160 1.00 27.34 683 PRO A C 1
ATOM 5475 O O . PRO A 1 683 ? -34.264 18.188 63.222 1.00 27.34 683 PRO A O 1
ATOM 5478 N N . LEU A 1 684 ? -35.933 19.463 64.011 1.00 26.19 684 LEU A N 1
ATOM 5479 C CA . LEU A 1 684 ? -36.464 19.975 62.739 1.00 26.19 684 LEU A CA 1
ATOM 5480 C C . LEU A 1 684 ? -35.462 20.809 61.903 1.00 26.19 684 LEU A C 1
ATOM 5482 O O . LEU A 1 684 ? -34.715 21.614 62.464 1.00 26.19 684 LEU A O 1
ATOM 5486 N N . PRO A 1 685 ? -35.522 20.751 60.555 1.00 24.48 685 PRO A N 1
ATOM 5487 C CA . PRO A 1 685 ? -34.736 21.621 59.681 1.00 24.48 685 PRO A CA 1
ATOM 5488 C C . PRO A 1 685 ? -35.358 23.023 59.554 1.00 24.48 685 PRO A C 1
ATOM 5490 O O . PRO A 1 685 ? -36.538 23.170 59.227 1.00 24.48 685 PRO A O 1
ATOM 5493 N N . CYS A 1 686 ? -34.553 24.075 59.743 1.00 22.19 686 CYS A N 1
ATOM 5494 C CA . CYS A 1 686 ? -34.988 25.463 59.560 1.00 22.19 686 CYS A CA 1
ATOM 5495 C C . CYS A 1 686 ? -34.475 26.087 58.245 1.00 22.19 686 CYS A C 1
ATOM 5497 O O . CYS A 1 686 ? -33.388 25.789 57.753 1.00 22.19 686 CYS A O 1
ATOM 5499 N N . LYS A 1 687 ? -35.309 26.964 57.681 1.00 22.52 687 LYS A N 1
ATOM 5500 C CA . LYS A 1 687 ? -35.258 27.556 56.333 1.00 22.52 687 LYS A CA 1
ATOM 5501 C C . LYS A 1 687 ? -33.933 28.261 55.986 1.00 22.52 687 LYS A C 1
ATOM 5503 O O . LYS A 1 687 ? -33.414 29.036 56.786 1.00 22.52 687 LYS A O 1
ATOM 5508 N N . ARG A 1 688 ? -33.524 28.182 54.712 1.00 22.84 688 ARG A N 1
ATOM 5509 C CA . ARG A 1 688 ? -32.765 29.248 54.019 1.00 22.84 688 ARG A CA 1
ATOM 5510 C C . ARG A 1 688 ? -33.439 29.612 52.689 1.00 22.84 688 ARG A C 1
ATOM 5512 O O . ARG A 1 688 ? -34.080 28.768 52.070 1.00 22.84 688 ARG A O 1
ATOM 5519 N N . LYS A 1 689 ? -33.364 30.898 52.331 1.00 21.38 689 LYS A N 1
ATOM 5520 C CA . LYS A 1 689 ? -34.004 31.523 51.157 1.00 21.38 689 LYS A CA 1
ATOM 5521 C C . LYS A 1 689 ? -33.126 31.403 49.888 1.00 21.38 689 LYS A C 1
ATOM 5523 O O . LYS A 1 689 ? -31.932 31.150 50.038 1.00 21.38 689 LYS A O 1
ATOM 5528 N N . PRO A 1 690 ? -33.708 31.561 48.680 1.00 28.22 690 PRO A N 1
ATOM 5529 C CA . PRO A 1 690 ? -32.987 31.614 47.402 1.00 28.22 690 PRO A CA 1
ATOM 5530 C C . PRO A 1 690 ? -32.475 33.036 47.075 1.00 28.22 690 PRO A C 1
ATOM 5532 O O . PRO A 1 690 ? -32.619 33.919 47.915 1.00 28.22 690 PRO A O 1
ATOM 5535 N N . GLU A 1 691 ? -31.969 33.210 45.841 1.00 20.94 691 GLU A N 1
ATOM 5536 C CA . GLU A 1 691 ? -31.179 34.339 45.283 1.00 20.94 691 GLU A CA 1
ATOM 5537 C C . GLU A 1 691 ? -29.665 34.190 45.586 1.00 20.94 691 GLU A C 1
ATOM 5539 O O . GLU A 1 691 ? -29.288 33.769 46.676 1.00 20.94 691 GLU A O 1
ATOM 5544 N N . GLU A 1 692 ? -28.731 34.393 44.647 1.00 22.56 692 GLU A N 1
ATOM 5545 C CA . GLU A 1 692 ? -28.827 34.996 43.304 1.00 22.56 692 GLU A CA 1
ATOM 5546 C C . GLU A 1 692 ? -27.768 34.410 42.336 1.00 22.56 692 GLU A C 1
ATOM 5548 O O . GLU A 1 692 ? -26.739 33.879 42.763 1.00 22.56 692 GLU A O 1
ATOM 5553 N N . GLU A 1 693 ? -28.009 34.494 41.024 1.00 23.12 693 GLU A N 1
ATOM 5554 C CA . GLU A 1 693 ? -26.976 34.269 40.000 1.00 23.12 693 GLU A CA 1
ATOM 5555 C C . GLU A 1 693 ? -26.011 35.465 39.955 1.00 23.12 693 GLU A C 1
ATOM 5557 O O . GLU A 1 693 ? -26.455 36.589 40.145 1.00 23.12 693 GLU A O 1
ATOM 5562 N N . ILE A 1 694 ? -24.735 35.266 39.586 1.00 21.88 694 ILE A N 1
ATOM 5563 C CA . ILE A 1 694 ? -24.020 36.198 38.689 1.00 21.88 694 ILE A CA 1
ATOM 5564 C C . ILE A 1 694 ? -22.749 35.571 38.091 1.00 21.88 694 ILE A C 1
ATOM 5566 O O . ILE A 1 694 ? -21.990 34.840 38.724 1.00 21.88 694 ILE A O 1
ATOM 5570 N N . ASN A 1 695 ? -22.562 35.904 36.815 1.00 23.88 695 ASN A N 1
ATOM 5571 C CA . ASN A 1 695 ? -21.467 35.589 35.901 1.00 23.88 695 ASN A CA 1
ATOM 5572 C C . ASN A 1 695 ? -20.030 35.592 36.457 1.00 23.88 695 ASN A C 1
ATOM 5574 O O . ASN A 1 695 ? -19.645 36.445 37.252 1.00 23.88 695 ASN A O 1
ATOM 5578 N N . ILE A 1 696 ? -19.165 34.819 35.783 1.00 23.69 696 ILE A N 1
ATOM 5579 C CA . ILE A 1 696 ? -17.811 35.294 35.453 1.00 23.69 696 ILE A CA 1
ATOM 5580 C C . ILE A 1 696 ? -17.636 35.312 33.933 1.00 23.69 696 ILE A C 1
ATOM 5582 O O . ILE A 1 696 ? -17.191 34.345 33.311 1.00 23.69 696 ILE A O 1
ATOM 5586 N N . ALA A 1 697 ? -17.938 36.470 33.353 1.00 21.03 697 ALA A N 1
ATOM 5587 C CA . ALA A 1 697 ? -17.265 36.922 32.149 1.00 21.03 697 ALA A CA 1
ATOM 5588 C C . ALA A 1 697 ? -15.865 37.462 32.514 1.00 21.03 697 ALA A C 1
ATOM 5590 O O . ALA A 1 697 ? -15.645 37.983 33.605 1.00 21.03 697 ALA A O 1
ATOM 5591 N N . SER A 1 698 ? -14.928 37.351 31.570 1.00 22.30 698 SER A N 1
ATOM 5592 C CA . SER A 1 698 ? -13.751 38.225 31.408 1.00 22.30 698 SER A CA 1
ATOM 5593 C C . SER A 1 698 ? -12.907 38.634 32.640 1.00 22.30 698 SER A C 1
ATOM 5595 O O . SER A 1 698 ? -13.137 39.653 33.287 1.00 22.30 698 SER A O 1
ATOM 5597 N N . LYS A 1 699 ? -11.732 38.006 32.765 1.00 23.81 699 LYS A N 1
ATOM 5598 C CA . LYS A 1 699 ? -10.455 38.748 32.839 1.00 23.81 699 LYS A CA 1
ATOM 5599 C C . LYS A 1 699 ? -9.623 38.295 31.626 1.00 23.81 699 LYS A C 1
ATOM 5601 O O . LYS A 1 699 ? -9.518 37.095 31.399 1.00 23.81 699 LYS A O 1
ATOM 5606 N N . ARG A 1 700 ? -9.029 39.172 30.812 1.00 22.94 700 ARG A N 1
ATOM 5607 C CA . ARG A 1 700 ? -8.581 40.550 31.083 1.00 22.94 700 ARG A CA 1
ATOM 5608 C C . ARG A 1 700 ? -8.860 41.491 29.903 1.00 22.94 700 ARG A C 1
ATOM 5610 O O . ARG A 1 700 ? -8.485 41.163 28.785 1.00 22.94 700 ARG A O 1
ATOM 5617 N N . GLN A 1 701 ? -9.350 42.696 30.190 1.00 23.75 701 GLN A N 1
ATOM 5618 C CA . GLN A 1 701 ? -8.928 43.878 29.433 1.00 23.75 701 GLN A CA 1
ATOM 5619 C C . GLN A 1 701 ? -7.458 44.189 29.755 1.00 23.75 701 GLN A C 1
ATOM 5621 O O . GLN A 1 701 ? -7.035 44.071 30.911 1.00 23.75 701 GLN A O 1
ATOM 5626 N N . LYS A 1 702 ? -6.709 44.628 28.743 1.00 22.98 702 LYS A N 1
ATOM 5627 C CA . LYS A 1 702 ? -5.570 45.544 28.875 1.00 22.98 702 LYS A CA 1
ATOM 5628 C C . LYS A 1 702 ? -5.257 46.147 27.499 1.00 22.98 702 LYS A C 1
ATOM 5630 O O . LYS A 1 702 ? -4.494 45.539 26.762 1.00 22.98 702 LYS A O 1
ATOM 5635 N N . THR A 1 703 ? -5.823 47.322 27.229 1.00 22.52 703 THR A N 1
ATOM 5636 C CA . THR A 1 703 ? -5.157 48.480 26.594 1.00 22.52 703 THR A CA 1
ATOM 5637 C C . THR A 1 703 ? -5.873 49.747 27.095 1.00 22.52 703 THR A C 1
ATOM 5639 O O . THR A 1 703 ? -7.006 49.654 27.573 1.00 22.52 703 THR A O 1
ATOM 5642 N N . GLU A 1 704 ? -5.166 50.875 27.081 1.00 23.72 704 GLU A N 1
ATOM 5643 C CA . GLU A 1 704 ? -5.544 52.231 27.514 1.00 23.72 704 GLU A CA 1
ATOM 5644 C C . GLU A 1 704 ? -6.991 52.679 27.161 1.00 23.72 704 GLU A C 1
ATOM 5646 O O . GLU A 1 704 ? -7.532 52.269 26.142 1.00 23.72 704 GLU A O 1
ATOM 5651 N N . GLN A 1 705 ? -7.751 53.409 27.999 1.00 22.62 705 GLN A N 1
ATOM 5652 C CA . GLN A 1 705 ? -7.531 54.702 28.695 1.00 22.62 705 GLN A CA 1
ATOM 5653 C C . GLN A 1 705 ? -7.879 55.931 27.812 1.00 22.62 705 GLN A C 1
ATOM 5655 O O . GLN A 1 705 ? -7.542 55.961 26.636 1.00 22.62 705 GLN A O 1
ATOM 5660 N N . VAL A 1 706 ? -8.460 56.965 28.455 1.00 24.17 706 VAL A N 1
ATOM 5661 C CA . VAL A 1 706 ? -8.596 58.392 28.042 1.00 24.17 706 VAL A CA 1
ATOM 5662 C C . VAL A 1 706 ? -9.970 58.888 27.502 1.00 24.17 706 VAL A C 1
ATOM 5664 O O . VAL A 1 706 ? -10.456 58.438 26.473 1.00 24.17 706 VAL A O 1
ATOM 5667 N N . ARG A 1 707 ? -10.481 59.944 28.180 1.00 22.98 707 ARG A N 1
ATOM 5668 C CA . ARG A 1 707 ? -11.512 60.963 27.810 1.00 22.98 707 ARG A CA 1
ATOM 5669 C C . ARG A 1 707 ? -13.016 60.646 27.899 1.00 22.98 707 ARG A C 1
ATOM 5671 O O . ARG A 1 707 ? -13.731 60.524 26.915 1.00 22.98 707 ARG A O 1
ATOM 5678 N N . GLU A 1 708 ? -13.483 60.638 29.146 1.00 22.14 708 GLU A N 1
ATOM 5679 C CA . GLU A 1 708 ? -14.349 61.690 29.728 1.00 22.14 708 GLU A CA 1
ATOM 5680 C C . GLU A 1 708 ? -14.812 62.898 28.866 1.00 22.14 708 GLU A C 1
ATOM 5682 O O . GLU A 1 708 ? -13.964 63.575 28.290 1.00 22.14 708 GLU A O 1
ATOM 5687 N N . ILE A 1 709 ? -16.115 63.236 29.024 1.00 24.16 709 ILE A N 1
ATOM 5688 C CA . ILE A 1 709 ? -16.758 64.586 29.085 1.00 24.16 709 ILE A CA 1
ATOM 5689 C C . ILE A 1 709 ? -16.713 65.410 27.752 1.00 24.16 709 ILE A C 1
ATOM 5691 O O . ILE A 1 709 ? -15.717 65.394 27.045 1.00 24.16 709 ILE A O 1
ATOM 5695 N N . VAL A 1 710 ? -17.739 66.139 27.270 1.00 21.72 710 VAL A N 1
ATOM 5696 C CA . VAL A 1 710 ? -18.909 66.813 27.885 1.00 21.72 710 VAL A CA 1
ATOM 5697 C C . VAL A 1 710 ? -20.200 66.585 27.067 1.00 21.72 710 VAL A C 1
ATOM 5699 O O . VAL A 1 710 ? -20.161 66.352 25.862 1.00 21.72 710 VAL A O 1
ATOM 5702 N N . SER A 1 711 ? -21.343 66.721 27.737 1.00 22.47 711 SER A N 1
ATOM 5703 C CA . SER A 1 711 ? -22.678 67.003 27.188 1.00 22.47 711 SER A CA 1
ATOM 5704 C C . SER A 1 711 ? -22.820 68.412 26.586 1.00 22.47 711 SER A C 1
ATOM 5706 O O . SER A 1 711 ? -22.094 69.303 27.008 1.00 22.47 711 SER A O 1
ATOM 5708 N N . GLU A 1 712 ? -23.820 68.619 25.717 1.00 21.98 712 GLU A N 1
ATOM 5709 C CA . GLU A 1 712 ? -24.882 69.661 25.778 1.00 21.98 712 GLU A CA 1
ATOM 5710 C C . GLU A 1 712 ? -25.451 70.042 24.392 1.00 21.98 712 GLU A C 1
ATOM 5712 O O . GLU A 1 712 ? -24.805 69.856 23.366 1.00 21.98 712 GLU A O 1
ATOM 5717 N N . GLU A 1 713 ? -26.677 70.585 24.430 1.00 21.64 713 GLU A N 1
ATOM 5718 C CA . GLU A 1 713 ? -27.419 71.290 23.368 1.00 21.64 713 GLU A CA 1
ATOM 5719 C C . GLU A 1 713 ? -27.916 70.517 22.119 1.00 21.64 713 GLU A C 1
ATOM 5721 O O . GLU A 1 713 ? -27.263 69.628 21.588 1.00 21.64 713 GLU A O 1
ATOM 5726 N N . CYS A 1 714 ? -29.072 70.858 21.529 1.00 20.03 714 CYS A N 1
ATOM 5727 C CA . CYS A 1 714 ? -30.336 71.392 22.074 1.00 20.03 714 CYS A CA 1
ATOM 5728 C C . CYS A 1 714 ? -31.386 71.416 20.947 1.00 20.03 714 CYS A C 1
ATOM 5730 O O . CYS A 1 714 ? -31.039 71.824 19.847 1.00 20.03 714 CYS A O 1
ATOM 5732 N N . GLN A 1 715 ? -32.664 71.155 21.272 1.00 22.41 715 GLN A N 1
ATOM 5733 C CA . GLN A 1 715 ? -33.850 71.656 20.535 1.00 22.41 715 GLN A CA 1
ATOM 5734 C C . GLN A 1 715 ? -34.002 71.245 19.043 1.00 22.41 715 GLN A C 1
ATOM 5736 O O . GLN A 1 715 ? -33.082 70.798 18.379 1.00 22.41 715 GLN A O 1
ATOM 5741 N N . ALA A 1 716 ? -35.167 71.376 18.412 1.00 21.97 716 ALA A N 1
ATOM 5742 C CA . ALA A 1 716 ? -36.541 71.184 18.877 1.00 21.97 716 ALA A CA 1
ATOM 5743 C C . ALA A 1 716 ? -37.386 70.839 17.635 1.00 21.97 716 ALA A C 1
ATOM 5745 O O . ALA A 1 716 ? -37.101 71.312 16.537 1.00 21.97 716 ALA A O 1
ATOM 5746 N N . GLY A 1 717 ? -38.425 70.026 17.801 1.00 23.52 717 GLY A N 1
ATOM 5747 C CA . GLY A 1 717 ? -39.268 69.582 16.692 1.00 23.52 717 GLY A CA 1
ATOM 5748 C C . GLY A 1 717 ? -40.458 68.807 17.225 1.00 23.52 717 GLY A C 1
ATOM 5749 O O . GLY A 1 717 ? -40.446 67.581 17.240 1.00 23.52 717 GLY A O 1
ATOM 5750 N N . ALA A 1 718 ? -41.444 69.534 17.744 1.00 22.73 718 ALA A N 1
ATOM 5751 C CA . ALA A 1 718 ? -42.705 68.943 18.150 1.00 22.73 718 ALA A CA 1
ATOM 5752 C C . ALA A 1 718 ? -43.572 68.697 16.913 1.00 22.73 718 ALA A C 1
ATOM 5754 O O . ALA A 1 718 ? -43.847 69.633 16.169 1.00 22.73 718 ALA A O 1
ATOM 5755 N N . GLU A 1 719 ? -44.069 67.475 16.762 1.00 23.48 719 GLU A N 1
ATOM 5756 C CA . GLU A 1 719 ? -45.428 67.271 16.271 1.00 23.48 719 GLU A CA 1
ATOM 5757 C C . GLU A 1 719 ? -46.015 66.032 16.952 1.00 23.48 719 GLU A C 1
ATOM 5759 O O . GLU A 1 719 ? -45.362 64.996 17.102 1.00 23.48 719 GLU A O 1
ATOM 5764 N N . GLU A 1 720 ? -47.226 66.188 17.473 1.00 22.88 720 GLU A N 1
ATOM 5765 C CA . GLU A 1 720 ? -47.918 65.167 18.246 1.00 22.88 720 GLU A CA 1
ATOM 5766 C C . GLU A 1 720 ? -48.598 64.161 17.311 1.00 22.88 720 GLU A C 1
ATOM 5768 O O . GLU A 1 720 ? -49.139 64.528 16.270 1.00 22.88 720 GLU A O 1
ATOM 5773 N N . ASN A 1 721 ? -48.697 62.905 17.743 1.00 21.80 721 ASN A N 1
ATOM 5774 C CA . ASN A 1 721 ? -50.022 62.335 17.994 1.00 21.80 721 ASN A CA 1
ATOM 5775 C C . ASN A 1 721 ? -49.918 61.058 18.831 1.00 21.80 721 ASN A C 1
ATOM 5777 O O . ASN A 1 721 ? -49.191 60.119 18.511 1.00 21.80 721 ASN A O 1
ATOM 5781 N N . CYS A 1 722 ? -50.668 61.033 19.926 1.00 19.70 722 CYS A N 1
ATOM 5782 C CA . CYS A 1 722 ? -50.763 59.917 20.855 1.00 19.70 722 CYS A CA 1
ATOM 5783 C C . CYS A 1 722 ? -52.186 59.891 21.441 1.00 19.70 722 CYS A C 1
ATOM 5785 O O . CYS A 1 722 ? -52.891 60.892 21.385 1.00 19.70 722 CYS A O 1
ATOM 5787 N N . VAL A 1 723 ? -52.547 58.777 22.087 1.00 21.47 723 VAL A N 1
ATOM 5788 C CA . VAL A 1 723 ? -53.704 58.629 22.998 1.00 21.47 723 VAL A CA 1
ATOM 5789 C C . VAL A 1 723 ? -55.087 58.354 22.355 1.00 21.47 723 VAL A C 1
ATOM 5791 O O . VAL A 1 723 ? -55.866 59.246 22.062 1.00 21.47 723 VAL A O 1
ATOM 5794 N N . VAL A 1 724 ? -55.429 57.054 22.357 1.00 21.88 724 VAL A N 1
ATOM 5795 C CA . VAL A 1 724 ? -56.736 56.463 22.752 1.00 21.88 724 VAL A CA 1
ATOM 5796 C C . VAL A 1 724 ? -57.977 56.628 21.855 1.00 21.88 724 VAL A C 1
ATOM 5798 O O . VAL A 1 724 ? -58.529 57.703 21.661 1.00 21.88 724 VAL A O 1
ATOM 5801 N N . SER A 1 725 ? -58.606 55.481 21.574 1.00 21.12 725 SER A N 1
ATOM 5802 C CA . SER A 1 725 ? -60.054 55.307 21.784 1.00 21.12 725 SER A CA 1
ATOM 5803 C C . SER A 1 725 ? -60.336 53.887 22.288 1.00 21.12 725 SER A C 1
ATOM 5805 O O . SER A 1 725 ? -59.942 52.910 21.656 1.00 21.12 725 SER A O 1
ATOM 5807 N N . LYS A 1 726 ? -61.016 53.759 23.433 1.00 23.56 726 LYS A N 1
ATOM 5808 C CA . LYS A 1 726 ? -61.817 52.561 23.731 1.00 23.56 726 LYS A CA 1
ATOM 5809 C C . LYS A 1 726 ? -63.157 52.751 23.038 1.00 23.56 726 LYS A C 1
ATOM 5811 O O . LYS A 1 726 ? -63.699 53.842 23.158 1.00 23.56 726 LYS A O 1
ATOM 5816 N N . GLU A 1 727 ? -63.763 51.687 22.525 1.00 21.83 727 GLU A N 1
ATOM 5817 C CA . GLU A 1 727 ? -65.219 51.571 22.623 1.00 21.83 727 GLU A CA 1
ATOM 5818 C C . GLU A 1 727 ? -65.678 50.110 22.607 1.00 21.83 727 GLU A C 1
ATOM 5820 O O . GLU A 1 727 ? -65.159 49.275 21.867 1.00 21.83 727 GLU A O 1
ATOM 5825 N N . ASN A 1 728 ? -66.639 49.805 23.480 1.00 22.17 728 ASN A N 1
ATOM 5826 C CA . ASN A 1 728 ? -67.453 48.600 23.369 1.00 22.17 728 ASN A CA 1
ATOM 5827 C C . ASN A 1 728 ? -68.421 48.789 22.199 1.00 22.17 728 ASN A C 1
ATOM 5829 O O . ASN A 1 728 ? -68.920 49.896 22.010 1.00 22.17 728 ASN A O 1
ATOM 5833 N N . ASN A 1 729 ? -68.876 47.698 21.584 1.00 23.98 729 ASN A N 1
ATOM 5834 C CA . ASN A 1 729 ? -70.320 47.597 21.399 1.00 23.98 729 ASN A CA 1
ATOM 5835 C C . ASN A 1 729 ? -70.839 46.163 21.443 1.00 23.98 729 ASN A C 1
ATOM 5837 O O . ASN A 1 729 ? -70.132 45.202 21.144 1.00 23.98 729 ASN A O 1
ATOM 5841 N N . GLN A 1 730 ? -72.074 46.047 21.916 1.00 23.73 730 GLN A N 1
ATOM 5842 C CA . GLN A 1 730 ? -72.756 44.789 22.191 1.00 23.73 730 GLN A CA 1
ATOM 5843 C C . GLN A 1 730 ? -73.376 44.207 20.916 1.00 23.73 730 GLN A C 1
ATOM 5845 O O . GLN A 1 730 ? -73.777 44.947 20.023 1.00 23.73 730 GLN A O 1
ATOM 5850 N N . ASN A 1 731 ? -73.591 42.891 20.905 1.00 23.75 731 ASN A N 1
ATOM 5851 C CA . ASN A 1 731 ? -74.889 42.358 20.497 1.00 23.75 731 ASN A CA 1
ATOM 5852 C C . ASN A 1 731 ? -75.166 41.025 21.208 1.00 23.75 731 ASN A C 1
ATOM 5854 O O . ASN A 1 731 ? -74.298 40.160 21.299 1.00 23.75 731 ASN A O 1
ATOM 5858 N N . CYS A 1 732 ? -76.378 40.907 21.747 1.00 21.23 732 CYS A N 1
ATOM 5859 C CA . CYS A 1 732 ? -76.910 39.730 22.442 1.00 21.23 732 CYS A CA 1
ATOM 5860 C C . CYS A 1 732 ? -77.945 39.006 21.557 1.00 21.23 732 CYS A C 1
ATOM 5862 O O . CYS A 1 732 ? -78.244 39.491 20.470 1.00 21.23 732 CYS A O 1
ATOM 5864 N N . GLN A 1 733 ? -78.573 37.954 22.118 1.00 22.86 733 GLN A N 1
ATOM 5865 C CA . GLN A 1 733 ? -79.712 37.165 21.586 1.00 22.86 733 GLN A CA 1
ATOM 5866 C C . GLN A 1 733 ? -79.293 36.047 20.600 1.00 22.86 733 GLN A C 1
ATOM 5868 O O . GLN A 1 733 ? -78.397 36.265 19.793 1.00 22.86 733 GLN A O 1
ATOM 5873 N N . THR A 1 734 ? -79.837 34.818 20.609 1.00 22.48 734 THR A N 1
ATOM 5874 C CA . THR A 1 734 ? -80.819 34.096 21.475 1.00 22.48 734 THR A CA 1
ATOM 5875 C C . THR A 1 734 ? -80.642 32.562 21.238 1.00 22.48 734 THR A C 1
ATOM 5877 O O . THR A 1 734 ? -79.942 32.200 20.298 1.00 22.48 734 THR A O 1
ATOM 5880 N N . GLU A 1 735 ? -81.165 31.576 21.992 1.00 23.98 735 GLU A N 1
ATOM 5881 C CA . GLU A 1 735 ? -82.083 31.502 23.155 1.00 23.98 735 GLU A CA 1
ATOM 5882 C C . GLU A 1 735 ? -81.866 30.187 23.979 1.00 23.98 735 GLU A C 1
ATOM 5884 O O . GLU A 1 735 ? -80.947 29.436 23.678 1.00 23.98 735 GLU A O 1
ATOM 5889 N N . SER A 1 736 ? -82.706 29.969 25.013 1.00 23.36 736 SER A N 1
ATOM 5890 C CA . SER A 1 736 ? -83.386 28.726 25.496 1.00 23.36 736 SER A CA 1
ATOM 5891 C C . SER A 1 736 ? -82.688 27.336 25.532 1.00 23.36 736 SER A C 1
ATOM 5893 O O . SER A 1 736 ? -81.878 26.994 24.686 1.00 23.36 736 SER A O 1
ATOM 5895 N N . THR A 1 737 ? -82.982 26.392 26.447 1.00 22.45 737 THR A N 1
ATOM 5896 C CA . THR A 1 737 ? -83.676 26.346 27.766 1.00 22.45 737 THR A CA 1
ATOM 5897 C C . THR A 1 737 ? -83.413 24.968 28.411 1.00 22.45 737 THR A C 1
ATOM 5899 O O . THR A 1 737 ? -83.483 23.986 27.684 1.00 22.45 737 THR A O 1
ATOM 5902 N N . ALA A 1 738 ? -83.308 24.904 29.753 1.00 22.84 738 ALA A N 1
ATOM 5903 C CA . ALA A 1 738 ? -83.729 23.782 30.634 1.00 22.84 738 ALA A CA 1
ATOM 5904 C C . ALA A 1 738 ? -83.102 22.358 30.463 1.00 22.84 738 ALA A C 1
ATOM 5906 O O . ALA A 1 738 ? -82.639 21.991 29.396 1.00 22.84 738 ALA A O 1
ATOM 5907 N N . SER A 1 739 ? -83.100 21.438 31.445 1.00 22.67 739 SER A N 1
ATOM 5908 C CA . SER A 1 739 ? -83.055 21.510 32.926 1.00 22.67 739 SER A CA 1
ATOM 5909 C C . SER A 1 739 ? -82.951 20.087 33.534 1.00 22.67 739 SER A C 1
ATOM 5911 O O . SER A 1 739 ? -83.602 19.190 33.017 1.00 22.67 739 SER A O 1
ATOM 5913 N N . LEU A 1 740 ? -82.288 19.951 34.695 1.00 24.34 740 LEU A N 1
ATOM 5914 C CA . LEU A 1 740 ? -82.526 18.951 35.771 1.00 24.34 740 LEU A CA 1
ATOM 5915 C C . LEU A 1 740 ? -82.257 17.431 35.555 1.00 24.34 740 LEU A C 1
ATOM 5917 O O . LEU A 1 740 ? -82.997 16.735 34.877 1.00 24.34 740 LEU A O 1
ATOM 5921 N N . GLU A 1 741 ? -81.269 16.952 36.331 1.00 24.97 741 GLU A N 1
ATOM 5922 C CA . GLU A 1 741 ? -81.301 15.812 37.286 1.00 24.97 741 GLU A CA 1
ATOM 5923 C C . GLU A 1 741 ? -81.515 14.323 36.889 1.00 24.97 741 GLU A C 1
ATOM 5925 O O . GLU A 1 741 ? -82.160 13.960 35.915 1.00 24.97 741 GLU A O 1
ATOM 5930 N N . ALA A 1 742 ? -81.002 13.476 37.805 1.00 22.84 742 ALA A N 1
ATOM 5931 C CA . ALA A 1 742 ? -81.269 12.047 38.060 1.00 22.84 742 ALA A CA 1
ATOM 5932 C C . ALA A 1 742 ? -80.491 10.946 37.287 1.00 22.84 742 ALA A C 1
ATOM 5934 O O . ALA A 1 742 ? -80.867 10.486 36.213 1.00 22.84 742 ALA A O 1
ATOM 5935 N N . SER A 1 743 ? -79.484 10.382 37.968 1.00 27.17 743 SER A N 1
ATOM 5936 C CA . SER A 1 743 ? -79.137 8.940 37.943 1.00 27.17 743 SER A CA 1
ATOM 5937 C C . SER A 1 743 ? -80.283 8.120 38.605 1.00 27.17 743 SER A C 1
ATOM 5939 O O . SER A 1 743 ? -80.987 8.737 39.410 1.00 27.17 743 SER A O 1
ATOM 5941 N N . PRO A 1 744 ? -80.463 6.776 38.426 1.00 39.31 744 PRO A N 1
ATOM 5942 C CA . PRO A 1 744 ? -79.368 5.783 38.471 1.00 39.31 744 PRO A CA 1
ATOM 5943 C C . PRO A 1 744 ? -79.524 4.419 37.712 1.00 39.31 744 PRO A C 1
ATOM 5945 O O . PRO A 1 744 ? -80.596 4.038 37.267 1.00 39.31 744 PRO A O 1
ATOM 5948 N N . ILE A 1 745 ? -78.425 3.639 37.698 1.00 25.98 745 ILE A N 1
ATOM 5949 C CA . ILE A 1 745 ? -78.318 2.150 37.629 1.00 25.98 745 ILE A CA 1
ATOM 5950 C C . ILE A 1 745 ? -78.967 1.392 36.439 1.00 25.98 745 ILE A C 1
ATOM 5952 O O . ILE A 1 745 ? -80.171 1.159 36.402 1.00 25.98 745 ILE A O 1
ATOM 5956 N N . SER A 1 746 ? -78.132 0.753 35.602 1.00 23.55 746 SER A N 1
ATOM 5957 C CA . SER A 1 746 ? -78.078 -0.729 35.519 1.00 23.55 746 SER A CA 1
ATOM 5958 C C . SER A 1 746 ? -76.889 -1.271 34.699 1.00 23.55 746 SER A C 1
ATOM 5960 O O . SER A 1 746 ? -76.552 -0.778 33.633 1.00 23.55 746 SER A O 1
ATOM 5962 N N . SER A 1 747 ? -76.252 -2.291 35.280 1.00 25.75 747 SER A N 1
ATOM 5963 C CA . SER A 1 747 ? -75.365 -3.329 34.719 1.00 25.75 747 SER A CA 1
ATOM 5964 C C . SER A 1 747 ? -75.090 -3.399 33.201 1.00 25.75 747 SER A C 1
ATOM 5966 O O . SER A 1 747 ? -76.000 -3.679 32.425 1.00 25.75 747 SER A O 1
ATOM 5968 N N . ILE A 1 748 ? -73.801 -3.397 32.829 1.00 28.17 748 ILE A N 1
ATOM 5969 C CA . ILE A 1 748 ? -73.021 -4.584 32.387 1.00 28.17 748 ILE A CA 1
ATOM 5970 C C . ILE A 1 748 ? -71.509 -4.244 32.510 1.00 28.17 748 ILE A C 1
ATOM 5972 O O . ILE A 1 748 ? -71.150 -3.093 32.757 1.00 28.17 748 ILE A O 1
ATOM 5976 N N . GLU A 1 749 ? -70.641 -5.258 32.515 1.00 28.16 749 GLU A N 1
ATOM 5977 C CA . GLU A 1 749 ? -69.290 -5.236 33.107 1.00 28.16 749 GLU A CA 1
ATOM 5978 C C . GLU A 1 749 ? -68.177 -4.548 32.274 1.00 28.16 749 GLU A C 1
ATOM 5980 O O . GLU A 1 749 ? -68.331 -4.250 31.092 1.00 28.16 749 GLU A O 1
ATOM 5985 N N . LYS A 1 750 ? -67.043 -4.263 32.941 1.00 36.84 750 LYS A N 1
ATOM 5986 C CA . LYS A 1 750 ? -65.865 -3.523 32.425 1.00 36.84 750 LYS A CA 1
ATOM 5987 C C . LYS A 1 750 ? -64.918 -4.408 31.574 1.00 36.84 750 LYS A C 1
ATOM 5989 O O . LYS A 1 750 ? -65.058 -5.627 31.585 1.00 36.84 750 LYS A O 1
ATOM 5994 N N . PRO A 1 751 ? -63.859 -3.824 30.967 1.00 31.91 751 PRO A N 1
ATOM 5995 C CA . PRO A 1 751 ? -62.586 -3.815 31.709 1.00 31.91 751 PRO A CA 1
ATOM 5996 C C . PRO A 1 751 ? -61.792 -2.485 31.693 1.00 31.91 751 PRO A C 1
ATOM 5998 O O . PRO A 1 751 ? -61.526 -1.892 30.660 1.00 31.91 751 PRO A O 1
ATOM 6001 N N . ILE A 1 752 ? -61.406 -2.077 32.907 1.00 35.78 752 ILE A N 1
ATOM 6002 C CA . ILE A 1 752 ? -60.162 -1.407 33.355 1.00 35.78 752 ILE A CA 1
ATOM 6003 C C . ILE A 1 752 ? -59.335 -0.584 32.330 1.00 35.78 752 ILE A C 1
ATOM 6005 O O . ILE A 1 752 ? -58.502 -1.130 31.617 1.00 35.78 752 ILE A O 1
ATOM 6009 N N . GLU A 1 753 ? -59.381 0.748 32.466 1.00 38.12 753 GLU A N 1
ATOM 6010 C CA . GLU A 1 753 ? -58.263 1.666 32.171 1.00 38.12 753 GLU A CA 1
ATOM 6011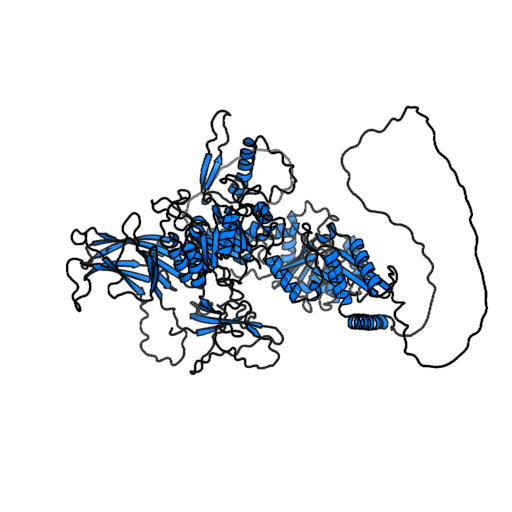 C C . GLU A 1 753 ? -58.202 2.770 33.247 1.00 38.12 753 GLU A C 1
ATOM 6013 O O . GLU A 1 753 ? -59.183 3.493 33.416 1.00 38.12 753 GLU A O 1
ATOM 6018 N N . ASN A 1 754 ? -57.085 2.889 33.989 1.00 40.69 754 ASN A N 1
ATOM 6019 C CA . ASN A 1 754 ? -56.555 4.139 34.584 1.00 40.69 754 ASN A CA 1
ATOM 6020 C C . ASN A 1 754 ? -55.374 3.874 35.544 1.00 40.69 754 ASN A C 1
ATOM 6022 O O . ASN A 1 754 ? -55.589 3.500 36.690 1.00 40.69 754 ASN A O 1
ATOM 6026 N N . GLU A 1 755 ? -54.140 4.152 35.101 1.00 39.94 755 GLU A N 1
ATOM 6027 C CA . GLU A 1 755 ? -52.977 4.338 36.006 1.00 39.94 755 GLU A CA 1
ATOM 6028 C C . GLU A 1 755 ? -51.786 5.105 35.370 1.00 39.94 755 GLU A C 1
ATOM 6030 O O . GLU A 1 755 ? -50.919 5.619 36.071 1.00 39.94 755 GLU A O 1
ATOM 6035 N N . LYS A 1 756 ? -51.740 5.262 34.035 1.00 43.09 756 LYS A N 1
ATOM 6036 C CA . LYS A 1 756 ? -50.558 5.757 33.290 1.00 43.09 756 LYS A CA 1
ATOM 6037 C C . LYS A 1 756 ? -50.254 7.276 33.346 1.00 43.09 756 LYS A C 1
ATOM 6039 O O . LYS A 1 756 ? -49.317 7.707 32.682 1.00 43.09 756 LYS A O 1
ATOM 6044 N N . GLN A 1 757 ? -50.995 8.111 34.085 1.00 46.91 757 GLN A N 1
ATOM 6045 C CA . GLN A 1 757 ? -50.954 9.584 33.901 1.00 46.91 757 GLN A CA 1
ATOM 6046 C C . GLN A 1 757 ? -50.067 10.420 34.855 1.00 46.91 757 GLN A C 1
ATOM 6048 O O . GLN A 1 757 ? -50.021 11.636 34.682 1.00 46.91 757 GLN A O 1
ATOM 6053 N N . ASN A 1 758 ? -49.350 9.845 35.833 1.00 61.19 758 ASN A N 1
ATOM 6054 C CA . ASN A 1 758 ? -48.709 10.649 36.898 1.00 61.19 758 ASN A CA 1
ATOM 6055 C C . ASN A 1 758 ? -47.195 10.413 37.119 1.00 61.19 758 ASN A C 1
ATOM 6057 O O . ASN A 1 758 ? -46.717 10.504 38.245 1.00 61.19 758 ASN A O 1
ATOM 6061 N N . PHE A 1 759 ? -46.436 10.107 36.060 1.00 76.25 759 PHE A N 1
ATOM 6062 C CA . PHE A 1 759 ? -44.980 9.874 36.118 1.00 76.25 759 PHE A CA 1
ATOM 6063 C C . PHE A 1 759 ? -44.181 11.117 35.688 1.00 76.25 759 PHE A C 1
ATOM 6065 O O . PHE A 1 759 ? -44.511 11.729 34.665 1.00 76.25 759 PHE A O 1
ATOM 6072 N N . SER A 1 760 ? -43.132 11.491 36.432 1.00 83.00 760 SER A N 1
ATOM 6073 C CA . SER A 1 760 ? -42.314 12.684 36.162 1.00 83.00 760 SER A CA 1
ATOM 6074 C C . SER A 1 760 ? -40.854 12.399 35.784 1.00 83.00 760 SER A C 1
ATOM 6076 O O . SER A 1 760 ? -40.255 11.408 36.197 1.00 83.00 760 SER A O 1
ATOM 6078 N N . PHE A 1 761 ? -40.243 13.282 34.990 1.00 85.69 761 PHE A N 1
ATOM 6079 C CA . PHE A 1 761 ? -38.878 13.082 34.498 1.00 85.69 761 PHE A CA 1
ATOM 6080 C C . PHE A 1 761 ? -38.094 14.382 34.262 1.00 85.69 761 PHE A C 1
ATOM 6082 O O . PHE A 1 761 ? -38.677 15.451 34.060 1.00 85.69 761 PHE A O 1
ATOM 6089 N N . ARG A 1 762 ? -36.760 14.270 34.200 1.00 87.31 762 ARG A N 1
ATOM 6090 C CA . ARG A 1 762 ? -35.866 15.292 33.628 1.00 87.31 762 ARG A CA 1
ATOM 6091 C C . ARG A 1 762 ? -34.926 14.701 32.588 1.00 87.31 762 ARG A C 1
ATOM 6093 O O . ARG A 1 762 ? -34.566 13.528 32.663 1.00 87.31 762 ARG A O 1
ATOM 6100 N N . VAL A 1 763 ? -34.462 15.558 31.683 1.00 84.94 763 VAL A N 1
ATOM 6101 C CA . VAL A 1 763 ? -33.335 15.264 30.793 1.00 84.94 763 VAL A CA 1
ATOM 6102 C C . VAL A 1 763 ? -32.153 16.136 31.197 1.00 84.94 763 VAL A C 1
ATOM 6104 O O . VAL A 1 763 ? -32.250 17.362 31.188 1.00 84.94 763 VAL A O 1
ATOM 6107 N N . SER A 1 764 ? -31.037 15.497 31.526 1.00 85.69 764 SER A N 1
ATOM 6108 C CA . SER A 1 764 ? -29.750 16.138 31.786 1.00 85.69 764 SER A CA 1
ATOM 6109 C C . SER A 1 764 ? -28.834 15.891 30.597 1.00 85.69 764 SER A C 1
ATOM 6111 O O . SER A 1 764 ? -28.684 14.753 30.168 1.00 85.69 764 SER A O 1
ATOM 6113 N N . CYS A 1 765 ? -28.205 16.933 30.056 1.00 83.38 765 CYS A N 1
ATOM 6114 C CA . CYS A 1 765 ? -27.351 16.806 28.877 1.00 83.38 765 CYS A CA 1
ATOM 6115 C C . CYS A 1 765 ? -25.972 17.427 29.108 1.00 83.38 765 CYS A C 1
ATOM 6117 O O . CYS A 1 765 ? -25.847 18.529 29.648 1.00 83.38 765 CYS A O 1
ATOM 6119 N N . ARG A 1 766 ? -24.927 16.750 28.639 1.00 79.75 766 ARG A N 1
ATOM 6120 C CA . ARG A 1 766 ? -23.544 17.220 28.610 1.00 79.75 766 ARG A CA 1
ATOM 6121 C C . ARG A 1 766 ? -23.021 17.154 27.180 1.00 79.75 766 ARG A C 1
ATOM 6123 O O . ARG A 1 766 ? -22.974 16.076 26.603 1.00 79.75 766 ARG A O 1
ATOM 6130 N N . CYS A 1 767 ? -22.558 18.281 26.657 1.00 73.12 767 CYS A N 1
ATOM 6131 C CA . CYS A 1 767 ? -21.769 18.327 25.429 1.00 73.12 767 CYS A CA 1
ATOM 6132 C C . CYS A 1 767 ? -20.286 18.553 25.769 1.00 73.12 767 CYS A C 1
ATOM 6134 O O . CYS A 1 767 ? -19.961 19.292 26.703 1.00 73.12 767 CYS A O 1
ATOM 6136 N N . SER A 1 768 ? -19.383 17.948 25.003 1.00 62.84 768 SER A N 1
ATOM 6137 C CA . SER A 1 768 ? -17.932 18.210 25.026 1.00 62.84 768 SER A CA 1
ATOM 6138 C C . SER A 1 768 ? -17.357 18.115 23.607 1.00 62.84 768 SER A C 1
ATOM 6140 O O . SER A 1 768 ? -18.043 17.626 22.714 1.00 62.84 768 SER A O 1
ATOM 6142 N N . GLY A 1 769 ? -16.130 18.597 23.391 1.00 59.47 769 GLY A N 1
ATOM 6143 C CA . GLY A 1 769 ? -15.512 18.628 22.059 1.00 59.47 769 GLY A CA 1
ATOM 6144 C C . GLY A 1 769 ? -16.040 19.751 21.155 1.00 59.47 769 GLY A C 1
ATOM 6145 O O . GLY A 1 769 ? -16.513 20.789 21.633 1.00 59.47 769 GLY A O 1
ATOM 6146 N N . ALA A 1 770 ? -15.949 19.556 19.843 1.00 58.16 770 ALA A N 1
ATOM 6147 C CA . ALA A 1 770 ? -16.501 20.430 18.816 1.00 58.16 770 ALA A CA 1
ATOM 6148 C C . ALA A 1 770 ? -18.032 20.546 18.904 1.00 58.16 770 ALA A C 1
ATOM 6150 O O . ALA A 1 770 ? -18.548 21.654 18.751 1.00 58.16 770 ALA A O 1
ATOM 6151 N N . ILE A 1 771 ? -18.753 19.467 19.247 1.00 58.06 771 ILE A N 1
ATOM 6152 C CA . ILE A 1 771 ? -20.223 19.489 19.416 1.00 58.06 771 ILE A CA 1
ATOM 6153 C C . ILE A 1 771 ? -20.668 20.582 20.402 1.00 58.06 771 ILE A C 1
ATOM 6155 O O . ILE A 1 771 ? -21.634 21.301 20.141 1.00 58.06 771 ILE A O 1
ATOM 6159 N N . ALA A 1 772 ? -19.929 20.783 21.499 1.00 59.03 772 ALA A N 1
ATOM 6160 C CA . ALA A 1 772 ? -20.245 21.791 22.518 1.00 59.03 772 ALA A CA 1
ATOM 6161 C C . ALA A 1 772 ? -20.118 23.254 22.043 1.00 59.03 772 ALA A C 1
ATOM 6163 O O . ALA A 1 772 ? -20.517 24.163 22.771 1.00 59.03 772 ALA A O 1
ATOM 6164 N N . LYS A 1 773 ? -19.550 23.492 20.852 1.00 56.84 773 LYS A N 1
ATOM 6165 C CA . LYS A 1 773 ? -19.485 24.812 20.202 1.00 56.84 773 LYS A CA 1
ATOM 6166 C C . LYS A 1 773 ? -20.671 25.070 19.265 1.00 56.84 773 LYS A C 1
ATOM 6168 O O . LYS A 1 773 ? -20.872 26.211 18.867 1.00 56.84 773 LYS A O 1
ATOM 6173 N N . ILE A 1 774 ? -21.407 24.020 18.893 1.00 55.22 774 ILE A N 1
ATOM 6174 C CA . ILE A 1 774 ? -22.459 24.037 17.863 1.00 55.22 774 ILE A CA 1
ATOM 6175 C C . ILE A 1 774 ? -23.848 23.896 18.501 1.00 55.22 774 ILE A C 1
ATOM 6177 O O . ILE A 1 774 ? -24.794 24.532 18.051 1.00 55.22 774 ILE A O 1
ATOM 6181 N N . LEU A 1 775 ? -23.971 23.080 19.554 1.00 59.78 775 LEU A N 1
ATOM 6182 C CA . LEU A 1 775 ? -25.228 22.826 20.259 1.00 59.78 775 LEU A CA 1
ATOM 6183 C C . LEU A 1 775 ? -25.047 22.982 21.767 1.00 59.78 775 LEU A C 1
ATOM 6185 O O . LEU A 1 775 ? -24.143 22.387 22.364 1.00 59.78 775 LEU A O 1
ATOM 6189 N N . THR A 1 776 ? -25.948 23.721 22.413 1.00 69.62 776 THR A N 1
ATOM 6190 C CA . THR A 1 776 ? -25.951 23.800 23.874 1.00 69.62 776 THR A CA 1
ATOM 6191 C C . THR A 1 776 ? -26.613 22.565 24.489 1.00 69.62 776 THR A C 1
ATOM 6193 O O . THR A 1 776 ? -27.616 22.042 23.995 1.00 69.62 776 THR A O 1
ATOM 6196 N N . SER A 1 777 ? -26.111 22.138 25.652 1.00 75.69 777 SER A N 1
ATOM 6197 C CA . SER A 1 777 ? -26.764 21.114 26.480 1.00 75.69 777 SER A CA 1
ATOM 6198 C C . SER A 1 777 ? -28.248 21.407 26.748 1.00 75.69 777 SER A C 1
ATOM 6200 O O . SER A 1 777 ? -29.050 20.482 26.870 1.00 75.69 777 SER A O 1
ATOM 6202 N N . GLN A 1 778 ? -28.626 22.684 26.865 1.00 74.69 778 GLN A N 1
ATOM 6203 C CA . GLN A 1 778 ? -30.000 23.085 27.164 1.00 74.69 778 GLN A CA 1
ATOM 6204 C C . GLN A 1 778 ? -30.941 22.860 25.974 1.00 74.69 778 GLN A C 1
ATOM 6206 O O . GLN A 1 778 ? -32.054 22.380 26.175 1.00 74.69 778 GLN A O 1
ATOM 6211 N N . GLU A 1 779 ? -30.508 23.146 24.744 1.00 68.50 779 GLU A N 1
ATOM 6212 C CA . GLU A 1 779 ? -31.316 22.925 23.537 1.00 68.50 779 GLU A CA 1
ATOM 6213 C C . GLU A 1 779 ? -31.603 21.440 23.315 1.00 68.50 779 GLU A C 1
ATOM 6215 O O . GLU A 1 779 ? -32.757 21.060 23.101 1.00 68.50 779 GLU A O 1
ATOM 6220 N N . ILE A 1 780 ? -30.576 20.594 23.446 1.00 71.31 780 ILE A N 1
ATOM 6221 C CA . ILE A 1 780 ? -30.707 19.140 23.291 1.00 71.31 780 ILE A CA 1
ATOM 6222 C C . ILE A 1 780 ? -31.588 18.563 24.404 1.00 71.31 780 ILE A C 1
ATOM 6224 O O . ILE A 1 780 ? -32.564 17.867 24.117 1.00 71.31 780 ILE A O 1
ATOM 6228 N N . GLY A 1 781 ? -31.318 18.915 25.668 1.00 72.50 781 GLY A N 1
ATOM 6229 C CA . GLY A 1 781 ? -32.138 18.486 26.804 1.00 72.50 781 GLY A CA 1
ATOM 6230 C C . GLY A 1 781 ? -33.606 18.909 26.669 1.00 72.50 781 GLY A C 1
ATOM 6231 O O . GLY A 1 781 ? -34.509 18.108 26.917 1.00 72.50 781 GLY A O 1
ATOM 6232 N N . ARG A 1 782 ? -33.866 20.135 26.188 1.00 73.19 782 ARG A N 1
ATOM 6233 C CA . ARG A 1 782 ? -35.224 20.633 25.917 1.00 73.19 782 ARG A CA 1
ATOM 6234 C C . ARG A 1 782 ? -35.904 19.855 24.795 1.00 73.19 782 ARG A C 1
ATOM 6236 O O . ARG A 1 782 ? -37.079 19.517 24.926 1.00 73.19 782 ARG A O 1
ATOM 6243 N N . ALA A 1 783 ? -35.205 19.579 23.698 1.00 70.56 783 ALA A N 1
ATOM 6244 C CA . ALA A 1 783 ? -35.786 18.900 22.547 1.00 70.56 783 ALA A CA 1
ATOM 6245 C C . ALA A 1 783 ? -36.107 17.420 22.837 1.00 70.56 783 ALA A C 1
ATOM 6247 O O . ALA A 1 783 ? -37.218 16.978 22.538 1.00 70.56 783 ALA A O 1
ATOM 6248 N N . VAL A 1 784 ? -35.213 16.691 23.518 1.00 69.81 784 VAL A N 1
ATOM 6249 C CA . VAL A 1 784 ? -35.494 15.325 24.008 1.00 69.81 784 VAL A CA 1
ATOM 6250 C C . VAL A 1 784 ? -36.616 15.343 25.052 1.00 69.81 784 VAL A C 1
ATOM 6252 O O . VAL A 1 784 ? -37.528 14.521 24.991 1.00 69.81 784 VAL A O 1
ATOM 6255 N N . GLY A 1 785 ? -36.636 16.334 25.951 1.00 72.88 785 GLY A N 1
ATOM 6256 C CA . GLY A 1 785 ? -37.727 16.519 26.913 1.00 72.88 785 GLY A CA 1
ATOM 6257 C C . GLY A 1 785 ? -39.096 16.733 26.255 1.00 72.88 785 GLY A C 1
ATOM 6258 O O . GLY A 1 785 ? -40.096 16.161 26.687 1.00 72.88 785 GLY A O 1
ATOM 6259 N N . ILE A 1 786 ? -39.163 17.504 25.166 1.00 71.38 786 ILE A N 1
ATOM 6260 C CA . ILE A 1 786 ? -40.399 17.683 24.390 1.00 71.38 786 ILE A CA 1
ATOM 6261 C C . ILE A 1 786 ? -40.816 16.375 23.701 1.00 71.38 786 ILE A C 1
ATOM 6263 O O . ILE A 1 786 ? -42.010 16.073 23.673 1.00 71.38 786 ILE A O 1
ATOM 6267 N N . ALA A 1 787 ? -39.868 15.597 23.167 1.00 66.69 787 ALA A N 1
ATOM 6268 C CA . ALA A 1 787 ? -40.153 14.311 22.529 1.00 66.69 787 ALA A CA 1
ATOM 6269 C C . ALA A 1 787 ? -40.738 13.295 23.527 1.00 66.69 787 ALA A C 1
ATOM 6271 O O . ALA A 1 787 ? -41.827 12.772 23.295 1.00 66.69 787 ALA A O 1
ATOM 6272 N N . LEU A 1 788 ? -40.079 13.103 24.674 1.00 67.88 788 LEU A N 1
ATOM 6273 C CA . LEU A 1 788 ? -40.524 12.193 25.735 1.00 67.88 788 LEU A CA 1
ATOM 6274 C C . LEU A 1 788 ? -41.903 12.569 26.290 1.00 67.88 788 LEU A C 1
ATOM 6276 O O . LEU A 1 788 ? -42.779 11.711 26.396 1.00 67.88 788 LEU A O 1
ATOM 6280 N N . ARG A 1 789 ? -42.142 13.862 26.557 1.00 74.06 789 ARG A N 1
ATOM 6281 C CA . ARG A 1 789 ? -43.456 14.354 27.006 1.00 74.06 789 ARG A CA 1
ATOM 6282 C C . ARG A 1 789 ? -44.561 14.058 25.989 1.00 74.06 789 ARG A C 1
ATOM 6284 O O . ARG A 1 789 ? -45.667 13.708 26.383 1.00 74.06 789 ARG A O 1
ATOM 6291 N N . LYS A 1 790 ? -44.282 14.220 24.689 1.00 69.12 790 LYS A N 1
ATOM 6292 C CA . LYS A 1 790 ? -45.253 13.943 23.616 1.00 69.12 790 LYS A CA 1
ATOM 6293 C C . LYS A 1 790 ? -45.548 12.453 23.446 1.00 69.12 790 LYS A C 1
ATOM 6295 O O . LYS A 1 790 ? -46.658 12.129 23.046 1.00 69.12 790 LYS A O 1
ATOM 6300 N N . GLN A 1 791 ? -44.574 11.581 23.699 1.00 64.62 791 GLN A N 1
ATOM 6301 C CA . GLN A 1 791 ? -44.687 10.153 23.396 1.00 64.62 791 GLN A CA 1
ATOM 6302 C C . GLN A 1 791 ? -45.199 9.316 24.572 1.00 64.62 791 GLN A C 1
ATOM 6304 O O . GLN A 1 791 ? -46.003 8.416 24.362 1.00 64.62 791 GLN A O 1
ATOM 6309 N N . PHE A 1 792 ? -44.786 9.638 25.800 1.00 67.81 792 PHE A N 1
ATOM 6310 C CA . PHE A 1 792 ? -45.159 8.880 26.999 1.00 67.81 792 PHE A CA 1
ATOM 6311 C C . PHE A 1 792 ? -46.152 9.604 27.921 1.00 67.81 792 PHE A C 1
ATOM 6313 O O . PHE A 1 792 ? -46.571 9.048 28.932 1.00 67.81 792 PHE A O 1
ATOM 6320 N N . GLY A 1 793 ? -46.502 10.861 27.624 1.00 71.25 793 GLY A N 1
ATOM 6321 C CA . GLY A 1 793 ? -47.382 11.678 28.469 1.00 71.25 793 GLY A CA 1
ATOM 6322 C C . GLY A 1 793 ? -46.765 12.121 29.805 1.00 71.25 793 GLY A C 1
ATOM 6323 O O . GLY A 1 793 ? -47.439 12.775 30.597 1.00 71.25 793 GLY A O 1
ATOM 6324 N N . TRP A 1 794 ? -45.494 11.795 30.064 1.00 81.56 794 TRP A N 1
ATOM 6325 C CA . TRP A 1 794 ? -44.810 12.087 31.325 1.00 81.56 794 TRP A CA 1
ATOM 6326 C C . TRP A 1 794 ? -44.676 13.589 31.606 1.00 81.56 794 TRP A C 1
ATOM 6328 O O . TRP A 1 794 ? -44.465 14.404 30.705 1.00 81.56 794 TRP A O 1
ATOM 6338 N N . ARG A 1 795 ? -44.710 13.968 32.885 1.00 83.00 795 ARG A N 1
ATOM 6339 C CA . ARG A 1 795 ? -44.553 15.356 33.336 1.00 83.00 795 ARG A CA 1
ATOM 6340 C C . ARG A 1 795 ? -43.074 15.732 33.463 1.00 83.00 795 ARG A C 1
ATOM 6342 O O . ARG A 1 795 ? -42.324 15.073 34.167 1.00 83.00 795 ARG A O 1
ATOM 6349 N N . ALA A 1 796 ? -42.647 16.837 32.859 1.00 83.50 796 ALA A N 1
ATOM 6350 C CA . ALA A 1 796 ? -41.296 17.346 33.102 1.00 83.50 796 ALA A CA 1
ATOM 6351 C C . ALA A 1 796 ? -41.194 17.987 34.505 1.00 83.50 796 ALA A C 1
ATOM 6353 O O . ALA A 1 796 ? -41.927 18.935 34.794 1.00 83.50 796 ALA A O 1
ATOM 6354 N N . ASP A 1 797 ? -40.268 17.511 35.342 1.00 83.25 797 ASP A N 1
ATOM 6355 C CA . ASP A 1 797 ? -39.865 18.142 36.608 1.00 83.25 797 ASP A CA 1
ATOM 6356 C C . ASP A 1 797 ? -38.334 18.221 36.671 1.00 83.25 797 ASP A C 1
ATOM 6358 O O . ASP A 1 797 ? -37.637 17.214 36.736 1.00 83.25 797 ASP A O 1
ATOM 6362 N N . LEU A 1 798 ? -37.785 19.437 36.638 1.00 82.44 798 LEU A N 1
ATOM 6363 C CA . LEU A 1 798 ? -36.335 19.653 36.619 1.00 82.44 798 LEU A CA 1
ATOM 6364 C C . LEU A 1 798 ? -35.686 19.591 38.015 1.00 82.44 798 LEU A C 1
ATOM 6366 O O . LEU A 1 798 ? -34.461 19.482 38.111 1.00 82.44 798 LEU A O 1
ATOM 6370 N N . ARG A 1 799 ? -36.484 19.675 39.089 1.00 76.19 799 ARG A N 1
ATOM 6371 C CA . ARG A 1 799 ? -36.024 19.765 40.484 1.00 76.19 799 ARG A CA 1
ATOM 6372 C C . ARG A 1 799 ? -36.111 18.422 41.202 1.00 76.19 799 ARG A C 1
ATOM 6374 O O . ARG A 1 799 ? -35.141 18.027 41.844 1.00 76.19 799 ARG A O 1
ATOM 6381 N N . ALA A 1 800 ? -37.244 17.734 41.093 1.00 78.31 800 ALA A N 1
ATOM 6382 C CA . ALA A 1 800 ? -37.530 16.497 41.816 1.00 78.31 800 ALA A CA 1
ATOM 6383 C C . ALA A 1 800 ? -38.160 15.413 40.912 1.00 78.31 800 ALA A C 1
ATOM 6385 O O . ALA A 1 800 ? -39.230 14.909 41.235 1.00 78.31 800 ALA A O 1
ATOM 6386 N N . PRO A 1 801 ? -37.511 15.025 39.798 1.00 84.06 801 PRO A N 1
ATOM 6387 C CA . PRO A 1 801 ? -38.049 14.008 38.902 1.00 84.06 801 PRO A CA 1
ATOM 6388 C C . PRO A 1 801 ? -38.080 12.615 39.538 1.00 84.06 801 PRO A C 1
ATOM 6390 O O . PRO A 1 801 ? -37.146 12.233 40.266 1.00 84.06 801 PRO A O 1
ATOM 6393 N N . ASP A 1 802 ? -39.083 11.825 39.144 1.00 75.19 802 ASP A N 1
ATOM 6394 C CA . ASP A 1 802 ? -39.094 10.379 39.369 1.00 75.19 802 ASP A CA 1
ATOM 6395 C C . ASP A 1 802 ? -37.979 9.716 38.563 1.00 75.19 802 ASP A C 1
ATOM 6397 O O . ASP A 1 802 ? -37.258 8.909 39.135 1.00 75.19 802 ASP A O 1
ATOM 6401 N N . LEU A 1 803 ? -37.773 10.106 37.294 1.00 77.56 803 LEU A N 1
ATOM 6402 C CA . LEU A 1 803 ? -36.729 9.579 36.401 1.00 77.56 803 LEU A CA 1
ATOM 6403 C C . LEU A 1 803 ? -35.771 10.659 35.872 1.00 77.56 803 LEU A C 1
ATOM 6405 O O . LEU A 1 803 ? -36.187 11.701 35.372 1.00 77.56 803 LEU A O 1
ATOM 6409 N N . GLU A 1 804 ? -34.470 10.382 35.890 1.00 82.94 804 GLU A N 1
ATOM 6410 C CA . GLU A 1 804 ? -33.479 11.186 35.170 1.00 82.94 804 GLU A CA 1
ATOM 6411 C C . GLU A 1 804 ? -32.952 10.416 33.961 1.00 82.94 804 GLU A C 1
ATOM 6413 O O . GLU A 1 804 ? -32.497 9.286 34.097 1.00 82.94 804 GLU A O 1
ATOM 6418 N N . ILE A 1 805 ? -32.978 11.052 32.791 1.00 82.06 805 ILE A N 1
ATOM 6419 C CA . ILE A 1 805 ? -32.321 10.561 31.579 1.00 82.06 805 ILE A CA 1
ATOM 6420 C C . ILE A 1 805 ? -31.111 11.455 31.326 1.00 82.06 805 ILE A C 1
ATOM 6422 O O . ILE A 1 805 ? -31.242 12.674 31.201 1.00 82.06 805 ILE A O 1
ATOM 6426 N N . PHE A 1 806 ? -29.929 10.854 31.284 1.00 82.00 806 PHE A N 1
ATOM 6427 C CA . PHE A 1 806 ? -28.664 11.527 31.051 1.00 82.00 806 PHE A CA 1
ATOM 6428 C C . PHE A 1 806 ? -28.179 11.291 29.620 1.00 82.00 806 PHE A C 1
ATOM 6430 O O . PHE A 1 806 ? -28.171 10.166 29.123 1.00 82.00 806 PHE A O 1
ATOM 6437 N N . LEU A 1 807 ? -27.763 12.378 28.980 1.00 80.69 807 LEU A N 1
ATOM 6438 C CA . LEU A 1 807 ? -27.201 12.426 27.638 1.00 80.69 807 LEU A CA 1
ATOM 6439 C C . LEU A 1 807 ? -25.771 12.964 27.739 1.00 80.69 807 LEU A C 1
ATOM 6441 O O . LEU A 1 807 ? -25.571 14.070 28.247 1.00 80.69 807 LEU A O 1
ATOM 6445 N N . HIS A 1 808 ? -24.776 12.238 27.236 1.00 76.06 808 HIS A N 1
ATOM 6446 C CA . HIS A 1 808 ? -23.427 12.777 27.032 1.00 76.06 808 HIS A CA 1
ATOM 6447 C C . HIS A 1 808 ? -23.024 12.613 25.576 1.00 76.06 808 HIS A C 1
ATOM 6449 O O . HIS A 1 808 ? -22.944 11.506 25.059 1.00 76.06 808 HIS A O 1
ATOM 6455 N N . LEU A 1 809 ? -22.785 13.746 24.928 1.00 68.62 809 LEU A N 1
ATOM 6456 C CA . LEU A 1 809 ? -22.429 13.859 23.525 1.00 68.62 809 LEU A CA 1
ATOM 6457 C C . LEU A 1 809 ? -21.016 14.434 23.411 1.00 68.62 809 LEU A C 1
ATOM 6459 O O . LEU A 1 809 ? -20.690 15.455 24.030 1.00 68.62 809 LEU A O 1
ATOM 6463 N N . ASN A 1 810 ? -20.176 13.789 22.615 1.00 65.50 810 ASN A N 1
ATOM 6464 C CA . ASN A 1 810 ? -18.900 14.327 22.169 1.00 65.50 810 ASN A CA 1
ATOM 6465 C C . ASN A 1 810 ? -18.588 13.859 20.746 1.00 65.50 810 ASN A C 1
ATOM 6467 O O . ASN A 1 810 ? -19.362 13.122 20.140 1.00 65.50 810 ASN A O 1
ATOM 6471 N N . ASP A 1 811 ? -17.450 14.304 20.227 1.00 58.50 811 ASP A N 1
ATOM 6472 C CA . ASP A 1 811 ? -17.054 14.119 18.829 1.00 58.50 811 ASP A CA 1
ATOM 6473 C C . ASP A 1 811 ? -16.826 12.641 18.430 1.00 58.50 811 ASP A C 1
ATOM 6475 O O . ASP A 1 811 ? -16.684 12.347 17.245 1.00 58.50 811 ASP A O 1
ATOM 6479 N N . ILE A 1 812 ? -16.794 11.717 19.402 1.00 51.09 812 ILE A N 1
ATOM 6480 C CA . ILE A 1 812 ? -16.458 10.294 19.235 1.00 51.09 812 ILE A CA 1
ATOM 6481 C C . ILE A 1 812 ? -17.633 9.382 19.634 1.00 51.09 812 ILE A C 1
ATOM 6483 O O . ILE A 1 812 ? -17.853 8.351 19.000 1.00 51.09 812 ILE A O 1
ATOM 6487 N N . HIS A 1 813 ? -18.396 9.731 20.677 1.00 54.09 813 HIS A N 1
ATOM 6488 C CA . HIS A 1 813 ? -19.504 8.916 21.179 1.00 54.09 813 HIS A CA 1
ATOM 6489 C C . HIS A 1 813 ? -20.703 9.723 21.694 1.00 54.09 813 HIS A C 1
ATOM 6491 O O . HIS A 1 813 ? -20.587 10.843 22.197 1.00 54.09 813 HIS A O 1
ATOM 6497 N N . SER A 1 814 ? -21.875 9.089 21.609 1.00 63.47 814 SER A N 1
ATOM 6498 C CA . SER A 1 814 ? -23.138 9.554 22.185 1.00 63.47 814 SER A CA 1
ATOM 6499 C C . SER A 1 814 ? -23.652 8.512 23.174 1.00 63.47 814 SER A C 1
ATOM 6501 O O . SER A 1 814 ? -23.921 7.378 22.793 1.00 63.47 814 SER A O 1
ATOM 6503 N N . VAL A 1 815 ? -23.774 8.891 24.444 1.00 65.62 815 VAL A N 1
ATOM 6504 C CA . VAL A 1 815 ? -24.270 8.039 25.530 1.00 65.62 815 VAL A CA 1
ATOM 6505 C C . VAL A 1 815 ? -25.642 8.535 25.962 1.00 65.62 815 VAL A C 1
ATOM 6507 O O . VAL A 1 815 ? -25.790 9.695 26.346 1.00 65.62 815 VAL A O 1
ATOM 6510 N N . VAL A 1 816 ? -26.624 7.636 25.942 1.00 72.88 816 VAL A N 1
ATOM 6511 C CA . VAL A 1 816 ? -27.943 7.807 26.560 1.00 72.88 816 VAL A CA 1
ATOM 6512 C C . VAL A 1 816 ? -28.036 6.797 27.697 1.00 72.88 816 VAL A C 1
ATOM 6514 O O . VAL A 1 816 ? -27.727 5.625 27.498 1.00 72.88 816 VAL A O 1
ATOM 6517 N N . GLY A 1 817 ? -28.440 7.223 28.891 1.00 71.50 817 GLY A N 1
ATOM 6518 C CA . GLY A 1 817 ? -28.579 6.307 30.020 1.00 71.50 817 GLY A CA 1
ATOM 6519 C C . GLY A 1 817 ? -29.362 6.894 31.184 1.00 71.50 817 GLY A C 1
ATOM 6520 O O . GLY A 1 817 ? -29.609 8.096 31.249 1.00 71.50 817 GLY A O 1
ATOM 6521 N N . ILE A 1 818 ? -29.743 6.037 32.125 1.00 74.38 818 ILE A N 1
ATOM 6522 C CA . ILE A 1 818 ? -30.407 6.431 33.370 1.00 74.38 818 ILE A CA 1
ATOM 6523 C C . ILE A 1 818 ? -29.345 6.416 34.479 1.00 74.38 818 ILE A C 1
ATOM 6525 O O . ILE A 1 818 ? -28.774 5.354 34.739 1.00 74.38 818 ILE A O 1
ATOM 6529 N N . PRO A 1 819 ? -29.042 7.544 35.151 1.00 69.88 819 PRO A N 1
ATOM 6530 C CA . PRO A 1 819 ? -28.133 7.537 36.289 1.00 69.88 819 PRO A CA 1
ATOM 6531 C C . PRO A 1 819 ? -28.665 6.634 37.404 1.00 69.88 819 PRO A C 1
ATOM 6533 O O . PRO A 1 819 ? -29.787 6.811 37.888 1.00 69.88 819 PRO A O 1
ATOM 6536 N N . LEU A 1 820 ? -27.842 5.677 37.836 1.00 64.50 820 LEU A N 1
ATOM 6537 C CA . LEU A 1 820 ? -28.164 4.815 38.976 1.00 64.50 820 LEU A CA 1
ATOM 6538 C C . LEU A 1 820 ? -28.298 5.649 40.263 1.00 64.50 820 LEU A C 1
ATOM 6540 O O . LEU A 1 820 ? -29.267 5.499 41.001 1.00 64.50 820 LEU A O 1
ATOM 6544 N N . PHE A 1 821 ? -27.392 6.613 40.460 1.00 66.69 821 PHE A N 1
ATOM 6545 C CA . PHE A 1 821 ? -27.334 7.484 41.636 1.00 66.69 821 PHE A CA 1
ATOM 6546 C C . PHE A 1 821 ? -27.615 8.951 41.277 1.00 66.69 821 PHE A C 1
ATOM 6548 O O . PHE A 1 821 ? -27.296 9.406 40.179 1.00 66.69 821 PHE A O 1
ATOM 6555 N N . ARG A 1 822 ? -28.186 9.721 42.219 1.00 65.88 822 ARG A N 1
ATOM 6556 C CA . ARG A 1 822 ? -28.400 11.180 42.057 1.00 65.88 822 ARG A CA 1
ATOM 6557 C C . ARG A 1 822 ? -27.111 12.003 42.159 1.00 65.88 822 ARG A C 1
ATOM 6559 O O . ARG A 1 822 ? -27.078 13.133 41.674 1.00 65.88 822 ARG A O 1
ATOM 6566 N N . LEU A 1 823 ? -26.078 11.468 42.809 1.00 70.00 823 LEU A N 1
ATOM 6567 C CA . LEU A 1 823 ? -24.778 12.117 42.975 1.00 70.00 823 LEU A CA 1
ATOM 6568 C C . LEU A 1 823 ? -23.762 11.513 41.987 1.00 70.00 823 LEU A C 1
ATOM 6570 O O . LEU A 1 823 ? -23.789 10.302 41.764 1.00 70.00 823 LEU A O 1
ATOM 6574 N N . PRO A 1 824 ? -22.859 12.311 41.383 1.00 73.62 824 PRO A N 1
ATOM 6575 C CA . PRO A 1 824 ? -21.817 11.777 40.507 1.00 73.62 824 PRO A CA 1
ATOM 6576 C C . PRO A 1 824 ? -20.877 10.831 41.262 1.00 73.62 824 PRO A C 1
ATOM 6578 O O . PRO A 1 824 ? -20.492 11.140 42.382 1.00 73.62 824 PRO A O 1
ATOM 6581 N N . LEU A 1 825 ? -20.385 9.767 40.615 1.00 79.31 825 LEU A N 1
ATOM 6582 C CA . LEU A 1 825 ? -19.420 8.822 41.213 1.00 79.31 825 LEU A CA 1
ATOM 6583 C C . LEU A 1 825 ? -18.127 9.492 41.734 1.00 79.31 825 LEU A C 1
ATOM 6585 O O . LEU A 1 825 ? -17.493 8.998 42.657 1.00 79.31 825 LEU A O 1
ATOM 6589 N N . ALA A 1 826 ? -17.755 10.643 41.163 1.00 81.31 826 ALA A N 1
ATOM 6590 C CA . ALA A 1 826 ? -16.623 11.453 41.621 1.00 81.31 826 ALA A CA 1
ATOM 6591 C C . ALA A 1 826 ? -16.886 12.220 42.937 1.00 81.31 826 ALA A C 1
ATOM 6593 O O . ALA A 1 826 ? -15.965 12.827 43.471 1.00 81.31 826 ALA A O 1
ATOM 6594 N N . ASN A 1 827 ? -18.122 12.238 43.444 1.00 84.31 827 ASN A N 1
ATOM 6595 C CA . ASN A 1 827 ? -18.466 12.815 44.739 1.00 84.31 827 ASN A CA 1
ATOM 6596 C C . ASN A 1 827 ? -18.283 11.755 45.833 1.00 84.31 827 ASN A C 1
ATOM 6598 O O . ASN A 1 827 ? -19.218 11.036 46.181 1.00 84.31 827 ASN A O 1
ATOM 6602 N N . ARG A 1 828 ? -17.055 11.637 46.338 1.00 84.69 828 ARG A N 1
ATOM 6603 C CA . ARG A 1 828 ? -16.701 10.713 47.418 1.00 84.69 828 ARG A CA 1
ATOM 6604 C C . ARG A 1 828 ? -16.991 11.365 48.769 1.00 84.69 828 ARG A C 1
ATOM 6606 O O . ARG A 1 828 ? -16.422 12.411 49.063 1.00 84.69 828 ARG A O 1
ATOM 6613 N N . GLU A 1 829 ? -17.802 10.732 49.617 1.00 85.19 829 GLU A N 1
ATOM 6614 C CA . GLU A 1 829 ? -18.123 11.252 50.963 1.00 85.19 829 GLU A CA 1
ATOM 6615 C C . GLU A 1 829 ? -16.874 11.453 51.845 1.00 85.19 829 GLU A C 1
ATOM 6617 O O . GLU A 1 829 ? -16.861 12.303 52.734 1.00 85.19 829 GLU A O 1
ATOM 6622 N N . TYR A 1 830 ? -15.802 10.706 51.564 1.00 87.38 830 TYR A N 1
ATOM 6623 C CA . TYR A 1 830 ? -14.523 10.777 52.267 1.00 87.38 830 TYR A CA 1
ATOM 6624 C C . TYR A 1 830 ? -13.565 11.887 51.781 1.00 87.38 830 TYR A C 1
ATOM 6626 O O . TYR A 1 830 ? -12.512 12.073 52.389 1.00 87.38 830 TYR A O 1
ATOM 6634 N N . ILE A 1 831 ? -13.900 12.647 50.728 1.00 88.38 831 ILE A N 1
ATOM 6635 C CA . ILE A 1 831 ? -13.086 13.773 50.231 1.00 88.38 831 ILE A CA 1
ATOM 6636 C C . ILE A 1 831 ? -13.817 15.088 50.525 1.00 88.38 831 ILE A C 1
ATOM 6638 O O . ILE A 1 831 ? -14.838 15.389 49.911 1.00 88.38 831 ILE A O 1
ATOM 6642 N N . LYS A 1 832 ? -13.278 15.905 51.441 1.00 86.88 832 LYS A N 1
ATOM 6643 C CA . LYS A 1 832 ? -13.866 17.213 51.798 1.00 86.88 832 LYS A CA 1
ATOM 6644 C C . LYS A 1 832 ? -13.434 18.332 50.861 1.00 86.88 832 LYS A C 1
ATOM 6646 O O . LYS A 1 832 ? -14.247 19.180 50.501 1.00 86.88 832 LYS A O 1
ATOM 6651 N N . THR A 1 833 ? -12.162 18.338 50.474 1.00 86.31 833 THR A N 1
ATOM 6652 C CA . THR A 1 833 ? -11.569 19.375 49.626 1.00 86.31 833 THR A CA 1
ATOM 6653 C C . THR A 1 833 ? -11.185 18.747 48.293 1.00 86.31 833 THR A C 1
ATOM 6655 O O . THR A 1 833 ? -10.251 17.949 48.224 1.00 86.31 833 THR A O 1
ATOM 6658 N N . ALA A 1 834 ? -11.925 19.073 47.233 1.00 81.50 834 ALA A N 1
ATOM 6659 C CA . ALA A 1 834 ? -11.761 18.445 45.924 1.00 81.50 834 ALA A CA 1
ATOM 6660 C C . ALA A 1 834 ? -10.463 18.883 45.213 1.00 81.50 834 ALA A C 1
ATOM 6662 O O . ALA A 1 834 ? -10.281 20.070 44.930 1.00 81.50 834 ALA A O 1
ATOM 6663 N N . GLY A 1 835 ? -9.601 17.911 44.896 1.00 85.25 835 GLY A N 1
ATOM 6664 C CA . GLY A 1 835 ? -8.415 18.063 44.046 1.00 85.25 835 GLY A CA 1
ATOM 6665 C C . GLY A 1 835 ? -8.671 17.605 42.610 1.00 85.25 835 GLY A C 1
ATOM 6666 O O . GLY A 1 835 ? -9.647 18.028 41.981 1.00 85.25 835 GLY A O 1
ATOM 6667 N N . LEU A 1 836 ? -7.802 16.729 42.092 1.00 88.19 836 LEU A N 1
ATOM 6668 C CA . LEU A 1 836 ? -8.055 16.002 40.845 1.00 88.19 836 LEU A CA 1
ATOM 6669 C C . LEU A 1 836 ? -9.387 15.238 40.953 1.00 88.19 836 LEU A C 1
ATOM 6671 O O . LEU A 1 836 ? -9.785 14.783 42.023 1.00 88.19 836 LEU A O 1
ATOM 6675 N N . ARG A 1 837 ? -10.112 15.089 39.842 1.00 88.88 837 ARG A N 1
ATOM 6676 C CA . ARG A 1 837 ? -11.391 14.367 39.837 1.00 88.88 837 ARG A CA 1
ATOM 6677 C C . ARG A 1 837 ? -11.155 12.899 40.217 1.00 88.88 837 ARG A C 1
ATOM 6679 O O . ARG A 1 837 ? -10.451 12.209 39.488 1.00 88.88 837 ARG A O 1
ATOM 6686 N N . SER A 1 838 ? -11.803 12.406 41.274 1.00 89.56 838 SER A N 1
ATOM 6687 C CA . SER A 1 838 ? -11.554 11.072 41.855 1.00 89.56 838 SER A CA 1
ATOM 6688 C C . SER A 1 838 ? -11.582 9.922 40.839 1.00 89.56 838 SER A C 1
ATOM 6690 O O . SER A 1 838 ? -10.723 9.056 40.857 1.00 89.56 838 SER A O 1
ATOM 6692 N N . THR A 1 839 ? -12.488 9.959 39.856 1.00 90.44 839 THR A N 1
ATOM 6693 C CA . THR A 1 839 ? -12.549 8.938 38.791 1.00 90.44 839 THR A CA 1
ATOM 6694 C C . THR A 1 839 ? -11.327 8.924 37.860 1.00 90.44 839 THR A C 1
ATOM 6696 O O . THR A 1 839 ? -11.061 7.907 37.237 1.00 90.44 839 THR A O 1
ATOM 6699 N N . VAL A 1 840 ? -10.612 10.046 37.723 1.00 91.19 840 VAL A N 1
ATOM 6700 C CA . VAL A 1 840 ? -9.348 10.138 36.963 1.00 91.19 840 VAL A CA 1
ATOM 6701 C C . VAL A 1 840 ? -8.186 9.674 37.838 1.00 91.19 840 VAL A C 1
ATOM 6703 O O . VAL A 1 840 ? -7.378 8.873 37.387 1.00 91.19 840 VAL A O 1
ATOM 6706 N N . ALA A 1 841 ? -8.159 10.101 39.103 1.00 94.25 841 ALA A N 1
ATOM 6707 C CA . ALA A 1 841 ? -7.199 9.636 40.104 1.00 94.25 841 ALA A CA 1
ATOM 6708 C C . ALA A 1 841 ? -7.207 8.099 40.255 1.00 94.25 841 ALA A C 1
ATOM 6710 O O . ALA A 1 841 ? -6.157 7.469 40.169 1.00 94.25 841 ALA A O 1
ATOM 6711 N N . TRP A 1 842 ? -8.389 7.487 40.375 1.00 94.56 842 TRP A N 1
ATOM 6712 C CA . TRP A 1 842 ? -8.561 6.031 40.419 1.00 94.56 842 TRP A CA 1
ATOM 6713 C C . TRP A 1 842 ? -8.093 5.334 39.129 1.00 94.56 842 TRP A C 1
ATOM 6715 O O . TRP A 1 842 ? -7.456 4.284 39.188 1.00 94.56 842 TRP A O 1
ATOM 6725 N N . ALA A 1 843 ? -8.343 5.930 37.956 1.00 94.88 843 ALA A N 1
ATOM 6726 C CA . ALA A 1 843 ? -7.872 5.383 36.682 1.00 94.88 843 ALA A CA 1
ATOM 6727 C C . ALA A 1 843 ? -6.337 5.435 36.559 1.00 94.88 843 ALA A C 1
ATOM 6729 O O . ALA A 1 843 ? -5.730 4.474 36.095 1.00 94.88 843 ALA A O 1
ATOM 6730 N N . MET A 1 844 ? -5.700 6.516 37.024 1.00 96.69 844 MET A N 1
ATOM 6731 C CA . MET A 1 844 ? -4.236 6.609 37.107 1.00 96.69 844 MET A CA 1
ATOM 6732 C C . MET A 1 844 ? -3.660 5.578 38.085 1.00 96.69 844 MET A C 1
ATOM 6734 O O . MET A 1 844 ? -2.685 4.913 37.753 1.00 96.69 844 MET A O 1
ATOM 6738 N N . ALA A 1 845 ? -4.293 5.393 39.249 1.00 96.25 845 ALA A N 1
ATOM 6739 C CA . ALA A 1 845 ? -3.898 4.375 40.222 1.00 96.25 845 ALA A CA 1
ATOM 6740 C C . ALA A 1 845 ? -4.003 2.946 39.658 1.00 96.25 845 ALA A C 1
ATOM 6742 O O . ALA A 1 845 ? -3.075 2.155 39.797 1.00 96.25 845 ALA A O 1
ATOM 6743 N N . SER A 1 846 ? -5.083 2.652 38.930 1.00 95.31 846 SER A N 1
ATOM 6744 C CA . SER A 1 846 ? -5.302 1.355 38.269 1.00 95.31 846 SER A CA 1
ATOM 6745 C C . SER A 1 846 ? -4.246 1.032 37.209 1.00 95.31 846 SER A C 1
ATOM 6747 O O . SER A 1 846 ? -3.884 -0.127 37.028 1.00 95.31 846 SER A O 1
ATOM 6749 N N . LEU A 1 847 ? -3.728 2.050 36.516 1.00 96.06 847 LEU A N 1
ATOM 6750 C CA . LEU A 1 847 ? -2.678 1.895 35.504 1.00 96.06 847 LEU A CA 1
ATOM 6751 C C . LEU A 1 847 ? -1.273 1.693 36.097 1.00 96.06 847 LEU A C 1
ATOM 6753 O O . LEU A 1 847 ? -0.352 1.395 35.342 1.00 96.06 847 LEU A O 1
ATOM 6757 N N . ALA A 1 848 ? -1.097 1.845 37.412 1.00 94.31 848 ALA A N 1
ATOM 6758 C CA . ALA A 1 848 ? 0.198 1.721 38.082 1.00 94.31 848 ALA A CA 1
ATOM 6759 C C . ALA A 1 848 ? 0.521 0.299 38.586 1.00 94.31 848 ALA A C 1
ATOM 6761 O O . ALA A 1 848 ? 1.564 0.113 39.202 1.00 94.31 848 ALA A O 1
ATOM 6762 N N . GLU A 1 849 ? -0.355 -0.686 38.337 1.00 94.25 849 GLU A N 1
ATOM 6763 C CA . GLU A 1 849 ? -0.170 -2.113 38.688 1.00 94.25 849 GLU A CA 1
ATOM 6764 C C . GLU A 1 849 ? 0.229 -2.342 40.163 1.00 94.25 849 GLU A C 1
ATOM 6766 O O . GLU A 1 849 ? 1.081 -3.173 40.473 1.00 94.25 849 GLU A O 1
ATOM 6771 N N . ILE A 1 850 ? -0.391 -1.589 41.083 1.00 95.56 850 ILE A N 1
ATOM 6772 C CA . ILE A 1 850 ? -0.061 -1.594 42.516 1.00 95.56 850 ILE A CA 1
ATOM 6773 C C . ILE A 1 850 ? -0.228 -3.006 43.100 1.00 95.56 850 ILE A C 1
ATOM 6775 O O . ILE A 1 850 ? -1.333 -3.550 43.161 1.00 95.56 850 ILE A O 1
ATOM 6779 N N . SER A 1 851 ? 0.879 -3.591 43.556 1.00 91.81 851 SER A N 1
ATOM 6780 C CA . SER A 1 851 ? 0.916 -4.899 44.208 1.00 91.81 851 SER A CA 1
ATOM 6781 C C . SER A 1 851 ? 0.729 -4.798 45.729 1.00 91.81 851 SER A C 1
ATOM 6783 O O . SER A 1 851 ? 0.858 -3.736 46.341 1.00 91.81 851 SER A O 1
ATOM 6785 N N . VAL A 1 852 ? 0.412 -5.930 46.363 1.00 91.25 852 VAL A N 1
ATOM 6786 C CA . VAL A 1 852 ? 0.350 -6.046 47.830 1.00 91.25 852 VAL A CA 1
ATOM 6787 C C . VAL A 1 852 ? 1.724 -5.714 48.424 1.00 91.25 852 VAL A C 1
ATOM 6789 O O . VAL A 1 852 ? 2.728 -6.285 48.002 1.00 91.25 852 VAL A O 1
ATOM 6792 N N . GLY A 1 853 ? 1.774 -4.809 49.404 1.00 92.31 853 GLY A N 1
ATOM 6793 C CA . GLY A 1 853 ? 3.014 -4.348 50.036 1.00 92.31 853 GLY A CA 1
ATOM 6794 C C . GLY A 1 853 ? 3.818 -3.311 49.240 1.00 92.31 853 GLY A C 1
ATOM 6795 O O . GLY A 1 853 ? 4.909 -2.949 49.680 1.00 92.31 853 GLY A O 1
ATOM 6796 N N . ALA A 1 854 ? 3.317 -2.830 48.095 1.00 95.94 854 ALA A N 1
ATOM 6797 C CA . ALA A 1 854 ? 4.013 -1.841 47.272 1.00 95.94 854 ALA A CA 1
ATOM 6798 C C . ALA A 1 854 ? 4.162 -0.477 47.966 1.00 95.94 854 ALA A C 1
ATOM 6800 O O . ALA A 1 854 ? 3.266 -0.020 48.678 1.00 95.94 854 ALA A O 1
ATOM 6801 N N . PHE A 1 855 ? 5.264 0.214 47.680 1.00 97.44 855 PHE A N 1
ATOM 6802 C CA . PHE A 1 855 ? 5.473 1.616 48.030 1.00 97.44 855 PHE A CA 1
ATOM 6803 C C . PHE A 1 855 ? 5.122 2.506 46.833 1.00 97.44 855 PHE A C 1
ATOM 6805 O O . PHE A 1 855 ? 5.749 2.419 45.775 1.00 97.44 855 PHE A O 1
ATOM 6812 N N . VAL A 1 856 ? 4.136 3.387 47.011 1.00 98.06 856 VAL A N 1
ATOM 6813 C CA . VAL A 1 856 ? 3.592 4.263 45.963 1.00 98.06 856 VAL A CA 1
ATOM 6814 C C . VAL A 1 856 ? 3.821 5.730 46.326 1.00 98.06 856 VAL A C 1
ATOM 6816 O O . VAL A 1 856 ? 3.451 6.166 47.416 1.00 98.06 856 VAL A O 1
ATOM 6819 N N . LEU A 1 857 ? 4.400 6.502 45.404 1.00 98.12 857 LEU A N 1
ATOM 6820 C CA . LEU A 1 857 ? 4.720 7.920 45.588 1.00 98.12 857 LEU A CA 1
ATOM 6821 C C . LEU A 1 857 ? 3.891 8.821 44.662 1.00 98.12 857 LEU A C 1
ATOM 6823 O O . LEU A 1 857 ? 3.867 8.610 43.452 1.00 98.12 857 LEU A O 1
ATOM 6827 N N . ASP A 1 858 ? 3.316 9.892 45.206 1.00 97.38 858 ASP A N 1
ATOM 6828 C CA . ASP A 1 858 ? 2.884 11.059 44.425 1.00 97.38 858 ASP A CA 1
ATOM 6829 C C . ASP A 1 858 ? 3.734 12.279 44.824 1.00 97.38 858 ASP A C 1
ATOM 6831 O O . ASP A 1 858 ? 3.506 12.875 45.883 1.00 97.38 858 ASP A O 1
ATOM 6835 N N . PRO A 1 859 ? 4.748 12.655 44.022 1.00 94.56 859 PRO A N 1
ATOM 6836 C CA . PRO A 1 859 ? 5.687 13.706 44.391 1.00 94.56 859 PRO A CA 1
ATOM 6837 C C . PRO A 1 859 ? 5.136 15.133 44.193 1.00 94.56 859 PRO A C 1
ATOM 6839 O O . PRO A 1 859 ? 5.838 16.102 44.495 1.00 94.56 859 PRO A O 1
ATOM 6842 N N . MET A 1 860 ? 3.907 15.281 43.681 1.00 92.44 860 MET A N 1
ATOM 6843 C CA . MET A 1 860 ? 3.186 16.555 43.535 1.00 92.44 860 MET A CA 1
ATOM 6844 C C . MET A 1 860 ? 1.722 16.377 43.964 1.00 92.44 860 MET A C 1
ATOM 6846 O O . MET A 1 860 ? 0.787 16.706 43.233 1.00 92.44 860 MET A O 1
ATOM 6850 N N . CYS A 1 861 ? 1.519 15.824 45.162 1.00 93.12 861 CYS A N 1
ATOM 6851 C CA . CYS A 1 861 ? 0.243 15.242 45.569 1.00 93.12 861 CYS A CA 1
ATOM 6852 C C . CYS A 1 861 ? -0.923 16.228 45.705 1.00 93.12 861 CYS A C 1
ATOM 6854 O O . CYS A 1 861 ? -2.081 15.796 45.766 1.00 93.12 861 CYS A O 1
ATOM 6856 N N . GLY A 1 862 ? -0.666 17.539 45.795 1.00 92.56 862 GLY A N 1
ATOM 6857 C CA . GLY A 1 862 ? -1.705 18.549 45.957 1.00 92.56 862 GLY A CA 1
ATOM 6858 C C . GLY A 1 862 ? -2.606 18.238 47.157 1.00 92.56 862 GLY A C 1
ATOM 6859 O O . GLY A 1 862 ? -2.142 18.088 48.283 1.00 92.56 862 GLY A O 1
ATOM 6860 N N . LEU A 1 863 ? -3.906 18.055 46.900 1.00 94.00 863 LEU A N 1
ATOM 6861 C CA . LEU A 1 863 ? -4.921 17.683 47.900 1.00 94.00 863 LEU A CA 1
ATOM 6862 C C . LEU A 1 863 ? -5.038 16.162 48.161 1.00 94.00 863 LEU A C 1
ATOM 6864 O O . LEU A 1 863 ? -6.037 15.704 48.727 1.00 94.00 863 LEU A O 1
ATOM 6868 N N . GLY A 1 864 ? -4.047 15.376 47.732 1.00 93.81 864 GLY A N 1
ATOM 6869 C CA . GLY A 1 864 ? -3.890 13.945 48.016 1.00 93.81 864 GLY A CA 1
ATOM 6870 C C . GLY A 1 864 ? -4.835 13.012 47.255 1.00 93.81 864 GLY A C 1
ATOM 6871 O O . GLY A 1 864 ? -4.959 11.848 47.619 1.00 93.81 864 GLY A O 1
ATOM 6872 N N . THR A 1 865 ? -5.554 13.486 46.230 1.00 95.56 865 THR A N 1
ATOM 6873 C CA . THR A 1 865 ? -6.673 12.719 45.646 1.00 95.56 865 THR A CA 1
ATOM 6874 C C . THR A 1 865 ? -6.253 11.429 44.934 1.00 95.56 865 THR A C 1
ATOM 6876 O O . THR A 1 865 ? -7.011 10.464 44.973 1.00 95.56 865 THR A O 1
ATOM 6879 N N . ILE A 1 866 ? -5.053 11.377 44.345 1.00 96.56 866 ILE A N 1
ATOM 6880 C CA . ILE A 1 866 ? -4.481 10.147 43.769 1.00 96.56 866 ILE A CA 1
ATOM 6881 C C . ILE A 1 866 ? -4.237 9.109 44.871 1.00 96.56 866 ILE A C 1
ATOM 6883 O O . ILE A 1 866 ? -4.778 8.006 44.805 1.00 96.56 866 ILE A O 1
ATOM 6887 N N . LEU A 1 867 ? -3.516 9.497 45.925 1.00 97.06 867 LEU A N 1
ATOM 6888 C CA . LEU A 1 867 ? -3.192 8.632 47.065 1.00 97.06 867 LEU A CA 1
ATOM 6889 C C . LEU A 1 867 ? -4.447 8.124 47.791 1.00 97.06 867 LEU A C 1
ATOM 6891 O O . LEU A 1 867 ? -4.492 6.971 48.200 1.00 97.06 867 LEU A O 1
ATOM 6895 N N . LEU A 1 868 ? -5.486 8.955 47.916 1.00 96.00 868 LEU A N 1
ATOM 6896 C CA . LEU A 1 868 ? -6.750 8.585 48.563 1.00 96.00 868 LEU A CA 1
ATOM 6897 C C . LEU A 1 868 ? -7.541 7.529 47.788 1.00 96.00 868 LEU A C 1
ATOM 6899 O O . LEU A 1 868 ? -8.073 6.609 48.403 1.00 96.00 868 LEU A O 1
ATOM 6903 N N . GLU A 1 869 ? -7.650 7.660 46.463 1.00 96.25 869 GLU A N 1
ATOM 6904 C CA . GLU A 1 869 ? -8.337 6.650 45.649 1.00 96.25 869 GLU A CA 1
ATOM 6905 C C . GLU A 1 869 ? -7.514 5.357 45.582 1.00 96.25 869 GLU A C 1
ATOM 6907 O O . GLU A 1 869 ? -8.085 4.277 45.702 1.00 96.25 869 GLU A O 1
ATOM 6912 N N . ALA A 1 870 ? -6.184 5.460 45.476 1.00 96.31 870 ALA A N 1
ATOM 6913 C CA . ALA A 1 870 ? -5.299 4.300 45.483 1.00 96.31 870 ALA A CA 1
ATOM 6914 C C . ALA A 1 870 ? -5.372 3.532 46.816 1.00 96.31 870 ALA A C 1
ATOM 6916 O O . ALA A 1 870 ? -5.661 2.341 46.817 1.00 96.31 870 ALA A O 1
ATOM 6917 N N . ALA A 1 871 ? -5.223 4.211 47.957 1.00 96.19 871 ALA A N 1
ATOM 6918 C CA . ALA A 1 871 ? -5.260 3.585 49.282 1.00 96.19 871 ALA A CA 1
ATOM 6919 C C . ALA A 1 871 ? -6.637 3.023 49.684 1.00 96.19 871 ALA A C 1
ATOM 6921 O O . ALA A 1 871 ? -6.724 2.229 50.621 1.00 96.19 871 ALA A O 1
ATOM 6922 N N . LYS A 1 872 ? -7.724 3.429 49.009 1.00 93.81 872 LYS A N 1
ATOM 6923 C CA . LYS A 1 872 ? -9.047 2.805 49.179 1.00 93.81 872 LYS A CA 1
ATOM 6924 C C . LYS A 1 872 ? -9.212 1.510 48.389 1.00 93.81 872 LYS A C 1
ATOM 6926 O O . LYS A 1 872 ? -9.959 0.652 48.847 1.00 93.81 872 LYS A O 1
ATOM 6931 N N . GLU A 1 873 ? -8.542 1.377 47.250 1.00 94.88 873 GLU A N 1
ATOM 6932 C CA . GLU A 1 873 ? -8.631 0.200 46.378 1.00 94.88 873 GLU A CA 1
ATOM 6933 C C . GLU A 1 873 ? -7.564 -0.856 46.736 1.00 94.88 873 GLU A C 1
ATOM 6935 O O . GLU A 1 873 ? -7.877 -2.041 46.824 1.00 94.88 873 GLU A O 1
ATOM 6940 N N . TRP A 1 874 ? -6.332 -0.431 47.049 1.00 97.19 874 TRP A N 1
ATOM 6941 C CA . TRP A 1 874 ? -5.216 -1.291 47.471 1.00 97.19 874 TRP A CA 1
ATOM 6942 C C . TRP A 1 874 ? -4.773 -0.961 48.915 1.00 97.19 874 TRP A C 1
ATOM 6944 O O . TRP A 1 874 ? -3.710 -0.379 49.131 1.00 97.19 874 TRP A O 1
ATOM 6954 N N . PRO A 1 875 ? -5.556 -1.333 49.948 1.00 93.44 875 PRO A N 1
ATOM 6955 C CA . PRO A 1 875 ? -5.270 -0.973 51.343 1.00 93.44 875 PRO A CA 1
ATOM 6956 C C . PRO A 1 875 ? -3.994 -1.617 51.912 1.00 93.44 875 PRO A C 1
ATOM 6958 O O . PRO A 1 875 ? -3.492 -1.167 52.941 1.00 93.44 875 PRO A O 1
ATOM 6961 N N . GLU A 1 876 ? -3.451 -2.647 51.261 1.00 94.00 876 GLU A N 1
ATOM 6962 C CA . GLU A 1 876 ? -2.232 -3.357 51.679 1.00 94.00 876 GLU A CA 1
ATOM 6963 C C . GLU A 1 876 ? -0.934 -2.754 51.108 1.00 94.00 876 GLU A C 1
ATOM 6965 O O . GLU A 1 876 ? 0.130 -3.355 51.242 1.00 94.00 876 GLU A O 1
ATOM 6970 N N . ALA A 1 877 ? -0.999 -1.584 50.467 1.00 95.81 877 ALA A N 1
ATOM 6971 C CA . ALA A 1 877 ? 0.159 -0.817 50.006 1.00 95.81 877 ALA A CA 1
ATOM 6972 C C . ALA A 1 877 ? 0.431 0.410 50.906 1.00 95.81 877 ALA A C 1
ATOM 6974 O O . ALA A 1 877 ? -0.417 0.834 51.698 1.00 95.81 877 ALA A O 1
ATOM 6975 N N . CYS A 1 878 ? 1.632 0.981 50.789 1.00 96.06 878 CYS A N 1
ATOM 6976 C CA . CYS A 1 878 ? 2.089 2.152 51.538 1.00 96.06 878 CYS A CA 1
ATOM 6977 C C . CYS A 1 878 ? 2.197 3.374 50.618 1.00 96.06 878 CYS A C 1
ATOM 6979 O O . CYS A 1 878 ? 2.825 3.311 49.562 1.00 96.06 878 CYS A O 1
ATOM 6981 N N . TYR A 1 879 ? 1.632 4.507 51.038 1.00 98.06 879 TYR A N 1
ATOM 6982 C CA . TYR A 1 879 ? 1.444 5.682 50.183 1.00 98.06 879 TYR A CA 1
ATOM 6983 C C . TYR A 1 879 ? 2.175 6.900 50.722 1.00 98.06 879 TYR A C 1
ATOM 6985 O O . TYR A 1 879 ? 2.036 7.244 51.892 1.00 98.06 879 TYR A O 1
ATOM 6993 N N . TRP A 1 880 ? 2.965 7.549 49.876 1.00 97.88 880 TRP A N 1
ATOM 6994 C CA . TRP A 1 880 ? 3.778 8.703 50.242 1.00 97.88 880 TRP A CA 1
ATOM 6995 C C . TRP A 1 880 ? 3.417 9.871 49.320 1.00 97.88 880 TRP A C 1
ATOM 6997 O O . TRP A 1 880 ? 3.350 9.714 48.102 1.00 97.88 880 TRP A O 1
ATOM 7007 N N . GLY A 1 881 ? 3.154 11.042 49.895 1.00 96.81 881 GLY A N 1
ATOM 7008 C CA . GLY A 1 881 ? 2.800 12.251 49.155 1.00 96.81 881 GLY A CA 1
ATOM 7009 C C . GLY A 1 881 ? 3.716 13.415 49.482 1.00 96.81 881 GLY A C 1
ATOM 7010 O O . GLY A 1 881 ? 3.939 13.717 50.658 1.00 96.81 881 GLY A O 1
ATOM 7011 N N . THR A 1 882 ? 4.207 14.101 48.450 1.00 95.06 882 THR A N 1
ATOM 7012 C CA . THR A 1 882 ? 4.946 15.354 48.629 1.00 95.06 882 THR A CA 1
ATOM 7013 C C . THR A 1 882 ? 4.341 16.506 47.862 1.00 95.06 882 THR A C 1
ATOM 7015 O O . THR A 1 882 ? 3.854 16.350 46.749 1.00 95.06 882 THR A O 1
ATOM 7018 N N . ASP A 1 883 ? 4.438 17.694 48.445 1.00 93.06 883 ASP A N 1
ATOM 7019 C CA . ASP A 1 883 ? 4.186 18.959 47.766 1.00 93.06 883 ASP A CA 1
ATOM 7020 C C . ASP A 1 883 ? 5.125 20.026 48.355 1.00 93.06 883 ASP A C 1
ATOM 7022 O O . ASP A 1 883 ? 5.634 19.899 49.473 1.00 93.06 883 ASP A O 1
ATOM 7026 N N . THR A 1 884 ? 5.351 21.100 47.604 1.00 89.81 884 THR A N 1
ATOM 7027 C CA . THR A 1 884 ? 6.107 22.272 48.070 1.00 89.81 884 THR A CA 1
ATOM 7028 C C . THR A 1 884 ? 5.241 23.235 48.887 1.00 89.81 884 THR A C 1
ATOM 7030 O O . THR A 1 884 ? 5.768 24.077 49.618 1.00 89.81 884 THR A O 1
ATOM 7033 N N . SER A 1 885 ? 3.915 23.129 48.767 1.00 89.81 885 SER A N 1
ATOM 7034 C CA . SER A 1 885 ? 2.939 24.044 49.345 1.00 89.81 885 SER A CA 1
ATOM 7035 C C . SER A 1 885 ? 2.310 23.487 50.624 1.00 89.81 885 SER A C 1
ATOM 7037 O O . SER A 1 885 ? 1.587 22.491 50.595 1.00 89.81 885 SER A O 1
ATOM 7039 N N . ASP A 1 886 ? 2.511 24.184 51.747 1.00 91.75 886 ASP A N 1
ATOM 7040 C CA . ASP A 1 886 ? 1.932 23.794 53.043 1.00 91.75 886 ASP A CA 1
ATOM 7041 C C . ASP A 1 886 ? 0.400 23.692 52.983 1.00 91.75 886 ASP A C 1
ATOM 7043 O O . ASP A 1 886 ? -0.179 22.749 53.510 1.00 91.75 886 ASP A O 1
ATOM 7047 N N . SER A 1 887 ? -0.267 24.600 52.261 1.00 90.75 887 SER A N 1
ATOM 7048 C CA . SER A 1 887 ? -1.732 24.608 52.149 1.00 90.75 887 SER A CA 1
ATOM 7049 C C . SER A 1 887 ? -2.299 23.469 51.293 1.00 90.75 887 SER A C 1
ATOM 7051 O O . SER A 1 887 ? -3.458 23.091 51.476 1.00 90.75 887 SER A O 1
ATOM 7053 N N . GLN A 1 888 ? -1.500 22.889 50.388 1.00 92.88 888 GLN A N 1
ATOM 7054 C CA . GLN A 1 888 ? -1.864 21.647 49.699 1.00 92.88 888 GLN A CA 1
ATOM 7055 C C . GLN A 1 888 ? -1.787 20.467 50.674 1.00 92.88 888 GLN A C 1
ATOM 7057 O O . GLN A 1 888 ? -2.776 19.754 50.844 1.00 92.88 888 GLN A O 1
ATOM 7062 N N . LEU A 1 889 ? -0.670 20.334 51.402 1.00 94.25 889 LEU A N 1
ATOM 7063 C CA . LEU A 1 889 ? -0.455 19.269 52.389 1.00 94.25 889 LEU A CA 1
ATOM 7064 C C . LEU A 1 889 ? -1.455 19.318 53.556 1.00 94.25 889 LEU A C 1
ATOM 7066 O O . LEU A 1 889 ? -1.947 18.276 53.985 1.00 94.25 889 LEU A O 1
ATOM 7070 N N . GLU A 1 890 ? -1.826 20.505 54.040 1.00 93.88 890 GLU A N 1
ATOM 7071 C CA . GLU A 1 890 ? -2.902 20.686 55.026 1.00 93.88 890 GLU A CA 1
ATOM 7072 C C . GLU A 1 890 ? -4.252 20.181 54.489 1.00 93.88 890 GLU A C 1
ATOM 7074 O O . GLU A 1 890 ? -4.982 19.462 55.182 1.00 93.88 890 GLU A O 1
ATOM 7079 N N . GLY A 1 891 ? -4.573 20.510 53.232 1.00 93.44 891 GLY A N 1
ATOM 7080 C CA . GLY A 1 891 ? -5.782 20.046 52.553 1.00 93.44 891 GLY A CA 1
ATOM 7081 C C . GLY A 1 891 ? -5.797 18.531 52.326 1.00 93.44 891 GLY A C 1
ATOM 7082 O O . GLY A 1 891 ? -6.815 17.883 52.583 1.00 93.44 891 GLY A O 1
ATOM 7083 N N . ALA A 1 892 ? -4.662 17.953 51.926 1.00 95.06 892 ALA A N 1
ATOM 7084 C CA . ALA A 1 892 ? -4.474 16.511 51.812 1.00 95.06 892 ALA A CA 1
ATOM 7085 C C . ALA A 1 892 ? -4.618 15.817 53.176 1.00 95.06 892 ALA A C 1
ATOM 7087 O O . ALA A 1 892 ? -5.405 14.881 53.298 1.00 95.06 892 ALA A O 1
ATOM 7088 N N . SER A 1 893 ? -3.973 16.328 54.233 1.00 95.62 893 SER A N 1
ATOM 7089 C CA . SER A 1 893 ? -4.097 15.805 55.602 1.00 95.62 893 SER A CA 1
ATOM 7090 C C . SER A 1 893 ? -5.551 15.808 56.092 1.00 95.62 893 SER A C 1
ATOM 7092 O O . SER A 1 893 ? -6.000 14.841 56.705 1.00 95.62 893 SER A O 1
ATOM 7094 N N . MET A 1 894 ? -6.327 16.855 55.787 1.00 94.56 894 MET A N 1
ATOM 7095 C CA . MET A 1 894 ? -7.757 16.918 56.119 1.00 94.56 894 MET A CA 1
ATOM 7096 C C . MET A 1 894 ? -8.583 15.851 55.378 1.00 94.56 894 MET A C 1
ATOM 7098 O O . MET A 1 894 ? -9.490 15.248 55.966 1.00 94.56 894 MET A O 1
ATOM 7102 N N . ASN A 1 895 ? -8.273 15.595 54.105 1.00 95.12 895 ASN A N 1
ATOM 7103 C CA . ASN A 1 895 ? -8.918 14.538 53.329 1.00 95.12 895 ASN A CA 1
ATOM 7104 C C . ASN A 1 895 ? -8.535 13.138 53.853 1.00 95.12 895 ASN A C 1
ATOM 7106 O O . ASN A 1 895 ? -9.427 12.331 54.094 1.00 95.12 895 ASN A O 1
ATOM 7110 N N . ILE A 1 896 ? -7.252 12.870 54.125 1.00 95.56 896 ILE A N 1
ATOM 7111 C CA . ILE A 1 896 ? -6.750 11.596 54.687 1.00 95.56 896 ILE A CA 1
ATOM 7112 C C . ILE A 1 896 ? -7.397 11.298 56.044 1.00 95.56 896 ILE A C 1
ATOM 7114 O O . ILE A 1 896 ? -7.900 10.193 56.266 1.00 95.56 896 ILE A O 1
ATOM 7118 N N . LYS A 1 897 ? -7.486 12.308 56.920 1.00 94.12 897 LYS A N 1
ATOM 7119 C CA . LYS A 1 897 ? -8.184 12.207 58.211 1.00 94.12 897 LYS A CA 1
ATOM 7120 C C . LYS A 1 897 ? -9.668 11.901 58.047 1.00 94.12 897 LYS A C 1
ATOM 7122 O O . LYS A 1 897 ? -10.198 11.094 58.803 1.00 94.12 897 LYS A O 1
ATOM 7127 N N . THR A 1 898 ? -10.333 12.513 57.066 1.00 92.88 898 THR A N 1
ATOM 7128 C CA . THR A 1 898 ? -11.753 12.239 56.779 1.00 92.88 898 THR A CA 1
ATOM 7129 C C . THR A 1 898 ? -11.953 10.836 56.203 1.00 92.88 898 THR A C 1
ATOM 7131 O O . THR A 1 898 ? -12.927 10.171 56.542 1.00 92.88 898 THR A O 1
ATOM 7134 N N . ALA A 1 899 ? -11.026 10.364 55.370 1.00 92.81 899 ALA A N 1
ATOM 7135 C CA . ALA A 1 899 ? -11.067 9.033 54.782 1.00 92.81 899 ALA A CA 1
ATOM 7136 C C . ALA A 1 899 ? -10.673 7.907 55.750 1.00 92.81 899 ALA A C 1
ATOM 7138 O O . ALA A 1 899 ? -10.916 6.742 55.429 1.00 92.81 899 ALA A O 1
ATOM 7139 N N . GLY A 1 900 ? -10.089 8.234 56.907 1.00 93.62 900 GLY A N 1
ATOM 7140 C CA . GLY A 1 900 ? -9.596 7.256 57.877 1.00 93.62 900 GLY A CA 1
ATOM 7141 C C . GLY A 1 900 ? -8.387 6.476 57.358 1.00 93.62 900 GLY A C 1
ATOM 7142 O O . GLY A 1 900 ? -8.385 5.258 57.453 1.00 93.62 900 GLY A O 1
ATOM 7143 N N . LEU A 1 901 ? -7.415 7.171 56.751 1.00 94.56 901 LEU A N 1
ATOM 7144 C CA . LEU A 1 901 ? -6.230 6.578 56.101 1.00 94.56 901 LEU A CA 1
ATOM 7145 C C . LEU A 1 901 ? -4.895 7.105 56.672 1.00 94.56 901 LEU A C 1
ATOM 7147 O O . LEU A 1 901 ? -3.871 7.098 55.989 1.00 94.56 901 LEU A O 1
ATOM 7151 N N . ASN A 1 902 ? -4.901 7.607 57.913 1.00 90.88 902 ASN A N 1
ATOM 7152 C CA . ASN A 1 902 ? -3.720 8.214 58.555 1.00 90.88 902 ASN A CA 1
ATOM 7153 C C . ASN A 1 902 ? -2.579 7.214 58.820 1.00 90.88 902 ASN A C 1
ATOM 7155 O O . ASN A 1 902 ? -1.463 7.630 59.083 1.00 90.88 902 ASN A O 1
ATOM 7159 N N . ASP A 1 903 ? -2.882 5.919 58.806 1.00 90.38 903 ASP A N 1
ATOM 7160 C CA . ASP A 1 903 ? -1.967 4.787 58.970 1.00 90.38 903 ASP A CA 1
ATOM 7161 C C . ASP A 1 903 ? -1.417 4.256 57.631 1.00 90.38 903 ASP A C 1
ATOM 7163 O O . ASP A 1 903 ? -0.584 3.351 57.622 1.00 90.38 903 ASP A O 1
ATOM 7167 N N . LYS A 1 904 ? -1.900 4.792 56.499 1.00 91.19 904 LYS A N 1
ATOM 7168 C CA . LYS A 1 904 ? -1.581 4.320 55.140 1.00 91.19 904 LYS A CA 1
ATOM 7169 C C . LYS A 1 904 ? -0.920 5.374 54.257 1.00 91.19 904 LYS A C 1
ATOM 7171 O O . LYS A 1 904 ? -0.144 5.001 53.379 1.00 91.19 904 LYS A O 1
ATOM 7176 N N . ILE A 1 905 ? -1.245 6.657 54.457 1.00 97.12 905 ILE A N 1
ATOM 7177 C CA . ILE A 1 905 ? -0.748 7.772 53.639 1.00 97.12 905 ILE A CA 1
ATOM 7178 C C . ILE A 1 905 ? 0.099 8.725 54.489 1.00 97.12 905 ILE A C 1
ATOM 7180 O O . ILE A 1 905 ? -0.438 9.486 55.296 1.00 97.12 905 ILE A O 1
ATOM 7184 N N . GLU A 1 906 ? 1.406 8.730 54.239 1.00 96.75 906 GLU A N 1
ATOM 7185 C CA . GLU A 1 906 ? 2.369 9.668 54.817 1.00 96.75 906 GLU A CA 1
ATOM 7186 C C . GLU A 1 906 ? 2.537 10.909 53.930 1.00 96.75 906 GLU A C 1
ATOM 7188 O O . GLU A 1 906 ? 2.586 10.816 52.701 1.00 96.75 906 GLU A O 1
ATOM 7193 N N . LEU A 1 907 ? 2.642 12.087 54.552 1.00 96.50 907 LEU A N 1
ATOM 7194 C CA . LEU A 1 907 ? 2.788 13.373 53.861 1.00 96.50 907 LEU A CA 1
ATOM 7195 C C . LEU A 1 907 ? 3.981 14.164 54.393 1.00 96.50 907 LEU A C 1
ATOM 7197 O O . LEU A 1 907 ? 4.101 14.380 55.599 1.00 96.50 907 LEU A O 1
ATOM 7201 N N . PHE A 1 908 ? 4.811 14.689 53.493 1.00 93.81 908 PHE A N 1
ATOM 7202 C CA . PHE A 1 908 ? 5.935 15.552 53.859 1.00 93.81 908 PHE A CA 1
ATOM 7203 C C . PHE A 1 908 ? 6.225 16.606 52.790 1.00 93.81 908 PHE A C 1
ATOM 7205 O O . PHE A 1 908 ? 5.911 16.462 51.610 1.00 93.81 908 PHE A O 1
ATOM 7212 N N . LYS A 1 909 ? 6.826 17.714 53.223 1.00 94.44 909 LYS A N 1
ATOM 7213 C CA . LYS A 1 909 ? 7.137 18.849 52.356 1.00 94.44 909 LYS A CA 1
ATOM 7214 C C . LYS A 1 909 ? 8.436 18.601 51.598 1.00 94.44 909 LYS A C 1
ATOM 7216 O O . LYS A 1 909 ? 9.495 18.506 52.216 1.00 94.44 909 LYS A O 1
ATOM 7221 N N . ALA A 1 910 ? 8.361 18.536 50.273 1.00 91.44 910 ALA A N 1
ATOM 7222 C CA . ALA A 1 910 ? 9.520 18.313 49.413 1.00 91.44 910 ALA A CA 1
ATOM 7223 C C . ALA A 1 910 ? 9.346 18.983 48.045 1.00 91.44 910 ALA A C 1
ATOM 7225 O O . ALA A 1 910 ? 8.239 19.327 47.637 1.00 91.44 910 ALA A O 1
ATOM 7226 N N . SER A 1 911 ? 10.455 19.152 47.325 1.00 87.62 911 SER A N 1
ATOM 7227 C CA . SER A 1 911 ? 10.445 19.545 45.917 1.00 87.62 911 SER A CA 1
ATOM 7228 C C . SER A 1 911 ? 10.659 18.309 45.058 1.00 87.62 911 SER A C 1
ATOM 7230 O O . SER A 1 911 ? 11.644 17.605 45.249 1.00 87.62 911 SER A O 1
ATOM 7232 N N . VAL A 1 912 ? 9.812 18.095 44.051 1.00 87.19 912 VAL A N 1
ATOM 7233 C CA . VAL A 1 912 ? 9.988 17.022 43.054 1.00 87.19 912 VAL A CA 1
ATOM 7234 C C . VAL A 1 912 ? 11.315 17.112 42.278 1.00 87.19 912 VAL A C 1
ATOM 7236 O O . VAL A 1 912 ? 11.724 16.141 41.664 1.00 87.19 912 VAL A O 1
ATOM 7239 N N . LYS A 1 913 ? 12.025 18.249 42.324 1.00 83.69 913 LYS A N 1
ATOM 7240 C CA . LYS A 1 913 ? 13.371 18.397 41.733 1.00 83.69 913 LYS A CA 1
ATOM 7241 C C . LYS A 1 913 ? 14.503 17.806 42.589 1.00 83.69 913 LYS A C 1
ATOM 7243 O O . LYS A 1 913 ? 15.634 17.751 42.127 1.00 83.69 913 LYS A O 1
ATOM 7248 N N . ALA A 1 914 ? 14.232 17.519 43.862 1.00 86.94 914 ALA A N 1
ATOM 7249 C CA . ALA A 1 914 ? 15.191 17.027 44.849 1.00 86.94 914 ALA A CA 1
ATOM 7250 C C . ALA A 1 914 ? 14.403 16.429 46.028 1.00 86.94 914 ALA A C 1
ATOM 7252 O O . ALA A 1 914 ? 14.157 17.085 47.047 1.00 86.94 914 ALA A O 1
ATOM 7253 N N . LEU A 1 915 ? 13.941 15.196 45.850 1.00 90.69 915 LEU A N 1
ATOM 7254 C CA . LEU A 1 915 ? 13.184 14.439 46.832 1.00 90.69 915 LEU A CA 1
ATOM 7255 C C . LEU A 1 915 ? 14.140 13.906 47.915 1.00 90.69 915 LEU A C 1
ATOM 7257 O O . LEU A 1 915 ? 15.132 13.252 47.584 1.00 90.69 915 LEU A O 1
ATOM 7261 N N . PRO A 1 916 ? 13.846 14.097 49.216 1.00 92.38 916 PRO A N 1
ATOM 7262 C CA . PRO A 1 916 ? 14.662 13.596 50.326 1.00 92.38 916 PRO A CA 1
ATOM 7263 C C . PRO A 1 916 ? 14.437 12.087 50.555 1.00 92.38 916 PRO A C 1
ATOM 7265 O O . PRO A 1 916 ? 14.166 11.639 51.665 1.00 92.38 916 PRO A O 1
ATOM 7268 N N . LEU A 1 917 ? 14.503 11.308 49.474 1.00 93.75 917 LEU A N 1
ATOM 7269 C CA . LEU A 1 917 ? 14.163 9.891 49.394 1.00 93.75 917 LEU A CA 1
ATOM 7270 C C . LEU A 1 917 ? 15.337 9.112 48.781 1.00 93.75 917 LEU A C 1
ATOM 7272 O O . LEU A 1 917 ? 15.944 9.602 47.818 1.00 93.75 917 LEU A O 1
ATOM 7276 N N . PRO A 1 918 ? 15.671 7.908 49.288 1.00 93.31 918 PRO A N 1
ATOM 7277 C CA . PRO A 1 918 ? 16.692 7.058 48.682 1.00 93.31 918 PRO A CA 1
ATOM 7278 C C . PRO A 1 918 ? 16.356 6.718 47.228 1.00 93.31 918 PRO A C 1
ATOM 7280 O O . PRO A 1 918 ? 15.186 6.665 46.846 1.00 93.31 918 PRO A O 1
ATOM 7283 N N . SER A 1 919 ? 17.376 6.467 46.414 1.00 93.56 919 SER A N 1
ATOM 7284 C CA . SER A 1 919 ? 17.158 5.908 45.078 1.00 93.56 919 SER A CA 1
ATOM 7285 C C . SER A 1 919 ? 16.533 4.512 45.188 1.00 93.56 919 SER A C 1
ATOM 7287 O O . SER A 1 919 ? 16.806 3.796 46.149 1.00 93.56 919 SER A O 1
ATOM 7289 N N . GLU A 1 920 ? 15.700 4.139 44.219 1.00 94.81 920 GLU A N 1
ATOM 7290 C CA . GLU A 1 920 ? 15.049 2.819 44.127 1.00 94.81 920 GLU A CA 1
ATOM 7291 C C . GLU A 1 920 ? 14.249 2.419 45.387 1.00 94.81 920 GLU A C 1
ATOM 7293 O O . GLU A 1 920 ? 14.196 1.260 45.810 1.00 94.81 920 GLU A O 1
ATOM 7298 N N . SER A 1 921 ? 13.596 3.405 46.005 1.00 95.69 921 SER A N 1
ATOM 7299 C CA . SER A 1 921 ? 12.787 3.231 47.213 1.00 95.69 921 SER A CA 1
ATOM 7300 C C . SER A 1 921 ? 11.310 2.918 46.941 1.00 95.69 921 SER A C 1
ATOM 7302 O O . SER A 1 921 ? 10.681 2.314 47.808 1.00 95.69 921 SER A O 1
ATOM 7304 N N . PHE A 1 922 ? 10.779 3.245 45.755 1.00 97.50 922 PHE A N 1
ATOM 7305 C CA . PHE A 1 922 ? 9.357 3.097 45.405 1.00 97.50 922 PHE A CA 1
ATOM 7306 C C . PHE A 1 922 ? 9.114 2.128 44.246 1.00 97.50 922 PHE A C 1
ATOM 7308 O O . PHE A 1 922 ? 9.891 2.063 43.295 1.00 97.50 922 PHE A O 1
ATOM 7315 N N . ASP A 1 923 ? 7.999 1.404 44.314 1.00 97.69 923 ASP A N 1
ATOM 7316 C CA . ASP A 1 923 ? 7.545 0.458 43.290 1.00 97.69 923 ASP A CA 1
ATOM 7317 C C . ASP A 1 923 ? 6.711 1.157 42.200 1.00 97.69 923 ASP A C 1
ATOM 7319 O O . ASP A 1 923 ? 6.758 0.767 41.032 1.00 97.69 923 ASP A O 1
ATOM 7323 N N . ALA A 1 924 ? 5.995 2.231 42.562 1.00 97.75 924 ALA A N 1
ATOM 7324 C CA . ALA A 1 924 ? 5.243 3.058 41.621 1.00 97.75 924 ALA A CA 1
ATOM 7325 C C . ALA A 1 924 ? 5.315 4.563 41.940 1.00 97.75 924 ALA A C 1
ATOM 7327 O O . ALA A 1 924 ? 5.320 4.971 43.103 1.00 97.75 924 ALA A O 1
ATOM 7328 N N . VAL A 1 925 ? 5.298 5.394 40.895 1.00 97.81 925 VAL A N 1
ATOM 7329 C CA . VAL A 1 925 ? 5.166 6.859 40.970 1.00 97.81 925 VAL A CA 1
ATOM 7330 C C . VAL A 1 925 ? 3.931 7.288 40.178 1.00 97.81 925 VAL A C 1
ATOM 7332 O O . VAL A 1 925 ? 3.797 6.945 39.008 1.00 97.81 925 VAL A O 1
ATOM 7335 N N . ILE A 1 926 ? 3.015 8.043 40.781 1.00 97.69 926 ILE A N 1
ATOM 7336 C CA . ILE A 1 926 ? 1.725 8.406 40.172 1.00 97.69 926 ILE A CA 1
ATOM 7337 C C . ILE A 1 926 ? 1.473 9.887 40.430 1.00 97.69 926 ILE A C 1
ATOM 7339 O O . ILE A 1 926 ? 1.403 10.272 41.589 1.00 97.69 926 ILE A O 1
ATOM 7343 N N . SER A 1 927 ? 1.355 10.729 39.396 1.00 94.50 927 SER A N 1
ATOM 7344 C CA . SER A 1 927 ? 1.292 12.183 39.623 1.00 94.50 927 SER A CA 1
ATOM 7345 C C . SER A 1 927 ? 0.548 12.989 38.554 1.00 94.50 927 SER A C 1
ATOM 7347 O O . SER A 1 927 ? 0.626 12.706 37.354 1.00 94.50 927 SER A O 1
ATOM 7349 N N . ASP A 1 928 ? -0.155 14.033 38.999 1.00 91.06 928 ASP A N 1
ATOM 7350 C CA . ASP A 1 928 ? -0.770 15.058 38.147 1.00 91.06 928 ASP A CA 1
ATOM 7351 C C . ASP A 1 928 ? 0.225 16.208 37.939 1.00 91.06 928 ASP A C 1
ATOM 7353 O O . ASP A 1 928 ? 0.381 17.078 38.799 1.00 91.06 928 ASP A O 1
ATOM 7357 N N . ILE A 1 929 ? 0.949 16.196 36.812 1.00 84.38 929 ILE A N 1
ATOM 7358 C CA . ILE A 1 929 ? 1.961 17.219 36.520 1.00 84.38 929 ILE A CA 1
ATOM 7359 C C . ILE A 1 929 ? 1.254 18.584 36.422 1.00 84.38 929 ILE A C 1
ATOM 7361 O O . ILE A 1 929 ? 0.356 18.738 35.596 1.00 84.38 929 ILE A O 1
ATOM 7365 N N . PRO A 1 930 ? 1.637 19.620 37.189 1.00 68.75 930 PRO A N 1
ATOM 7366 C CA . PRO A 1 930 ? 0.853 20.851 37.264 1.00 68.75 930 PRO A CA 1
ATOM 7367 C C . PRO A 1 930 ? 0.780 21.601 35.921 1.00 68.75 930 PRO A C 1
ATOM 7369 O O . PRO A 1 930 ? 1.761 22.183 35.455 1.00 68.75 930 PRO A O 1
ATOM 7372 N N . PHE A 1 931 ? -0.418 21.669 35.323 1.00 61.34 931 PHE A N 1
ATOM 7373 C CA . PHE A 1 931 ? -0.678 22.424 34.090 1.00 61.34 931 PHE A CA 1
ATOM 7374 C C . PHE A 1 931 ? -1.926 23.328 34.143 1.00 61.34 931 PHE A C 1
ATOM 7376 O O . PHE A 1 931 ? -2.923 23.069 34.815 1.00 61.34 931 PHE A O 1
ATOM 7383 N N . GLY A 1 932 ? -1.913 24.395 33.334 1.00 44.91 932 GLY A N 1
ATOM 7384 C CA . GLY A 1 932 ? -3.105 25.185 32.997 1.00 44.91 932 GLY A CA 1
ATOM 7385 C C . GLY A 1 932 ? -3.331 26.474 33.803 1.00 44.91 932 GLY A C 1
ATOM 7386 O O . GLY A 1 932 ? -2.567 26.858 34.679 1.00 44.91 932 GLY A O 1
ATOM 7387 N N . LYS A 1 933 ? -4.417 27.196 33.479 1.00 38.72 933 LYS A N 1
ATOM 7388 C CA . LYS A 1 933 ? -4.617 28.631 33.803 1.00 38.72 933 LYS A CA 1
ATOM 7389 C C . LYS A 1 933 ? -4.566 29.034 35.292 1.00 38.72 933 LYS A C 1
ATOM 7391 O O . LYS A 1 933 ? -4.487 30.234 35.556 1.00 38.72 933 LYS A O 1
ATOM 7396 N N . LYS A 1 934 ? -4.635 28.094 36.245 1.00 42.00 934 LYS A N 1
ATOM 7397 C CA . LYS A 1 934 ? -4.483 28.376 37.689 1.00 42.00 934 LYS A CA 1
ATOM 7398 C C . LYS A 1 934 ? -3.017 28.531 38.115 1.00 42.00 934 LYS A C 1
ATOM 7400 O O . LYS A 1 934 ? -2.748 29.348 38.989 1.00 42.00 934 LYS A O 1
ATOM 7405 N N . PHE A 1 935 ? -2.086 27.836 37.461 1.00 48.31 935 PHE A N 1
ATOM 7406 C CA . PHE A 1 935 ? -0.650 27.910 37.728 1.00 48.31 935 PHE A CA 1
ATOM 7407 C C . PHE A 1 935 ? 0.058 28.418 36.469 1.00 48.31 935 PHE A C 1
ATOM 7409 O O . PHE A 1 935 ? 0.102 27.747 35.442 1.00 48.31 935 PHE A O 1
ATOM 7416 N N . LYS A 1 936 ? 0.574 29.653 36.509 1.00 37.88 936 LYS A N 1
ATOM 7417 C CA . LYS A 1 936 ? 1.210 30.299 35.346 1.00 37.88 936 LYS A CA 1
ATOM 7418 C C . LYS A 1 936 ? 2.620 29.766 35.085 1.00 37.88 936 LYS A C 1
ATOM 7420 O O . LYS A 1 936 ? 3.600 30.494 35.215 1.00 37.88 936 LYS A O 1
ATOM 7425 N N . ILE A 1 937 ? 2.706 28.514 34.664 1.00 49.03 937 ILE A N 1
ATOM 7426 C CA . ILE A 1 937 ? 3.962 27.881 34.282 1.00 49.03 937 ILE A CA 1
ATOM 7427 C C . ILE A 1 937 ? 4.219 28.162 32.796 1.00 49.03 937 ILE A C 1
ATOM 7429 O O . ILE A 1 937 ? 3.916 27.369 31.912 1.00 49.03 937 ILE A O 1
ATOM 7433 N N . THR A 1 938 ? 4.743 29.358 32.520 1.00 46.94 938 THR A N 1
ATOM 7434 C CA . THR A 1 938 ? 5.305 29.737 31.206 1.00 46.94 938 THR A CA 1
ATOM 7435 C C . THR A 1 938 ? 6.823 29.927 31.249 1.00 46.94 938 THR A C 1
ATOM 7437 O O . THR A 1 938 ? 7.404 30.343 30.253 1.00 46.94 938 THR A O 1
ATOM 7440 N N . LYS A 1 939 ? 7.468 29.655 32.394 1.00 45.66 939 LYS A N 1
ATOM 7441 C CA . LYS A 1 939 ? 8.934 29.663 32.549 1.00 45.66 939 LYS A CA 1
ATOM 7442 C C . LYS A 1 939 ? 9.497 28.287 32.919 1.00 45.66 939 LYS A C 1
ATOM 7444 O O . LYS A 1 939 ? 10.537 27.916 32.393 1.00 45.66 939 LYS A O 1
ATOM 7449 N N . ASP A 1 940 ? 8.778 27.494 33.713 1.00 52.28 940 ASP A N 1
ATOM 7450 C CA . ASP A 1 940 ? 9.285 26.211 34.232 1.00 52.28 940 ASP A CA 1
ATOM 7451 C C . ASP A 1 940 ? 9.132 25.006 33.281 1.00 52.28 940 ASP A C 1
ATOM 7453 O O . ASP A 1 940 ? 9.447 23.880 33.645 1.00 52.28 940 ASP A O 1
ATOM 7457 N N . ILE A 1 941 ? 8.712 25.224 32.029 1.00 52.84 941 ILE A N 1
ATOM 7458 C CA . ILE A 1 941 ? 8.547 24.164 31.008 1.00 52.84 941 ILE A CA 1
ATOM 7459 C C . ILE A 1 941 ? 9.887 23.469 30.667 1.00 52.84 941 ILE A C 1
ATOM 7461 O O . ILE A 1 941 ? 9.900 22.354 30.150 1.00 52.84 941 ILE A O 1
ATOM 7465 N N . HIS A 1 942 ? 11.019 24.107 30.976 1.00 58.12 942 HIS A N 1
ATOM 7466 C CA . HIS A 1 942 ? 12.359 23.536 30.813 1.00 58.12 942 HIS A CA 1
ATOM 7467 C C . HIS A 1 942 ? 12.746 22.513 31.896 1.00 58.12 942 HIS A C 1
ATOM 7469 O O . HIS A 1 942 ? 13.747 21.836 31.722 1.00 58.12 942 HIS A O 1
ATOM 7475 N N . LEU A 1 943 ? 11.965 22.383 32.976 1.00 66.38 943 LEU A N 1
ATOM 7476 C CA . LEU A 1 943 ? 12.276 21.534 34.137 1.00 66.38 943 LEU A CA 1
ATOM 7477 C C . LEU A 1 943 ? 11.605 20.149 34.084 1.00 66.38 943 LEU A C 1
ATOM 7479 O O . LEU A 1 943 ? 11.732 19.369 35.023 1.00 66.38 943 LEU A O 1
ATOM 7483 N N . LEU A 1 944 ? 10.864 19.842 33.010 1.00 75.69 944 LEU A N 1
ATOM 7484 C CA . LEU A 1 944 ? 10.234 18.530 32.830 1.00 75.69 944 LEU A CA 1
ATOM 7485 C C . LEU A 1 944 ? 11.249 17.369 32.782 1.00 75.69 944 LEU A C 1
ATOM 7487 O O . LEU A 1 944 ? 10.928 16.342 33.374 1.00 75.69 944 LEU A O 1
ATOM 7491 N N . PRO A 1 945 ? 12.444 17.500 32.158 1.00 78.81 945 PRO A N 1
ATOM 7492 C CA . PRO A 1 945 ? 13.511 16.516 32.314 1.00 78.81 945 PRO A CA 1
ATOM 7493 C C . PRO A 1 945 ? 13.853 16.319 33.794 1.00 78.81 945 PRO A C 1
ATOM 7495 O O . PRO A 1 945 ? 13.562 15.261 34.328 1.00 78.81 945 PRO A O 1
ATOM 7498 N N . ASP A 1 946 ? 14.362 17.331 34.499 1.00 79.06 946 ASP A N 1
ATOM 7499 C CA . ASP A 1 946 ? 14.814 17.217 35.898 1.00 79.06 946 ASP A CA 1
ATOM 7500 C C . ASP A 1 946 ? 13.780 16.534 36.823 1.00 79.06 946 ASP A C 1
ATOM 7502 O O . ASP A 1 946 ? 14.130 15.703 37.660 1.00 79.06 946 ASP A O 1
ATOM 7506 N N . ILE A 1 947 ? 12.488 16.835 36.627 1.00 86.44 947 ILE A N 1
ATOM 7507 C CA . ILE A 1 947 ? 11.355 16.194 37.320 1.00 86.44 947 ILE A CA 1
ATOM 7508 C C . ILE A 1 947 ? 11.292 14.685 37.047 1.00 86.44 947 ILE A C 1
ATOM 7510 O O . ILE A 1 947 ? 11.172 13.897 37.983 1.00 86.44 947 ILE A O 1
ATOM 7514 N N . LEU A 1 948 ? 11.375 14.273 35.779 1.00 87.94 948 LEU A N 1
ATOM 7515 C CA . LEU A 1 948 ? 11.395 12.860 35.396 1.00 87.94 948 LEU A CA 1
ATOM 7516 C C . LEU A 1 948 ? 12.635 12.136 35.939 1.00 87.94 948 LEU A C 1
ATOM 7518 O O . LEU A 1 948 ? 12.562 10.936 36.177 1.00 87.94 948 LEU A O 1
ATOM 7522 N N . GLN A 1 949 ? 13.745 12.845 36.172 1.00 88.06 949 GLN A N 1
ATOM 7523 C CA . GLN A 1 949 ? 15.024 12.231 36.544 1.00 88.06 949 GLN A CA 1
ATOM 7524 C C . GLN A 1 949 ? 14.978 11.816 38.000 1.00 88.06 949 GLN A C 1
ATOM 7526 O O . GLN A 1 949 ? 15.377 10.718 38.373 1.00 88.06 949 GLN A O 1
ATOM 7531 N N . GLU A 1 950 ? 14.418 12.701 38.816 1.00 92.44 950 GLU A N 1
ATOM 7532 C CA . GLU A 1 950 ? 14.202 12.454 40.224 1.00 92.44 950 GLU A CA 1
ATOM 7533 C C . GLU A 1 950 ? 13.123 11.381 40.442 1.00 92.44 950 GLU A C 1
ATOM 7535 O O . GLU A 1 950 ? 13.259 10.555 41.345 1.00 92.44 950 GLU A O 1
ATOM 7540 N N . MET A 1 951 ? 12.110 11.304 39.565 1.00 94.12 951 MET A N 1
ATOM 7541 C CA . MET A 1 951 ? 11.160 10.183 39.527 1.00 94.12 951 MET A CA 1
ATOM 7542 C C . MET A 1 951 ? 11.832 8.852 39.125 1.00 94.12 951 MET A C 1
ATOM 7544 O O . MET A 1 951 ? 11.639 7.849 39.808 1.00 94.12 951 MET A O 1
ATOM 7548 N N . GLU A 1 952 ? 12.652 8.830 38.066 1.00 93.69 952 GLU A N 1
ATOM 7549 C CA . GLU A 1 952 ? 13.438 7.661 37.616 1.00 93.69 952 GLU A CA 1
ATOM 7550 C C . GLU A 1 952 ? 14.430 7.187 38.693 1.00 93.69 952 GLU A C 1
ATOM 7552 O O . GLU A 1 952 ? 14.648 5.984 38.873 1.00 93.69 952 GLU A O 1
ATOM 7557 N N . ARG A 1 953 ? 15.001 8.132 39.450 1.00 94.25 953 ARG A N 1
ATOM 7558 C CA . ARG A 1 953 ? 15.932 7.873 40.551 1.00 94.25 953 ARG A CA 1
ATOM 7559 C C . ARG A 1 953 ? 15.255 7.156 41.717 1.00 94.25 953 ARG A C 1
ATOM 7561 O O . ARG A 1 953 ? 15.817 6.185 42.220 1.00 94.25 953 ARG A O 1
ATOM 7568 N N . VAL A 1 954 ? 14.089 7.620 42.176 1.00 95.88 954 VAL A N 1
ATOM 7569 C CA . VAL A 1 954 ? 13.393 7.018 43.335 1.00 95.88 954 VAL A CA 1
ATOM 7570 C C . VAL A 1 954 ? 12.645 5.727 42.994 1.00 95.88 954 VAL A C 1
ATOM 7572 O O . VAL A 1 954 ? 12.390 4.928 43.893 1.00 95.88 954 VAL A O 1
ATOM 7575 N N . LEU A 1 955 ? 12.328 5.489 41.720 1.00 96.38 955 LEU A N 1
ATOM 7576 C CA . LEU A 1 955 ? 11.653 4.276 41.262 1.00 96.38 955 LEU A CA 1
ATOM 7577 C C . LEU A 1 955 ? 12.609 3.073 41.180 1.00 96.38 955 LEU A C 1
ATOM 7579 O O . LEU A 1 955 ? 13.751 3.193 40.732 1.00 96.38 955 LEU A O 1
ATOM 7583 N N . ARG A 1 956 ? 12.142 1.890 41.580 1.00 95.50 956 ARG A N 1
ATOM 7584 C CA . ARG A 1 956 ? 12.850 0.608 41.426 1.00 95.50 956 ARG A CA 1
ATOM 7585 C C . ARG A 1 956 ? 12.898 0.143 39.974 1.00 95.50 956 ARG A C 1
ATOM 7587 O O . ARG A 1 956 ? 12.003 0.444 39.185 1.00 95.50 956 ARG A O 1
ATOM 7594 N N . VAL A 1 957 ? 13.910 -0.654 39.631 1.00 92.81 957 VAL A N 1
ATOM 7595 C CA . VAL A 1 957 ? 13.914 -1.429 38.378 1.00 92.81 957 VAL A CA 1
ATOM 7596 C C . VAL A 1 957 ? 12.680 -2.343 38.336 1.00 92.81 957 VAL A C 1
ATOM 7598 O O . VAL A 1 957 ? 12.355 -3.004 39.317 1.00 92.81 957 VAL A O 1
ATOM 7601 N N . GLY A 1 958 ? 11.966 -2.343 37.209 1.00 91.44 958 GLY A N 1
ATOM 7602 C CA . GLY A 1 958 ? 10.666 -2.996 37.017 1.00 91.44 958 GLY A CA 1
ATOM 7603 C C . GLY A 1 958 ? 9.451 -2.140 37.407 1.00 91.44 958 GLY A C 1
ATOM 7604 O O . GLY A 1 958 ? 8.343 -2.437 36.950 1.00 91.44 958 GLY A O 1
ATOM 7605 N N . GLY A 1 959 ? 9.656 -1.079 38.198 1.00 95.06 959 GLY A N 1
ATOM 7606 C CA . GLY A 1 959 ? 8.611 -0.179 38.690 1.00 95.06 959 GLY A CA 1
ATOM 7607 C C . GLY A 1 959 ? 7.993 0.711 37.609 1.00 95.06 959 GLY A C 1
ATOM 7608 O O . GLY A 1 959 ? 8.524 0.839 36.501 1.00 95.06 959 GLY A O 1
ATOM 7609 N N . ILE A 1 960 ? 6.856 1.332 37.938 1.00 96.94 960 ILE A N 1
ATOM 7610 C CA . ILE A 1 960 ? 5.987 2.030 36.973 1.00 96.94 960 ILE A CA 1
ATOM 7611 C C . ILE A 1 960 ? 5.802 3.510 37.327 1.00 96.94 960 ILE A C 1
ATOM 7613 O O . ILE A 1 960 ? 5.559 3.857 38.480 1.00 96.94 960 ILE A O 1
ATOM 7617 N N . ILE A 1 961 ? 5.846 4.386 36.320 1.00 96.75 961 ILE A N 1
ATOM 7618 C CA . ILE A 1 961 ? 5.441 5.795 36.441 1.00 96.75 961 ILE A CA 1
ATOM 7619 C C . ILE A 1 961 ? 4.140 6.023 35.668 1.00 96.75 961 ILE A C 1
ATOM 7621 O O . ILE A 1 961 ? 4.055 5.663 34.495 1.00 96.75 961 ILE A O 1
ATOM 7625 N N . VAL A 1 962 ? 3.152 6.671 36.290 1.00 97.00 962 VAL A N 1
ATOM 7626 C CA . VAL A 1 962 ? 1.896 7.101 35.656 1.00 97.00 962 VAL A CA 1
ATOM 7627 C C . VAL A 1 962 ? 1.711 8.615 35.802 1.00 97.00 962 VAL A C 1
ATOM 7629 O O . VAL A 1 962 ? 1.538 9.126 36.908 1.00 97.00 962 VAL A O 1
ATOM 7632 N N . LEU A 1 963 ? 1.718 9.345 34.684 1.00 94.62 963 LEU A N 1
ATOM 7633 C CA . LEU A 1 963 ? 1.697 10.815 34.655 1.00 94.62 963 LEU A CA 1
ATOM 7634 C C . LEU A 1 963 ? 0.481 11.360 33.910 1.00 94.62 963 LEU A C 1
ATOM 7636 O O . LEU A 1 963 ? 0.229 10.952 32.778 1.00 94.62 963 LEU A O 1
ATOM 7640 N N . LEU A 1 964 ? -0.223 12.337 34.489 1.00 91.81 964 LEU A N 1
ATOM 7641 C CA . LEU A 1 964 ? -1.242 13.116 33.775 1.00 91.81 964 LEU A CA 1
ATOM 7642 C C . LEU A 1 964 ? -0.620 14.378 33.164 1.00 91.81 964 LEU A C 1
ATOM 7644 O O . LEU A 1 964 ? 0.060 15.148 33.840 1.00 91.81 964 LEU A O 1
ATOM 7648 N N . LEU A 1 965 ? -0.835 14.575 31.862 1.00 86.69 965 LEU A N 1
ATOM 7649 C CA . LEU A 1 965 ? -0.130 15.561 31.040 1.00 86.69 965 LEU A CA 1
ATOM 7650 C C . LEU A 1 965 ? -1.087 16.274 30.082 1.00 86.69 965 LEU A C 1
ATOM 7652 O O . LEU A 1 965 ? -2.008 15.671 29.532 1.00 86.69 965 LEU A O 1
ATOM 7656 N N . ASN A 1 966 ? -0.849 17.558 29.810 1.00 79.00 966 ASN A N 1
ATOM 7657 C CA . ASN A 1 966 ? -1.612 18.289 28.796 1.00 79.00 966 ASN A CA 1
ATOM 7658 C C . ASN A 1 966 ? -1.008 18.142 27.384 1.00 79.00 966 ASN A C 1
ATOM 7660 O O . ASN A 1 966 ? 0.107 17.652 27.191 1.00 79.00 966 ASN A O 1
ATOM 7664 N N . ARG A 1 967 ? -1.739 18.636 26.377 1.00 71.50 967 ARG A N 1
ATOM 7665 C CA . ARG A 1 967 ? -1.336 18.590 24.961 1.00 71.50 967 ARG A CA 1
ATOM 7666 C C . ARG A 1 967 ? -0.005 19.297 24.645 1.00 71.50 967 ARG A C 1
ATOM 7668 O O . ARG A 1 967 ? 0.642 18.925 23.668 1.00 71.50 967 ARG A O 1
ATOM 7675 N N . ASP A 1 968 ? 0.408 20.288 25.435 1.00 69.81 968 ASP A N 1
ATOM 7676 C CA . ASP A 1 968 ? 1.651 21.040 25.206 1.00 69.81 968 ASP A CA 1
ATOM 7677 C C . ASP A 1 968 ? 2.876 20.336 25.812 1.00 69.81 968 ASP A C 1
ATOM 7679 O O . ASP A 1 968 ? 3.927 20.285 25.173 1.00 69.81 968 ASP A O 1
ATOM 7683 N N . LEU A 1 969 ? 2.729 19.733 26.998 1.00 69.94 969 LEU A N 1
ATOM 7684 C CA . LEU A 1 969 ? 3.751 18.886 27.623 1.00 69.94 969 LEU A CA 1
ATOM 7685 C C . LEU A 1 969 ? 3.974 17.607 26.803 1.00 69.94 969 LEU A C 1
ATOM 7687 O O . LEU A 1 969 ? 5.120 17.277 26.502 1.00 69.94 969 LEU A O 1
ATOM 7691 N N . ARG A 1 970 ? 2.889 16.975 26.324 1.00 72.75 970 ARG A N 1
ATOM 7692 C CA . ARG A 1 970 ? 2.928 15.847 25.374 1.00 72.75 970 ARG A CA 1
ATOM 7693 C C . ARG A 1 970 ? 3.853 16.127 24.183 1.00 72.75 970 ARG A C 1
ATOM 7695 O O . ARG A 1 970 ? 4.772 15.359 23.930 1.00 72.75 970 ARG A O 1
ATOM 7702 N N . LYS A 1 971 ? 3.674 17.263 23.493 1.00 69.19 971 LYS A N 1
ATOM 7703 C CA . LYS A 1 971 ? 4.511 17.642 22.335 1.00 69.19 971 LYS A CA 1
ATOM 7704 C C . LYS A 1 971 ? 6.006 17.750 22.657 1.00 69.19 971 LYS A C 1
ATOM 7706 O O . LYS A 1 971 ? 6.816 17.606 21.749 1.00 69.19 971 LYS A O 1
ATOM 7711 N N . ARG A 1 972 ? 6.377 18.054 23.908 1.00 67.62 972 ARG A N 1
ATOM 7712 C CA . ARG A 1 972 ? 7.783 18.122 24.334 1.00 67.62 972 ARG A CA 1
ATOM 7713 C C . ARG A 1 972 ? 8.335 16.764 24.741 1.00 67.62 972 ARG A C 1
ATOM 7715 O O . ARG A 1 972 ? 9.476 16.487 24.402 1.00 67.62 972 ARG A O 1
ATOM 7722 N N . MET A 1 973 ? 7.543 15.907 25.380 1.00 68.12 973 MET A N 1
ATOM 7723 C CA . MET A 1 973 ? 7.952 14.526 25.670 1.00 68.12 973 MET A CA 1
ATOM 7724 C C . MET A 1 973 ? 8.188 13.732 24.380 1.00 68.12 973 MET A C 1
ATOM 7726 O O . MET A 1 973 ? 9.236 13.109 24.237 1.00 68.12 973 MET A O 1
ATOM 7730 N N . ASP A 1 974 ? 7.304 13.892 23.388 1.00 65.00 974 ASP A N 1
ATOM 7731 C CA . ASP A 1 974 ? 7.480 13.356 22.028 1.00 65.00 974 ASP A CA 1
ATOM 7732 C C . ASP A 1 974 ? 8.741 13.903 21.310 1.00 65.00 974 ASP A C 1
ATOM 7734 O O . ASP A 1 974 ? 9.184 13.327 20.317 1.00 65.00 974 ASP A O 1
ATOM 7738 N N . GLY A 1 975 ? 9.291 15.039 21.760 1.00 60.53 975 GLY A N 1
ATOM 7739 C CA . GLY A 1 975 ? 10.516 15.649 21.229 1.00 60.53 975 GLY A CA 1
ATOM 7740 C C . GLY A 1 975 ? 11.787 15.233 21.977 1.00 60.53 975 GLY A C 1
ATOM 7741 O O . GLY A 1 975 ? 12.820 15.040 21.349 1.00 60.53 975 GLY A O 1
ATOM 7742 N N . ILE A 1 976 ? 11.709 15.051 23.300 1.00 62.81 976 ILE A N 1
ATOM 7743 C CA . ILE A 1 976 ? 12.832 14.585 24.129 1.00 62.81 976 ILE A CA 1
ATOM 7744 C C . ILE A 1 976 ? 13.193 13.140 23.764 1.00 62.81 976 ILE A C 1
ATOM 7746 O O . ILE A 1 976 ? 14.365 12.860 23.531 1.00 62.81 976 ILE A O 1
ATOM 7750 N N . ALA A 1 977 ? 12.199 12.255 23.618 1.00 58.25 977 ALA A N 1
ATOM 7751 C CA . ALA A 1 977 ? 12.426 10.856 23.240 1.00 58.25 977 ALA A CA 1
ATOM 7752 C C . ALA A 1 977 ? 13.226 10.718 21.925 1.00 58.25 977 ALA A C 1
ATOM 7754 O O . ALA A 1 977 ? 14.189 9.960 21.859 1.00 58.25 977 ALA A O 1
ATOM 7755 N N . LYS A 1 978 ? 12.899 11.535 20.915 1.00 54.62 978 LYS A N 1
ATOM 7756 C CA . LYS A 1 978 ? 13.577 11.539 19.605 1.00 54.62 978 LYS A CA 1
ATOM 7757 C C . LYS A 1 978 ? 15.030 12.013 19.657 1.00 54.62 978 LYS A C 1
ATOM 7759 O O . LYS A 1 978 ? 15.827 11.632 18.806 1.00 54.62 978 LYS A O 1
ATOM 7764 N N . ASN A 1 979 ? 15.386 12.855 20.627 1.00 50.81 979 ASN A N 1
ATOM 7765 C CA . ASN A 1 979 ? 16.768 13.304 20.785 1.00 50.81 979 ASN A CA 1
ATOM 7766 C C . ASN A 1 979 ? 17.643 12.209 21.413 1.00 50.81 979 ASN A C 1
ATOM 7768 O O . ASN A 1 979 ? 18.771 12.022 20.970 1.00 50.81 979 ASN A O 1
ATOM 7772 N N . VAL A 1 980 ? 17.104 11.440 22.368 1.00 52.84 980 VAL A N 1
ATOM 7773 C CA . VAL A 1 980 ? 17.812 10.308 22.997 1.00 52.84 980 VAL A CA 1
ATOM 7774 C C . VAL A 1 980 ? 18.091 9.189 21.983 1.00 52.84 980 VAL A C 1
ATOM 7776 O O . VAL A 1 980 ? 19.187 8.627 21.971 1.00 52.84 980 VAL A O 1
ATOM 7779 N N . GLU A 1 981 ? 17.150 8.916 21.072 1.00 46.62 981 GLU A N 1
ATOM 7780 C CA . GLU A 1 981 ? 17.355 7.981 19.951 1.00 46.62 981 GLU A CA 1
ATOM 7781 C C . GLU A 1 981 ? 18.497 8.442 19.018 1.00 46.62 981 GLU A C 1
ATOM 7783 O O . GLU A 1 981 ? 19.359 7.644 18.651 1.00 46.62 981 GLU A O 1
ATOM 7788 N N . ASN A 1 982 ? 18.560 9.737 18.689 1.00 40.56 982 ASN A N 1
ATOM 7789 C CA . ASN A 1 982 ? 19.599 10.298 17.817 1.00 40.56 982 ASN A CA 1
ATOM 7790 C C . ASN A 1 982 ? 20.997 10.336 18.465 1.00 40.56 982 ASN A C 1
ATOM 7792 O O . ASN A 1 982 ? 21.991 10.084 17.785 1.00 40.56 982 ASN A O 1
ATOM 7796 N N . GLU A 1 983 ? 21.107 10.630 19.764 1.00 40.09 983 GLU A N 1
ATOM 7797 C CA . GLU A 1 983 ? 22.402 10.609 20.466 1.00 40.09 983 GLU A CA 1
ATOM 7798 C C . GLU A 1 983 ? 22.937 9.178 20.638 1.00 40.09 983 GLU A C 1
ATOM 7800 O O . GLU A 1 983 ? 24.138 8.948 20.476 1.00 40.09 983 GLU A O 1
ATOM 7805 N N . SER A 1 984 ? 22.046 8.201 20.844 1.00 43.34 984 SER A N 1
ATOM 7806 C CA . SER A 1 984 ? 22.397 6.773 20.899 1.00 43.34 984 SER A CA 1
ATOM 7807 C C . SER A 1 984 ? 22.988 6.264 19.576 1.00 43.34 984 SER A C 1
ATOM 7809 O O . SER A 1 984 ? 23.922 5.465 19.582 1.00 43.34 984 SER A O 1
ATOM 7811 N N . LEU A 1 985 ? 22.490 6.759 18.437 1.00 38.72 985 LEU A N 1
ATOM 7812 C CA . LEU A 1 985 ? 23.015 6.426 17.107 1.00 38.72 985 LEU A CA 1
ATOM 7813 C C . LEU A 1 985 ? 24.398 7.046 16.843 1.00 38.72 985 LEU A C 1
ATOM 7815 O O . LEU A 1 985 ? 25.251 6.397 16.239 1.00 38.72 985 LEU A O 1
ATOM 7819 N N . ASN A 1 986 ? 24.651 8.264 17.331 1.00 35.03 986 ASN A N 1
ATOM 7820 C CA . ASN A 1 986 ? 25.952 8.924 17.171 1.00 35.03 986 ASN A CA 1
ATOM 7821 C C . ASN A 1 986 ? 27.049 8.271 18.033 1.00 35.03 986 ASN A C 1
ATOM 7823 O O . ASN A 1 986 ? 28.174 8.111 17.567 1.00 35.03 986 ASN A O 1
ATOM 7827 N N . ALA A 1 987 ? 26.724 7.816 19.249 1.00 34.91 987 ALA A N 1
ATOM 7828 C CA . ALA A 1 987 ? 27.683 7.138 20.129 1.00 34.91 987 ALA A CA 1
ATOM 7829 C C . ALA A 1 987 ? 28.214 5.802 19.560 1.00 34.91 987 ALA A C 1
ATOM 7831 O O . ALA A 1 987 ? 29.315 5.378 19.908 1.00 34.91 987 ALA A O 1
ATOM 7832 N N . ILE A 1 988 ? 27.458 5.152 18.669 1.00 39.69 988 ILE A N 1
ATOM 7833 C CA . ILE A 1 988 ? 27.867 3.916 17.980 1.00 39.69 988 ILE A CA 1
ATOM 7834 C C . ILE A 1 988 ? 28.800 4.219 16.788 1.00 39.69 988 ILE A C 1
ATOM 7836 O O . ILE A 1 988 ? 29.613 3.374 16.415 1.00 39.69 988 ILE A O 1
ATOM 7840 N N . ALA A 1 989 ? 28.734 5.425 16.210 1.00 37.38 989 ALA A N 1
ATOM 7841 C CA . ALA A 1 989 ? 29.537 5.813 15.047 1.00 37.38 989 ALA A CA 1
ATOM 7842 C C . ALA A 1 989 ? 31.003 6.149 15.393 1.00 37.38 989 ALA A C 1
ATOM 7844 O O . ALA A 1 989 ? 31.900 5.807 14.625 1.00 37.38 989 ALA A O 1
ATOM 7845 N N . ASP A 1 990 ? 31.263 6.747 16.561 1.00 31.73 990 ASP A N 1
ATOM 7846 C CA . ASP A 1 990 ? 32.614 7.163 16.990 1.00 31.73 990 ASP A CA 1
ATOM 7847 C C . ASP A 1 990 ? 33.470 6.014 17.581 1.00 31.73 990 ASP A C 1
ATOM 7849 O O . ASP A 1 990 ? 34.622 6.214 17.970 1.00 31.73 990 ASP A O 1
ATOM 7853 N N . GLY A 1 991 ? 32.942 4.785 17.642 1.00 31.38 991 GLY A N 1
ATOM 7854 C CA . GLY A 1 991 ? 33.631 3.621 18.220 1.00 31.38 991 GLY A CA 1
ATOM 7855 C C . GLY A 1 991 ? 34.673 2.940 17.317 1.00 31.38 991 GLY A C 1
ATOM 7856 O O . GLY A 1 991 ? 35.340 2.005 17.763 1.00 31.38 991 GLY A O 1
ATOM 7857 N N . ALA A 1 992 ? 34.817 3.361 16.055 1.00 31.75 992 ALA A N 1
ATOM 7858 C CA . ALA A 1 992 ? 35.546 2.616 15.026 1.00 31.75 992 ALA A CA 1
ATOM 7859 C C . ALA A 1 992 ? 36.728 3.387 14.403 1.00 31.75 992 ALA A C 1
ATOM 7861 O O . ALA A 1 992 ? 36.712 3.740 13.226 1.00 31.75 992 ALA A O 1
ATOM 7862 N N . GLY A 1 993 ? 37.808 3.523 15.180 1.00 27.98 993 GLY A N 1
ATOM 7863 C CA . GLY A 1 993 ? 39.166 3.699 14.655 1.00 27.98 993 GLY A CA 1
ATOM 7864 C C . GLY A 1 993 ? 39.858 5.024 14.979 1.00 27.98 993 GLY A C 1
ATOM 7865 O O . GLY A 1 993 ? 39.516 6.059 14.432 1.00 27.98 993 GLY A O 1
ATOM 7866 N N . GLU A 1 994 ? 40.948 4.946 15.749 1.00 29.55 994 GLU A N 1
ATOM 7867 C CA . GLU A 1 994 ? 42.282 5.275 15.221 1.00 29.55 994 GLU A CA 1
ATOM 7868 C C . GLU A 1 994 ? 43.402 4.762 16.147 1.00 29.55 994 GLU A C 1
ATOM 7870 O O . GLU A 1 994 ? 43.351 4.864 17.373 1.00 29.55 994 GLU A O 1
ATOM 7875 N N . THR A 1 995 ? 44.436 4.167 15.549 1.00 27.75 995 THR A N 1
ATOM 7876 C CA . THR A 1 995 ? 45.615 3.647 16.257 1.00 27.75 995 THR A CA 1
ATOM 7877 C C . THR A 1 995 ? 46.638 4.744 16.548 1.00 27.75 995 THR A C 1
ATOM 7879 O O . THR A 1 995 ? 46.934 5.577 15.696 1.00 27.75 995 THR A O 1
ATOM 7882 N N . ALA A 1 996 ? 47.243 4.695 17.736 1.00 27.88 996 ALA A N 1
ATOM 7883 C CA . ALA A 1 996 ? 48.124 5.735 18.261 1.00 27.88 996 ALA A CA 1
ATOM 7884 C C . ALA A 1 996 ? 49.366 6.070 17.405 1.00 27.88 996 ALA A C 1
ATOM 7886 O O . ALA A 1 996 ? 50.087 5.186 16.941 1.00 27.88 996 ALA A O 1
ATOM 7887 N N . SER A 1 997 ? 49.738 7.356 17.381 1.00 24.67 997 SER A N 1
ATOM 7888 C CA . SER A 1 997 ? 51.144 7.773 17.288 1.00 24.67 997 SER A CA 1
ATOM 7889 C C . SER A 1 997 ? 51.404 9.072 18.075 1.00 24.67 997 SER A C 1
ATOM 7891 O O . SER A 1 997 ? 50.494 9.835 18.383 1.00 24.67 997 SER A O 1
ATOM 7893 N N . VAL A 1 998 ? 52.655 9.270 18.502 1.00 26.47 998 VAL A N 1
ATOM 7894 C CA . VAL A 1 998 ? 53.054 10.164 19.610 1.00 26.47 998 VAL A CA 1
ATOM 7895 C C . VAL A 1 998 ? 53.760 11.432 19.108 1.00 26.47 998 VAL A C 1
ATOM 7897 O O . VAL A 1 998 ? 54.667 11.287 18.288 1.00 26.47 998 VAL A O 1
ATOM 7900 N N . LYS A 1 999 ? 53.486 12.621 19.702 1.00 25.31 999 LYS A N 1
ATOM 7901 C CA . LYS A 1 999 ? 54.527 13.607 20.129 1.00 25.31 999 LYS A CA 1
ATOM 7902 C C . LYS A 1 999 ? 54.047 14.892 20.854 1.00 25.31 999 LYS A C 1
ATOM 7904 O O . LYS A 1 999 ? 53.384 15.733 20.273 1.00 25.31 999 LYS A O 1
ATOM 7909 N N . ALA A 1 1000 ? 54.580 15.056 22.072 1.00 23.23 1000 ALA A N 1
ATOM 7910 C CA . ALA A 1 1000 ? 55.230 16.253 22.651 1.00 23.23 1000 ALA A CA 1
ATOM 7911 C C . ALA A 1 1000 ? 54.510 17.627 22.803 1.00 23.23 1000 ALA A C 1
ATOM 7913 O O . ALA A 1 1000 ? 54.291 18.349 21.840 1.00 23.23 1000 ALA A O 1
ATOM 7914 N N . LEU A 1 1001 ? 54.334 18.022 24.080 1.00 25.11 1001 LEU A N 1
ATOM 7915 C CA . LEU A 1 1001 ? 54.774 19.278 24.751 1.00 25.11 1001 LEU A CA 1
ATOM 7916 C C . LEU A 1 1001 ? 55.263 20.448 23.838 1.00 25.11 1001 LEU A C 1
ATOM 7918 O O . LEU A 1 1001 ? 56.124 20.225 22.996 1.00 25.11 1001 LEU A O 1
ATOM 7922 N N . ASN A 1 1002 ? 54.958 21.745 24.056 1.00 25.14 1002 ASN A N 1
ATOM 7923 C CA . ASN A 1 1002 ? 55.114 22.489 25.326 1.00 25.14 1002 ASN A CA 1
ATOM 7924 C C . ASN A 1 1002 ? 54.682 23.995 25.252 1.00 25.14 1002 ASN A C 1
ATOM 7926 O O . ASN A 1 1002 ? 55.122 24.701 24.353 1.00 25.14 1002 ASN A O 1
ATOM 7930 N N . ASN A 1 1003 ? 53.999 24.478 26.305 1.00 26.97 1003 ASN A N 1
ATOM 7931 C CA . ASN A 1 1003 ? 54.310 25.659 27.161 1.00 26.97 1003 ASN A CA 1
ATOM 7932 C C . ASN A 1 1003 ? 54.319 27.154 26.688 1.00 26.97 1003 ASN A C 1
ATOM 7934 O O . ASN A 1 1003 ? 54.833 27.502 25.632 1.00 26.97 1003 ASN A O 1
ATOM 7938 N N . GLY A 1 1004 ? 53.903 28.047 27.616 1.00 24.53 1004 GLY A N 1
ATOM 7939 C CA . GLY A 1 1004 ? 54.004 29.532 27.601 1.00 24.53 1004 GLY A CA 1
ATOM 7940 C C . GLY A 1 1004 ? 52.650 30.258 27.421 1.00 24.53 1004 GLY A C 1
ATOM 7941 O O . GLY A 1 1004 ? 51.963 29.991 26.447 1.00 24.53 1004 GLY A O 1
ATOM 7942 N N . GLY A 1 1005 ? 52.144 31.164 28.280 1.00 23.91 1005 GLY A N 1
ATOM 7943 C CA . GLY A 1 1005 ? 52.736 31.984 29.360 1.00 23.91 1005 GLY A CA 1
ATOM 7944 C C . GLY A 1 1005 ? 53.104 33.399 28.850 1.00 23.91 1005 GLY A C 1
ATOM 7945 O O . GLY A 1 1005 ? 53.793 33.484 27.845 1.00 23.91 1005 GLY A O 1
ATOM 7946 N N . ASN A 1 1006 ? 52.750 34.540 29.471 1.00 26.73 1006 ASN A N 1
ATOM 7947 C CA . ASN A 1 1006 ? 52.191 34.772 30.814 1.00 26.73 1006 ASN A CA 1
ATOM 7948 C C . ASN A 1 1006 ? 51.702 36.245 31.015 1.00 26.73 1006 ASN A C 1
ATOM 7950 O O . ASN A 1 1006 ? 52.373 37.142 30.516 1.00 26.73 1006 ASN A O 1
ATOM 7954 N N . SER A 1 1007 ? 50.690 36.493 31.877 1.00 26.88 1007 SER A N 1
ATOM 7955 C CA . SER A 1 1007 ? 50.376 37.774 32.603 1.00 26.88 1007 SER A CA 1
ATOM 7956 C C . SER A 1 1007 ? 50.052 39.064 31.786 1.00 26.88 1007 SER A C 1
ATOM 7958 O O . SER A 1 1007 ? 50.498 39.197 30.658 1.00 26.88 1007 SER A O 1
ATOM 7960 N N . SER A 1 1008 ? 49.305 40.090 32.238 1.00 26.67 1008 SER A N 1
ATOM 7961 C CA . SER A 1 1008 ? 48.679 40.502 33.525 1.00 26.67 1008 SER A CA 1
ATOM 7962 C C . SER A 1 1008 ? 47.467 41.455 33.222 1.00 26.67 1008 SER A C 1
ATOM 7964 O O . SER A 1 1008 ? 47.216 41.701 32.048 1.00 26.67 1008 SER A O 1
ATOM 7966 N N . SER A 1 1009 ? 46.659 42.081 34.108 1.00 26.86 1009 SER A N 1
ATOM 7967 C CA . SER A 1 1009 ? 46.441 42.097 35.580 1.00 26.86 1009 SER A CA 1
ATOM 7968 C C . SER A 1 1009 ? 45.161 42.896 35.962 1.00 26.86 1009 SER A C 1
ATOM 7970 O O . SER A 1 1009 ? 44.962 43.977 35.424 1.00 26.86 1009 SER A O 1
ATOM 7972 N N . LEU A 1 1010 ? 44.423 42.432 36.987 1.00 26.31 1010 LEU A N 1
ATOM 7973 C CA . LEU A 1 1010 ? 43.425 43.118 37.858 1.00 26.31 1010 LEU A CA 1
ATOM 7974 C C . LEU A 1 1010 ? 42.193 43.866 37.278 1.00 26.31 1010 LEU A C 1
ATOM 7976 O O . LEU A 1 1010 ? 42.298 44.910 36.645 1.00 26.31 1010 LEU A O 1
ATOM 7980 N N . GLY A 1 1011 ? 41.012 43.442 37.751 1.00 25.03 1011 GLY A N 1
ATOM 7981 C CA . GLY A 1 1011 ? 39.769 44.224 37.825 1.00 25.03 1011 GLY A CA 1
ATOM 7982 C C . GLY A 1 1011 ? 38.710 43.460 38.636 1.00 25.03 1011 GLY A C 1
ATOM 7983 O O . GLY A 1 1011 ? 38.344 42.353 38.264 1.00 25.03 1011 GLY A O 1
ATOM 7984 N N . THR A 1 1012 ? 38.276 43.988 39.784 1.00 24.31 1012 THR A N 1
ATOM 7985 C CA . THR A 1 1012 ? 37.436 43.263 40.761 1.00 24.31 1012 THR A CA 1
ATOM 7986 C C . THR A 1 1012 ? 35.946 43.247 40.417 1.00 24.31 1012 THR A C 1
ATOM 7988 O O . THR A 1 1012 ? 35.338 44.308 40.296 1.00 24.31 1012 THR A O 1
ATOM 7991 N N . GLY A 1 1013 ? 35.341 42.058 40.426 1.00 24.62 1013 GLY A N 1
ATOM 7992 C CA . GLY A 1 1013 ? 33.893 41.843 40.476 1.00 24.62 1013 GLY A CA 1
ATOM 7993 C C . GLY A 1 1013 ? 33.606 40.384 40.830 1.00 24.62 1013 GLY A C 1
ATOM 7994 O O . GLY A 1 1013 ? 34.066 39.492 40.126 1.00 24.62 1013 GLY A O 1
ATOM 7995 N N . VAL A 1 1014 ? 32.919 40.134 41.948 1.00 25.45 1014 VAL A N 1
ATOM 7996 C CA . VAL A 1 1014 ? 32.530 38.775 42.359 1.00 25.45 1014 VAL A CA 1
ATOM 7997 C C . VAL A 1 1014 ? 31.142 38.492 41.794 1.00 25.45 1014 VAL A C 1
ATOM 7999 O O . VAL A 1 1014 ? 30.144 38.904 42.379 1.00 25.45 1014 VAL A O 1
ATOM 8002 N N . GLU A 1 1015 ? 31.095 37.800 40.659 1.00 24.58 1015 GLU A N 1
ATOM 8003 C CA . GLU A 1 1015 ? 29.906 37.068 40.218 1.00 24.58 1015 GLU A CA 1
ATOM 8004 C C . GLU A 1 1015 ? 30.089 35.585 40.563 1.00 24.58 1015 GLU A C 1
ATOM 8006 O O . GLU A 1 1015 ? 31.183 35.030 40.427 1.00 24.58 1015 GLU A O 1
ATOM 8011 N N . GLU A 1 1016 ? 29.028 34.949 41.058 1.00 24.16 1016 GLU A N 1
ATOM 8012 C CA . GLU A 1 1016 ? 29.032 33.522 41.383 1.00 24.16 1016 GLU A CA 1
ATOM 8013 C C . GLU A 1 1016 ? 29.127 32.679 40.096 1.00 24.16 1016 GLU A C 1
ATOM 8015 O O . GLU A 1 1016 ? 28.480 33.007 39.097 1.00 24.16 1016 GLU A O 1
ATOM 8020 N N . PRO A 1 1017 ? 29.905 31.580 40.082 1.00 24.89 1017 PRO A N 1
ATOM 8021 C CA . PRO A 1 1017 ? 30.055 30.764 38.887 1.00 24.89 1017 PRO A CA 1
ATOM 8022 C C . PRO A 1 1017 ? 28.772 29.975 38.602 1.00 24.89 1017 PRO A C 1
ATOM 8024 O O . PRO A 1 1017 ? 28.411 29.056 39.337 1.00 24.89 1017 PRO A O 1
ATOM 8027 N N . VAL A 1 1018 ? 28.117 30.299 37.486 1.00 23.20 1018 VAL A N 1
ATOM 8028 C CA . VAL A 1 1018 ? 27.051 29.478 36.898 1.00 23.20 1018 VAL A CA 1
ATOM 8029 C C . VAL A 1 1018 ? 27.630 28.100 36.537 1.00 23.20 1018 VAL A C 1
ATOM 8031 O O . VAL A 1 1018 ? 28.562 28.045 35.729 1.00 23.20 1018 VAL A O 1
ATOM 8034 N N . PRO A 1 1019 ? 27.103 26.982 37.074 1.00 26.95 1019 PRO A N 1
ATOM 8035 C CA . PRO A 1 1019 ? 27.543 25.655 36.663 1.00 26.95 1019 PRO A CA 1
ATOM 8036 C C . PRO A 1 1019 ? 27.181 25.403 35.196 1.00 26.95 1019 PRO A C 1
ATOM 8038 O O . PRO A 1 1019 ? 26.035 25.590 34.784 1.00 26.95 1019 PRO A O 1
ATOM 8041 N N . SER A 1 1020 ? 28.158 24.959 34.407 1.00 23.50 1020 SER A N 1
ATOM 8042 C CA . SER A 1 1020 ? 27.943 24.486 33.038 1.00 23.50 1020 SER A CA 1
ATOM 8043 C C . SER A 1 1020 ? 26.919 23.348 33.010 1.00 23.50 1020 SER A C 1
ATOM 8045 O O . SER A 1 1020 ? 27.010 22.423 33.817 1.00 23.50 1020 SER A O 1
ATOM 8047 N N . CYS A 1 1021 ? 25.979 23.400 32.062 1.00 25.25 1021 CYS A N 1
ATOM 8048 C CA . CYS A 1 1021 ? 24.950 22.380 31.865 1.00 25.25 1021 CYS A CA 1
ATOM 8049 C C . CYS A 1 1021 ? 25.589 20.990 31.676 1.00 25.25 1021 CYS A C 1
ATOM 8051 O O . CYS A 1 1021 ? 26.310 20.764 30.706 1.00 25.25 1021 CYS A O 1
ATOM 8053 N N . GLY A 1 1022 ? 25.360 20.096 32.642 1.00 26.23 1022 GLY A N 1
ATOM 8054 C CA . GLY A 1 1022 ? 25.816 18.708 32.603 1.00 26.23 1022 GLY A CA 1
ATOM 8055 C C . GLY A 1 1022 ? 24.886 17.810 31.784 1.00 26.23 1022 GLY A C 1
ATOM 8056 O O . GLY A 1 1022 ? 23.725 18.144 31.559 1.00 26.23 1022 GLY A O 1
ATOM 8057 N N . GLN A 1 1023 ? 25.425 16.664 31.363 1.00 32.31 1023 GLN A N 1
ATOM 8058 C CA . GLN A 1 1023 ? 24.762 15.619 30.573 1.00 32.31 1023 GLN A CA 1
ATOM 8059 C C . GLN A 1 1023 ? 23.339 15.284 31.056 1.00 32.31 1023 GLN A C 1
ATOM 8061 O O . GLN A 1 1023 ? 23.121 15.013 32.238 1.00 32.31 1023 GLN A O 1
ATOM 8066 N N . MET A 1 1024 ? 22.386 15.226 30.120 1.00 32.94 1024 MET A N 1
ATOM 8067 C CA . MET A 1 1024 ? 21.050 14.684 30.372 1.00 32.94 1024 MET A CA 1
ATOM 8068 C C . MET A 1 1024 ? 21.084 13.158 30.253 1.00 32.94 1024 MET A C 1
ATOM 8070 O O . MET A 1 1024 ? 21.242 12.628 29.160 1.00 32.94 1024 MET A O 1
ATOM 8074 N N . CYS A 1 1025 ? 20.895 12.454 31.370 1.00 42.38 1025 CYS A N 1
ATOM 8075 C CA . CYS A 1 1025 ? 20.791 10.994 31.398 1.00 42.38 1025 CYS A CA 1
ATOM 8076 C C . CYS A 1 1025 ? 19.391 10.571 31.857 1.00 42.38 1025 CYS A C 1
ATOM 8078 O O . CYS A 1 1025 ? 19.107 10.591 33.056 1.00 42.38 1025 CYS A O 1
ATOM 8080 N N . PHE A 1 1026 ? 18.566 10.170 30.887 1.00 57.56 1026 PHE A N 1
ATOM 8081 C CA . PHE A 1 1026 ? 17.271 9.500 31.048 1.00 57.56 1026 PHE A CA 1
ATOM 8082 C C . PHE A 1 1026 ? 17.303 8.294 30.123 1.00 57.56 1026 PHE A C 1
ATOM 8084 O O . PHE A 1 1026 ? 17.145 8.442 28.911 1.00 57.56 1026 PHE A O 1
ATOM 8091 N N . GLY A 1 1027 ? 17.630 7.128 30.669 1.00 60.78 1027 GLY A N 1
ATOM 8092 C CA . GLY A 1 1027 ? 17.997 5.964 29.857 1.00 60.78 1027 GLY A CA 1
ATOM 8093 C C . GLY A 1 1027 ? 17.221 4.701 30.192 1.00 60.78 1027 GLY A C 1
ATOM 8094 O O . GLY A 1 1027 ? 17.253 3.755 29.414 1.00 60.78 1027 GLY A O 1
ATOM 8095 N N . SER A 1 1028 ? 16.530 4.667 31.336 1.00 79.50 1028 SER A N 1
ATOM 8096 C CA . SER A 1 1028 ? 15.890 3.449 31.836 1.00 79.50 1028 SER A CA 1
ATOM 8097 C C . SER A 1 1028 ? 14.363 3.480 31.814 1.00 79.50 1028 SER A C 1
ATOM 8099 O O . SER A 1 1028 ? 13.749 2.446 32.047 1.00 79.50 1028 SER A O 1
ATOM 8101 N N . LEU A 1 1029 ? 13.720 4.611 31.502 1.00 85.62 1029 LEU A N 1
ATOM 8102 C CA . LEU A 1 1029 ? 12.259 4.693 31.371 1.00 85.62 1029 LEU A CA 1
ATOM 8103 C C . LEU A 1 1029 ? 11.785 4.363 29.949 1.00 85.62 1029 LEU A C 1
ATOM 8105 O O . LEU A 1 1029 ? 11.927 5.169 29.031 1.00 85.62 1029 LEU A O 1
ATOM 8109 N N . VAL A 1 1030 ? 11.130 3.213 29.786 1.00 83.50 1030 VAL A N 1
ATOM 8110 C CA . VAL A 1 1030 ? 10.505 2.783 28.525 1.00 83.50 1030 VAL A CA 1
ATOM 8111 C C . VAL A 1 1030 ? 9.006 3.126 28.537 1.00 83.50 1030 VAL A C 1
ATOM 8113 O O . VAL A 1 1030 ? 8.343 2.860 29.544 1.00 83.50 1030 VAL A O 1
ATOM 8116 N N . PRO A 1 1031 ? 8.430 3.707 27.463 1.00 85.81 1031 PRO A N 1
ATOM 8117 C CA . PRO A 1 1031 ? 6.985 3.923 27.358 1.00 85.81 1031 PRO A CA 1
ATOM 8118 C C . PRO A 1 1031 ? 6.196 2.602 27.371 1.00 85.81 1031 PRO A C 1
ATOM 8120 O O . PRO A 1 1031 ? 6.466 1.712 26.572 1.00 85.81 1031 PRO A O 1
ATOM 8123 N N . ASP A 1 1032 ? 5.182 2.507 28.235 1.00 84.31 1032 ASP A N 1
ATOM 8124 C CA . ASP A 1 1032 ? 4.336 1.313 28.442 1.00 84.31 1032 ASP A CA 1
ATOM 8125 C C . ASP A 1 1032 ? 2.841 1.586 28.128 1.00 84.31 1032 ASP A C 1
ATOM 8127 O O . ASP A 1 1032 ? 1.997 0.694 28.171 1.00 84.31 1032 ASP A O 1
ATOM 8131 N N . GLY A 1 1033 ? 2.470 2.834 27.806 1.00 84.25 1033 GLY A N 1
ATOM 8132 C CA . GLY A 1 1033 ? 1.128 3.174 27.312 1.00 84.25 1033 GLY A CA 1
ATOM 8133 C C . GLY A 1 1033 ? 0.789 4.668 27.332 1.00 84.25 1033 GLY A C 1
ATOM 8134 O O . GLY A 1 1033 ? 1.371 5.441 28.091 1.00 84.25 1033 GLY A O 1
ATOM 8135 N N . ILE A 1 1034 ? -0.177 5.080 26.503 1.00 87.38 1034 ILE A N 1
ATOM 8136 C CA . ILE A 1 1034 ? -0.711 6.453 26.454 1.00 87.38 1034 ILE A CA 1
ATOM 8137 C C . ILE A 1 1034 ? -2.237 6.387 26.316 1.00 87.38 1034 ILE A C 1
ATOM 8139 O O . ILE A 1 1034 ? -2.748 5.742 25.402 1.00 87.38 1034 ILE A O 1
ATOM 8143 N N . TYR A 1 1035 ? -2.962 7.088 27.189 1.00 85.88 1035 TYR A N 1
ATOM 8144 C CA . TYR A 1 1035 ? -4.425 7.049 27.275 1.00 85.88 1035 TYR A CA 1
ATOM 8145 C C . TYR A 1 1035 ? -5.006 8.468 27.263 1.00 85.88 1035 TYR A C 1
ATOM 8147 O O . TYR A 1 1035 ? -4.633 9.299 28.090 1.00 85.88 1035 TYR A O 1
ATOM 8155 N N . GLU A 1 1036 ? -5.925 8.773 26.347 1.00 80.62 1036 GLU A N 1
ATOM 8156 C CA . GLU A 1 1036 ? -6.597 10.079 26.300 1.00 80.62 1036 GLU A CA 1
ATOM 8157 C C . GLU A 1 1036 ? -7.692 10.184 27.377 1.00 80.62 1036 GLU A C 1
ATOM 8159 O O . GLU A 1 1036 ? -8.508 9.276 27.549 1.00 80.62 1036 GLU A O 1
ATOM 8164 N N . VAL A 1 1037 ? -7.735 11.305 28.103 1.00 78.75 1037 VAL A N 1
ATOM 8165 C CA . VAL A 1 1037 ? -8.719 11.566 29.159 1.00 78.75 1037 VAL A CA 1
ATOM 8166 C C . VAL A 1 1037 ? -9.274 12.990 29.079 1.00 78.75 1037 VAL A C 1
ATOM 8168 O O . VAL A 1 1037 ? -8.549 13.987 29.079 1.00 78.75 1037 VAL A O 1
ATOM 8171 N N . SER A 1 1038 ? -10.605 13.110 29.063 1.00 72.88 1038 SER A N 1
ATOM 8172 C CA . SER A 1 1038 ? -11.266 14.417 29.081 1.00 72.88 1038 SER A CA 1
ATOM 8173 C C . SER A 1 1038 ? -11.447 14.932 30.510 1.00 72.88 1038 SER A C 1
ATOM 8175 O O . SER A 1 1038 ? -12.274 14.432 31.282 1.00 72.88 1038 SER A O 1
ATOM 8177 N N . LEU A 1 1039 ? -10.755 16.026 30.834 1.00 70.31 1039 LEU A N 1
ATOM 8178 C CA . LEU A 1 1039 ? -10.958 16.791 32.071 1.00 70.31 1039 LEU A CA 1
ATOM 8179 C C . LEU A 1 1039 ? -12.121 17.802 31.940 1.00 70.31 1039 LEU A C 1
ATOM 8181 O O . LEU A 1 1039 ? -12.337 18.655 32.799 1.00 70.31 1039 LEU A O 1
ATOM 8185 N N . GLY A 1 1040 ? -12.921 17.697 30.871 1.00 66.19 1040 GLY A N 1
ATOM 8186 C CA . GLY A 1 1040 ? -14.161 18.439 30.659 1.00 66.19 1040 GLY A CA 1
ATOM 8187 C C . GLY A 1 1040 ? -14.070 19.494 29.561 1.00 66.19 1040 GLY A C 1
ATOM 8188 O O . GLY A 1 1040 ? -14.666 19.307 28.507 1.00 66.19 1040 GLY A O 1
ATOM 8189 N N . LYS A 1 1041 ? -13.370 20.608 29.815 1.00 52.91 1041 LYS A N 1
ATOM 8190 C CA . LYS A 1 1041 ? -13.098 21.660 28.806 1.00 52.91 1041 LYS A CA 1
ATOM 8191 C C . LYS A 1 1041 ? -11.677 21.591 28.230 1.00 52.91 1041 LYS A C 1
ATOM 8193 O O . LYS A 1 1041 ? -11.304 22.446 27.432 1.00 52.91 1041 LYS A O 1
ATOM 8198 N N . THR A 1 1042 ? -10.885 20.632 28.691 1.00 57.12 1042 THR A N 1
ATOM 8199 C CA . THR A 1 1042 ? -9.473 20.449 28.358 1.00 57.12 1042 THR A CA 1
ATOM 8200 C C . THR A 1 1042 ? -9.186 18.965 28.242 1.00 57.12 1042 THR A C 1
ATOM 8202 O O . THR A 1 1042 ? -9.559 18.198 29.136 1.00 57.12 1042 THR A O 1
ATOM 8205 N N . ASP A 1 1043 ? -8.496 18.599 27.174 1.00 66.62 1043 ASP A N 1
ATOM 8206 C CA . ASP A 1 1043 ? -8.059 17.235 26.907 1.00 66.62 1043 ASP A CA 1
ATOM 8207 C C . ASP A 1 1043 ? -6.660 17.034 27.500 1.00 66.62 1043 ASP A C 1
ATOM 8209 O O . ASP A 1 1043 ? -5.811 17.936 27.460 1.00 66.62 1043 ASP A O 1
ATOM 8213 N N . ALA A 1 1044 ? -6.447 15.869 28.100 1.00 81.38 1044 ALA A N 1
ATOM 8214 C CA . ALA A 1 1044 ? -5.205 15.471 28.744 1.00 81.38 1044 ALA A CA 1
ATOM 8215 C C . ALA A 1 1044 ? -4.892 14.007 28.406 1.00 81.38 1044 ALA A C 1
ATOM 8217 O O . ALA A 1 1044 ? -5.730 13.284 27.869 1.00 81.38 1044 ALA A O 1
ATOM 8218 N N . PHE A 1 1045 ? -3.677 13.578 28.718 1.00 87.06 1045 PHE A N 1
ATOM 8219 C CA . PHE A 1 1045 ? -3.164 12.248 28.424 1.00 87.06 1045 PHE A CA 1
ATOM 8220 C C . PHE A 1 1045 ? -2.561 11.654 29.691 1.00 87.06 1045 PHE A C 1
ATOM 8222 O O . PHE A 1 1045 ? -1.767 12.318 30.355 1.00 87.06 1045 PHE A O 1
ATOM 8229 N N . ILE A 1 1046 ? -2.923 10.416 30.012 1.00 92.44 1046 ILE A N 1
ATOM 8230 C CA . ILE A 1 1046 ? -2.227 9.610 31.011 1.00 92.44 1046 ILE A CA 1
ATOM 8231 C C . ILE A 1 1046 ? -1.126 8.847 30.276 1.00 92.44 1046 ILE A C 1
ATOM 8233 O O . ILE A 1 1046 ? -1.421 8.053 29.385 1.00 92.44 1046 ILE A O 1
ATOM 8237 N N . TYR A 1 1047 ? 0.129 9.101 30.625 1.00 90.81 1047 TYR A N 1
ATOM 8238 C CA . TYR A 1 1047 ? 1.284 8.339 30.153 1.00 90.81 1047 TYR A CA 1
ATOM 8239 C C . TYR A 1 1047 ? 1.675 7.304 31.202 1.00 90.81 1047 TYR A C 1
ATOM 8241 O O . TYR A 1 1047 ? 1.662 7.608 32.393 1.00 90.81 1047 TYR A O 1
ATOM 8249 N N . LYS A 1 1048 ? 2.063 6.112 30.752 1.00 94.38 1048 LYS A N 1
ATOM 8250 C CA . LYS A 1 1048 ? 2.624 5.038 31.570 1.00 94.38 1048 LYS A CA 1
ATOM 8251 C C . LYS A 1 1048 ? 4.044 4.736 31.088 1.00 94.38 1048 LYS A C 1
ATOM 8253 O O . LYS A 1 1048 ? 4.263 4.597 29.885 1.00 94.38 1048 LYS A O 1
ATOM 8258 N N . TYR A 1 1049 ? 4.984 4.619 32.018 1.00 92.94 1049 TYR A N 1
ATOM 8259 C CA . TYR A 1 1049 ? 6.375 4.229 31.779 1.00 92.94 1049 TYR A CA 1
ATOM 8260 C C . TYR A 1 1049 ? 6.768 3.089 32.712 1.00 92.94 1049 TYR A C 1
ATOM 8262 O O . TYR A 1 1049 ? 6.267 3.022 33.833 1.00 92.94 1049 TYR A O 1
ATOM 8270 N N . ARG A 1 1050 ? 7.709 2.247 32.287 1.00 93.69 1050 ARG A N 1
ATOM 8271 C CA . ARG A 1 1050 ? 8.328 1.207 33.115 1.00 93.69 1050 ARG A CA 1
ATOM 8272 C C . ARG A 1 1050 ? 9.838 1.408 33.159 1.00 93.69 1050 ARG A C 1
ATOM 8274 O O . ARG A 1 1050 ? 10.444 1.671 32.122 1.00 93.69 1050 ARG A O 1
ATOM 8281 N N . LYS A 1 1051 ? 10.448 1.275 34.338 1.00 93.06 1051 LYS A N 1
ATOM 8282 C CA . LYS A 1 1051 ? 11.907 1.332 34.489 1.00 93.06 1051 LYS A CA 1
ATOM 8283 C C . LYS A 1 1051 ? 12.544 -0.024 34.185 1.00 93.06 1051 LYS A C 1
ATOM 8285 O O . LYS A 1 1051 ? 12.149 -1.028 34.772 1.00 93.06 1051 LYS A O 1
ATOM 8290 N N . ILE A 1 1052 ? 13.536 -0.061 33.302 1.00 89.75 1052 ILE A N 1
ATOM 8291 C CA . ILE A 1 1052 ? 14.330 -1.253 32.966 1.00 89.75 1052 ILE A CA 1
ATOM 8292 C C . ILE A 1 1052 ? 15.716 -1.211 33.631 1.00 89.75 1052 ILE A C 1
ATOM 8294 O O . ILE A 1 1052 ? 16.115 -0.197 34.198 1.00 89.75 1052 ILE A O 1
ATOM 8298 N N . SER A 1 1053 ? 16.449 -2.326 33.603 1.00 81.81 1053 SER A N 1
ATOM 8299 C CA . SER A 1 1053 ? 17.849 -2.352 34.052 1.00 81.81 1053 SER A CA 1
ATOM 8300 C C . SER A 1 1053 ? 18.749 -1.699 33.002 1.00 81.81 1053 SER A C 1
ATOM 8302 O O . SER A 1 1053 ? 18.598 -1.976 31.816 1.00 81.81 1053 SER A O 1
ATOM 8304 N N . THR A 1 1054 ? 19.713 -0.882 33.427 1.00 63.81 1054 THR A N 1
ATOM 8305 C CA . THR A 1 1054 ? 20.734 -0.279 32.547 1.00 63.81 1054 THR A CA 1
ATOM 8306 C C . THR A 1 1054 ? 21.979 -1.152 32.361 1.00 63.81 1054 THR A C 1
ATOM 8308 O O . THR A 1 1054 ? 22.912 -0.754 31.667 1.00 63.81 1054 THR A O 1
ATOM 8311 N N . ALA A 1 1055 ? 22.022 -2.341 32.969 1.00 43.25 1055 ALA A N 1
ATOM 8312 C CA . ALA A 1 1055 ? 23.128 -3.281 32.822 1.00 43.25 1055 ALA A CA 1
ATOM 8313 C C . ALA A 1 1055 ? 22.859 -4.280 31.681 1.00 43.25 1055 ALA A C 1
ATOM 8315 O O . ALA A 1 1055 ? 22.208 -5.300 31.908 1.00 43.25 1055 ALA A O 1
ATOM 8316 N N . GLY A 1 1056 ? 23.391 -3.998 30.485 1.00 38.69 1056 GLY A N 1
ATOM 8317 C CA . GLY A 1 1056 ? 23.419 -4.951 29.365 1.00 38.69 1056 GLY A CA 1
ATOM 8318 C C . GLY A 1 1056 ? 23.130 -4.359 27.983 1.00 38.69 1056 GLY A C 1
ATOM 8319 O O . GLY A 1 1056 ? 22.117 -4.714 27.391 1.00 38.69 1056 GLY A O 1
ATOM 8320 N N . ASN A 1 1057 ? 24.038 -3.518 27.478 1.00 33.19 1057 ASN A N 1
ATOM 8321 C CA . ASN A 1 1057 ? 24.269 -3.259 26.049 1.00 33.19 1057 ASN A CA 1
ATOM 8322 C C . ASN A 1 1057 ? 25.769 -3.446 25.783 1.00 33.19 1057 ASN A C 1
ATOM 8324 O O . ASN A 1 1057 ? 26.547 -3.024 26.673 1.00 33.19 1057 ASN A O 1
#

Radius of gyration: 39.07 Å; chains: 1; bounding box: 139×114×112 Å

pLDDT: mean 74.2, std 25.25, range [19.7, 98.88]

Foldseek 3Di:
DQQKFKWKAWCDQQQPNQFQLSIGTWDDDVPPDTHDDTDDDAQDKIFMWMFIWAWADAPDPPGGIQIGTFKIAFPQGGDIDHHHDPDDDDDCDDHQAHPNDRDMDGDFFQQKKKKKKKQADAVDHLWFFDDPVCRPWWKFKDKDKDFPDDCPPDDPDDDPPDSDGPNFDDKAKKKWKFFLFDIDIDSDAPPRHGTHDHRIMIMIMIMGNCQQGMKMKIWIFTDDPPDDDDPDDDDTHTFFIWIDRSNVVVVVVAQWDKDKTFTAGPPNVDTGTIGIMTMGMFHAQPPDGAGNRHACAQDDDDDFAAEEAELQQAAQPDDPDGGPAHGVFQVSNQNSQQQFHQAYEFEWFAALQGFIWTDDAQWDWDWDDDPDDPDDTDTDIDGRNDHHLVRLQVVQVVVVVVVVVPDPDDDDDDDPPPPRRSGHGDTPLCSLVRHDLSHAYAYEYDDWFAFSVGAIGVSDPDDDRLSSGCSSVVCSCVVRSPNHQYEYEYCDLVNQLSVVNRHRHHFYAYEEAADDPVDGATNDSCRHHLSSVLNSCLVSVGQAYEYELVVCVVPLVSLVVSVVSSHAYEYEDDLLQDPVSVVVNSVSPHRYYHHHRSVVVGPRDHYVSVVVVVVVVCVVVVQPPPDDDPDDPDDDDDDLVVVLSVLLCVCPVDPPVNVVVLVVLVVLVVVVVDDDDDDDDDDDDDDDDDDDDDDDDDPDDDDDDDDDDDDDDDDDDDDDDDDDDDDDDDDDDDDDDDDDDDDDDDDDDDDDDDDQAEAEEFEFEAEAEPVVVVDPRVVSRVSNVVSCCVPRVHHYDPPDHSWYWYWYDYPPDIDIDTDSDPDDPQPDQLQPDDDQRLVVLLVLLVLQPDDQAFEEEAQACQLVSNVLNNCVVRVRYAYEYEHQDPVSQVNNVSSCVSSVNPVRYHYDYDHLLDDPAAFQQGQEYGYEDDDDDVDPPPPCLVCPLSSVVSVLRNHHAQGKYKYKFAPVNVVVVVVVVVVVVVVVVVVVVVPDDDDDDDDDDDDDDDDDDDDDDDDDDDDDDDDRDDDFWDWPDKAWDDPRHGIIIITMTGGHDPPDD